Protein AF-0000000069706572 (afdb_homodimer)

Nearest PDB structures (foldseek):
  4n0r-assembly1_B  TM=8.146E-01  e=2.776E-32  Phocaeicola vulgatus ATCC 8482
  6fpt-assembly1_A  TM=5.792E-01  e=8.205E-04  Danio rerio
  6fpt-assembly2_B  TM=5.808E-01  e=1.160E-03  Danio rerio
  7ouu-assembly1_A  TM=6.617E-01  e=3.504E-02  Homo sapiens
  7ouv-assembly1_B  TM=6.762E-01  e=1.249E-01  Homo sapiens

Radius of gyration: 37.55 Å; Cα contacts (8 Å, |Δi|>4): 2518; chains: 2; bounding box: 82×128×112 Å

InterPro domains:
  IPR013783 Immunoglobulin-like fold [G3DSA:2.60.40.10] (33-119)
  IPR017853 Glycoside hydrolase superfamily [SSF51445] (161-423)
  IPR025277 Apiosidase-like, catalytic domain [PF13204] (135-448)
  IPR032260 Domain of unknown function DUF5060 [PF16586] (36-103)

Structure (mmCIF, N/CA/C/O backbone):
data_AF-0000000069706572-model_v1
#
loop_
_entity.id
_entity.type
_entity.pdbx_description
1 polymer 'Uncharacterized protein DUF5060'
#
loop_
_atom_site.group_PDB
_atom_site.id
_atom_site.type_symbol
_atom_site.label_atom_id
_atom_site.label_alt_id
_atom_site.label_comp_id
_atom_site.label_asym_id
_atom_site.label_entity_id
_atom_site.label_seq_id
_atom_site.pdbx_PDB_ins_code
_atom_site.Cartn_x
_atom_site.Cartn_y
_atom_site.Cartn_z
_atom_site.occupancy
_atom_site.B_iso_or_equiv
_atom_site.auth_seq_id
_atom_site.auth_comp_id
_atom_site.auth_asym_id
_atom_site.auth_atom_id
_atom_site.pdbx_PDB_model_num
ATOM 1 N N . MET A 1 1 ? -45.156 -64.312 22.516 1 27.28 1 MET A N 1
ATOM 2 C CA . MET A 1 1 ? -43.781 -64.688 22.156 1 27.28 1 MET A CA 1
ATOM 3 C C . MET A 1 1 ? -43.5 -64.438 20.688 1 27.28 1 MET A C 1
ATOM 5 O O . MET A 1 1 ? -43.5 -65.312 19.859 1 27.28 1 MET A O 1
ATOM 9 N N . THR A 1 2 ? -44.031 -63.281 20.156 1 31.08 2 THR A N 1
ATOM 10 C CA . THR A 1 2 ? -44 -62.781 18.781 1 31.08 2 THR A CA 1
ATOM 11 C C . THR A 1 2 ? -42.562 -62.531 18.328 1 31.08 2 THR A C 1
ATOM 13 O O . THR A 1 2 ? -41.812 -61.844 19.031 1 31.08 2 THR A O 1
ATOM 16 N N . TYR A 1 3 ? -42.031 -63.469 17.562 1 25.36 3 TYR A N 1
ATOM 17 C CA . TYR A 1 3 ? -40.719 -63.531 16.953 1 25.36 3 TYR A CA 1
ATOM 18 C C . TYR A 1 3 ? -40.469 -62.312 16.078 1 25.36 3 TYR A C 1
ATOM 20 O O . TYR A 1 3 ? -41.156 -62.125 15.078 1 25.36 3 TYR A O 1
ATOM 28 N N . ARG A 1 4 ? -40.188 -61.094 16.75 1 34.59 4 ARG A N 1
ATOM 29 C CA . ARG A 1 4 ? -39.75 -59.906 16.047 1 34.59 4 ARG A CA 1
ATOM 30 C C . ARG A 1 4 ? -38.562 -60.219 15.156 1 34.59 4 ARG A C 1
ATOM 32 O O . ARG A 1 4 ? -37.531 -60.688 15.641 1 34.59 4 ARG A O 1
ATOM 39 N N . SER A 1 5 ? -38.781 -60.688 13.859 1 28.81 5 SER A N 1
ATOM 40 C CA . SER A 1 5 ? -37.812 -60.938 12.812 1 28.81 5 SER A CA 1
ATOM 41 C C . SER A 1 5 ? -36.875 -59.75 12.609 1 28.81 5 SER A C 1
ATOM 43 O O . SER A 1 5 ? -37.312 -58.625 12.383 1 28.81 5 SER A O 1
ATOM 45 N N . ILE A 1 6 ? -35.719 -59.719 13.266 1 35.72 6 ILE A N 1
ATOM 46 C CA . ILE A 1 6 ? -34.594 -58.781 13.109 1 35.72 6 ILE A CA 1
ATOM 47 C C . ILE A 1 6 ? -34.094 -58.812 11.672 1 35.72 6 ILE A C 1
ATOM 49 O O . ILE A 1 6 ? -33.594 -59.844 11.211 1 35.72 6 ILE A O 1
ATOM 53 N N . TYR A 1 7 ? -34.781 -58.188 10.742 1 33.22 7 TYR A N 1
ATOM 54 C CA . TYR A 1 7 ? -34.188 -58 9.422 1 33.22 7 TYR A CA 1
ATOM 55 C C . TYR A 1 7 ? -32.844 -57.281 9.508 1 33.22 7 TYR A C 1
ATOM 57 O O . TYR A 1 7 ? -32.75 -56.219 10.07 1 33.22 7 TYR A O 1
ATOM 65 N N . LEU A 1 8 ? -31.797 -58 9.625 1 30.47 8 LEU A N 1
ATOM 66 C CA . LEU A 1 8 ? -30.438 -57.5 9.477 1 30.47 8 LEU A CA 1
ATOM 67 C C . LEU A 1 8 ? -30.25 -56.844 8.117 1 30.47 8 LEU A C 1
ATOM 69 O O . LEU A 1 8 ? -30.344 -57.5 7.078 1 30.47 8 LEU A O 1
ATOM 73 N N . ALA A 1 9 ? -30.578 -55.562 7.988 1 34.19 9 ALA A N 1
ATOM 74 C CA . ALA A 1 9 ? -30.203 -54.719 6.855 1 34.19 9 ALA A CA 1
ATOM 75 C C . ALA A 1 9 ? -28.688 -54.75 6.625 1 34.19 9 ALA A C 1
ATOM 77 O O . ALA A 1 9 ? -27.906 -54.312 7.473 1 34.19 9 ALA A O 1
ATOM 78 N N . PHE A 1 10 ? -28.25 -55.875 5.988 1 31.98 10 PHE A N 1
ATOM 79 C CA . PHE A 1 10 ? -26.875 -55.875 5.496 1 31.98 10 PHE A CA 1
ATOM 80 C C . PHE A 1 10 ? -26.609 -54.656 4.625 1 31.98 10 PHE A C 1
ATOM 82 O O . PHE A 1 10 ? -27.234 -54.469 3.574 1 31.98 10 PHE A O 1
ATOM 89 N N . LEU A 1 11 ? -26.25 -53.531 5.168 1 35.56 11 LEU A N 1
ATOM 90 C CA . LEU A 1 11 ? -25.703 -52.406 4.426 1 35.56 11 LEU A CA 1
ATOM 91 C C . LEU A 1 11 ? -24.438 -52.812 3.684 1 35.56 11 LEU A C 1
ATOM 93 O O . LEU A 1 11 ? -23.422 -53.094 4.309 1 35.56 11 LEU A O 1
ATOM 97 N N . ILE A 1 12 ? -24.516 -53.438 2.547 1 33.66 12 ILE A N 1
ATOM 98 C CA . ILE A 1 12 ? -23.391 -53.562 1.632 1 33.66 12 ILE A CA 1
ATOM 99 C C . ILE A 1 12 ? -22.781 -52.188 1.363 1 33.66 12 ILE A C 1
ATOM 101 O O . ILE A 1 12 ? -23.438 -51.344 0.749 1 33.66 12 ILE A O 1
ATOM 105 N N . TRP A 1 13 ? -21.906 -51.719 2.232 1 36.66 13 TRP A N 1
ATOM 106 C CA . TRP A 1 13 ? -21.031 -50.625 1.896 1 36.66 13 TRP A CA 1
ATOM 107 C C . TRP A 1 13 ? -20.266 -50.875 0.6 1 36.66 13 TRP A C 1
ATOM 109 O O . TRP A 1 13 ? -19.438 -51.781 0.538 1 36.66 13 TRP A O 1
ATOM 119 N N . LEU A 1 14 ? -20.859 -50.656 -0.545 1 35.31 14 LEU A N 1
ATOM 120 C CA . LEU A 1 14 ? -20.109 -50.594 -1.793 1 35.31 14 LEU A CA 1
ATOM 121 C C . LEU A 1 14 ? -18.906 -49.688 -1.652 1 35.31 14 LEU A C 1
ATOM 123 O O . LEU A 1 14 ? -19.062 -48.469 -1.534 1 35.31 14 LEU A O 1
ATOM 127 N N . PHE A 1 15 ? -17.828 -50.219 -1.147 1 36.66 15 PHE A N 1
ATOM 128 C CA . PHE A 1 15 ? -16.547 -49.531 -1.324 1 36.66 15 PHE A CA 1
ATOM 129 C C . PHE A 1 15 ? -16.281 -49.25 -2.799 1 36.66 15 PHE A C 1
ATOM 131 O O . PHE A 1 15 ? -16.125 -50.188 -3.592 1 36.66 15 PHE A O 1
ATOM 138 N N . SER A 1 16 ? -16.844 -48.25 -3.389 1 36.41 16 SER A N 1
ATOM 139 C CA . SER A 1 16 ? -16.344 -47.781 -4.676 1 36.41 16 SER A CA 1
ATOM 140 C C . SER A 1 16 ? -14.812 -47.688 -4.668 1 36.41 16 SER A C 1
ATOM 142 O O . SER A 1 16 ? -14.25 -46.844 -3.961 1 36.41 16 SER A O 1
ATOM 144 N N . PHE A 1 17 ? -14.18 -48.75 -4.844 1 38.62 17 PHE A N 1
ATOM 145 C CA . PHE A 1 17 ? -12.766 -48.594 -5.168 1 38.62 17 PHE A CA 1
ATOM 146 C C . PHE A 1 17 ? -12.57 -47.531 -6.25 1 38.62 17 PHE A C 1
ATOM 148 O O . PHE A 1 17 ? -13.18 -47.625 -7.32 1 38.62 17 PHE A O 1
ATOM 155 N N . PRO A 1 18 ? -12.164 -46.375 -5.883 1 43.06 18 PRO A N 1
ATOM 156 C CA . PRO A 1 18 ? -11.844 -45.469 -6.98 1 43.06 18 PRO A CA 1
ATOM 157 C C . PRO A 1 18 ? -10.984 -46.125 -8.055 1 43.06 18 PRO A C 1
ATOM 159 O O . PRO A 1 18 ? -9.914 -46.656 -7.758 1 43.06 18 PRO A O 1
ATOM 162 N N . LEU A 1 19 ? -11.555 -46.719 -8.984 1 45.72 19 LEU A N 1
ATOM 163 C CA . LEU A 1 19 ? -10.797 -47.156 -10.148 1 45.72 19 LEU A CA 1
ATOM 164 C C . LEU A 1 19 ? -9.672 -46.188 -10.469 1 45.72 19 LEU A C 1
ATOM 166 O O . LEU A 1 19 ? -9.914 -44.969 -10.594 1 45.72 19 LEU A O 1
ATOM 170 N N . GLN A 1 20 ? -8.477 -46.594 -10.172 1 54.62 20 GLN A N 1
ATOM 171 C CA . GLN A 1 20 ? -7.266 -45.906 -10.562 1 54.62 20 GLN A CA 1
ATOM 172 C C . GLN A 1 20 ? -7.359 -45.406 -12 1 54.62 20 GLN A C 1
ATOM 174 O O . GLN A 1 20 ? -7.652 -46.188 -12.914 1 54.62 20 GLN A O 1
ATOM 179 N N . ALA A 1 21 ? -7.449 -44.094 -12.148 1 61.38 21 ALA A N 1
ATOM 180 C CA . ALA A 1 21 ? -7.598 -43.469 -13.453 1 61.38 21 ALA A CA 1
ATOM 181 C C . ALA A 1 21 ? -6.398 -43.75 -14.352 1 61.38 21 ALA A C 1
ATOM 183 O O . ALA A 1 21 ? -5.258 -43.469 -13.992 1 61.38 21 ALA A O 1
ATOM 184 N N . GLN A 1 22 ? -6.453 -44.625 -15.148 1 75.81 22 GLN A N 1
ATOM 185 C CA . GLN A 1 22 ? -5.469 -44.875 -16.203 1 75.81 22 GLN A CA 1
ATOM 186 C C . GLN A 1 22 ? -5.949 -44.312 -17.547 1 75.81 22 GLN A C 1
ATOM 188 O O . GLN A 1 22 ? -7.156 -44.219 -17.781 1 75.81 22 GLN A O 1
ATOM 193 N N . VAL A 1 23 ? -4.953 -43.875 -18.234 1 88.62 23 VAL A N 1
ATOM 194 C CA . VAL A 1 23 ? -5.266 -43.438 -19.578 1 88.62 23 VAL A CA 1
ATOM 195 C C . VAL A 1 23 ? -5.867 -44.594 -20.375 1 88.62 23 VAL A C 1
ATOM 197 O O . VAL A 1 23 ? -5.395 -45.75 -20.281 1 88.62 23 VAL A O 1
ATOM 200 N N . ILE A 1 24 ? -6.922 -44.344 -21.062 1 93.06 24 ILE A N 1
ATOM 201 C CA . ILE A 1 24 ? -7.512 -45.375 -21.938 1 93.06 24 ILE A CA 1
ATOM 202 C C . ILE A 1 24 ? -6.562 -45.688 -23.094 1 93.06 24 ILE A C 1
ATOM 204 O O . ILE A 1 24 ? -6.051 -44.75 -23.734 1 93.06 24 ILE A O 1
ATOM 208 N N . LYS A 1 25 ? -6.324 -46.906 -23.344 1 96.62 25 LYS A N 1
ATOM 209 C CA . LYS A 1 25 ? -5.371 -47.312 -24.375 1 96.62 25 LYS A CA 1
ATOM 210 C C . LYS A 1 25 ? -6.02 -48.25 -25.391 1 96.62 25 LYS A C 1
ATOM 212 O O . LYS A 1 25 ? -6.848 -49.094 -25.016 1 96.62 25 LYS A O 1
ATOM 217 N N . SER A 1 26 ? -5.68 -48.062 -26.641 1 97.25 26 SER A N 1
ATOM 218 C CA . SER A 1 26 ? -6.047 -48.969 -27.734 1 97.25 26 SER A CA 1
ATOM 219 C C . SER A 1 26 ? -4.832 -49.344 -28.562 1 97.25 26 SER A C 1
ATOM 221 O O . SER A 1 26 ? -4.18 -48.469 -29.156 1 97.25 26 SER A O 1
ATOM 223 N N . ASN A 1 27 ? -4.582 -50.625 -28.609 1 97.44 27 ASN A N 1
ATOM 224 C CA . ASN A 1 27 ? -3.551 -51.094 -29.547 1 97.44 27 ASN A CA 1
ATOM 225 C C . ASN A 1 27 ? -4.008 -50.969 -31 1 97.44 27 ASN A C 1
ATOM 227 O O . ASN A 1 27 ? -5.105 -51.406 -31.344 1 97.44 27 ASN A O 1
ATOM 231 N N . TYR A 1 28 ? -3.17 -50.375 -31.812 1 97.62 28 TYR A N 1
ATOM 232 C CA . TYR A 1 28 ? -3.559 -50.125 -33.188 1 97.62 28 TYR A CA 1
ATOM 233 C C . TYR A 1 28 ? -3.73 -51.438 -33.969 1 97.62 28 TYR A C 1
ATOM 235 O O . TYR A 1 28 ? -2.904 -52.344 -33.844 1 97.62 28 TYR A O 1
ATOM 243 N N . ARG A 1 29 ? -4.758 -51.531 -34.688 1 96.44 29 ARG A N 1
ATOM 244 C CA . ARG A 1 29 ? -5.047 -52.5 -35.719 1 96.44 29 ARG A CA 1
ATOM 245 C C . ARG A 1 29 ? -5.723 -51.844 -36.938 1 96.44 29 ARG A C 1
ATOM 247 O O . ARG A 1 29 ? -6.41 -50.812 -36.75 1 96.44 29 ARG A O 1
ATOM 254 N N . GLN A 1 30 ? -5.461 -52.375 -38.094 1 93.62 30 GLN A N 1
ATOM 255 C CA . GLN A 1 30 ? -6.07 -51.781 -39.281 1 93.62 30 GLN A CA 1
ATOM 256 C C . GLN A 1 30 ? -7.578 -51.625 -39.094 1 93.62 30 GLN A C 1
ATOM 258 O O . GLN A 1 30 ? -8.266 -52.562 -38.688 1 93.62 30 GLN A O 1
ATOM 263 N N . GLY A 1 31 ? -8.047 -50.438 -39.25 1 89.88 31 GLY A N 1
ATOM 264 C CA . GLY A 1 31 ? -9.469 -50.188 -39.156 1 89.88 31 GLY A CA 1
ATOM 265 C C . GLY A 1 31 ? -9.945 -49.969 -37.75 1 89.88 31 GLY A C 1
ATOM 266 O O . GLY A 1 31 ? -11.148 -50.031 -37.469 1 89.88 31 GLY A O 1
ATOM 267 N N . ILE A 1 32 ? -9.094 -49.719 -36.812 1 95.19 32 ILE A N 1
ATOM 268 C CA . ILE A 1 32 ? -9.43 -49.562 -35.406 1 95.19 32 ILE A CA 1
ATOM 269 C C . ILE A 1 32 ? -10.43 -48.406 -35.25 1 95.19 32 ILE A C 1
ATOM 271 O O . ILE A 1 32 ? -10.328 -47.375 -35.906 1 95.19 32 ILE A O 1
ATOM 275 N N . THR A 1 33 ? -11.469 -48.656 -34.438 1 96.38 33 THR A N 1
ATOM 276 C CA . THR A 1 33 ? -12.438 -47.656 -33.969 1 96.38 33 THR A CA 1
ATOM 277 C C . THR A 1 33 ? -12.5 -47.625 -32.438 1 96.38 33 THR A C 1
ATOM 279 O O . THR A 1 33 ? -12.664 -48.656 -31.797 1 96.38 33 THR A O 1
ATOM 282 N N . ALA A 1 34 ? -12.289 -46.469 -31.891 1 97.56 34 ALA A N 1
ATOM 283 C CA . ALA A 1 34 ? -12.328 -46.281 -30.438 1 97.56 34 ALA A CA 1
ATOM 284 C C . ALA A 1 34 ? -13.398 -45.281 -30.047 1 97.56 34 ALA A C 1
ATOM 286 O O . ALA A 1 34 ? -14.062 -44.688 -30.906 1 97.56 34 ALA A O 1
ATOM 287 N N . GLN A 1 35 ? -13.648 -45.188 -28.781 1 97 35 GLN A N 1
ATOM 288 C CA . GLN A 1 35 ? -14.586 -44.219 -28.234 1 97 35 GLN A CA 1
ATOM 289 C C . GLN A 1 35 ? -14.031 -43.594 -26.953 1 97 35 GLN A C 1
ATOM 291 O O . GLN A 1 35 ? -13.312 -44.25 -26.188 1 97 35 GLN A O 1
ATOM 296 N N . THR A 1 36 ? -14.336 -42.406 -26.75 1 96.44 36 THR A N 1
ATOM 297 C CA . THR A 1 36 ? -13.977 -41.656 -25.531 1 96.44 36 THR A CA 1
ATOM 298 C C . THR A 1 36 ? -14.961 -40.531 -25.297 1 96.44 36 THR A C 1
ATOM 300 O O . THR A 1 36 ? -15.93 -40.375 -26.031 1 96.44 36 THR A O 1
ATOM 303 N N . GLU A 1 37 ? -14.828 -39.812 -24.172 1 96.44 37 GLU A N 1
ATOM 304 C CA . GLU A 1 37 ? -15.617 -38.625 -23.906 1 96.44 37 GLU A CA 1
ATOM 305 C C . GLU A 1 37 ? -14.797 -37.344 -24.172 1 96.44 37 GLU A C 1
ATOM 307 O O . GLU A 1 37 ? -13.57 -37.406 -24.266 1 96.44 37 GLU A O 1
ATOM 312 N N . GLN A 1 38 ? -15.57 -36.25 -24.266 1 95.81 38 GLN A N 1
ATOM 313 C CA . GLN A 1 38 ? -14.906 -34.969 -24.422 1 95.81 38 GLN A CA 1
ATOM 314 C C . GLN A 1 38 ? -13.812 -34.781 -23.375 1 95.81 38 GLN A C 1
ATOM 316 O O . GLN A 1 38 ? -14.023 -35.094 -22.203 1 95.81 38 GLN A O 1
ATOM 321 N N . TRP A 1 39 ? -12.602 -34.375 -23.828 1 96.69 39 TRP A N 1
ATOM 322 C CA . TRP A 1 39 ? -11.445 -34 -23.031 1 96.69 39 TRP A CA 1
ATOM 323 C C . TRP A 1 39 ? -10.789 -35.219 -22.406 1 96.69 39 TRP A C 1
ATOM 325 O O . TRP A 1 39 ? -9.734 -35.125 -21.766 1 96.69 39 TRP A O 1
ATOM 335 N N . GLN A 1 40 ? -11.375 -36.375 -22.5 1 96.19 40 GLN A N 1
ATOM 336 C CA . GLN A 1 40 ? -10.75 -37.594 -22 1 96.19 40 GLN A CA 1
ATOM 337 C C . GLN A 1 40 ? -9.586 -38.031 -22.891 1 96.19 40 GLN A C 1
ATOM 339 O O . GLN A 1 40 ? -9.742 -38.125 -24.109 1 96.19 40 GLN A O 1
ATOM 344 N N . VAL A 1 41 ? -8.477 -38.312 -22.312 1 97.69 41 VAL A N 1
ATOM 345 C CA . VAL A 1 41 ? -7.273 -38.688 -23.062 1 97.69 41 VAL A CA 1
ATOM 346 C C . VAL A 1 41 ? -7.359 -40.125 -23.5 1 97.69 41 VAL A C 1
ATOM 348 O O . VAL A 1 41 ? -7.789 -41 -22.734 1 97.69 41 VAL A O 1
ATOM 351 N N . HIS A 1 42 ? -7.004 -40.375 -24.703 1 98.12 42 HIS A N 1
ATOM 352 C CA . HIS A 1 42 ? -6.969 -41.719 -25.312 1 98.12 42 HIS A CA 1
ATOM 353 C C . HIS A 1 42 ? -5.641 -41.969 -26.016 1 98.12 42 HIS A C 1
ATOM 355 O O . HIS A 1 42 ? -5.199 -41.125 -26.812 1 98.12 42 HIS A O 1
ATOM 361 N N . ASP A 1 43 ? -5.047 -43.094 -25.734 1 98.5 43 ASP A N 1
ATOM 362 C CA . ASP A 1 43 ? -3.789 -43.469 -26.359 1 98.5 43 ASP A CA 1
ATOM 363 C C . ASP A 1 43 ? -4.012 -44.5 -27.453 1 98.5 43 ASP A C 1
ATOM 365 O O . ASP A 1 43 ? -4.57 -45.594 -27.188 1 98.5 43 ASP A O 1
ATOM 369 N N . PHE A 1 44 ? -3.598 -44.25 -28.656 1 98.62 44 PHE A N 1
ATOM 370 C CA . PHE A 1 44 ? -3.393 -45.281 -29.672 1 98.62 44 PHE A CA 1
ATOM 371 C C . PHE A 1 44 ? -1.942 -45.75 -29.672 1 98.62 44 PHE A C 1
ATOM 373 O O . PHE A 1 44 ? -1.025 -44.938 -29.844 1 98.62 44 PHE A O 1
ATOM 380 N N . ILE A 1 45 ? -1.783 -47.031 -29.484 1 98.38 45 ILE A N 1
ATOM 381 C CA . ILE A 1 45 ? -0.444 -47.594 -29.344 1 98.38 45 ILE A CA 1
ATOM 382 C C . ILE A 1 45 ? -0.039 -48.281 -30.625 1 98.38 45 ILE A C 1
ATOM 384 O O . ILE A 1 45 ? -0.745 -49.188 -31.109 1 98.38 45 ILE A O 1
ATOM 388 N N . PHE A 1 46 ? 1.118 -47.906 -31.188 1 98 46 PHE A N 1
ATOM 389 C CA . PHE A 1 46 ? 1.674 -48.5 -32.406 1 98 46 PHE A CA 1
ATOM 390 C C . PHE A 1 46 ? 2.969 -49.25 -32.094 1 98 46 PHE A C 1
ATOM 392 O O . PHE A 1 46 ? 3.838 -48.719 -31.391 1 98 46 PHE A O 1
ATOM 399 N N . GLN A 1 47 ? 3.076 -50.375 -32.625 1 95.5 47 GLN A N 1
ATOM 400 C CA . GLN A 1 47 ? 4.262 -51.219 -32.406 1 95.5 47 GLN A CA 1
ATOM 401 C C . GLN A 1 47 ? 5.191 -51.156 -33.625 1 95.5 47 GLN A C 1
ATOM 403 O O . GLN A 1 47 ? 4.73 -51.219 -34.75 1 95.5 47 GLN A O 1
ATOM 408 N N . ALA A 1 48 ? 6.473 -50.969 -33.344 1 92.69 48 ALA A N 1
ATOM 409 C CA . ALA A 1 48 ? 7.492 -51.094 -34.375 1 92.69 48 ALA A CA 1
ATOM 410 C C . ALA A 1 48 ? 8.812 -51.594 -33.781 1 92.69 48 ALA A C 1
ATOM 412 O O . ALA A 1 48 ? 9.258 -51.094 -32.75 1 92.69 48 ALA A O 1
ATOM 413 N N . LYS A 1 49 ? 9.414 -52.5 -34.406 1 85.19 49 LYS A N 1
ATOM 414 C CA . LYS A 1 49 ? 10.688 -53.031 -33.938 1 85.19 49 LYS A CA 1
ATOM 415 C C . LYS A 1 49 ? 11.797 -52 -34.094 1 85.19 49 LYS A C 1
ATOM 417 O O . LYS A 1 49 ? 11.883 -51.312 -35.125 1 85.19 49 LYS A O 1
ATOM 422 N N . PRO A 1 50 ? 12.492 -51.812 -32.938 1 72.19 50 PRO A N 1
ATOM 423 C CA . PRO A 1 50 ? 13.586 -50.844 -33.062 1 72.19 50 PRO A CA 1
ATOM 424 C C . PRO A 1 50 ? 14.68 -51.281 -34.031 1 72.19 50 PRO A C 1
ATOM 426 O O . PRO A 1 50 ? 14.969 -52.469 -34.125 1 72.19 50 PRO A O 1
ATOM 429 N N . LYS A 1 51 ? 15.109 -50.406 -34.781 1 79.06 51 LYS A N 1
ATOM 430 C CA . LYS A 1 51 ? 16.281 -50.656 -35.594 1 79.06 51 LYS A CA 1
ATOM 431 C C . LYS A 1 51 ? 17.578 -50.406 -34.812 1 79.06 51 LYS A C 1
ATOM 433 O O . LYS A 1 51 ? 17.688 -49.406 -34.094 1 79.06 51 LYS A O 1
ATOM 438 N N . THR A 1 52 ? 18.391 -51.406 -34.75 1 70.62 52 THR A N 1
ATOM 439 C CA . THR A 1 52 ? 19.578 -51.469 -33.906 1 70.62 52 THR A CA 1
ATOM 440 C C . THR A 1 52 ? 20.328 -50.125 -33.969 1 70.62 52 THR A C 1
ATOM 442 O O . THR A 1 52 ? 20.844 -49.656 -32.938 1 70.62 52 THR A O 1
ATOM 445 N N . SER A 1 53 ? 20.359 -49.406 -34.969 1 81.25 53 SER A N 1
ATOM 446 C CA . SER A 1 53 ? 21.234 -48.25 -35.062 1 81.25 53 SER A CA 1
ATOM 447 C C . SER A 1 53 ? 20.453 -46.969 -34.875 1 81.25 53 SER A C 1
ATOM 449 O O . SER A 1 53 ? 21.047 -45.875 -34.844 1 81.25 53 SER A O 1
ATOM 451 N N . GLU A 1 54 ? 19.312 -47.094 -34.5 1 87.31 54 GLU A N 1
ATOM 452 C CA . GLU A 1 54 ? 18.5 -45.875 -34.469 1 87.31 54 GLU A CA 1
ATOM 453 C C . GLU A 1 54 ? 18.047 -45.562 -33.031 1 87.31 54 GLU A C 1
ATOM 455 O O . GLU A 1 54 ? 17.578 -46.438 -32.312 1 87.31 54 GLU A O 1
ATOM 460 N N . ASN A 1 55 ? 18.344 -44.344 -32.656 1 92.88 55 ASN A N 1
ATOM 461 C CA . ASN A 1 55 ? 17.734 -43.875 -31.422 1 92.88 55 ASN A CA 1
ATOM 462 C C . ASN A 1 55 ? 16.234 -43.625 -31.594 1 92.88 55 ASN A C 1
ATOM 464 O O . ASN A 1 55 ? 15.836 -42.781 -32.406 1 92.88 55 ASN A O 1
ATOM 468 N N . PRO A 1 56 ? 15.414 -44.406 -30.938 1 94.25 56 PRO A N 1
ATOM 469 C CA . PRO A 1 56 ? 13.969 -44.25 -31.141 1 94.25 56 PRO A CA 1
ATOM 470 C C . PRO A 1 56 ? 13.469 -42.844 -30.906 1 94.25 56 PRO A C 1
ATOM 472 O O . PRO A 1 56 ? 12.445 -42.438 -31.469 1 94.25 56 PRO A O 1
ATOM 475 N N . PHE A 1 57 ? 14.156 -42 -30.156 1 94.94 57 PHE A N 1
ATOM 476 C CA . PHE A 1 57 ? 13.742 -40.625 -29.875 1 94.94 57 PHE A CA 1
ATOM 477 C C . PHE A 1 57 ? 13.969 -39.75 -31.078 1 94.94 57 PHE A C 1
ATOM 479 O O . PHE A 1 57 ? 13.461 -38.625 -31.125 1 94.94 57 PHE A O 1
ATOM 486 N N . ASP A 1 58 ? 14.664 -40.219 -32 1 93.5 58 ASP A N 1
ATOM 487 C CA . ASP A 1 58 ? 14.961 -39.438 -33.219 1 93.5 58 ASP A CA 1
ATOM 488 C C . ASP A 1 58 ? 13.914 -39.688 -34.281 1 93.5 58 ASP A C 1
ATOM 490 O O . ASP A 1 58 ? 13.883 -39 -35.312 1 93.5 58 ASP A O 1
ATOM 494 N N . VAL A 1 59 ? 13.109 -40.688 -34.094 1 94.62 59 VAL A N 1
ATOM 495 C CA . VAL A 1 59 ? 12.094 -41.031 -35.094 1 94.62 59 VAL A CA 1
ATOM 496 C C . VAL A 1 59 ? 10.977 -40 -35.062 1 94.62 59 VAL A C 1
ATOM 498 O O . VAL A 1 59 ? 10.43 -39.688 -34 1 94.62 59 VAL A O 1
ATOM 501 N N . THR A 1 60 ? 10.734 -39.438 -36.25 1 96.31 60 THR A N 1
ATOM 502 C CA . THR A 1 60 ? 9.562 -38.594 -36.344 1 96.31 60 THR A CA 1
ATOM 503 C C . THR A 1 60 ? 8.281 -39.406 -36.406 1 96.31 60 THR A C 1
ATOM 505 O O . THR A 1 60 ? 8.188 -40.375 -37.188 1 96.31 60 THR A O 1
ATOM 508 N N . PHE A 1 61 ? 7.352 -39.125 -35.562 1 97.75 61 PHE A N 1
ATOM 509 C CA . PHE A 1 61 ? 6.082 -39.844 -35.5 1 97.75 61 PHE A CA 1
ATOM 510 C C . PHE A 1 61 ? 4.957 -38.906 -35.062 1 97.75 61 PHE A C 1
ATOM 512 O O . PHE A 1 61 ? 5.141 -38.062 -34.188 1 97.75 61 PHE A O 1
ATOM 519 N N . GLY A 1 62 ? 3.781 -38.906 -35.688 1 98.62 62 GLY A N 1
ATOM 520 C CA . GLY A 1 62 ? 2.584 -38.188 -35.344 1 98.62 62 GLY A CA 1
ATOM 521 C C . GLY A 1 62 ? 1.355 -38.625 -36.125 1 98.62 62 GLY A C 1
ATOM 522 O O . GLY A 1 62 ? 1.396 -39.625 -36.844 1 98.62 62 GLY A O 1
ATOM 523 N N . ALA A 1 63 ? 0.321 -37.938 -35.844 1 98.81 63 ALA A N 1
ATOM 524 C CA . ALA A 1 63 ? -0.925 -38.25 -36.531 1 98.81 63 ALA A CA 1
ATOM 525 C C . ALA A 1 63 ? -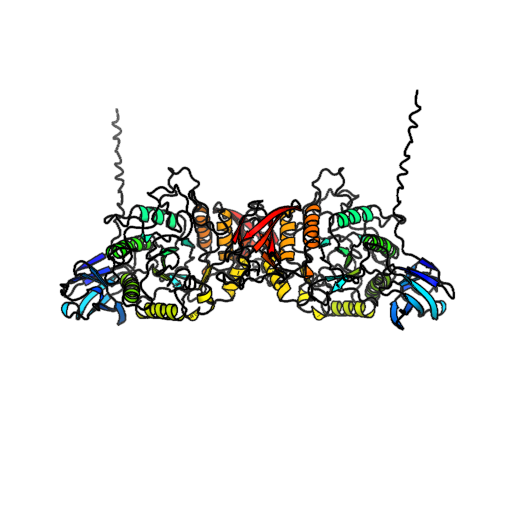1.697 -36.969 -36.844 1 98.81 63 ALA A C 1
ATOM 527 O O . ALA A 1 63 ? -1.704 -36.031 -36.031 1 98.81 63 ALA A O 1
ATOM 528 N N . ILE A 1 64 ? -2.305 -36.938 -37.969 1 98.81 64 ILE A N 1
ATOM 529 C CA . ILE A 1 64 ? -3.242 -35.875 -38.344 1 98.81 64 ILE A CA 1
ATOM 530 C C . ILE A 1 64 ? -4.668 -36.312 -38.031 1 98.81 64 ILE A C 1
ATOM 532 O O . ILE A 1 64 ? -5.164 -37.281 -38.594 1 98.81 64 ILE A O 1
ATOM 536 N N . TYR A 1 65 ? -5.293 -35.656 -37.094 1 98.69 65 TYR A N 1
ATOM 537 C CA . TYR A 1 65 ? -6.684 -35.906 -36.75 1 98.69 65 TYR A CA 1
ATOM 538 C C . TYR A 1 65 ? -7.625 -34.969 -37.5 1 98.69 65 TYR A C 1
ATOM 540 O O . TYR A 1 65 ? -7.344 -33.781 -37.656 1 98.69 65 TYR A O 1
ATOM 548 N N . THR A 1 66 ? -8.664 -35.5 -38.031 1 98.56 66 THR A N 1
ATOM 549 C CA . THR A 1 66 ? -9.703 -34.719 -38.719 1 98.56 66 THR A CA 1
ATOM 550 C C . THR A 1 66 ? -11.016 -34.781 -37.938 1 98.56 66 THR A C 1
ATOM 552 O O . THR A 1 66 ? -11.555 -35.875 -37.719 1 98.56 66 THR A O 1
ATOM 555 N N . GLY A 1 67 ? -11.5 -33.656 -37.562 1 97.5 67 GLY A N 1
ATOM 556 C CA . GLY A 1 67 ? -12.711 -33.594 -36.75 1 97.5 67 GLY A CA 1
ATOM 557 C C . GLY A 1 67 ? -13.984 -33.688 -37.562 1 97.5 67 GLY A C 1
ATOM 558 O O . GLY A 1 67 ? -13.938 -33.781 -38.812 1 97.5 67 GLY A O 1
ATOM 559 N N . PRO A 1 68 ? -15.07 -33.656 -36.875 1 97.19 68 PRO A N 1
ATOM 560 C CA . PRO A 1 68 ? -16.375 -33.781 -37.531 1 97.19 68 PRO A CA 1
ATOM 561 C C . PRO A 1 68 ? -16.641 -32.656 -38.531 1 97.19 68 PRO A C 1
ATOM 563 O O . PRO A 1 68 ? -17.375 -32.875 -39.5 1 97.19 68 PRO A O 1
ATOM 566 N N . ASP A 1 69 ? -16.016 -31.516 -38.312 1 95.38 69 ASP A N 1
ATOM 567 C CA . ASP A 1 69 ? -16.234 -30.375 -39.188 1 95.38 69 ASP A CA 1
ATOM 568 C C . ASP A 1 69 ? -15.125 -30.266 -40.25 1 95.38 69 ASP A C 1
ATOM 570 O O . ASP A 1 69 ? -15.055 -29.297 -41 1 95.38 69 ASP A O 1
ATOM 574 N N . GLY A 1 70 ? -14.273 -31.109 -40.188 1 95.75 70 GLY A N 1
ATOM 575 C CA . GLY A 1 70 ? -13.211 -31.125 -41.188 1 95.75 70 GLY A CA 1
ATOM 576 C C . GLY A 1 70 ? -11.93 -30.469 -40.688 1 95.75 70 GLY A C 1
ATOM 577 O O . GLY A 1 70 ? -10.906 -30.531 -41.375 1 95.75 70 GLY A O 1
ATOM 578 N N . ASP A 1 71 ? -12.023 -29.906 -39.562 1 94.81 71 ASP A N 1
ATOM 579 C CA . ASP A 1 71 ? -10.82 -29.281 -39 1 94.81 71 ASP A CA 1
ATOM 580 C C . ASP A 1 71 ? -9.742 -30.312 -38.719 1 94.81 71 ASP A C 1
ATOM 582 O O . ASP A 1 71 ? -10.039 -31.438 -38.281 1 94.81 71 ASP A O 1
ATOM 586 N N . LYS A 1 72 ? -8.539 -29.922 -39 1 97.81 72 LYS A N 1
ATOM 587 C CA . LYS A 1 72 ? -7.422 -30.844 -38.844 1 97.81 72 LYS A CA 1
ATOM 588 C C . LYS A 1 72 ? -6.535 -30.422 -37.656 1 97.81 72 LYS A C 1
ATOM 590 O O . LYS A 1 72 ? -6.359 -29.219 -37.406 1 97.81 72 LYS A O 1
ATOM 595 N N . MET A 1 73 ? -6.109 -31.375 -36.969 1 98.19 73 MET A N 1
ATOM 596 C CA . MET A 1 73 ? -5.137 -31.203 -35.906 1 98.19 73 MET A CA 1
ATOM 597 C C . MET A 1 73 ? -3.906 -32.062 -36.156 1 98.19 73 MET A C 1
ATOM 599 O O . MET A 1 73 ? -4.016 -33.281 -36.281 1 98.19 73 MET A O 1
ATOM 603 N N . ASP A 1 74 ? -2.777 -31.453 -36.281 1 98.69 74 ASP A N 1
ATOM 604 C CA . ASP A 1 74 ? -1.507 -32.156 -36.344 1 98.69 74 ASP A CA 1
ATOM 605 C C . ASP A 1 74 ? -0.958 -32.438 -34.938 1 98.69 74 ASP A C 1
ATOM 607 O O . ASP A 1 74 ? -0.416 -31.547 -34.312 1 98.69 74 ASP A O 1
ATOM 611 N N . VAL A 1 75 ? -1.068 -33.656 -34.5 1 98.75 75 VAL A N 1
ATOM 612 C CA . VAL A 1 75 ? -0.686 -34.031 -33.125 1 98.75 75 VAL A CA 1
ATOM 613 C C . VAL A 1 75 ? 0.573 -34.875 -33.156 1 98.75 75 VAL A C 1
ATOM 615 O O . VAL A 1 75 ? 0.522 -36.062 -33.562 1 98.75 75 VAL A O 1
ATOM 618 N N . PRO A 1 76 ? 1.708 -34.281 -32.75 1 98.62 76 PRO A N 1
ATOM 619 C CA . PRO A 1 76 ? 2.914 -35.125 -32.625 1 98.62 76 PRO A CA 1
ATOM 620 C C . PRO A 1 76 ? 2.764 -36.25 -31.625 1 98.62 76 PRO A C 1
ATOM 622 O O . PRO A 1 76 ? 2.137 -36.062 -30.578 1 98.62 76 PRO A O 1
ATOM 625 N N . GLY A 1 77 ? 3.273 -37.469 -31.984 1 98.44 77 GLY A N 1
ATOM 626 C CA . GLY A 1 77 ? 3.334 -38.625 -31.078 1 98.44 77 GLY A CA 1
ATOM 627 C C . GLY A 1 77 ? 4.672 -38.75 -30.375 1 98.44 77 GLY A C 1
ATOM 628 O O . GLY A 1 77 ? 5.523 -37.875 -30.484 1 98.44 77 GLY A O 1
ATOM 629 N N . PHE A 1 78 ? 4.852 -39.844 -29.625 1 98 78 PHE A N 1
ATOM 630 C CA . PHE A 1 78 ? 6.09 -40.031 -28.875 1 98 78 PHE A CA 1
ATOM 631 C C . PHE A 1 78 ? 6.41 -41.5 -28.703 1 98 78 PHE A C 1
ATOM 633 O O . PHE A 1 78 ? 5.516 -42.344 -28.719 1 98 78 PHE A O 1
ATOM 640 N N . PHE A 1 79 ? 7.695 -41.75 -28.594 1 97.56 79 PHE A N 1
ATOM 641 C CA . PHE A 1 79 ? 8.18 -43.094 -28.219 1 97.56 79 PHE A CA 1
ATOM 642 C C . PHE A 1 79 ? 7.988 -43.344 -26.734 1 97.56 79 PHE A C 1
ATOM 644 O O . PHE A 1 79 ? 8.336 -42.469 -25.906 1 97.56 79 PHE A O 1
ATOM 651 N N . ASP A 1 80 ? 7.418 -44.5 -26.375 1 97.88 80 ASP A N 1
ATOM 652 C CA . ASP A 1 80 ? 7.098 -44.719 -24.969 1 97.88 80 ASP A CA 1
ATOM 653 C C . ASP A 1 80 ? 7.734 -46.031 -24.469 1 97.88 80 ASP A C 1
ATOM 655 O O . ASP A 1 80 ? 7.176 -46.688 -23.609 1 97.88 80 ASP A O 1
ATOM 659 N N . GLY A 1 81 ? 8.859 -46.406 -25.047 1 95.81 81 GLY A N 1
ATOM 660 C CA . GLY A 1 81 ? 9.547 -47.594 -24.609 1 95.81 81 GLY A CA 1
ATOM 661 C C . GLY A 1 81 ? 8.906 -48.875 -25.141 1 95.81 81 GLY A C 1
ATOM 662 O O . GLY A 1 81 ? 7.816 -48.844 -25.719 1 95.81 81 GLY A O 1
ATOM 663 N N . ASN A 1 82 ? 9.656 -49.938 -25.047 1 94.19 82 ASN A N 1
ATOM 664 C CA . ASN A 1 82 ? 9.18 -51.25 -25.406 1 94.19 82 ASN A CA 1
ATOM 665 C C . ASN A 1 82 ? 8.664 -51.281 -26.844 1 94.19 82 ASN A C 1
ATOM 667 O O . ASN A 1 82 ? 7.59 -51.844 -27.109 1 94.19 82 ASN A O 1
ATOM 671 N N . ASN A 1 83 ? 9.297 -50.531 -27.734 1 94.06 83 ASN A N 1
ATOM 672 C CA . ASN A 1 83 ? 9.008 -50.469 -29.156 1 94.06 83 ASN A CA 1
ATOM 673 C C . ASN A 1 83 ? 7.625 -49.875 -29.438 1 94.06 83 ASN A C 1
ATOM 675 O O . ASN A 1 83 ? 6.973 -50.25 -30.406 1 94.06 83 ASN A O 1
ATOM 679 N N . GLN A 1 84 ? 7.199 -49.125 -28.562 1 96.81 84 GLN A N 1
ATOM 680 C CA . GLN A 1 84 ? 5.863 -48.562 -28.719 1 96.81 84 GLN A CA 1
ATOM 681 C C . GLN A 1 84 ? 5.938 -47.062 -29.016 1 96.81 84 GLN A C 1
ATOM 683 O O . GLN A 1 84 ? 6.699 -46.344 -28.375 1 96.81 84 GLN A O 1
ATOM 688 N N . TRP A 1 85 ? 5.242 -46.656 -30 1 97.5 85 TRP A N 1
ATOM 689 C CA . TRP A 1 85 ? 4.953 -45.25 -30.281 1 97.5 85 TRP A CA 1
ATOM 690 C C . TRP A 1 85 ? 3.494 -44.938 -29.984 1 97.5 85 TRP A C 1
ATOM 692 O O . TRP A 1 85 ? 2.604 -45.75 -30.25 1 97.5 85 TRP A O 1
ATOM 702 N N . VAL A 1 86 ? 3.258 -43.812 -29.391 1 98.56 86 VAL A N 1
ATOM 703 C CA . VAL A 1 86 ? 1.925 -43.469 -28.906 1 98.56 86 VAL A CA 1
ATOM 704 C C . VAL A 1 86 ? 1.424 -42.219 -29.594 1 98.56 86 VAL A C 1
ATOM 706 O O . VAL A 1 86 ? 2.162 -41.219 -29.719 1 98.56 86 VAL A O 1
ATOM 709 N N . SER A 1 87 ? 0.265 -42.25 -30.156 1 98.5 87 SER A N 1
ATOM 710 C CA . SER A 1 87 ? -0.513 -41.062 -30.5 1 98.5 87 SER A CA 1
ATOM 711 C C . SER A 1 87 ? -1.574 -40.781 -29.438 1 98.5 87 SER A C 1
ATOM 713 O O . SER A 1 87 ? -2.574 -41.5 -29.344 1 98.5 87 SER A O 1
ATOM 715 N N . ARG A 1 88 ? -1.396 -39.812 -28.562 1 98.5 88 ARG A N 1
ATOM 716 C CA . ARG A 1 88 ? -2.303 -39.438 -27.484 1 98.5 88 ARG A CA 1
ATOM 717 C C . ARG A 1 88 ? -3.246 -38.312 -27.922 1 98.5 88 ARG A C 1
ATOM 719 O O . ARG A 1 88 ? -2.801 -37.25 -28.375 1 98.5 88 ARG A O 1
ATOM 726 N N . PHE A 1 89 ? -4.48 -38.562 -27.766 1 98.44 89 PHE A N 1
ATOM 727 C CA . PHE A 1 89 ? -5.461 -37.656 -28.328 1 98.44 89 PHE A CA 1
ATOM 728 C C . PHE A 1 89 ? -6.598 -37.406 -27.344 1 98.44 89 PHE A C 1
ATOM 730 O O . PHE A 1 89 ? -6.891 -38.25 -26.5 1 98.44 89 PHE A O 1
ATOM 737 N N . SER A 1 90 ? -7.156 -36.25 -27.375 1 98.06 90 SER A N 1
ATOM 738 C CA . SER A 1 90 ? -8.43 -35.844 -26.797 1 98.06 90 SER A CA 1
ATOM 739 C C . SER A 1 90 ? -9.109 -34.781 -27.641 1 98.06 90 SER A C 1
ATOM 741 O O . SER A 1 90 ? -8.523 -34.281 -28.594 1 98.06 90 SER A O 1
ATOM 743 N N . ALA A 1 91 ? -10.32 -34.469 -27.359 1 97.56 91 ALA A N 1
ATOM 744 C CA . ALA A 1 91 ? -10.961 -33.438 -28.156 1 97.56 91 ALA A CA 1
ATOM 745 C C . ALA A 1 91 ? -12 -32.656 -27.344 1 97.56 91 ALA A C 1
ATOM 747 O O . ALA A 1 91 ? -12.695 -33.25 -26.5 1 97.56 91 ALA A O 1
ATOM 748 N N . SER A 1 92 ? -12.039 -31.438 -27.625 1 96.5 92 SER A N 1
ATOM 749 C CA . SER A 1 92 ? -13.078 -30.578 -27.047 1 96.5 92 SER A CA 1
ATOM 750 C C . SER A 1 92 ? -14.391 -30.719 -27.797 1 96.5 92 SER A C 1
ATOM 752 O O . SER A 1 92 ? -15.469 -30.547 -27.219 1 96.5 92 SER A O 1
ATOM 754 N N . LYS A 1 93 ? -14.281 -31 -29.047 1 96.38 93 LYS A N 1
ATOM 755 C CA . LYS A 1 93 ? -15.461 -31.125 -29.891 1 96.38 93 LYS A CA 1
ATOM 756 C C . LYS A 1 93 ? -15.922 -32.594 -29.969 1 96.38 93 LYS A C 1
ATOM 758 O O . LYS A 1 93 ? -15.133 -33.469 -30.266 1 96.38 93 LYS A O 1
ATOM 763 N N . SER A 1 94 ? -17.188 -32.781 -29.688 1 97.25 94 SER A N 1
ATOM 764 C CA . SER A 1 94 ? -17.766 -34.125 -29.828 1 97.25 94 SER A CA 1
ATOM 765 C C . SER A 1 94 ? -17.984 -34.469 -31.297 1 97.25 94 SER A C 1
ATOM 767 O O . SER A 1 94 ? -18.094 -33.562 -32.156 1 97.25 94 SER A O 1
ATOM 769 N N . GLY A 1 95 ? -18 -35.75 -31.531 1 98.12 95 GLY A N 1
ATOM 770 C CA . GLY A 1 95 ? -18.234 -36.219 -32.875 1 98.12 95 GLY A CA 1
ATOM 771 C C . GLY A 1 95 ? -17.219 -37.25 -33.344 1 98.12 95 GLY A C 1
ATOM 772 O O . GLY A 1 95 ? -16.391 -37.719 -32.531 1 98.12 95 GLY A O 1
ATOM 773 N N . ALA A 1 96 ? -17.312 -37.625 -34.594 1 98.19 96 ALA A N 1
ATOM 774 C CA . ALA A 1 96 ? -16.422 -38.625 -35.188 1 98.19 96 ALA A CA 1
ATOM 775 C C . ALA A 1 96 ? -15.117 -38 -35.656 1 98.19 96 ALA A C 1
ATOM 777 O O . ALA A 1 96 ? -15.125 -37.031 -36.406 1 98.19 96 ALA A O 1
ATOM 778 N N . TRP A 1 97 ? -14.102 -38.531 -35.156 1 98.56 97 TRP A N 1
ATOM 779 C CA . TRP A 1 97 ? -12.766 -38.125 -35.594 1 98.56 97 TRP A CA 1
ATOM 780 C C . TRP A 1 97 ? -12.055 -39.281 -36.312 1 98.56 97 TRP A C 1
ATOM 782 O O . TRP A 1 97 ? -12.266 -40.438 -35.969 1 98.56 97 TRP A O 1
ATOM 792 N N . THR A 1 98 ? -11.289 -38.938 -37.281 1 98.5 98 THR A N 1
ATOM 793 C CA . THR A 1 98 ? -10.391 -39.875 -37.938 1 98.5 98 THR A CA 1
ATOM 794 C C . THR A 1 98 ? -8.938 -39.438 -37.781 1 98.5 98 THR A C 1
ATOM 796 O O . THR A 1 98 ? -8.664 -38.281 -37.5 1 98.5 98 THR A O 1
ATOM 799 N N . PHE A 1 99 ? -8.023 -40.406 -37.938 1 98.5 99 PHE A N 1
ATOM 800 C CA . PHE A 1 99 ? -6.617 -40 -37.906 1 98.5 99 PHE A CA 1
ATOM 801 C C . PHE A 1 99 ? -5.816 -40.812 -38.938 1 98.5 99 PHE A C 1
ATOM 803 O O . PHE A 1 99 ? -6.25 -41.875 -39.375 1 98.5 99 PHE A O 1
ATOM 810 N N . GLU A 1 100 ? -4.738 -40.281 -39.375 1 98.75 100 GLU A N 1
ATOM 811 C CA . GLU A 1 100 ? -3.697 -40.906 -40.188 1 98.75 100 GLU A CA 1
ATOM 812 C C . GLU A 1 100 ? -2.305 -40.562 -39.688 1 98.75 100 GLU A C 1
ATOM 814 O O . GLU A 1 100 ? -1.986 -39.375 -39.469 1 98.75 100 GLU A O 1
ATOM 819 N N . THR A 1 101 ? -1.482 -41.625 -39.469 1 98.62 101 THR A N 1
ATOM 820 C CA . THR A 1 101 ? -0.167 -41.375 -38.906 1 98.62 101 THR A CA 1
ATOM 821 C C . THR A 1 101 ? 0.835 -40.969 -39.969 1 98.62 101 THR A C 1
ATOM 823 O O . THR A 1 101 ? 0.61 -41.219 -41.156 1 98.62 101 THR A O 1
ATOM 826 N N . TYR A 1 102 ? 1.866 -40.281 -39.594 1 98.62 102 TYR A N 1
ATOM 827 C CA . TYR A 1 102 ? 3.078 -40.031 -40.375 1 98.62 102 TYR A CA 1
ATOM 828 C C . TYR A 1 102 ? 4.32 -40.375 -39.562 1 98.62 102 TYR A C 1
ATOM 830 O O . TYR A 1 102 ? 4.324 -40.25 -38.344 1 98.62 102 TYR A O 1
ATOM 838 N N . SER A 1 103 ? 5.359 -40.812 -40.219 1 97.56 103 SER A N 1
ATOM 839 C CA . SER A 1 103 ? 6.598 -41.188 -39.562 1 97.56 103 SER A CA 1
ATOM 840 C C . SER A 1 103 ? 7.75 -41.312 -40.531 1 97.56 103 SER A C 1
ATOM 842 O O . SER A 1 103 ? 7.527 -41.469 -41.75 1 97.56 103 SER A O 1
ATOM 844 N N . THR A 1 104 ? 8.961 -41.125 -40.031 1 95.31 104 THR A N 1
ATOM 845 C CA . THR A 1 104 ? 10.148 -41.438 -40.812 1 95.31 104 THR A CA 1
ATOM 846 C C . THR A 1 104 ? 10.352 -42.938 -40.938 1 95.31 104 THR A C 1
ATOM 848 O O . THR A 1 104 ? 11.141 -43.406 -41.75 1 95.31 104 THR A O 1
ATOM 851 N N . ARG A 1 105 ? 9.625 -43.656 -40.125 1 94.19 105 ARG A N 1
ATOM 852 C CA . ARG A 1 105 ? 9.578 -45.125 -40.25 1 94.19 105 ARG A CA 1
ATOM 853 C C . ARG A 1 105 ? 8.375 -45.562 -41.094 1 94.19 105 ARG A C 1
ATOM 855 O O . ARG A 1 105 ? 7.227 -45.344 -40.688 1 94.19 105 ARG A O 1
ATOM 862 N N . PRO A 1 106 ? 8.664 -46.25 -42.125 1 94.31 106 PRO A N 1
ATOM 863 C CA . PRO A 1 106 ? 7.566 -46.625 -43.031 1 94.31 106 PRO A CA 1
ATOM 864 C C . PRO A 1 106 ? 6.488 -47.438 -42.344 1 94.31 106 PRO A C 1
ATOM 866 O O . PRO A 1 106 ? 5.301 -47.281 -42.625 1 94.31 106 PRO A O 1
ATOM 869 N N . GLU A 1 107 ? 6.832 -48.312 -41.438 1 94.5 107 GLU A N 1
ATOM 870 C CA . GLU A 1 107 ? 5.875 -49.219 -40.781 1 94.5 107 GLU A CA 1
ATOM 871 C C . GLU A 1 107 ? 4.957 -48.469 -39.844 1 94.5 107 GLU A C 1
ATOM 873 O O . GLU A 1 107 ? 3.934 -48.969 -39.406 1 94.5 107 GLU A O 1
ATOM 878 N N . LEU A 1 108 ? 5.273 -47.219 -39.5 1 97 108 LEU A N 1
ATOM 879 C CA . LEU A 1 108 ? 4.477 -46.375 -38.625 1 97 108 LEU A CA 1
ATOM 880 C C . LEU A 1 108 ? 3.764 -45.281 -39.406 1 97 108 LEU A C 1
ATOM 882 O O . LEU A 1 108 ? 3.1 -44.406 -38.812 1 97 108 LEU A O 1
ATOM 886 N N . SER A 1 109 ? 3.92 -45.188 -40.688 1 97.62 109 SER A N 1
ATOM 887 C CA . SER A 1 109 ? 3.377 -44.125 -41.531 1 97.62 109 SER A CA 1
ATOM 888 C C . SER A 1 109 ? 2.125 -44.594 -42.25 1 97.62 109 SER A C 1
ATOM 890 O O . SER A 1 109 ? 2.047 -45.75 -42.688 1 97.62 109 SER A O 1
ATOM 892 N N . GLY A 1 110 ? 1.145 -43.719 -42.375 1 97.88 110 GLY A N 1
ATOM 893 C CA . GLY A 1 110 ? -0.033 -43.969 -43.188 1 97.88 110 GLY A CA 1
ATOM 894 C C . GLY A 1 110 ? -1.048 -44.875 -42.5 1 97.88 110 GLY A C 1
ATOM 895 O O . GLY A 1 110 ? -1.896 -45.469 -43.156 1 97.88 110 GLY A O 1
ATOM 896 N N . LEU A 1 111 ? -0.896 -45.094 -41.281 1 98.31 111 LEU A N 1
ATOM 897 C CA . LEU A 1 111 ? -1.841 -45.906 -40.531 1 98.31 111 LEU A CA 1
ATOM 898 C C . LEU A 1 111 ? -3.074 -45.094 -40.156 1 98.31 111 LEU A C 1
ATOM 900 O O . LEU A 1 111 ? -2.957 -43.969 -39.719 1 98.31 111 LEU A O 1
ATOM 904 N N . ARG A 1 112 ? -4.258 -45.688 -40.344 1 98.31 112 ARG A N 1
ATOM 905 C CA . ARG A 1 112 ? -5.504 -44.938 -40.188 1 98.31 112 ARG A CA 1
ATOM 906 C C . ARG A 1 112 ? -6.41 -45.562 -39.156 1 98.31 112 ARG A C 1
ATOM 908 O O . ARG A 1 112 ? -6.367 -46.781 -38.938 1 98.31 112 ARG A O 1
ATOM 915 N N . GLY A 1 113 ? -7.16 -44.781 -38.5 1 98.06 113 GLY A N 1
ATOM 916 C CA . GLY A 1 113 ? -8.164 -45.188 -37.531 1 98.06 113 GLY A CA 1
ATOM 917 C C . GLY A 1 113 ? -9.172 -44.094 -37.219 1 98.06 113 GLY A C 1
ATOM 918 O O . GLY A 1 113 ? -9.18 -43.062 -37.875 1 98.06 113 GLY A O 1
ATOM 919 N N . SER A 1 114 ? -10.133 -44.438 -36.375 1 98.25 114 SER A N 1
ATOM 920 C CA . SER A 1 114 ? -11.172 -43.5 -36 1 98.25 114 SER A CA 1
ATOM 921 C C . SER A 1 114 ? -11.461 -43.562 -34.5 1 98.25 114 SER A C 1
ATOM 923 O O . SER A 1 114 ? -11.164 -44.562 -33.844 1 98.25 114 SER A O 1
ATOM 925 N N . ILE A 1 115 ? -11.984 -42.469 -33.969 1 98.25 115 ILE A N 1
ATOM 926 C CA . ILE A 1 115 ? -12.398 -42.375 -32.562 1 98.25 115 ILE A CA 1
ATOM 927 C C . ILE A 1 115 ? -13.664 -41.531 -32.469 1 98.25 115 ILE A C 1
ATOM 929 O O . ILE A 1 115 ? -13.742 -40.438 -33 1 98.25 115 ILE A O 1
ATOM 933 N N . MET A 1 116 ? -14.688 -42.094 -31.844 1 98.38 116 MET A N 1
ATOM 934 C CA . MET A 1 116 ? -15.914 -41.375 -31.547 1 98.38 116 MET A CA 1
ATOM 935 C C . MET A 1 116 ? -15.812 -40.656 -30.203 1 98.38 116 MET A C 1
ATOM 937 O O . MET A 1 116 ? -15.656 -41.281 -29.172 1 98.38 116 MET A O 1
ATOM 941 N N . VAL A 1 117 ? -15.828 -39.344 -30.234 1 98.12 117 VAL A N 1
ATOM 942 C CA . VAL A 1 117 ? -15.805 -38.531 -29.016 1 98.12 117 VAL A CA 1
ATOM 943 C C . VAL A 1 117 ? -17.234 -38.188 -28.594 1 98.12 117 VAL A C 1
ATOM 945 O O . VAL A 1 117 ? -17.906 -37.406 -29.266 1 98.12 117 VAL A O 1
ATOM 948 N N . LYS A 1 118 ? -17.656 -38.719 -27.484 1 97.81 118 LYS A N 1
ATOM 949 C CA . LYS A 1 118 ? -18.984 -38.469 -26.953 1 97.81 118 LYS A CA 1
ATOM 950 C C . LYS A 1 118 ? -18.969 -37.219 -26.047 1 97.81 118 LYS A C 1
ATOM 952 O O . LYS A 1 118 ? -17.906 -36.781 -25.625 1 97.81 118 LYS A O 1
ATOM 957 N N . GLU A 1 119 ? -20.156 -36.75 -25.828 1 96.75 119 GLU A N 1
ATOM 958 C CA . GLU A 1 119 ? -20.297 -35.625 -24.906 1 96.75 119 GLU A CA 1
ATOM 959 C C . GLU A 1 119 ? -19.812 -36 -23.5 1 96.75 119 GLU A C 1
ATOM 961 O O . GLU A 1 119 ? -19.969 -37.125 -23.062 1 96.75 119 GLU A O 1
ATOM 966 N N . ASN A 1 120 ? -19.234 -35 -22.875 1 95.88 120 ASN A N 1
ATOM 967 C CA . ASN A 1 120 ? -18.719 -35.219 -21.516 1 95.88 120 ASN A CA 1
ATOM 968 C C . ASN A 1 120 ? -19.859 -35.5 -20.531 1 95.88 120 ASN A C 1
ATOM 970 O O . ASN A 1 120 ? -20.859 -34.781 -20.516 1 95.88 120 ASN A O 1
ATOM 974 N N . THR A 1 121 ? -19.719 -36.469 -19.688 1 94.75 121 THR A N 1
ATOM 975 C CA . THR A 1 121 ? -20.703 -36.781 -18.656 1 94.75 121 THR A CA 1
ATOM 976 C C . THR A 1 121 ? -20.078 -36.625 -17.266 1 94.75 121 THR A C 1
ATOM 978 O O . THR A 1 121 ? -20.766 -36.781 -16.25 1 94.75 121 THR A O 1
ATOM 981 N N . ARG A 1 122 ? -18.859 -36.312 -17.125 1 90.62 122 ARG A N 1
ATOM 982 C CA . ARG A 1 122 ? -18.109 -36.25 -15.867 1 90.62 122 ARG A CA 1
ATOM 983 C C . ARG A 1 122 ? -18.234 -34.844 -15.258 1 90.62 122 ARG A C 1
ATOM 985 O O . ARG A 1 122 ? -17.906 -33.844 -15.906 1 90.62 122 ARG A O 1
ATOM 992 N N . PRO A 1 123 ? -18.703 -34.688 -14.062 1 86.38 123 PRO A N 1
ATOM 993 C CA . PRO A 1 123 ? -19.016 -33.375 -13.5 1 86.38 123 PRO A CA 1
ATOM 994 C C . PRO A 1 123 ? -17.766 -32.531 -13.281 1 86.38 123 PRO A C 1
ATOM 996 O O . PRO A 1 123 ? -17.828 -31.297 -13.359 1 86.38 123 PRO A O 1
ATOM 999 N N . ASN A 1 124 ? -16.609 -33.031 -12.961 1 87.94 124 ASN A N 1
ATOM 1000 C CA . ASN A 1 124 ? -15.422 -32.25 -12.633 1 87.94 124 ASN A CA 1
ATOM 1001 C C . ASN A 1 124 ? -14.617 -31.875 -13.875 1 87.94 124 ASN A C 1
ATOM 1003 O O . ASN A 1 124 ? -13.586 -31.219 -13.781 1 87.94 124 ASN A O 1
ATOM 1007 N N . GLN A 1 125 ? -15.133 -32.219 -15.047 1 93.94 125 GLN A N 1
ATOM 1008 C CA . GLN A 1 125 ? -14.414 -31.922 -16.281 1 93.94 125 GLN A CA 1
ATOM 1009 C C . GLN A 1 125 ? -15.039 -30.75 -17.031 1 93.94 125 GLN A C 1
ATOM 1011 O O . GLN A 1 125 ? -16.156 -30.859 -17.531 1 93.94 125 GLN A O 1
ATOM 1016 N N . LYS A 1 126 ? -14.281 -29.641 -17.016 1 96.25 126 LYS A N 1
ATOM 1017 C CA . LYS A 1 126 ? -14.82 -28.406 -17.578 1 96.25 126 LYS A CA 1
ATOM 1018 C C . LYS A 1 126 ? -14.055 -27.984 -18.828 1 96.25 126 LYS A C 1
ATOM 1020 O O . LYS A 1 126 ? -14.336 -26.938 -19.406 1 96.25 126 LYS A O 1
ATOM 1025 N N . GLY A 1 127 ? -13.078 -28.812 -19.266 1 97.62 127 GLY A N 1
ATOM 1026 C CA . GLY A 1 127 ? -12.242 -28.484 -20.406 1 97.62 127 GLY A CA 1
ATOM 1027 C C . GLY A 1 127 ? -11.047 -27.625 -20.031 1 97.62 127 GLY A C 1
ATOM 1028 O O . GLY A 1 127 ? -10.734 -27.469 -18.859 1 97.62 127 GLY A O 1
ATOM 1029 N N . ALA A 1 128 ? -10.375 -27.172 -21.047 1 98.31 128 ALA A N 1
ATOM 1030 C CA . ALA A 1 128 ? -9.141 -26.422 -20.844 1 98.31 128 ALA A CA 1
ATOM 1031 C C . ALA A 1 128 ? -9.43 -25.016 -20.328 1 98.31 128 ALA A C 1
ATOM 1033 O O . ALA A 1 128 ? -10.516 -24.469 -20.547 1 98.31 128 ALA A O 1
ATOM 1034 N N . VAL A 1 129 ? -8.508 -24.453 -19.594 1 98.56 129 VAL A N 1
ATOM 1035 C CA . VAL A 1 129 ? -8.57 -23.062 -19.172 1 98.56 129 VAL A CA 1
ATOM 1036 C C . VAL A 1 129 ? -8.289 -22.141 -20.359 1 98.56 129 VAL A C 1
ATOM 1038 O O . VAL A 1 129 ? -7.344 -22.375 -21.109 1 98.56 129 VAL A O 1
ATOM 1041 N N . LEU A 1 130 ? -9.117 -21.172 -20.547 1 98.56 130 LEU A N 1
ATOM 1042 C CA . LEU A 1 130 ? -9.008 -20.203 -21.641 1 98.56 130 LEU A CA 1
ATOM 1043 C C . LEU A 1 130 ? -9.039 -18.766 -21.078 1 98.56 130 LEU A C 1
ATOM 1045 O O . LEU A 1 130 ? -9.258 -18.562 -19.891 1 98.56 130 LEU A O 1
ATOM 1049 N N . ILE A 1 131 ? -8.711 -17.797 -21.922 1 98.5 131 ILE A N 1
ATOM 1050 C CA . ILE A 1 131 ? -8.938 -16.391 -21.609 1 98.5 131 ILE A CA 1
ATOM 1051 C C . ILE A 1 131 ? -10.383 -16.031 -21.922 1 98.5 131 ILE A C 1
ATOM 1053 O O . ILE A 1 131 ? -10.914 -16.406 -22.969 1 98.5 131 ILE A O 1
ATOM 1057 N N . ASP A 1 132 ? -10.992 -15.352 -21.016 1 97.69 132 ASP A N 1
ATOM 1058 C CA . ASP A 1 132 ? -12.383 -14.945 -21.203 1 97.69 132 ASP A CA 1
ATOM 1059 C C . ASP A 1 132 ? -12.508 -13.922 -22.328 1 97.69 132 ASP A C 1
ATOM 1061 O O . ASP A 1 132 ? -11.93 -12.836 -22.266 1 97.69 132 ASP A O 1
ATOM 1065 N N . ASN A 1 133 ? -13.273 -14.25 -23.375 1 95.75 133 ASN A N 1
ATOM 1066 C CA . ASN A 1 133 ? -13.461 -13.328 -24.5 1 95.75 133 ASN A CA 1
ATOM 1067 C C . ASN A 1 133 ? -14.227 -12.086 -24.078 1 95.75 133 ASN A C 1
ATOM 1069 O O . ASN A 1 133 ? -14.078 -11.023 -24.688 1 95.75 133 ASN A O 1
ATOM 1073 N N . LYS A 1 134 ? -15.023 -12.219 -23.031 1 95.31 134 LYS A N 1
ATOM 1074 C CA . LYS A 1 134 ? -15.828 -11.094 -22.562 1 95.31 134 LYS A CA 1
ATOM 1075 C C . LYS A 1 134 ? -15.031 -10.203 -21.609 1 95.31 134 LYS A C 1
ATOM 1077 O O . LYS A 1 134 ? -15.344 -9.023 -21.453 1 95.31 134 LYS A O 1
ATOM 1082 N N . ASN A 1 135 ? -14.102 -10.719 -20.953 1 96.88 135 ASN A N 1
ATOM 1083 C CA . ASN A 1 135 ? -13.164 -10.047 -20.047 1 96.88 135 ASN A CA 1
ATOM 1084 C C . ASN A 1 135 ? -11.742 -10.57 -20.219 1 96.88 135 ASN A C 1
ATOM 1086 O O . ASN A 1 135 ? -11.336 -11.5 -19.516 1 96.88 135 ASN A O 1
ATOM 1090 N N . PRO A 1 136 ? -11 -9.977 -21.078 1 97.75 136 PRO A N 1
ATOM 1091 C CA . PRO A 1 136 ? -9.695 -10.516 -21.453 1 97.75 136 PRO A CA 1
ATOM 1092 C C . PRO A 1 136 ? -8.711 -10.555 -20.281 1 97.75 136 PRO A C 1
ATOM 1094 O O . PRO A 1 136 ? -7.609 -11.086 -20.422 1 97.75 136 PRO A O 1
ATOM 1097 N N . GLN A 1 137 ? -9.117 -10.055 -19.125 1 98.31 137 GLN A N 1
ATOM 1098 C CA . GLN A 1 137 ? -8.242 -10.109 -17.953 1 98.31 137 GLN A CA 1
ATOM 1099 C C . GLN A 1 137 ? -8.695 -11.195 -16.984 1 98.31 137 GLN A C 1
ATOM 1101 O O . GLN A 1 137 ? -8.297 -11.195 -15.82 1 98.31 137 GLN A O 1
ATOM 1106 N N . ALA A 1 138 ? -9.594 -12.055 -17.453 1 98.56 138 ALA A N 1
ATOM 1107 C CA . ALA A 1 138 ? -10.109 -13.141 -16.625 1 98.56 138 ALA A CA 1
ATOM 1108 C C . ALA A 1 138 ? -9.984 -14.484 -17.328 1 98.56 138 ALA A C 1
ATOM 1110 O O . ALA A 1 138 ? -9.773 -14.531 -18.547 1 98.56 138 ALA A O 1
ATOM 1111 N N . PHE A 1 139 ? -10.094 -15.547 -16.562 1 98.75 139 PHE A N 1
ATOM 1112 C CA . PHE A 1 139 ? -10.031 -16.906 -17.078 1 98.75 139 PHE A CA 1
ATOM 1113 C C . PHE A 1 139 ? -11.43 -17.516 -17.156 1 98.75 139 PHE A C 1
ATOM 1115 O O . PHE A 1 139 ? -12.305 -17.188 -16.359 1 98.75 139 PHE A O 1
ATOM 1122 N N . VAL A 1 140 ? -11.586 -18.406 -18.094 1 98.31 140 VAL A N 1
ATOM 1123 C CA . VAL A 1 140 ? -12.781 -19.234 -18.234 1 98.31 140 VAL A CA 1
ATOM 1124 C C . VAL A 1 140 ? -12.383 -20.656 -18.625 1 98.31 140 VAL A C 1
ATOM 1126 O O . VAL A 1 140 ? -11.25 -20.891 -19.047 1 98.31 140 VAL A O 1
ATOM 1129 N N . TYR A 1 141 ? -13.258 -21.609 -18.391 1 97.75 141 TYR A N 1
ATOM 1130 C CA . TYR A 1 141 ? -13.086 -22.953 -18.938 1 97.75 141 TYR A CA 1
ATOM 1131 C C . TYR A 1 141 ? -13.727 -23.062 -20.312 1 97.75 141 TYR A C 1
ATOM 1133 O O . TYR A 1 141 ? -14.57 -22.25 -20.672 1 97.75 141 TYR A O 1
ATOM 1141 N N . GLU A 1 142 ? -13.367 -24.094 -21.016 1 96.94 142 GLU A N 1
ATOM 1142 C CA . GLU A 1 142 ? -13.898 -24.344 -22.359 1 96.94 142 GLU A CA 1
ATOM 1143 C C . GLU A 1 142 ? -15.406 -24.547 -22.328 1 96.94 142 GLU A C 1
ATOM 1145 O O . GLU A 1 142 ? -16.094 -24.281 -23.312 1 96.94 142 GLU A O 1
ATOM 1150 N N . ASP A 1 143 ? -15.938 -24.984 -21.188 1 95.62 143 ASP A N 1
ATOM 1151 C CA . ASP A 1 143 ? -17.375 -25.203 -21.125 1 95.62 143 ASP A CA 1
ATOM 1152 C C . ASP A 1 143 ? -18.125 -23.891 -20.859 1 95.62 143 ASP A C 1
ATOM 1154 O O . ASP A 1 143 ? -19.344 -23.891 -20.734 1 95.62 143 ASP A O 1
ATOM 1158 N N . GLY A 1 144 ? -17.375 -22.859 -20.641 1 95.19 144 GLY A N 1
ATOM 1159 C CA . GLY A 1 144 ? -17.984 -21.547 -20.5 1 95.19 144 GLY A CA 1
ATOM 1160 C C . GLY A 1 144 ? -18.031 -21.047 -19.062 1 95.19 144 GLY A C 1
ATOM 1161 O O . GLY A 1 144 ? -18.266 -19.875 -18.812 1 95.19 144 GLY A O 1
ATOM 1162 N N . SER A 1 145 ? -17.766 -21.906 -18.125 1 96 145 SER A N 1
ATOM 1163 C CA . SER A 1 145 ? -17.812 -21.484 -16.734 1 96 145 SER A CA 1
ATOM 1164 C C . SER A 1 145 ? -16.625 -20.609 -16.375 1 96 145 SER A C 1
ATOM 1166 O O . SER A 1 145 ? -15.516 -20.812 -16.875 1 96 145 SER A O 1
ATOM 1168 N N . SER A 1 146 ? -16.891 -19.609 -15.492 1 97.38 146 SER A N 1
ATOM 1169 C CA . SER A 1 146 ? -15.812 -18.75 -15.008 1 97.38 146 SER A CA 1
ATOM 1170 C C . SER A 1 146 ? -14.781 -19.547 -14.211 1 97.38 146 SER A C 1
ATOM 1172 O O . SER A 1 146 ? -15.109 -20.547 -13.586 1 97.38 146 SER A O 1
ATOM 1174 N N . HIS A 1 147 ? -13.586 -19.094 -14.336 1 98 147 HIS A N 1
ATOM 1175 C CA . HIS A 1 147 ? -12.516 -19.781 -13.617 1 98 147 HIS A CA 1
ATOM 1176 C C . HIS A 1 147 ? -11.742 -18.828 -12.727 1 98 147 HIS A C 1
ATOM 1178 O O . HIS A 1 147 ? -10.906 -18.062 -13.219 1 98 147 HIS A O 1
ATOM 1184 N N . PHE A 1 148 ? -11.977 -18.875 -11.422 1 98.38 148 PHE A N 1
ATOM 1185 C CA . PHE A 1 148 ? -11.203 -18.156 -10.414 1 98.38 148 PHE A CA 1
ATOM 1186 C C . PHE A 1 148 ? -9.992 -18.984 -9.977 1 98.38 148 PHE A C 1
ATOM 1188 O O . PHE A 1 148 ? -10.102 -19.812 -9.07 1 98.38 148 PHE A O 1
ATOM 1195 N N . ILE A 1 149 ? -8.867 -18.656 -10.523 1 97.94 149 ILE A N 1
ATOM 1196 C CA . ILE A 1 149 ? -7.66 -19.422 -10.234 1 97.94 149 ILE A CA 1
ATOM 1197 C C . ILE A 1 149 ? -7.25 -19.219 -8.781 1 97.94 149 ILE A C 1
ATOM 1199 O O . ILE A 1 149 ? -7.062 -18.078 -8.344 1 97.94 149 ILE A O 1
ATOM 1203 N N . LEU A 1 150 ? -7.191 -20.203 -8.047 1 98.12 150 LEU A N 1
ATOM 1204 C CA . LEU A 1 150 ? -6.586 -20.25 -6.719 1 98.12 150 LEU A CA 1
ATOM 1205 C C . LEU A 1 150 ? -5.445 -21.25 -6.68 1 98.12 150 LEU A C 1
ATOM 1207 O O . LEU A 1 150 ? -5.68 -22.453 -6.535 1 98.12 150 LEU A O 1
ATOM 1211 N N . ALA A 1 151 ? -4.262 -20.734 -6.734 1 98.56 151 ALA A N 1
ATOM 1212 C CA . ALA A 1 151 ? -3.086 -21.531 -7.051 1 98.56 151 ALA A CA 1
ATOM 1213 C C . ALA A 1 151 ? -2.438 -22.078 -5.777 1 98.56 151 ALA A C 1
ATOM 1215 O O . ALA A 1 151 ? -2.41 -21.406 -4.75 1 98.56 151 ALA A O 1
ATOM 1216 N N . PHE A 1 152 ? -1.973 -23.266 -5.824 1 98.75 152 PHE A N 1
ATOM 1217 C CA . PHE A 1 152 ? -1.216 -23.984 -4.801 1 98.75 152 PHE A CA 1
ATOM 1218 C C . PHE A 1 152 ? 0.164 -24.375 -5.32 1 98.75 152 PHE A C 1
ATOM 1220 O O . PHE A 1 152 ? 0.279 -25.125 -6.289 1 98.75 152 PHE A O 1
ATOM 1227 N N . GLU A 1 153 ? 1.213 -23.844 -4.746 1 98.5 153 GLU A N 1
ATOM 1228 C CA . GLU A 1 153 ? 2.576 -24.188 -5.148 1 98.5 153 GLU A CA 1
ATOM 1229 C C . GLU A 1 153 ? 2.977 -25.562 -4.648 1 98.5 153 GLU A C 1
ATOM 1231 O O . GLU A 1 153 ? 3.02 -25.812 -3.439 1 98.5 153 GLU A O 1
ATOM 1236 N N . LEU A 1 154 ? 3.258 -26.469 -5.504 1 98.75 154 LEU A N 1
ATOM 1237 C CA . LEU A 1 154 ? 3.65 -27.844 -5.211 1 98.75 154 LEU A CA 1
ATOM 1238 C C . LEU A 1 154 ? 4.672 -28.344 -6.227 1 98.75 154 LEU A C 1
ATOM 1240 O O . LEU A 1 154 ? 4.387 -29.266 -6.992 1 98.75 154 LEU A O 1
ATOM 1244 N N . ASP A 1 155 ? 5.879 -27.828 -6.133 1 98.38 155 ASP A N 1
ATOM 1245 C CA . ASP A 1 155 ? 6.93 -27.969 -7.133 1 98.38 155 ASP A CA 1
ATOM 1246 C C . ASP A 1 155 ? 7.336 -29.438 -7.297 1 98.38 155 ASP A C 1
ATOM 1248 O O . ASP A 1 155 ? 7.719 -29.859 -8.391 1 98.38 155 ASP A O 1
ATOM 1252 N N . TRP A 1 156 ? 7.281 -30.25 -6.234 1 98.81 156 TRP A N 1
ATOM 1253 C CA . TRP A 1 156 ? 7.816 -31.609 -6.246 1 98.81 156 TRP A CA 1
ATOM 1254 C C . TRP A 1 156 ? 6.691 -32.625 -6.348 1 98.81 156 TRP A C 1
ATOM 1256 O O . TRP A 1 156 ? 6.867 -33.781 -5.969 1 98.81 156 TRP A O 1
ATOM 1266 N N . LEU A 1 157 ? 5.566 -32.219 -6.785 1 98.88 157 LEU A N 1
ATOM 1267 C CA . LEU A 1 157 ? 4.48 -33.156 -6.977 1 98.88 157 LEU A CA 1
ATOM 1268 C C . LEU A 1 157 ? 4.93 -34.344 -7.832 1 98.88 157 LEU A C 1
ATOM 1270 O O . LEU A 1 157 ? 4.535 -35.469 -7.582 1 98.88 157 LEU A O 1
ATOM 1274 N N . PHE A 1 158 ? 5.828 -34.156 -8.82 1 98.69 158 PHE A N 1
ATOM 1275 C CA . PHE A 1 158 ? 6.324 -35.188 -9.75 1 98.69 158 PHE A CA 1
ATOM 1276 C C . PHE A 1 158 ? 7.035 -36.312 -9.008 1 98.69 158 PHE A C 1
ATOM 1278 O O . PHE A 1 158 ? 7.168 -37.406 -9.523 1 98.69 158 PHE A O 1
ATOM 1285 N N . ALA A 1 159 ? 7.457 -36.031 -7.789 1 98.75 159 ALA A N 1
ATOM 1286 C CA . ALA A 1 159 ? 8.344 -36.969 -7.086 1 98.75 159 ALA A CA 1
ATOM 1287 C C . ALA A 1 159 ? 7.547 -37.938 -6.227 1 98.75 159 ALA A C 1
ATOM 1289 O O . ALA A 1 159 ? 8.047 -39 -5.863 1 98.75 159 ALA A O 1
ATOM 1290 N N . LEU A 1 160 ? 6.348 -37.531 -5.844 1 98.69 160 LEU A N 1
ATOM 1291 C CA . LEU A 1 160 ? 5.539 -38.375 -4.984 1 98.69 160 LEU A CA 1
ATOM 1292 C C . LEU A 1 160 ? 5.211 -39.688 -5.684 1 98.69 160 LEU A C 1
ATOM 1294 O O . LEU A 1 160 ? 4.781 -39.688 -6.84 1 98.69 160 LEU A O 1
ATOM 1298 N N . ASP A 1 161 ? 5.457 -40.812 -5.059 1 98.25 161 ASP A N 1
ATOM 1299 C CA . ASP A 1 161 ? 5.074 -42.156 -5.469 1 98.25 161 ASP A CA 1
ATOM 1300 C C . ASP A 1 161 ? 5.812 -42.594 -6.738 1 98.25 161 ASP A C 1
ATOM 1302 O O . ASP A 1 161 ? 5.379 -43.5 -7.441 1 98.25 161 ASP A O 1
ATOM 1306 N N . TYR A 1 162 ? 6.914 -41.906 -7.121 1 97.69 162 TYR A N 1
ATOM 1307 C CA . TYR A 1 162 ? 7.664 -42.25 -8.328 1 97.69 162 TYR A CA 1
ATOM 1308 C C . TYR A 1 162 ? 8.031 -43.719 -8.359 1 97.69 162 TYR A C 1
ATOM 1310 O O . TYR A 1 162 ? 7.941 -44.344 -9.406 1 97.69 162 TYR A O 1
ATOM 1318 N N . HIS A 1 163 ? 8.352 -44.344 -7.293 1 96.38 163 HIS A N 1
ATOM 1319 C CA . HIS A 1 163 ? 8.859 -45.719 -7.234 1 96.38 163 HIS A CA 1
ATOM 1320 C C . HIS A 1 163 ? 7.723 -46.719 -7.082 1 96.38 163 HIS A C 1
ATOM 1322 O O . HIS A 1 163 ? 7.961 -47.906 -6.973 1 96.38 163 HIS A O 1
ATOM 1328 N N . ASN A 1 164 ? 6.52 -46.188 -7.027 1 95.25 164 ASN A N 1
ATOM 1329 C CA . ASN A 1 164 ? 5.355 -47.062 -6.965 1 95.25 164 ASN A CA 1
ATOM 1330 C C . ASN A 1 164 ? 4.707 -47.25 -8.336 1 95.25 164 ASN A C 1
ATOM 1332 O O . ASN A 1 164 ? 3.959 -46.375 -8.789 1 95.25 164 ASN A O 1
ATOM 1336 N N . PRO A 1 165 ? 4.969 -48.219 -9.07 1 90.06 165 PRO A N 1
ATOM 1337 C CA . PRO A 1 165 ? 4.484 -48.375 -10.445 1 90.06 165 PRO A CA 1
ATOM 1338 C C . PRO A 1 165 ? 2.984 -48.656 -10.516 1 90.06 165 PRO A C 1
ATOM 1340 O O . PRO A 1 165 ? 2.375 -48.531 -11.578 1 90.06 165 PRO A O 1
ATOM 1343 N N . LYS A 1 166 ? 2.365 -49 -9.414 1 92.06 166 LYS A N 1
ATOM 1344 C CA . LYS A 1 166 ? 0.986 -49.5 -9.453 1 92.06 166 LYS A CA 1
ATOM 1345 C C . LYS A 1 166 ? 0.017 -48.406 -8.977 1 92.06 166 LYS A C 1
ATOM 1347 O O . LYS A 1 166 ? -1.082 -48.281 -9.523 1 92.06 166 LYS A O 1
ATOM 1352 N N . HIS A 1 167 ? 0.422 -47.75 -7.926 1 94.69 167 HIS A N 1
ATOM 1353 C CA . HIS A 1 167 ? -0.468 -46.75 -7.316 1 94.69 167 HIS A CA 1
ATOM 1354 C C . HIS A 1 167 ? 0.271 -45.469 -7.004 1 94.69 167 HIS A C 1
ATOM 1356 O O . HIS A 1 167 ? 1.496 -45.406 -7.129 1 94.69 167 HIS A O 1
ATOM 1362 N N . ILE A 1 168 ? -0.545 -44.438 -6.777 1 97.88 168 ILE A N 1
ATOM 1363 C CA . ILE A 1 168 ? 0.06 -43.156 -6.387 1 97.88 168 ILE A CA 1
ATOM 1364 C C . ILE A 1 168 ? -0.65 -42.625 -5.152 1 97.88 168 ILE A C 1
ATOM 1366 O O . ILE A 1 168 ? -1.151 -41.469 -5.172 1 97.88 168 ILE A O 1
ATOM 1370 N N . PRO A 1 169 ? -0.631 -43.312 -4.012 1 98.31 169 PRO A N 1
ATOM 1371 C CA . PRO A 1 169 ? -1.462 -42.969 -2.857 1 98.31 169 PRO A CA 1
ATOM 1372 C C . PRO A 1 169 ? -1.099 -41.594 -2.256 1 98.31 169 PRO A C 1
ATOM 1374 O O . PRO A 1 169 ? -1.979 -40.875 -1.802 1 98.31 169 PRO A O 1
ATOM 1377 N N . ARG A 1 170 ? 0.19 -41.281 -2.15 1 98.5 170 ARG A N 1
ATOM 1378 C CA . ARG A 1 170 ? 0.592 -40 -1.594 1 98.5 170 ARG A CA 1
ATOM 1379 C C . ARG A 1 170 ? 0.111 -38.844 -2.473 1 98.5 170 ARG A C 1
ATOM 1381 O O . ARG A 1 170 ? -0.405 -37.844 -1.967 1 98.5 170 ARG A O 1
ATOM 1388 N N . THR A 1 171 ? 0.295 -39 -3.77 1 98.75 171 THR A N 1
ATOM 1389 C CA . THR A 1 171 ? -0.167 -38.031 -4.754 1 98.75 171 THR A CA 1
ATOM 1390 C C . THR A 1 171 ? -1.672 -37.812 -4.629 1 98.75 171 THR A C 1
ATOM 1392 O O . THR A 1 171 ? -2.131 -36.656 -4.539 1 98.75 171 THR A O 1
ATOM 1395 N N . GLU A 1 172 ? -2.41 -38.875 -4.59 1 98.56 172 GLU A N 1
ATOM 1396 C CA . GLU A 1 172 ? -3.865 -38.781 -4.504 1 98.56 172 GLU A CA 1
ATOM 1397 C C . GLU A 1 172 ? -4.301 -38.094 -3.205 1 98.56 172 GLU A C 1
ATOM 1399 O O . GLU A 1 172 ? -5.211 -37.281 -3.201 1 98.56 172 GLU A O 1
ATOM 1404 N N . LYS A 1 173 ? -3.619 -38.406 -2.105 1 98.56 173 LYS A N 1
ATOM 1405 C CA . LYS A 1 173 ? -3.963 -37.844 -0.806 1 98.56 173 LYS A CA 1
ATOM 1406 C C . LYS A 1 173 ? -3.818 -36.344 -0.819 1 98.56 173 LYS A C 1
ATOM 1408 O O . LYS A 1 173 ? -4.738 -35.594 -0.428 1 98.56 173 LYS A O 1
ATOM 1413 N N . ILE A 1 174 ? -2.715 -35.781 -1.255 1 98.81 174 ILE A N 1
ATOM 1414 C CA . ILE A 1 174 ? -2.48 -34.344 -1.197 1 98.81 174 ILE A CA 1
ATOM 1415 C C . ILE A 1 174 ? -3.377 -33.625 -2.211 1 98.81 174 ILE A C 1
ATOM 1417 O O . ILE A 1 174 ? -3.883 -32.531 -1.943 1 98.81 174 ILE A O 1
ATOM 1421 N N . LEU A 1 175 ? -3.607 -34.25 -3.393 1 98.81 175 LEU A N 1
ATOM 1422 C CA . LEU A 1 175 ? -4.496 -33.656 -4.387 1 98.81 175 LEU A CA 1
ATOM 1423 C C . LEU A 1 175 ? -5.926 -33.594 -3.863 1 98.81 175 LEU A C 1
ATOM 1425 O O . LEU A 1 175 ? -6.641 -32.625 -4.129 1 98.81 175 LEU A O 1
ATOM 1429 N N . ASP A 1 176 ? -6.355 -34.656 -3.16 1 98.69 176 ASP A N 1
ATOM 1430 C CA . ASP A 1 176 ? -7.68 -34.625 -2.547 1 98.69 176 ASP A CA 1
ATOM 1431 C C . ASP A 1 176 ? -7.805 -33.469 -1.557 1 98.69 176 ASP A C 1
ATOM 1433 O O . ASP A 1 176 ? -8.812 -32.75 -1.553 1 98.69 176 ASP A O 1
ATOM 1437 N N . ASP A 1 177 ? -6.793 -33.312 -0.726 1 98.69 177 ASP A N 1
ATOM 1438 C CA . ASP A 1 177 ? -6.805 -32.219 0.257 1 98.69 177 ASP A CA 1
ATOM 1439 C C . ASP A 1 177 ? -6.832 -30.859 -0.427 1 98.69 177 ASP A C 1
ATOM 1441 O O . ASP A 1 177 ? -7.582 -29.984 -0.019 1 98.69 177 ASP A O 1
ATOM 1445 N N . ILE A 1 178 ? -6.051 -30.688 -1.46 1 98.62 178 ILE A N 1
ATOM 1446 C CA . ILE A 1 178 ? -5.977 -29.438 -2.223 1 98.62 178 ILE A CA 1
ATOM 1447 C C . ILE A 1 178 ? -7.344 -29.125 -2.832 1 98.62 178 ILE A C 1
ATOM 1449 O O . ILE A 1 178 ? -7.883 -28.047 -2.639 1 98.62 178 ILE A O 1
ATOM 1453 N N . ALA A 1 179 ? -7.93 -30.094 -3.48 1 98.25 179 ALA A N 1
ATOM 1454 C CA . ALA A 1 179 ? -9.219 -29.922 -4.137 1 98.25 179 ALA A CA 1
ATOM 1455 C C . ALA A 1 179 ? -10.32 -29.641 -3.119 1 98.25 179 ALA A C 1
ATOM 1457 O O . ALA A 1 179 ? -11.164 -28.766 -3.32 1 98.25 179 ALA A O 1
ATOM 1458 N N . ALA A 1 180 ? -10.289 -30.375 -2.008 1 98.31 180 ALA A N 1
ATOM 1459 C CA . ALA A 1 180 ? -11.32 -30.25 -0.984 1 98.31 180 ALA A CA 1
ATOM 1460 C C . ALA A 1 180 ? -11.305 -28.875 -0.344 1 98.31 180 ALA A C 1
ATOM 1462 O O . ALA A 1 180 ? -12.312 -28.422 0.22 1 98.31 180 ALA A O 1
ATOM 1463 N N . ASN A 1 181 ? -10.195 -28.203 -0.447 1 98.44 181 ASN A N 1
ATOM 1464 C CA . ASN A 1 181 ? -10.078 -26.906 0.202 1 98.44 181 ASN A CA 1
ATOM 1465 C C . ASN A 1 181 ? -10.148 -25.766 -0.811 1 98.44 181 ASN A C 1
ATOM 1467 O O . ASN A 1 181 ? -9.758 -24.625 -0.505 1 98.44 181 ASN A O 1
ATOM 1471 N N . GLY A 1 182 ? -10.562 -26.031 -1.965 1 97.69 182 GLY A N 1
ATOM 1472 C CA . GLY A 1 182 ? -10.977 -25 -2.898 1 97.69 182 GLY A CA 1
ATOM 1473 C C . GLY A 1 182 ? -9.883 -24.594 -3.871 1 97.69 182 GLY A C 1
ATOM 1474 O O . GLY A 1 182 ? -10.125 -23.828 -4.805 1 97.69 182 GLY A O 1
ATOM 1475 N N . PHE A 1 183 ? -8.641 -25.094 -3.697 1 98.56 183 PHE A N 1
ATOM 1476 C CA . PHE A 1 183 ? -7.602 -24.875 -4.695 1 98.56 183 PHE A CA 1
ATOM 1477 C C . PHE A 1 183 ? -7.938 -25.578 -6 1 98.56 183 PHE A C 1
ATOM 1479 O O . PHE A 1 183 ? -8.594 -26.625 -5.992 1 98.56 183 PHE A O 1
ATOM 1486 N N . ASN A 1 184 ? -7.527 -24.969 -7.125 1 98.31 184 ASN A N 1
ATOM 1487 C CA . ASN A 1 184 ? -7.898 -25.562 -8.406 1 98.31 184 ASN A CA 1
ATOM 1488 C C . ASN A 1 184 ? -6.773 -25.422 -9.43 1 98.31 184 ASN A C 1
ATOM 1490 O O . ASN A 1 184 ? -6.941 -25.781 -10.602 1 98.31 184 ASN A O 1
ATOM 1494 N N . HIS A 1 185 ? -5.715 -24.891 -9.031 1 98.31 185 HIS A N 1
ATOM 1495 C CA . HIS A 1 185 ? -4.543 -24.594 -9.852 1 98.31 185 HIS A CA 1
ATOM 1496 C C . HIS A 1 185 ? -3.258 -24.984 -9.125 1 98.31 185 HIS A C 1
ATOM 1498 O O . HIS A 1 185 ? -2.918 -24.391 -8.102 1 98.31 185 HIS A O 1
ATOM 1504 N N . VAL A 1 186 ? -2.562 -25.984 -9.633 1 98.81 186 VAL A N 1
ATOM 1505 C CA . VAL A 1 186 ? -1.357 -26.453 -8.961 1 98.81 186 VAL A CA 1
ATOM 1506 C C . VAL A 1 186 ? -0.128 -26.094 -9.797 1 98.81 186 VAL A C 1
ATOM 1508 O O . VAL A 1 186 ? -0.04 -26.469 -10.969 1 98.81 186 VAL A O 1
ATOM 1511 N N . VAL A 1 187 ? 0.767 -25.391 -9.195 1 98.69 187 VAL A N 1
ATOM 1512 C CA . VAL A 1 187 ? 2.027 -25.047 -9.852 1 98.69 187 VAL A CA 1
ATOM 1513 C C . VAL A 1 187 ? 3.07 -26.125 -9.547 1 98.69 187 VAL A C 1
ATOM 1515 O O . VAL A 1 187 ? 3.33 -26.438 -8.391 1 98.69 187 VAL A O 1
ATOM 1518 N N . MET A 1 188 ? 3.631 -26.703 -10.555 1 98.62 188 MET A N 1
ATOM 1519 C CA . MET A 1 188 ? 4.531 -27.828 -10.359 1 98.62 188 MET A CA 1
ATOM 1520 C C . MET A 1 188 ? 5.621 -27.859 -11.43 1 98.62 188 MET A C 1
ATOM 1522 O O . MET A 1 188 ? 5.473 -27.234 -12.484 1 98.62 188 MET A O 1
ATOM 1526 N N . ASN A 1 189 ? 6.695 -28.562 -11.141 1 98.62 189 ASN A N 1
ATOM 1527 C CA . ASN A 1 189 ? 7.77 -28.797 -12.102 1 98.62 189 ASN A CA 1
ATOM 1528 C C . ASN A 1 189 ? 7.59 -30.109 -12.836 1 98.62 189 ASN A C 1
ATOM 1530 O O . ASN A 1 189 ? 7.039 -31.062 -12.289 1 98.62 189 ASN A O 1
ATOM 1534 N N . VAL A 1 190 ? 8.164 -30.141 -14.062 1 98.81 190 VAL A N 1
ATOM 1535 C CA . VAL A 1 190 ? 8.375 -31.453 -14.68 1 98.81 190 VAL A CA 1
ATOM 1536 C C . VAL A 1 190 ? 9.398 -32.25 -13.867 1 98.81 190 VAL A C 1
ATOM 1538 O O . VAL A 1 190 ? 9.211 -33.438 -13.617 1 98.81 190 VAL A O 1
ATOM 1541 N N . PHE A 1 191 ? 10.43 -31.531 -13.523 1 98.69 191 PHE A N 1
ATOM 1542 C CA . PHE A 1 191 ? 11.484 -32.125 -12.711 1 98.69 191 PHE A CA 1
ATOM 1543 C C . PHE A 1 191 ? 12.266 -31.062 -11.969 1 98.69 191 PHE A C 1
ATOM 1545 O O . PHE A 1 191 ? 12.406 -29.938 -12.453 1 98.69 191 PHE A O 1
ATOM 1552 N N . ALA A 1 192 ? 12.695 -31.375 -10.797 1 98.44 192 ALA A N 1
ATOM 1553 C CA . ALA A 1 192 ? 13.648 -30.625 -9.992 1 98.44 192 ALA A CA 1
ATOM 1554 C C . ALA A 1 192 ? 14.547 -31.562 -9.188 1 98.44 192 ALA A C 1
ATOM 1556 O O . ALA A 1 192 ? 14.156 -32.688 -8.875 1 98.44 192 ALA A O 1
ATOM 1557 N N . TYR A 1 193 ? 15.719 -31.109 -8.93 1 98.62 193 TYR A N 1
ATOM 1558 C CA . TYR A 1 193 ? 16.656 -32.031 -8.258 1 98.62 193 TYR A CA 1
ATOM 1559 C C . TYR A 1 193 ? 16.766 -31.688 -6.777 1 98.62 193 TYR A C 1
ATOM 1561 O O . TYR A 1 193 ? 16.516 -32.531 -5.922 1 98.62 193 TYR A O 1
ATOM 1569 N N . ASP A 1 194 ? 17.156 -30.5 -6.504 1 98.25 194 ASP A N 1
ATOM 1570 C CA . ASP A 1 194 ? 17.312 -30.031 -5.133 1 98.25 194 ASP A CA 1
ATOM 1571 C C . ASP A 1 194 ? 17.234 -28.516 -5.055 1 98.25 194 ASP A C 1
ATOM 1573 O O . ASP A 1 194 ? 17.125 -27.844 -6.082 1 98.25 194 ASP A O 1
ATOM 1577 N N . VAL A 1 195 ? 17.141 -28.047 -3.793 1 96.81 195 VAL A N 1
ATOM 1578 C CA . VAL A 1 195 ? 17.141 -26.594 -3.605 1 96.81 195 VAL A CA 1
ATOM 1579 C C . VAL A 1 195 ? 18.547 -26.125 -3.24 1 96.81 195 VAL A C 1
ATOM 1581 O O . VAL A 1 195 ? 19.391 -26.922 -2.807 1 96.81 195 VAL A O 1
ATOM 1584 N N . GLY A 1 196 ? 18.812 -24.859 -3.482 1 93.25 196 GLY A N 1
ATOM 1585 C CA . GLY A 1 196 ? 20.125 -24.297 -3.199 1 93.25 196 GLY A CA 1
ATOM 1586 C C . GLY A 1 196 ? 20.219 -23.641 -1.833 1 93.25 196 GLY A C 1
ATOM 1587 O O . GLY A 1 196 ? 21.266 -23.109 -1.459 1 93.25 196 GLY A O 1
ATOM 1588 N N . TRP A 1 197 ? 19.188 -23.609 -1.013 1 93.12 197 TRP A N 1
ATOM 1589 C CA . TRP A 1 197 ? 19.156 -23 0.314 1 93.12 197 TRP A CA 1
ATOM 1590 C C . TRP A 1 197 ? 19.141 -24.078 1.401 1 93.12 197 TRP A C 1
ATOM 1592 O O . TRP A 1 197 ? 18.922 -25.25 1.115 1 93.12 197 TRP A O 1
ATOM 1602 N N . LYS A 1 198 ? 19.438 -23.641 2.635 1 93.69 198 LYS A N 1
ATOM 1603 C CA . LYS A 1 198 ? 19.453 -24.578 3.762 1 93.69 198 LYS A CA 1
ATOM 1604 C C . LYS A 1 198 ? 18.031 -24.922 4.195 1 93.69 198 LYS A C 1
ATOM 1606 O O . LYS A 1 198 ? 17.156 -24.047 4.242 1 93.69 198 LYS A O 1
ATOM 1611 N N . ILE A 1 199 ? 17.766 -26.172 4.453 1 96.31 199 ILE A N 1
ATOM 1612 C CA . ILE A 1 199 ? 16.5 -26.609 5.016 1 96.31 199 ILE A CA 1
ATOM 1613 C C . ILE A 1 199 ? 16.734 -27.234 6.391 1 96.31 199 ILE A C 1
ATOM 1615 O O . ILE A 1 199 ? 17.891 -27.438 6.797 1 96.31 199 ILE A O 1
ATOM 1619 N N . ALA A 1 200 ? 15.664 -27.547 7.117 1 97.5 200 ALA A N 1
ATOM 1620 C CA . ALA A 1 200 ? 15.758 -28.156 8.438 1 97.5 200 ALA A CA 1
ATOM 1621 C C . ALA A 1 200 ? 16.5 -29.5 8.375 1 97.5 200 ALA A C 1
ATOM 1623 O O . ALA A 1 200 ? 16.312 -30.266 7.438 1 97.5 200 ALA A O 1
ATOM 1624 N N . ASP A 1 201 ? 17.266 -29.828 9.375 1 96.56 201 ASP A N 1
ATOM 1625 C CA . ASP A 1 201 ? 18.078 -31.031 9.414 1 96.56 201 ASP A CA 1
ATOM 1626 C C . ASP A 1 201 ? 17.25 -32.25 9.812 1 96.56 201 ASP A C 1
ATOM 1628 O O . ASP A 1 201 ? 17.609 -33.375 9.516 1 96.56 201 ASP A O 1
ATOM 1632 N N . ASN A 1 202 ? 16.203 -32.062 10.422 1 97.12 202 ASN A N 1
ATOM 1633 C CA . ASN A 1 202 ? 15.445 -33.156 11.008 1 97.12 202 ASN A CA 1
ATOM 1634 C C . ASN A 1 202 ? 14.203 -33.5 10.188 1 97.12 202 ASN A C 1
ATOM 1636 O O . ASN A 1 202 ? 13.188 -33.938 10.734 1 97.12 202 ASN A O 1
ATOM 1640 N N . VAL A 1 203 ? 14.211 -33.125 8.938 1 98.12 203 VAL A N 1
ATOM 1641 C CA . VAL A 1 203 ? 13.094 -33.5 8.078 1 98.12 203 VAL A CA 1
ATOM 1642 C C . VAL A 1 203 ? 12.992 -35.031 7.984 1 98.12 203 VAL A C 1
ATOM 1644 O O . VAL A 1 203 ? 13.969 -35.688 7.637 1 98.12 203 VAL A O 1
ATOM 1647 N N . PRO A 1 204 ? 11.859 -35.594 8.312 1 97.94 204 PRO A N 1
ATOM 1648 C CA . PRO A 1 204 ? 11.711 -37.031 8.156 1 97.94 204 PRO A CA 1
ATOM 1649 C C . PRO A 1 204 ? 11.898 -37.5 6.707 1 97.94 204 PRO A C 1
ATOM 1651 O O . PRO A 1 204 ? 11.469 -36.812 5.777 1 97.94 204 PRO A O 1
ATOM 1654 N N . GLU A 1 205 ? 12.438 -38.688 6.504 1 97.19 205 GLU A N 1
ATOM 1655 C CA . GLU A 1 205 ? 12.75 -39.219 5.18 1 97.19 205 GLU A CA 1
ATOM 1656 C C . GLU A 1 205 ? 11.492 -39.344 4.328 1 97.19 205 GLU A C 1
ATOM 1658 O O . GLU A 1 205 ? 11.531 -39.125 3.115 1 97.19 205 GLU A O 1
ATOM 1663 N N . GLU A 1 206 ? 10.406 -39.688 4.898 1 97 206 GLU A N 1
ATOM 1664 C CA . GLU A 1 206 ? 9.172 -39.938 4.168 1 97 206 GLU A CA 1
ATOM 1665 C C . GLU A 1 206 ? 8.633 -38.656 3.533 1 97 206 GLU A C 1
ATOM 1667 O O . GLU A 1 206 ? 7.773 -38.719 2.648 1 97 206 GLU A O 1
ATOM 1672 N N . TYR A 1 207 ? 9.164 -37.5 4.012 1 98.5 207 TYR A N 1
ATOM 1673 C CA . TYR A 1 207 ? 8.656 -36.219 3.516 1 98.5 207 TYR A CA 1
ATOM 1674 C C . TYR A 1 207 ? 9.734 -35.469 2.738 1 98.5 207 TYR A C 1
ATOM 1676 O O . TYR A 1 207 ? 9.5 -34.344 2.256 1 98.5 207 TYR A O 1
ATOM 1684 N N . PHE A 1 208 ? 10.945 -36 2.627 1 98.5 208 PHE A N 1
ATOM 1685 C CA . PHE A 1 208 ? 12.055 -35.375 1.904 1 98.5 208 PHE A CA 1
ATOM 1686 C C . PHE A 1 208 ? 12.18 -35.969 0.5 1 98.5 208 PHE A C 1
ATOM 1688 O O . PHE A 1 208 ? 12.383 -37.156 0.337 1 98.5 208 PHE A O 1
ATOM 1695 N N . PHE A 1 209 ? 12.172 -35.125 -0.536 1 98.56 209 PHE A N 1
ATOM 1696 C CA . PHE A 1 209 ? 12.141 -35.625 -1.91 1 98.56 209 PHE A CA 1
ATOM 1697 C C . PHE A 1 209 ? 13.25 -34.969 -2.736 1 98.56 209 PHE A C 1
ATOM 1699 O O . PHE A 1 209 ? 13.266 -35.094 -3.963 1 98.56 209 PHE A O 1
ATOM 1706 N N . GLY A 1 210 ? 14.164 -34.281 -2.062 1 97.88 210 GLY A N 1
ATOM 1707 C CA . GLY A 1 210 ? 15.328 -33.75 -2.754 1 97.88 210 GLY A CA 1
ATOM 1708 C C . GLY A 1 210 ? 16.344 -34.781 -3.125 1 97.88 210 GLY A C 1
ATOM 1709 O O . GLY A 1 210 ? 16.406 -35.844 -2.51 1 97.88 210 GLY A O 1
ATOM 1710 N N . ARG A 1 211 ? 17.094 -34.531 -4.18 1 97.75 211 ARG A N 1
ATOM 1711 C CA . ARG A 1 211 ? 18.219 -35.344 -4.656 1 97.75 211 ARG A CA 1
ATOM 1712 C C . ARG A 1 211 ? 17.766 -36.781 -4.965 1 97.75 211 ARG A C 1
ATOM 1714 O O . ARG A 1 211 ? 18.375 -37.719 -4.477 1 97.75 211 ARG A O 1
ATOM 1721 N N . PRO A 1 212 ? 16.781 -36.844 -5.789 1 97.75 212 PRO A N 1
ATOM 1722 C CA . PRO A 1 212 ? 16.375 -38.219 -6.156 1 97.75 212 PRO A CA 1
ATOM 1723 C C . PRO A 1 212 ? 17.453 -38.969 -6.938 1 97.75 212 PRO A C 1
ATOM 1725 O O . PRO A 1 212 ? 18.375 -38.344 -7.477 1 97.75 212 PRO A O 1
ATOM 1728 N N . ASN A 1 213 ? 17.328 -40.25 -7.023 1 97.12 213 ASN A N 1
ATOM 1729 C CA . ASN A 1 213 ? 18.297 -41.094 -7.734 1 97.12 213 ASN A CA 1
ATOM 1730 C C . ASN A 1 213 ? 17.922 -41.25 -9.203 1 97.12 213 ASN A C 1
ATOM 1732 O O . ASN A 1 213 ? 18.391 -42.188 -9.867 1 97.12 213 ASN A O 1
ATOM 1736 N N . TYR A 1 214 ? 17.047 -40.531 -9.68 1 97.94 214 TYR A N 1
ATOM 1737 C CA . TYR A 1 214 ? 16.625 -40.5 -11.07 1 97.94 214 TYR A CA 1
ATOM 1738 C C . TYR A 1 214 ? 16.641 -39.062 -11.609 1 97.94 214 TYR A C 1
ATOM 1740 O O . TYR A 1 214 ? 16.906 -38.125 -10.867 1 97.94 214 TYR A O 1
ATOM 1748 N N . GLY A 1 215 ? 16.469 -38.875 -12.922 1 98.31 215 GLY A N 1
ATOM 1749 C CA . GLY A 1 215 ? 16.422 -37.562 -13.578 1 98.31 215 GLY A CA 1
ATOM 1750 C C . GLY A 1 215 ? 15.602 -37.594 -14.859 1 98.31 215 GLY A C 1
ATOM 1751 O O . GLY A 1 215 ? 14.867 -38.531 -15.125 1 98.31 215 GLY A O 1
ATOM 1752 N N . ILE A 1 216 ? 15.711 -36.531 -15.539 1 98.69 216 ILE A N 1
ATOM 1753 C CA . ILE A 1 216 ? 15 -36.344 -16.797 1 98.69 216 ILE A CA 1
ATOM 1754 C C . ILE A 1 216 ? 15.516 -37.344 -17.828 1 98.69 216 ILE A C 1
ATOM 1756 O O . ILE A 1 216 ? 14.734 -37.906 -18.625 1 98.69 216 ILE A O 1
ATOM 1760 N N . PHE A 1 217 ? 16.75 -37.625 -17.781 1 98.69 217 PHE A N 1
ATOM 1761 C CA . PHE A 1 217 ? 17.438 -38.531 -18.703 1 98.69 217 PHE A CA 1
ATOM 1762 C C . PHE A 1 217 ? 17.922 -39.75 -17.969 1 98.69 217 PHE A C 1
ATOM 1764 O O . PHE A 1 217 ? 18 -39.781 -16.734 1 98.69 217 PHE A O 1
ATOM 1771 N N . GLU A 1 218 ? 18.109 -40.844 -18.75 1 97.94 218 GLU A N 1
ATOM 1772 C CA . GLU A 1 218 ? 18.766 -42 -18.156 1 97.94 218 GLU A CA 1
ATOM 1773 C C . GLU A 1 218 ? 20.125 -41.594 -17.578 1 97.94 218 GLU A C 1
ATOM 1775 O O . GLU A 1 218 ? 20.719 -40.594 -17.984 1 97.94 218 GLU A O 1
ATOM 1780 N N . GLY A 1 219 ? 20.562 -42.281 -16.594 1 97.69 219 GLY A N 1
ATOM 1781 C CA . GLY A 1 219 ? 21.812 -41.969 -15.93 1 97.69 219 GLY A CA 1
ATOM 1782 C C . GLY A 1 219 ? 21.641 -41.062 -14.734 1 97.69 219 GLY A C 1
ATOM 1783 O O . GLY A 1 219 ? 22.578 -40.875 -13.938 1 97.69 219 GLY A O 1
ATOM 1784 N N . GLY A 1 220 ? 20.484 -40.5 -14.641 1 97.38 220 GLY A N 1
ATOM 1785 C CA . GLY A 1 220 ? 20.188 -39.656 -13.492 1 97.38 220 GLY A CA 1
ATOM 1786 C C . GLY A 1 220 ? 20.625 -38.188 -13.688 1 97.38 220 GLY A C 1
ATOM 1787 O O . GLY A 1 220 ? 20.984 -37.812 -14.797 1 97.38 220 GLY A O 1
ATOM 1788 N N . ASN A 1 221 ? 20.531 -37.406 -12.594 1 98.06 221 ASN A N 1
ATOM 1789 C CA . ASN A 1 221 ? 20.812 -35.969 -12.672 1 98.06 221 ASN A CA 1
ATOM 1790 C C . ASN A 1 221 ? 22.312 -35.688 -12.672 1 98.06 221 ASN A C 1
ATOM 1792 O O . ASN A 1 221 ? 22.766 -34.75 -13.32 1 98.06 221 ASN A O 1
ATOM 1796 N N . GLN A 1 222 ? 23.078 -36.531 -12.023 1 96.62 222 GLN A N 1
ATOM 1797 C CA . GLN A 1 222 ? 24.5 -36.281 -11.852 1 96.62 222 GLN A CA 1
ATOM 1798 C C . GLN A 1 222 ? 25.281 -36.594 -13.125 1 96.62 222 GLN A C 1
ATOM 1800 O O . GLN A 1 222 ? 26.188 -35.844 -13.5 1 96.62 222 GLN A O 1
ATOM 1805 N N . THR A 1 223 ? 24.953 -37.688 -13.797 1 97.06 223 THR A N 1
ATOM 1806 C CA . THR A 1 223 ? 25.609 -38.094 -15.031 1 97.06 223 THR A CA 1
ATOM 1807 C C . THR A 1 223 ? 24.578 -38.469 -16.094 1 97.06 223 THR A C 1
ATOM 1809 O O . THR A 1 223 ? 24.516 -39.625 -16.516 1 97.06 223 THR A O 1
ATOM 1812 N N . PRO A 1 224 ? 23.891 -37.5 -16.531 1 98.38 224 PRO A N 1
ATOM 1813 C CA . PRO A 1 224 ? 22.812 -37.781 -17.469 1 98.38 224 PRO A CA 1
ATOM 1814 C C . PRO A 1 224 ? 23.312 -38.281 -18.828 1 98.38 224 PRO A C 1
ATOM 1816 O O . PRO A 1 224 ? 24.281 -37.75 -19.359 1 98.38 224 PRO A O 1
ATOM 1819 N N . ASP A 1 225 ? 22.719 -39.344 -19.375 1 98.06 225 ASP A N 1
ATOM 1820 C CA . ASP A 1 225 ? 22.828 -39.656 -20.781 1 98.06 225 ASP A CA 1
ATOM 1821 C C . ASP A 1 225 ? 21.859 -38.844 -21.625 1 98.06 225 ASP A C 1
ATOM 1823 O O . ASP A 1 225 ? 20.719 -39.219 -21.828 1 98.06 225 ASP A O 1
ATOM 1827 N N . PHE A 1 226 ? 22.312 -37.781 -22.234 1 97.75 226 PHE A N 1
ATOM 1828 C CA . PHE A 1 226 ? 21.484 -36.781 -22.875 1 97.75 226 PHE A CA 1
ATOM 1829 C C . PHE A 1 226 ? 20.875 -37.312 -24.172 1 97.75 226 PHE A C 1
ATOM 1831 O O . PHE A 1 226 ? 20.078 -36.625 -24.812 1 97.75 226 PHE A O 1
ATOM 1838 N N . ASN A 1 227 ? 21.109 -38.625 -24.469 1 95.69 227 ASN A N 1
ATOM 1839 C CA . ASN A 1 227 ? 20.547 -39.219 -25.688 1 95.69 227 ASN A CA 1
ATOM 1840 C C . ASN A 1 227 ? 19.25 -39.969 -25.406 1 95.69 227 ASN A C 1
ATOM 1842 O O . ASN A 1 227 ? 18.516 -40.312 -26.344 1 95.69 227 ASN A O 1
ATOM 1846 N N . LYS A 1 228 ? 19.031 -40.219 -24.156 1 96.75 228 LYS A N 1
ATOM 1847 C CA . LYS A 1 228 ? 17.875 -41.062 -23.812 1 96.75 228 LYS A CA 1
ATOM 1848 C C . LYS A 1 228 ? 17.094 -40.438 -22.656 1 96.75 228 LYS A C 1
ATOM 1850 O O . LYS A 1 228 ? 17.641 -40.219 -21.562 1 96.75 228 LYS A O 1
ATOM 1855 N N . LEU A 1 229 ? 15.844 -40.25 -22.875 1 98.44 229 LEU A N 1
ATOM 1856 C CA . LEU A 1 229 ? 14.969 -39.781 -21.812 1 98.44 229 LEU A CA 1
ATOM 1857 C C . LEU A 1 229 ? 14.633 -40.875 -20.828 1 98.44 229 LEU A C 1
ATOM 1859 O O . LEU A 1 229 ? 14.523 -42.062 -21.219 1 98.44 229 LEU A O 1
ATOM 1863 N N . ASN A 1 230 ? 14.5 -40.562 -19.547 1 98.44 230 ASN A N 1
ATOM 1864 C CA . ASN A 1 230 ? 13.977 -41.469 -18.531 1 98.44 230 ASN A CA 1
ATOM 1865 C C . ASN A 1 230 ? 12.469 -41.625 -18.641 1 98.44 230 ASN A C 1
ATOM 1867 O O . ASN A 1 230 ? 11.703 -40.906 -17.984 1 98.44 230 ASN A O 1
ATOM 1871 N N . LEU A 1 231 ? 12.047 -42.625 -19.406 1 98.12 231 LEU A N 1
ATOM 1872 C CA . LEU A 1 231 ? 10.641 -42.781 -19.75 1 98.12 231 LEU A CA 1
ATOM 1873 C C . LEU A 1 231 ? 9.805 -43.062 -18.5 1 98.12 231 LEU A C 1
ATOM 1875 O O . LEU A 1 231 ? 8.625 -42.688 -18.453 1 98.12 231 LEU A O 1
ATOM 1879 N N . ALA A 1 232 ? 10.367 -43.656 -17.469 1 98 232 ALA A N 1
ATOM 1880 C CA . ALA A 1 232 ? 9.633 -43.938 -16.234 1 98 232 ALA A CA 1
ATOM 1881 C C . ALA A 1 232 ? 9.102 -42.656 -15.602 1 98 232 ALA A C 1
ATOM 1883 O O . ALA A 1 232 ? 7.984 -42.625 -15.078 1 98 232 ALA A O 1
ATOM 1884 N N . LEU A 1 233 ? 9.906 -41.594 -15.617 1 98.44 233 LEU A N 1
ATOM 1885 C CA . LEU A 1 233 ? 9.477 -40.312 -15.078 1 98.44 233 LEU A CA 1
ATOM 1886 C C . LEU A 1 233 ? 8.25 -39.781 -15.82 1 98.44 233 LEU A C 1
ATOM 1888 O O . LEU A 1 233 ? 7.262 -39.406 -15.195 1 98.44 233 LEU A O 1
ATOM 1892 N N . PHE A 1 234 ? 8.32 -39.812 -17.094 1 98.56 234 PHE A N 1
ATOM 1893 C CA . PHE A 1 234 ? 7.25 -39.281 -17.922 1 98.56 234 PHE A CA 1
ATOM 1894 C C . PHE A 1 234 ? 5.988 -40.125 -17.812 1 98.56 234 PHE A C 1
ATOM 1896 O O . PHE A 1 234 ? 4.875 -39.594 -17.812 1 98.56 234 PHE A O 1
ATOM 1903 N N . GLN A 1 235 ? 6.152 -41.438 -17.781 1 98.06 235 GLN A N 1
ATOM 1904 C CA . GLN A 1 235 ? 5.016 -42.312 -17.562 1 98.06 235 GLN A CA 1
ATOM 1905 C C . GLN A 1 235 ? 4.371 -42.062 -16.203 1 98.06 235 GLN A C 1
ATOM 1907 O O . GLN A 1 235 ? 3.146 -42.094 -16.078 1 98.06 235 GLN A O 1
ATOM 1912 N N . HIS A 1 236 ? 5.18 -41.844 -15.219 1 98.19 236 HIS A N 1
ATOM 1913 C CA . HIS A 1 236 ? 4.668 -41.5 -13.898 1 98.19 236 HIS A CA 1
ATOM 1914 C C . HIS A 1 236 ? 3.871 -40.188 -13.953 1 98.19 236 HIS A C 1
ATOM 1916 O O . HIS A 1 236 ? 2.783 -40.094 -13.383 1 98.19 236 HIS A O 1
ATOM 1922 N N . LEU A 1 237 ? 4.371 -39.188 -14.641 1 98.56 237 LEU A N 1
ATOM 1923 C CA . LEU A 1 237 ? 3.691 -37.906 -14.758 1 98.56 237 LEU A CA 1
ATOM 1924 C C . LEU A 1 237 ? 2.346 -38.062 -15.461 1 98.56 237 LEU A C 1
ATOM 1926 O O . LEU A 1 237 ? 1.394 -37.344 -15.156 1 98.56 237 LEU A O 1
ATOM 1930 N N . ASP A 1 238 ? 2.209 -39.031 -16.422 1 98.31 238 ASP A N 1
ATOM 1931 C CA . ASP A 1 238 ? 0.901 -39.344 -16.984 1 98.31 238 ASP A CA 1
ATOM 1932 C C . ASP A 1 238 ? -0.13 -39.625 -15.891 1 98.31 238 ASP A C 1
ATOM 1934 O O . ASP A 1 238 ? -1.242 -39.094 -15.938 1 98.31 238 ASP A O 1
ATOM 1938 N N . ARG A 1 239 ? 0.284 -40.438 -14.969 1 97.81 239 ARG A N 1
ATOM 1939 C CA . ARG A 1 239 ? -0.618 -40.844 -13.883 1 97.81 239 ARG A CA 1
ATOM 1940 C C . ARG A 1 239 ? -0.958 -39.656 -13 1 97.81 239 ARG A C 1
ATOM 1942 O O . ARG A 1 239 ? -2.1 -39.5 -12.562 1 97.81 239 ARG A O 1
ATOM 1949 N N . VAL A 1 240 ? 0.013 -38.812 -12.773 1 98.56 240 VAL A N 1
ATOM 1950 C CA . VAL A 1 240 ? -0.183 -37.625 -11.945 1 98.56 240 VAL A CA 1
ATOM 1951 C C . VAL A 1 240 ? -1.171 -36.688 -12.625 1 98.56 240 VAL A C 1
ATOM 1953 O O . VAL A 1 240 ? -2.141 -36.219 -12 1 98.56 240 VAL A O 1
ATOM 1956 N N . PHE A 1 241 ? -0.98 -36.375 -13.906 1 98.5 241 PHE A N 1
ATOM 1957 C CA . PHE A 1 241 ? -1.84 -35.438 -14.633 1 98.5 241 PHE A CA 1
ATOM 1958 C C . PHE A 1 241 ? -3.258 -36 -14.742 1 98.5 241 PHE A C 1
ATOM 1960 O O . PHE A 1 241 ? -4.227 -35.25 -14.664 1 98.5 241 PHE A O 1
ATOM 1967 N N . LEU A 1 242 ? -3.363 -37.281 -14.945 1 97.06 242 LEU A N 1
ATOM 1968 C CA . LEU A 1 242 ? -4.684 -37.875 -14.984 1 97.06 242 LEU A CA 1
ATOM 1969 C C . LEU A 1 242 ? -5.395 -37.75 -13.648 1 97.06 242 LEU A C 1
ATOM 1971 O O . LEU A 1 242 ? -6.586 -37.406 -13.609 1 97.06 242 LEU A O 1
ATOM 1975 N N . ALA A 1 243 ? -4.664 -38 -12.578 1 97.62 243 ALA A N 1
ATOM 1976 C CA . ALA A 1 243 ? -5.234 -37.844 -11.242 1 97.62 243 ALA A CA 1
ATOM 1977 C C . ALA A 1 243 ? -5.691 -36.406 -11.008 1 97.62 243 ALA A C 1
ATOM 1979 O O . ALA A 1 243 ? -6.742 -36.188 -10.406 1 97.62 243 ALA A O 1
ATOM 1980 N N . MET A 1 244 ? -4.918 -35.438 -11.453 1 98.31 244 MET A N 1
ATOM 1981 C CA . MET A 1 244 ? -5.277 -34.031 -11.336 1 98.31 244 MET A CA 1
ATOM 1982 C C . MET A 1 244 ? -6.523 -33.719 -12.164 1 98.31 244 MET A C 1
ATOM 1984 O O . MET A 1 244 ? -7.453 -33.094 -11.672 1 98.31 244 MET A O 1
ATOM 1988 N N . GLN A 1 245 ? -6.516 -34.188 -13.406 1 97 245 GLN A N 1
ATOM 1989 C CA . GLN A 1 245 ? -7.652 -33.938 -14.289 1 97 245 GLN A CA 1
ATOM 1990 C C . GLN A 1 245 ? -8.945 -34.469 -13.68 1 97 245 GLN A C 1
ATOM 1992 O O . GLN A 1 245 ? -9.977 -33.781 -13.711 1 97 245 GLN A O 1
ATOM 1997 N N . GLN A 1 246 ? -8.883 -35.625 -13.117 1 95.5 246 GLN A N 1
ATOM 1998 C CA . GLN A 1 246 ? -10.055 -36.281 -12.516 1 95.5 246 GLN A CA 1
ATOM 1999 C C . GLN A 1 246 ? -10.609 -35.438 -11.367 1 95.5 246 GLN A C 1
ATOM 2001 O O . GLN A 1 246 ? -11.805 -35.469 -11.086 1 95.5 246 GLN A O 1
ATOM 2006 N N . ARG A 1 247 ? -9.797 -34.656 -10.789 1 97 247 ARG A N 1
ATOM 2007 C CA . ARG A 1 247 ? -10.188 -33.844 -9.633 1 97 247 ARG A CA 1
ATOM 2008 C C . ARG A 1 247 ? -10.477 -32.406 -10.031 1 97 247 ARG A C 1
ATOM 2010 O O . ARG A 1 247 ? -10.711 -31.562 -9.172 1 97 247 ARG A O 1
ATOM 2017 N N . GLY A 1 248 ? -10.375 -32.094 -11.328 1 96.19 248 GLY A N 1
ATOM 2018 C CA . GLY A 1 248 ? -10.641 -30.766 -11.812 1 96.19 248 GLY A CA 1
ATOM 2019 C C . GLY A 1 248 ? -9.516 -29.781 -11.508 1 96.19 248 GLY A C 1
ATOM 2020 O O . GLY A 1 248 ? -9.75 -28.578 -11.375 1 96.19 248 GLY A O 1
ATOM 2021 N N . LEU A 1 249 ? -8.312 -30.281 -11.328 1 98.38 249 LEU A N 1
ATOM 2022 C CA . LEU A 1 249 ? -7.16 -29.453 -11 1 98.38 249 LEU A CA 1
ATOM 2023 C C . LEU A 1 249 ? -6.348 -29.141 -12.258 1 98.38 249 LEU A C 1
ATOM 2025 O O . LEU A 1 249 ? -6.066 -30.031 -13.055 1 98.38 249 LEU A O 1
ATOM 2029 N N . ASP A 1 250 ? -6.027 -27.906 -12.422 1 98.5 250 ASP A N 1
ATOM 2030 C CA . ASP A 1 250 ? -5.113 -27.5 -13.484 1 98.5 250 ASP A CA 1
ATOM 2031 C C . ASP A 1 250 ? -3.66 -27.766 -13.086 1 98.5 250 ASP A C 1
ATOM 2033 O O . ASP A 1 250 ? -3.277 -27.562 -11.93 1 98.5 250 ASP A O 1
ATOM 2037 N N . ALA A 1 251 ? -2.945 -28.203 -14.094 1 98.75 251 ALA A N 1
ATOM 2038 C CA . ALA A 1 251 ? -1.504 -28.359 -13.914 1 98.75 251 ALA A CA 1
ATOM 2039 C C . ALA A 1 251 ? -0.739 -27.219 -14.562 1 98.75 251 ALA A C 1
ATOM 2041 O O . ALA A 1 251 ? -0.545 -27.203 -15.781 1 98.75 251 ALA A O 1
ATOM 2042 N N . HIS A 1 252 ? -0.43 -26.25 -13.773 1 98.75 252 HIS A N 1
ATOM 2043 C CA . HIS A 1 252 ? 0.526 -25.234 -14.18 1 98.75 252 HIS A CA 1
ATOM 2044 C C . HIS A 1 252 ? 1.948 -25.781 -14.195 1 98.75 252 HIS A C 1
ATOM 2046 O O . HIS A 1 252 ? 2.619 -25.812 -13.164 1 98.75 252 HIS A O 1
ATOM 2052 N N . LEU A 1 253 ? 2.404 -26.172 -15.406 1 98.81 253 LEU A N 1
ATOM 2053 C CA . LEU A 1 253 ? 3.586 -27.016 -15.531 1 98.81 253 LEU A CA 1
ATOM 2054 C C . LEU A 1 253 ? 4.801 -26.188 -15.945 1 98.81 253 LEU A C 1
ATOM 2056 O O . LEU A 1 253 ? 4.883 -25.719 -17.078 1 98.81 253 LEU A O 1
ATOM 2060 N N . MET A 1 254 ? 5.676 -26.031 -15.023 1 98.62 254 MET A N 1
ATOM 2061 C CA . MET A 1 254 ? 6.953 -25.375 -15.336 1 98.62 254 MET A CA 1
ATOM 2062 C C . MET A 1 254 ? 7.922 -26.375 -15.969 1 98.62 254 MET A C 1
ATOM 2064 O O . MET A 1 254 ? 8.352 -27.328 -15.328 1 98.62 254 MET A O 1
ATOM 2068 N N . ILE A 1 255 ? 8.297 -26.125 -17.203 1 98.69 255 ILE A N 1
ATOM 2069 C CA . ILE A 1 255 ? 9.102 -27.062 -17.984 1 98.69 255 ILE A CA 1
ATOM 2070 C C . ILE A 1 255 ? 10.555 -27.016 -17.516 1 98.69 255 ILE A C 1
ATOM 2072 O O . ILE A 1 255 ? 11.195 -28.062 -17.359 1 98.69 255 ILE A O 1
ATOM 2076 N N . TYR A 1 256 ? 11.055 -25.781 -17.344 1 97.88 256 TYR A N 1
ATOM 2077 C CA . TYR A 1 256 ? 12.398 -25.578 -16.812 1 97.88 256 TYR A CA 1
ATOM 2078 C C . TYR A 1 256 ? 12.352 -24.906 -15.453 1 97.88 256 TYR A C 1
ATOM 2080 O O . TYR A 1 256 ? 11.367 -24.234 -15.117 1 97.88 256 TYR A O 1
ATOM 2088 N N . VAL A 1 257 ? 13.336 -25.109 -14.656 1 95.69 257 VAL A N 1
ATOM 2089 C CA . VAL A 1 257 ? 13.578 -24.406 -13.398 1 95.69 257 VAL A CA 1
ATOM 2090 C C . VAL A 1 257 ? 15.078 -24.281 -13.164 1 95.69 257 VAL A C 1
ATOM 2092 O O . VAL A 1 257 ? 15.766 -25.281 -12.984 1 95.69 257 VAL A O 1
ATOM 2095 N N . TRP A 1 258 ? 15.578 -23.141 -13.031 1 91.94 258 TRP A N 1
ATOM 2096 C CA . TRP A 1 258 ? 17.016 -22.953 -13.117 1 91.94 258 TRP A CA 1
ATOM 2097 C C . TRP A 1 258 ? 17.656 -23.031 -11.734 1 91.94 258 TRP A C 1
ATOM 2099 O O . TRP A 1 258 ? 18.859 -23.281 -11.617 1 91.94 258 TRP A O 1
ATOM 2109 N N . ASN A 1 259 ? 16.891 -22.812 -10.703 1 90.94 259 ASN A N 1
ATOM 2110 C CA . ASN A 1 259 ? 17.5 -22.719 -9.383 1 90.94 259 ASN A CA 1
ATOM 2111 C C . ASN A 1 259 ? 17.25 -23.969 -8.555 1 90.94 259 ASN A C 1
ATOM 2113 O O . ASN A 1 259 ? 17.203 -23.906 -7.324 1 90.94 259 ASN A O 1
ATOM 2117 N N . LYS A 1 260 ? 17.031 -25.094 -9.18 1 96.69 260 LYS A N 1
ATOM 2118 C CA . LYS A 1 260 ? 16.766 -26.344 -8.453 1 96.69 260 LYS A CA 1
ATOM 2119 C C . LYS A 1 260 ? 17.828 -27.391 -8.766 1 96.69 260 LYS A C 1
ATOM 2121 O O . LYS A 1 260 ? 17.562 -28.594 -8.711 1 96.69 260 LYS A O 1
ATOM 2126 N N . LYS A 1 261 ? 18.969 -27.016 -9.172 1 96.44 261 LYS A N 1
ATOM 2127 C CA . LYS A 1 261 ? 20.188 -27.797 -9.312 1 96.44 261 LYS A CA 1
ATOM 2128 C C . LYS A 1 261 ? 20 -28.938 -10.32 1 96.44 261 LYS A C 1
ATOM 2130 O O . LYS A 1 261 ? 20.516 -30.031 -10.133 1 96.44 261 LYS A O 1
ATOM 2135 N N . VAL A 1 262 ? 19.219 -28.766 -11.281 1 97.5 262 VAL A N 1
ATOM 2136 C CA . VAL A 1 262 ? 19.094 -29.734 -12.367 1 97.5 262 VAL A CA 1
ATOM 2137 C C . VAL A 1 262 ? 20.281 -29.609 -13.312 1 97.5 262 VAL A C 1
ATOM 2139 O O . VAL A 1 262 ? 20.688 -28.5 -13.664 1 97.5 262 VAL A O 1
ATOM 2142 N N . ASN A 1 263 ? 20.875 -30.719 -13.648 1 97.38 263 ASN A N 1
ATOM 2143 C CA . ASN A 1 263 ? 21.922 -30.75 -14.664 1 97.38 263 ASN A CA 1
ATOM 2144 C C . ASN A 1 263 ? 21.344 -30.703 -16.078 1 97.38 263 ASN A C 1
ATOM 2146 O O . ASN A 1 263 ? 21.188 -31.734 -16.719 1 97.38 263 ASN A O 1
ATOM 2150 N N . TRP A 1 264 ? 21.125 -29.516 -16.547 1 96.44 264 TRP A N 1
ATOM 2151 C CA . TRP A 1 264 ? 20.469 -29.297 -17.828 1 96.44 264 TRP A CA 1
ATOM 2152 C C . TRP A 1 264 ? 21.453 -29.516 -18.984 1 96.44 264 TRP A C 1
ATOM 2154 O O . TRP A 1 264 ? 22.625 -29.156 -18.875 1 96.44 264 TRP A O 1
ATOM 2164 N N . PRO A 1 265 ? 20.938 -30.031 -20.172 1 96.88 265 PRO A N 1
ATOM 2165 C CA . PRO A 1 265 ? 21.766 -29.953 -21.375 1 96.88 265 PRO A CA 1
ATOM 2166 C C . PRO A 1 265 ? 21.969 -28.516 -21.859 1 96.88 265 PRO A C 1
ATOM 2168 O O . PRO A 1 265 ? 21.25 -27.609 -21.422 1 96.88 265 PRO A O 1
ATOM 2171 N N . ASP A 1 266 ? 22.906 -28.312 -22.797 1 95.56 266 ASP A N 1
ATOM 2172 C CA . ASP A 1 266 ? 23.141 -26.984 -23.359 1 95.56 266 ASP A CA 1
ATOM 2173 C C . ASP A 1 266 ? 21.891 -26.484 -24.078 1 95.56 266 ASP A C 1
ATOM 2175 O O . ASP A 1 266 ? 21.203 -27.25 -24.75 1 95.56 266 ASP A O 1
ATOM 2179 N N . MET A 1 267 ? 21.656 -25.234 -23.969 1 94.94 267 MET A N 1
ATOM 2180 C CA . MET A 1 267 ? 20.531 -24.625 -24.688 1 94.94 267 MET A CA 1
ATOM 2181 C C . MET A 1 267 ? 20.625 -24.891 -26.188 1 94.94 267 MET A C 1
ATOM 2183 O O . MET A 1 267 ? 21.719 -24.875 -26.75 1 94.94 267 MET A O 1
ATOM 2187 N N . TYR A 1 268 ? 19.609 -25.156 -26.781 1 96.06 268 TYR A N 1
ATOM 2188 C CA . TYR A 1 268 ? 19.438 -25.375 -28.203 1 96.06 268 TYR A CA 1
ATOM 2189 C C . TYR A 1 268 ? 20.047 -26.719 -28.625 1 96.06 268 TYR A C 1
ATOM 2191 O O . TYR A 1 268 ? 19.922 -27.109 -29.797 1 96.06 268 TYR A O 1
ATOM 2199 N N . SER A 1 269 ? 20.719 -27.391 -27.703 1 97.62 269 SER A N 1
ATOM 2200 C CA . SER A 1 269 ? 21.281 -28.688 -28.062 1 97.62 269 SER A CA 1
ATOM 2201 C C . SER A 1 269 ? 20.188 -29.688 -28.469 1 97.62 269 SER A C 1
ATOM 2203 O O . SER A 1 269 ? 19 -29.438 -28.234 1 97.62 269 SER A O 1
ATOM 2205 N N . LYS A 1 270 ? 20.594 -30.719 -29.141 1 97.75 270 LYS A N 1
ATOM 2206 C CA . LYS A 1 270 ? 19.672 -31.797 -29.5 1 97.75 270 LYS A CA 1
ATOM 2207 C C . LYS A 1 270 ? 18.953 -32.312 -28.266 1 97.75 270 LYS A C 1
ATOM 2209 O O . LYS A 1 270 ? 17.734 -32.562 -28.312 1 97.75 270 LYS A O 1
ATOM 2214 N N . ALA A 1 271 ? 19.641 -32.5 -27.172 1 98.12 271 ALA A N 1
ATOM 2215 C CA . ALA A 1 271 ? 19.062 -33.031 -25.938 1 98.12 271 ALA A CA 1
ATOM 2216 C C . ALA A 1 271 ? 18.047 -32.062 -25.359 1 98.12 271 ALA A C 1
ATOM 2218 O O . ALA A 1 271 ? 16.984 -32.469 -24.859 1 98.12 271 ALA A O 1
ATOM 2219 N N . ASP A 1 272 ? 18.453 -30.75 -25.375 1 97.75 272 ASP A N 1
ATOM 2220 C CA . ASP A 1 272 ? 17.547 -29.703 -24.922 1 97.75 272 ASP A CA 1
ATOM 2221 C C . ASP A 1 272 ? 16.234 -29.719 -25.703 1 97.75 272 ASP A C 1
ATOM 2223 O O . ASP A 1 272 ? 15.156 -29.734 -25.109 1 97.75 272 ASP A O 1
ATOM 2227 N N . ASN A 1 273 ? 16.328 -29.781 -26.953 1 98.25 273 ASN A N 1
ATOM 2228 C CA . ASN A 1 273 ? 15.164 -29.812 -27.844 1 98.25 273 ASN A CA 1
ATOM 2229 C C . ASN A 1 273 ? 14.375 -31.094 -27.672 1 98.25 273 ASN A C 1
ATOM 2231 O O . ASN A 1 273 ? 13.141 -31.078 -27.703 1 98.25 273 ASN A O 1
ATOM 2235 N N . LEU A 1 274 ? 15.078 -32.219 -27.562 1 98.25 274 LEU A N 1
ATOM 2236 C CA . LEU A 1 274 ? 14.422 -33.5 -27.359 1 98.25 274 LEU A CA 1
ATOM 2237 C C . LEU A 1 274 ? 13.531 -33.469 -26.125 1 98.25 274 LEU A C 1
ATOM 2239 O O . LEU A 1 274 ? 12.352 -33.812 -26.188 1 98.25 274 LEU A O 1
ATOM 2243 N N . TYR A 1 275 ? 14.109 -33.062 -25.016 1 98.44 275 TYR A N 1
ATOM 2244 C CA . TYR A 1 275 ? 13.375 -32.969 -23.766 1 98.44 275 TYR A CA 1
ATOM 2245 C C . TYR A 1 275 ? 12.141 -32.094 -23.922 1 98.44 275 TYR A C 1
ATOM 2247 O O . TYR A 1 275 ? 11.023 -32.531 -23.578 1 98.44 275 TYR A O 1
ATOM 2255 N N . PHE A 1 276 ? 12.32 -30.891 -24.391 1 98.56 276 PHE A N 1
ATOM 2256 C CA . PHE A 1 276 ? 11.273 -29.891 -24.516 1 98.56 276 PHE A CA 1
ATOM 2257 C C . PHE A 1 276 ? 10.148 -30.391 -25.406 1 98.56 276 PHE A C 1
ATOM 2259 O O . PHE A 1 276 ? 8.977 -30.359 -25.016 1 98.56 276 PHE A O 1
ATOM 2266 N N . ASP A 1 277 ? 10.5 -30.891 -26.609 1 98.56 277 ASP A N 1
ATOM 2267 C CA . ASP A 1 277 ? 9.516 -31.391 -27.578 1 98.56 277 ASP A CA 1
ATOM 2268 C C . ASP A 1 277 ? 8.758 -32.594 -27.016 1 98.56 277 ASP A C 1
ATOM 2270 O O . ASP A 1 277 ? 7.559 -32.75 -27.25 1 98.56 277 ASP A O 1
ATOM 2274 N N . TYR A 1 278 ? 9.469 -33.469 -26.312 1 98.75 278 TYR A N 1
ATOM 2275 C CA . TYR A 1 278 ? 8.852 -34.656 -25.734 1 98.75 278 TYR A CA 1
ATOM 2276 C C . TYR A 1 278 ? 7.773 -34.281 -24.734 1 98.75 278 TYR A C 1
ATOM 2278 O O . TYR A 1 278 ? 6.688 -34.844 -24.734 1 98.75 278 TYR A O 1
ATOM 2286 N N . VAL A 1 279 ? 8.047 -33.281 -23.891 1 98.88 279 VAL A N 1
ATOM 2287 C CA . VAL A 1 279 ? 7.094 -32.812 -22.891 1 98.88 279 VAL A CA 1
ATOM 2288 C C . VAL A 1 279 ? 5.84 -32.312 -23.594 1 98.88 279 VAL A C 1
ATOM 2290 O O . VAL A 1 279 ? 4.719 -32.656 -23.234 1 98.88 279 VAL A O 1
ATOM 2293 N N . ILE A 1 280 ? 6 -31.484 -24.609 1 98.81 280 ILE A N 1
ATOM 2294 C CA . ILE A 1 280 ? 4.855 -30.922 -25.312 1 98.81 280 ILE A CA 1
ATOM 2295 C C . ILE A 1 280 ? 4.062 -32.031 -26 1 98.81 280 ILE A C 1
ATOM 2297 O O . ILE A 1 280 ? 2.842 -32.125 -25.828 1 98.81 280 ILE A O 1
ATOM 2301 N N . SER A 1 281 ? 4.75 -32.938 -26.719 1 98.69 281 SER A N 1
ATOM 2302 C CA . SER A 1 281 ? 4.094 -33.969 -27.484 1 98.69 281 SER A CA 1
ATOM 2303 C C . SER A 1 281 ? 3.311 -34.906 -26.562 1 98.69 281 SER A C 1
ATOM 2305 O O . SER A 1 281 ? 2.225 -35.375 -26.922 1 98.69 281 SER A O 1
ATOM 2307 N N . ARG A 1 282 ? 3.828 -35.219 -25.469 1 98.69 282 ARG A N 1
ATOM 2308 C CA . ARG A 1 282 ? 3.254 -36.219 -24.594 1 98.69 282 ARG A CA 1
ATOM 2309 C C . ARG A 1 282 ? 2.074 -35.656 -23.812 1 98.69 282 ARG A C 1
ATOM 2311 O O . ARG A 1 282 ? 1.102 -36.375 -23.547 1 98.69 282 ARG A O 1
ATOM 2318 N N . TYR A 1 283 ? 2.102 -34.312 -23.453 1 98.81 283 TYR A N 1
ATOM 2319 C CA . TYR A 1 283 ? 1.168 -33.906 -22.422 1 98.81 283 TYR A CA 1
ATOM 2320 C C . TYR A 1 283 ? 0.135 -32.938 -22.984 1 98.81 283 TYR A C 1
ATOM 2322 O O . TYR A 1 283 ? -0.864 -32.625 -22.328 1 98.81 283 TYR A O 1
ATOM 2330 N N . GLN A 1 284 ? 0.25 -32.406 -24.219 1 98.62 284 GLN A N 1
ATOM 2331 C CA . GLN A 1 284 ? -0.634 -31.406 -24.797 1 98.62 284 GLN A CA 1
ATOM 2332 C C . GLN A 1 284 ? -2.078 -31.906 -24.828 1 98.62 284 GLN A C 1
ATOM 2334 O O . GLN A 1 284 ? -3.014 -31.094 -24.781 1 98.62 284 GLN A O 1
ATOM 2339 N N . ALA A 1 285 ? -2.293 -33.188 -24.859 1 98.62 285 ALA A N 1
ATOM 2340 C CA . ALA A 1 285 ? -3.646 -33.75 -24.984 1 98.62 285 ALA A CA 1
ATOM 2341 C C . ALA A 1 285 ? -4.406 -33.625 -23.656 1 98.62 285 ALA A C 1
ATOM 2343 O O . ALA A 1 285 ? -5.629 -33.781 -23.641 1 98.62 285 ALA A O 1
ATOM 2344 N N . PHE A 1 286 ? -3.729 -33.5 -22.562 1 98.38 286 PHE A N 1
ATOM 2345 C CA . PHE A 1 286 ? -4.383 -33.25 -21.281 1 98.38 286 PHE A CA 1
ATOM 2346 C C . PHE A 1 286 ? -4.957 -31.828 -21.266 1 98.38 286 PHE A C 1
ATOM 2348 O O . PHE A 1 286 ? -4.215 -30.844 -21.391 1 98.38 286 PHE A O 1
ATOM 2355 N N . ASN A 1 287 ? -6.242 -31.75 -21.094 1 97.88 287 ASN A N 1
ATOM 2356 C CA . ASN A 1 287 ? -6.883 -30.438 -21.156 1 97.88 287 ASN A CA 1
ATOM 2357 C C . ASN A 1 287 ? -6.496 -29.562 -19.969 1 97.88 287 ASN A C 1
ATOM 2359 O O . ASN A 1 287 ? -6.684 -28.344 -20.016 1 97.88 287 ASN A O 1
ATOM 2363 N N . ASN A 1 288 ? -5.996 -30.156 -18.875 1 98.06 288 ASN A N 1
ATOM 2364 C CA . ASN A 1 288 ? -5.742 -29.406 -17.641 1 98.06 288 ASN A CA 1
ATOM 2365 C C . ASN A 1 288 ? -4.301 -28.906 -17.594 1 98.06 288 ASN A C 1
ATOM 2367 O O . ASN A 1 288 ? -3.848 -28.422 -16.547 1 98.06 288 ASN A O 1
ATOM 2371 N N . ILE A 1 289 ? -3.553 -28.953 -18.719 1 98.56 289 ILE A N 1
ATOM 2372 C CA . ILE A 1 289 ? -2.17 -28.484 -18.75 1 98.56 289 ILE A CA 1
ATOM 2373 C C . ILE A 1 289 ? -2.135 -27 -19.125 1 98.56 289 ILE A C 1
ATOM 2375 O O . ILE A 1 289 ? -2.859 -26.562 -20.031 1 98.56 289 ILE A O 1
ATOM 2379 N N . ILE A 1 290 ? -1.356 -26.266 -18.422 1 98.81 290 ILE A N 1
ATOM 2380 C CA . ILE A 1 290 ? -0.922 -24.922 -18.734 1 98.81 290 ILE A CA 1
ATOM 2381 C C . ILE A 1 290 ? 0.603 -24.859 -18.797 1 98.81 290 ILE A C 1
ATOM 2383 O O . ILE A 1 290 ? 1.28 -25.281 -17.859 1 98.81 290 ILE A O 1
ATOM 2387 N N . TRP A 1 291 ? 1.105 -24.344 -19.906 1 98.81 291 TRP A N 1
ATOM 2388 C CA . TRP A 1 291 ? 2.551 -24.344 -20.109 1 98.81 291 TRP A CA 1
ATOM 2389 C C . TRP A 1 291 ? 3.195 -23.141 -19.438 1 98.81 291 TRP A C 1
ATOM 2391 O O . TRP A 1 291 ? 2.758 -22 -19.625 1 98.81 291 TRP A O 1
ATOM 2401 N N . ASP A 1 292 ? 4.145 -23.344 -18.641 1 98.62 292 ASP A N 1
ATOM 2402 C CA . ASP A 1 292 ? 5.09 -22.344 -18.156 1 98.62 292 ASP A CA 1
ATOM 2403 C C . ASP A 1 292 ? 6.516 -22.688 -18.578 1 98.62 292 ASP A C 1
ATOM 2405 O O . ASP A 1 292 ? 7.074 -23.703 -18.156 1 98.62 292 ASP A O 1
ATOM 2409 N N . ILE A 1 293 ? 7.133 -21.812 -19.359 1 98.25 293 ILE A N 1
ATOM 2410 C CA . ILE A 1 293 ? 8.414 -22.141 -19.984 1 98.25 293 ILE A CA 1
ATOM 2411 C C . ILE A 1 293 ? 9.461 -22.391 -18.891 1 98.25 293 ILE A C 1
ATOM 2413 O O . ILE A 1 293 ? 10.203 -23.359 -18.953 1 98.25 293 ILE A O 1
ATOM 2417 N N . SER A 1 294 ? 9.539 -21.484 -18.031 1 96.19 294 SER A N 1
ATOM 2418 C CA . SER A 1 294 ? 10.562 -21.641 -17 1 96.19 294 SER A CA 1
ATOM 2419 C C . SER A 1 294 ? 10.227 -20.828 -15.758 1 96.19 294 SER A C 1
ATOM 2421 O O . SER A 1 294 ? 9.766 -19.688 -15.859 1 96.19 294 SER A O 1
ATOM 2423 N N . LYS A 1 295 ? 10.492 -21.484 -14.578 1 93.56 295 LYS A N 1
ATOM 2424 C CA . LYS A 1 295 ? 10.516 -20.719 -13.336 1 93.56 295 LYS A CA 1
ATOM 2425 C C . LYS A 1 295 ? 11.75 -19.828 -13.25 1 93.56 295 LYS A C 1
ATOM 2427 O O . LYS A 1 295 ? 12.844 -20.234 -13.617 1 93.56 295 LYS A O 1
ATOM 2432 N N . GLU A 1 296 ? 11.633 -18.562 -12.859 1 85.44 296 GLU A N 1
ATOM 2433 C CA . GLU A 1 296 ? 12.703 -17.578 -12.711 1 85.44 296 GLU A CA 1
ATOM 2434 C C . GLU A 1 296 ? 13.523 -17.453 -13.984 1 85.44 296 GLU A C 1
ATOM 2436 O O . GLU A 1 296 ? 14.758 -17.484 -13.945 1 85.44 296 GLU A O 1
ATOM 2441 N N . ALA A 1 297 ? 12.922 -17.25 -15.031 1 86.06 297 ALA A N 1
ATOM 2442 C CA . ALA A 1 297 ? 13.453 -17.484 -16.375 1 86.06 297 ALA A CA 1
ATOM 2443 C C . ALA A 1 297 ? 14.688 -16.609 -16.625 1 86.06 297 ALA A C 1
ATOM 2445 O O . ALA A 1 297 ? 15.703 -17.094 -17.125 1 86.06 297 ALA A O 1
ATOM 2446 N N . LEU A 1 298 ? 14.633 -15.398 -16.281 1 81 298 LEU A N 1
ATOM 2447 C CA . LEU A 1 298 ? 15.727 -14.508 -16.641 1 81 298 LEU A CA 1
ATOM 2448 C C . LEU A 1 298 ? 16.688 -14.328 -15.461 1 81 298 LEU A C 1
ATOM 2450 O O . LEU A 1 298 ? 17.625 -13.547 -15.547 1 81 298 LEU A O 1
ATOM 2454 N N . ASP A 1 299 ? 16.281 -15.203 -14.539 1 76.44 299 ASP A N 1
ATOM 2455 C CA . ASP A 1 299 ? 17.172 -15.133 -13.383 1 76.44 299 ASP A CA 1
ATOM 2456 C C . ASP A 1 299 ? 18.344 -16.109 -13.523 1 76.44 299 ASP A C 1
ATOM 2458 O O . ASP A 1 299 ? 18.328 -16.969 -14.398 1 76.44 299 ASP A O 1
ATOM 2462 N N . TYR A 1 300 ? 19.5 -15.859 -13.078 1 68.62 300 TYR A N 1
ATOM 2463 C CA . TYR A 1 300 ? 20.625 -16.766 -12.867 1 68.62 300 TYR A CA 1
ATOM 2464 C C . TYR A 1 300 ? 21.438 -16.938 -14.156 1 68.62 300 TYR A C 1
ATOM 2466 O O . TYR A 1 300 ? 22.25 -17.859 -14.258 1 68.62 300 TYR A O 1
ATOM 2474 N N . GLY A 1 301 ? 21.078 -16.359 -15.234 1 72.31 301 GLY A N 1
ATOM 2475 C CA . GLY A 1 301 ? 21.938 -16.219 -16.391 1 72.31 301 GLY A CA 1
ATOM 2476 C C . GLY A 1 301 ? 21.859 -17.391 -17.344 1 72.31 301 GLY A C 1
ATOM 2477 O O . GLY A 1 301 ? 22.609 -17.469 -18.312 1 72.31 301 GLY A O 1
ATOM 2478 N N . ARG A 1 302 ? 20.953 -18.25 -17.094 1 79.94 302 ARG A N 1
ATOM 2479 C CA . ARG A 1 302 ? 20.891 -19.422 -17.953 1 79.94 302 ARG A CA 1
ATOM 2480 C C . ARG A 1 302 ? 20.281 -19.094 -19.312 1 79.94 302 ARG A C 1
ATOM 2482 O O . ARG A 1 302 ? 20.812 -19.484 -20.344 1 79.94 302 ARG A O 1
ATOM 2489 N N . CYS A 1 303 ? 19.125 -18.422 -19.219 1 84.19 303 CYS A N 1
ATOM 2490 C CA . CYS A 1 303 ? 18.516 -18.172 -20.531 1 84.19 303 CYS A CA 1
ATOM 2491 C C . CYS A 1 303 ? 18.297 -16.672 -20.75 1 84.19 303 CYS A C 1
ATOM 2493 O O . CYS A 1 303 ? 18.406 -15.875 -19.812 1 84.19 303 CYS A O 1
ATOM 2495 N N . ASP A 1 304 ? 18.172 -16.359 -22.062 1 89.94 304 ASP A N 1
ATOM 2496 C CA . ASP A 1 304 ? 17.906 -14.992 -22.484 1 89.94 304 ASP A CA 1
ATOM 2497 C C . ASP A 1 304 ? 16.594 -14.891 -23.25 1 89.94 304 ASP A C 1
ATOM 2499 O O . ASP A 1 304 ? 15.898 -15.891 -23.438 1 89.94 304 ASP A O 1
ATOM 2503 N N . ILE A 1 305 ? 16.266 -13.75 -23.594 1 93.88 305 ILE A N 1
ATOM 2504 C CA . ILE A 1 305 ? 14.977 -13.445 -24.203 1 93.88 305 ILE A CA 1
ATOM 2505 C C . ILE A 1 305 ? 14.836 -14.203 -25.516 1 93.88 305 ILE A C 1
ATOM 2507 O O . ILE A 1 305 ? 13.805 -14.836 -25.781 1 93.88 305 ILE A O 1
ATOM 2511 N N . PRO A 1 306 ? 15.867 -14.266 -26.391 1 95.94 306 PRO A N 1
ATOM 2512 C CA . PRO A 1 306 ? 15.719 -15.039 -27.625 1 95.94 306 PRO A CA 1
ATOM 2513 C C . PRO A 1 306 ? 15.438 -16.516 -27.375 1 95.94 306 PRO A C 1
ATOM 2515 O O . PRO A 1 306 ? 14.648 -17.125 -28.109 1 95.94 306 PRO A O 1
ATOM 2518 N N . TYR A 1 307 ? 16.047 -17.062 -26.422 1 96.81 307 TYR A N 1
ATOM 2519 C CA . TYR A 1 307 ? 15.797 -18.453 -26.062 1 96.81 307 TYR A CA 1
ATOM 2520 C C . TYR A 1 307 ? 14.336 -18.672 -25.672 1 96.81 307 TYR A C 1
ATOM 2522 O O . TYR A 1 307 ? 13.695 -19.609 -26.125 1 96.81 307 TYR A O 1
ATOM 2530 N N . LEU A 1 308 ? 13.82 -17.828 -24.844 1 97.25 308 LEU A N 1
ATOM 2531 C CA . LEU A 1 308 ? 12.43 -17.938 -24.406 1 97.25 308 LEU A CA 1
ATOM 2532 C C . LEU A 1 308 ? 11.477 -17.781 -25.578 1 97.25 308 LEU A C 1
ATOM 2534 O O . LEU A 1 308 ? 10.477 -18.5 -25.672 1 97.25 308 LEU A O 1
ATOM 2538 N N . HIS A 1 309 ? 11.773 -16.844 -26.469 1 97.81 309 HIS A N 1
ATOM 2539 C CA . HIS A 1 309 ? 10.969 -16.688 -27.688 1 97.81 309 HIS A CA 1
ATOM 2540 C C . HIS A 1 309 ? 10.945 -17.969 -28.5 1 97.81 309 HIS A C 1
ATOM 2542 O O . HIS A 1 309 ? 9.891 -18.375 -29 1 97.81 309 HIS A O 1
ATOM 2548 N N . GLU A 1 310 ? 12.086 -18.469 -28.625 1 98.12 310 GLU A N 1
ATOM 2549 C CA . GLU A 1 310 ? 12.188 -19.703 -29.391 1 98.12 310 GLU A CA 1
ATOM 2550 C C . GLU A 1 310 ? 11.391 -20.828 -28.734 1 98.12 310 GLU A C 1
ATOM 2552 O O . GLU A 1 310 ? 10.688 -21.578 -29.422 1 98.12 310 GLU A O 1
ATOM 2557 N N . ARG A 1 311 ? 11.523 -21.031 -27.453 1 98.31 311 ARG A N 1
ATOM 2558 C CA . ARG A 1 311 ? 10.758 -22.047 -26.734 1 98.31 311 ARG A CA 1
ATOM 2559 C C . ARG A 1 311 ? 9.258 -21.812 -26.906 1 98.31 311 ARG A C 1
ATOM 2561 O O . ARG A 1 311 ? 8.5 -22.766 -27.125 1 98.31 311 ARG A O 1
ATOM 2568 N N . ILE A 1 312 ? 8.82 -20.609 -26.766 1 98.69 312 ILE A N 1
ATOM 2569 C CA . ILE A 1 312 ? 7.406 -20.281 -26.906 1 98.69 312 ILE A CA 1
ATOM 2570 C C . ILE A 1 312 ? 6.945 -20.609 -28.328 1 98.69 312 ILE A C 1
ATOM 2572 O O . ILE A 1 312 ? 5.875 -21.188 -28.516 1 98.69 312 ILE A O 1
ATOM 2576 N N . SER A 1 313 ? 7.758 -20.219 -29.281 1 98.25 313 SER A N 1
ATOM 2577 C CA . SER A 1 313 ? 7.441 -20.531 -30.672 1 98.25 313 SER A CA 1
ATOM 2578 C C . SER A 1 313 ? 7.32 -22.031 -30.891 1 98.25 313 SER A C 1
ATOM 2580 O O . SER A 1 313 ? 6.449 -22.5 -31.625 1 98.25 313 SER A O 1
ATOM 2582 N N . ARG A 1 314 ? 8.172 -22.75 -30.312 1 97.5 314 ARG A N 1
ATOM 2583 C CA . ARG A 1 314 ? 8.156 -24.203 -30.406 1 97.5 314 ARG A CA 1
ATOM 2584 C C . ARG A 1 314 ? 6.879 -24.781 -29.812 1 97.5 314 ARG A C 1
ATOM 2586 O O . ARG A 1 314 ? 6.273 -25.688 -30.391 1 97.5 314 ARG A O 1
ATOM 2593 N N . VAL A 1 315 ? 6.441 -24.312 -28.641 1 98.5 315 VAL A N 1
ATOM 2594 C CA . VAL A 1 315 ? 5.176 -24.734 -28.047 1 98.5 315 VAL A CA 1
ATOM 2595 C C . VAL A 1 315 ? 4.031 -24.438 -29.016 1 98.5 315 VAL A C 1
ATOM 2597 O O . VAL A 1 315 ? 3.209 -25.312 -29.297 1 98.5 315 VAL A O 1
ATOM 2600 N N . ARG A 1 316 ? 4.016 -23.234 -29.531 1 98.19 316 ARG A N 1
ATOM 2601 C CA . ARG A 1 316 ? 2.936 -22.797 -30.406 1 98.19 316 ARG A CA 1
ATOM 2602 C C . ARG A 1 316 ? 2.873 -23.656 -31.672 1 98.19 316 ARG A C 1
ATOM 2604 O O . ARG A 1 316 ? 1.789 -23.922 -32.188 1 98.19 316 ARG A O 1
ATOM 2611 N N . SER A 1 317 ? 3.979 -24.031 -32.094 1 97.69 317 SER A N 1
ATOM 2612 C CA . SER A 1 317 ? 4.043 -24.812 -33.312 1 97.69 317 SER A CA 1
ATOM 2613 C C . SER A 1 317 ? 3.674 -26.266 -33.062 1 97.69 317 SER A C 1
ATOM 2615 O O . SER A 1 317 ? 3.121 -26.938 -33.969 1 97.69 317 SER A O 1
ATOM 2617 N N . LYS A 1 318 ? 3.895 -26.797 -31.938 1 98 318 LYS A N 1
ATOM 2618 C CA . LYS A 1 318 ? 3.783 -28.219 -31.703 1 98 318 LYS A CA 1
ATOM 2619 C C . LYS A 1 318 ? 2.504 -28.562 -30.938 1 98 318 LYS A C 1
ATOM 2621 O O . LYS A 1 318 ? 2.016 -29.688 -31 1 98 318 LYS A O 1
ATOM 2626 N N . ASP A 1 319 ? 2.045 -27.688 -30.156 1 98.62 319 ASP A N 1
ATOM 2627 C CA . ASP A 1 319 ? 0.847 -27.922 -29.344 1 98.62 319 ASP A CA 1
ATOM 2628 C C . ASP A 1 319 ? -0.418 -27.688 -30.172 1 98.62 319 ASP A C 1
ATOM 2630 O O . ASP A 1 319 ? -0.899 -26.562 -30.281 1 98.62 319 ASP A O 1
ATOM 2634 N N . ALA A 1 320 ? -0.965 -28.734 -30.641 1 98.25 320 ALA A N 1
ATOM 2635 C CA . ALA A 1 320 ? -2.143 -28.672 -31.5 1 98.25 320 ALA A CA 1
ATOM 2636 C C . ALA A 1 320 ? -3.383 -28.266 -30.703 1 98.25 320 ALA A C 1
ATOM 2638 O O . ALA A 1 320 ? -4.406 -27.906 -31.297 1 98.25 320 ALA A O 1
ATOM 2639 N N . PHE A 1 321 ? -3.34 -28.328 -29.406 1 98.31 321 PHE A N 1
ATOM 2640 C CA . PHE A 1 321 ? -4.5 -28.094 -28.547 1 98.31 321 PHE A CA 1
ATOM 2641 C C . PHE A 1 321 ? -4.531 -26.656 -28.062 1 98.31 321 PHE A C 1
ATOM 2643 O O . PHE A 1 321 ? -5.516 -26.219 -27.469 1 98.31 321 PHE A O 1
ATOM 2650 N N . LYS A 1 322 ? -3.434 -25.922 -28.281 1 97.69 322 LYS A N 1
ATOM 2651 C CA . LYS A 1 322 ? -3.338 -24.484 -28 1 97.69 322 LYS A CA 1
ATOM 2652 C C . LYS A 1 322 ? -3.557 -24.219 -26.516 1 97.69 322 LYS A C 1
ATOM 2654 O O . LYS A 1 322 ? -4.336 -23.328 -26.141 1 97.69 322 LYS A O 1
ATOM 2659 N N . ARG A 1 323 ? -2.887 -25 -25.688 1 98.62 323 ARG A N 1
ATOM 2660 C CA . ARG A 1 323 ? -2.896 -24.766 -24.25 1 98.62 323 ARG A CA 1
ATOM 2661 C C . ARG A 1 323 ? -2.309 -23.391 -23.922 1 98.62 323 ARG A C 1
ATOM 2663 O O . ARG A 1 323 ? -1.481 -22.875 -24.672 1 98.62 323 ARG A O 1
ATOM 2670 N N . LEU A 1 324 ? -2.738 -22.781 -22.766 1 98.81 324 LEU A N 1
ATOM 2671 C CA . LEU A 1 324 ? -2.217 -21.469 -22.359 1 98.81 324 LEU A CA 1
ATOM 2672 C C . LEU A 1 324 ? -0.722 -21.562 -22.062 1 98.81 324 LEU A C 1
ATOM 2674 O O . LEU A 1 324 ? -0.23 -22.594 -21.609 1 98.81 324 LEU A O 1
ATOM 2678 N N . VAL A 1 325 ? -0.027 -20.438 -22.344 1 98.81 325 VAL A N 1
ATOM 2679 C CA . VAL A 1 325 ? 1.415 -20.359 -22.156 1 98.81 325 VAL A CA 1
ATOM 2680 C C . VAL A 1 325 ? 1.749 -19.109 -21.328 1 98.81 325 VAL A C 1
ATOM 2682 O O . VAL A 1 325 ? 1.177 -18.047 -21.547 1 98.81 325 VAL A O 1
ATOM 2685 N N . THR A 1 326 ? 2.631 -19.266 -20.328 1 98.5 326 THR A N 1
ATOM 2686 C CA . THR A 1 326 ? 3.219 -18.141 -19.609 1 98.5 326 THR A CA 1
ATOM 2687 C C . THR A 1 326 ? 4.688 -18.406 -19.297 1 98.5 326 THR A C 1
ATOM 2689 O O . THR A 1 326 ? 5.266 -19.375 -19.766 1 98.5 326 THR A O 1
ATOM 2692 N N . VAL A 1 327 ? 5.344 -17.359 -18.719 1 97 327 VAL A N 1
ATOM 2693 C CA . VAL A 1 327 ? 6.711 -17.453 -18.219 1 97 327 VAL A CA 1
ATOM 2694 C C . VAL A 1 327 ? 6.773 -16.922 -16.781 1 97 327 VAL A C 1
ATOM 2696 O O . VAL A 1 327 ? 6.328 -15.805 -16.5 1 97 327 VAL A O 1
ATOM 2699 N N . HIS A 1 328 ? 7.215 -17.719 -15.867 1 94.31 328 HIS A N 1
ATOM 2700 C CA . HIS A 1 328 ? 7.355 -17.312 -14.469 1 94.31 328 HIS A CA 1
ATOM 2701 C C . HIS A 1 328 ? 8.492 -16.312 -14.297 1 94.31 328 HIS A C 1
ATOM 2703 O O . HIS A 1 328 ? 9.492 -16.609 -13.648 1 94.31 328 HIS A O 1
ATOM 2709 N N . ASP A 1 329 ? 8.328 -15.141 -14.844 1 90.62 329 ASP A N 1
ATOM 2710 C CA . ASP A 1 329 ? 9.273 -14.031 -14.797 1 90.62 329 ASP A CA 1
ATOM 2711 C C . ASP A 1 329 ? 8.602 -12.727 -15.227 1 90.62 329 ASP A C 1
ATOM 2713 O O . ASP A 1 329 ? 8.25 -12.555 -16.391 1 90.62 329 ASP A O 1
ATOM 2717 N N . TYR A 1 330 ? 8.484 -11.82 -14.367 1 89.62 330 TYR A N 1
ATOM 2718 C CA . TYR A 1 330 ? 7.754 -10.602 -14.703 1 89.62 330 TYR A CA 1
ATOM 2719 C C . TYR A 1 330 ? 8.586 -9.695 -15.594 1 89.62 330 TYR A C 1
ATOM 2721 O O . TYR A 1 330 ? 8.047 -8.953 -16.422 1 89.62 330 TYR A O 1
ATOM 2729 N N . GLU A 1 331 ? 9.898 -9.688 -15.383 1 87.5 331 GLU A N 1
ATOM 2730 C CA . GLU A 1 331 ? 10.719 -8.898 -16.297 1 87.5 331 GLU A CA 1
ATOM 2731 C C . GLU A 1 331 ? 10.453 -9.297 -17.75 1 87.5 331 GLU A C 1
ATOM 2733 O O . GLU A 1 331 ? 10.367 -8.438 -18.625 1 87.5 331 GLU A O 1
ATOM 2738 N N . TYR A 1 332 ? 10.32 -10.516 -17.953 1 91.81 332 TYR A N 1
ATOM 2739 C CA . TYR A 1 332 ? 10 -10.984 -19.297 1 91.81 332 TYR A CA 1
ATOM 2740 C C . TYR A 1 332 ? 8.57 -10.602 -19.688 1 91.81 332 TYR A C 1
ATOM 2742 O O . TYR A 1 332 ? 8.344 -10.023 -20.75 1 91.81 332 TYR A O 1
ATOM 2750 N N . ASN A 1 333 ? 7.625 -10.914 -18.812 1 94.06 333 ASN A N 1
ATOM 2751 C CA . ASN A 1 333 ? 6.211 -10.727 -19.109 1 94.06 333 ASN A CA 1
ATOM 2752 C C . ASN A 1 333 ? 5.879 -9.25 -19.328 1 94.06 333 ASN A C 1
ATOM 2754 O O . ASN A 1 333 ? 5.016 -8.914 -20.141 1 94.06 333 ASN A O 1
ATOM 2758 N N . SER A 1 334 ? 6.523 -8.398 -18.578 1 91 334 SER A N 1
ATOM 2759 C CA . SER A 1 334 ? 6.25 -6.973 -18.703 1 91 334 SER A CA 1
ATOM 2760 C C . SER A 1 334 ? 6.676 -6.445 -20.062 1 91 334 SER A C 1
ATOM 2762 O O . SER A 1 334 ? 6.082 -5.496 -20.578 1 91 334 SER A O 1
ATOM 2764 N N . ARG A 1 335 ? 7.66 -7.078 -20.719 1 91.12 335 ARG A N 1
ATOM 2765 C CA . ARG A 1 335 ? 8.219 -6.625 -21.984 1 91.12 335 ARG A CA 1
ATOM 2766 C C . ARG A 1 335 ? 7.578 -7.359 -23.156 1 91.12 335 ARG A C 1
ATOM 2768 O O . ARG A 1 335 ? 7.461 -6.805 -24.25 1 91.12 335 ARG A O 1
ATOM 2775 N N . HIS A 1 336 ? 7.195 -8.594 -22.828 1 94.81 336 HIS A N 1
ATOM 2776 C CA . HIS A 1 336 ? 6.762 -9.438 -23.938 1 94.81 336 HIS A CA 1
ATOM 2777 C C . HIS A 1 336 ? 5.418 -10.094 -23.625 1 94.81 336 HIS A C 1
ATOM 2779 O O . HIS A 1 336 ? 5.258 -11.297 -23.812 1 94.81 336 HIS A O 1
ATOM 2785 N N . GLU A 1 337 ? 4.547 -9.297 -23.172 1 94.62 337 GLU A N 1
ATOM 2786 C CA . GLU A 1 337 ? 3.197 -9.789 -22.891 1 94.62 337 GLU A CA 1
ATOM 2787 C C . GLU A 1 337 ? 2.549 -10.359 -24.141 1 94.62 337 GLU A C 1
ATOM 2789 O O . GLU A 1 337 ? 1.696 -11.25 -24.062 1 94.62 337 GLU A O 1
ATOM 2794 N N . ASP A 1 338 ? 2.986 -9.914 -25.297 1 96.94 338 ASP A N 1
ATOM 2795 C CA . ASP A 1 338 ? 2.434 -10.344 -26.578 1 96.94 338 ASP A CA 1
ATOM 2796 C C . ASP A 1 338 ? 2.732 -11.812 -26.844 1 96.94 338 ASP A C 1
ATOM 2798 O O . ASP A 1 338 ? 2.059 -12.453 -27.656 1 96.94 338 ASP A O 1
ATOM 2802 N N . LYS A 1 339 ? 3.709 -12.375 -26.156 1 97.88 339 LYS A N 1
ATOM 2803 C CA . LYS A 1 339 ? 4.156 -13.742 -26.438 1 97.88 339 LYS A CA 1
ATOM 2804 C C . LYS A 1 339 ? 3.518 -14.734 -25.469 1 97.88 339 LYS A C 1
ATOM 2806 O O . LYS A 1 339 ? 3.574 -15.945 -25.703 1 97.88 339 LYS A O 1
ATOM 2811 N N . VAL A 1 340 ? 2.84 -14.234 -24.453 1 98.31 340 VAL A N 1
ATOM 2812 C CA . VAL A 1 340 ? 2.238 -15.117 -23.453 1 98.31 340 VAL A CA 1
ATOM 2813 C C . VAL A 1 340 ? 0.729 -14.898 -23.406 1 98.31 340 VAL A C 1
ATOM 2815 O O . VAL A 1 340 ? 0.227 -13.898 -23.938 1 98.31 340 VAL A O 1
ATOM 2818 N N . ASP A 1 341 ? 0.022 -15.82 -22.828 1 98.69 341 ASP A N 1
ATOM 2819 C CA . ASP A 1 341 ? -1.433 -15.727 -22.734 1 98.69 341 ASP A CA 1
ATOM 2820 C C . ASP A 1 341 ? -1.866 -15.023 -21.453 1 98.69 341 ASP A C 1
ATOM 2822 O O . ASP A 1 341 ? -2.949 -14.43 -21.406 1 98.69 341 ASP A O 1
ATOM 2826 N N . PHE A 1 342 ? -1.069 -15.086 -20.406 1 98.5 342 PHE A N 1
ATOM 2827 C CA . PHE A 1 342 ? -1.31 -14.328 -19.188 1 98.5 342 PHE A CA 1
ATOM 2828 C C . PHE A 1 342 ? 0.006 -13.953 -18.516 1 98.5 342 PHE A C 1
ATOM 2830 O O . PHE A 1 342 ? 1.052 -14.531 -18.828 1 98.5 342 PHE A O 1
ATOM 2837 N N . VAL A 1 343 ? -0.032 -12.984 -17.656 1 97.12 343 VAL A N 1
ATOM 2838 C CA . VAL A 1 343 ? 1.149 -12.375 -17.062 1 97.12 343 VAL A CA 1
ATOM 2839 C C . VAL A 1 343 ? 1.389 -12.961 -15.664 1 97.12 343 VAL A C 1
ATOM 2841 O O . VAL A 1 343 ? 0.489 -12.961 -14.82 1 97.12 343 VAL A O 1
ATOM 2844 N N . SER A 1 344 ? 2.562 -13.477 -15.484 1 95.31 344 SER A N 1
ATOM 2845 C CA . SER A 1 344 ? 2.996 -13.922 -14.164 1 95.31 344 SER A CA 1
ATOM 2846 C C . SER A 1 344 ? 3.863 -12.859 -13.484 1 95.31 344 SER A C 1
ATOM 2848 O O . SER A 1 344 ? 4.812 -12.352 -14.086 1 95.31 344 SER A O 1
ATOM 2850 N N . ILE A 1 345 ? 3.518 -12.531 -12.242 1 92.75 345 ILE A N 1
ATOM 2851 C CA . ILE A 1 345 ? 4.25 -11.539 -11.469 1 92.75 345 ILE A CA 1
ATOM 2852 C C . ILE A 1 345 ? 4.668 -12.125 -10.125 1 92.75 345 ILE A C 1
ATOM 2854 O O . ILE A 1 345 ? 3.932 -12.922 -9.531 1 92.75 345 ILE A O 1
ATOM 2858 N N . GLN A 1 346 ? 5.863 -11.805 -9.711 1 90 346 GLN A N 1
ATOM 2859 C CA . GLN A 1 346 ? 6.301 -12.039 -8.336 1 90 346 GLN A CA 1
ATOM 2860 C C . GLN A 1 346 ? 6.645 -10.727 -7.641 1 90 346 GLN A C 1
ATOM 2862 O O . GLN A 1 346 ? 7.488 -9.969 -8.117 1 90 346 GLN A O 1
ATOM 2867 N N . SER A 1 347 ? 5.996 -10.398 -6.555 1 88.31 347 SER A N 1
ATOM 2868 C CA . SER A 1 347 ? 6.254 -9.188 -5.781 1 88.31 347 SER A CA 1
ATOM 2869 C C . SER A 1 347 ? 6.105 -9.445 -4.285 1 88.31 347 SER A C 1
ATOM 2871 O O . SER A 1 347 ? 5.035 -9.852 -3.826 1 88.31 347 SER A O 1
ATOM 2873 N N . TRP A 1 348 ? 7.195 -9.148 -3.504 1 90.81 348 TRP A N 1
ATOM 2874 C CA . TRP A 1 348 ? 7.219 -9.391 -2.064 1 90.81 348 TRP A CA 1
ATOM 2875 C C . TRP A 1 348 ? 6.988 -8.094 -1.291 1 90.81 348 TRP A C 1
ATOM 2877 O O . TRP A 1 348 ? 6.879 -8.109 -0.063 1 90.81 348 TRP A O 1
ATOM 2887 N N . ARG A 1 349 ? 6.836 -7.047 -1.898 1 91.19 349 ARG A N 1
ATOM 2888 C CA . ARG A 1 349 ? 6.812 -5.73 -1.266 1 91.19 349 ARG A CA 1
ATOM 2889 C C . ARG A 1 349 ? 5.562 -5.562 -0.408 1 91.19 349 ARG A C 1
ATOM 2891 O O . ARG A 1 349 ? 4.523 -6.16 -0.688 1 91.19 349 ARG A O 1
ATOM 2898 N N . PRO A 1 350 ? 5.656 -4.691 0.546 1 92.44 350 PRO A N 1
ATOM 2899 C CA . PRO A 1 350 ? 4.539 -4.578 1.483 1 92.44 350 PRO A CA 1
ATOM 2900 C C . PRO A 1 350 ? 3.338 -3.85 0.883 1 92.44 350 PRO A C 1
ATOM 2902 O O . PRO A 1 350 ? 2.207 -4.039 1.338 1 92.44 350 PRO A O 1
ATOM 2905 N N . ASN A 1 351 ? 3.543 -2.973 -0.039 1 93.69 351 ASN A N 1
ATOM 2906 C CA . ASN A 1 351 ? 2.422 -2.297 -0.686 1 93.69 351 ASN A CA 1
ATOM 2907 C C . ASN A 1 351 ? 1.884 -3.105 -1.862 1 93.69 351 ASN A C 1
ATOM 2909 O O . ASN A 1 351 ? 1.67 -2.564 -2.947 1 93.69 351 ASN A O 1
ATOM 2913 N N . LEU A 1 352 ? 1.664 -4.289 -1.605 1 94.81 352 LEU A N 1
ATOM 2914 C CA . LEU A 1 352 ? 1.341 -5.289 -2.617 1 94.81 352 LEU A CA 1
ATOM 2915 C C . LEU A 1 352 ? 0.071 -4.91 -3.371 1 94.81 352 LEU A C 1
ATOM 2917 O O . LEU A 1 352 ? 0.033 -4.973 -4.602 1 94.81 352 LEU A O 1
ATOM 2921 N N . TYR A 1 353 ? -1.016 -4.547 -2.652 1 96.81 353 TYR A N 1
ATOM 2922 C CA . TYR A 1 353 ? -2.266 -4.18 -3.307 1 96.81 353 TYR A CA 1
ATOM 2923 C C . TYR A 1 353 ? -2.021 -3.168 -4.422 1 96.81 353 TYR A C 1
ATOM 2925 O O . TYR A 1 353 ? -2.484 -3.354 -5.547 1 96.81 353 TYR A O 1
ATOM 2933 N N . SER A 1 354 ? -1.311 -2.096 -4.117 1 94.69 354 SER A N 1
ATOM 2934 C CA . SER A 1 354 ? -1.078 -1.021 -5.074 1 94.69 354 SER A CA 1
ATOM 2935 C C . SER A 1 354 ? -0.273 -1.514 -6.273 1 94.69 354 SER A C 1
ATOM 2937 O O . SER A 1 354 ? -0.544 -1.126 -7.41 1 94.69 354 SER A O 1
ATOM 2939 N N . LEU A 1 355 ? 0.706 -2.318 -5.992 1 93 355 LEU A N 1
ATOM 2940 C CA . LEU A 1 355 ? 1.534 -2.836 -7.078 1 93 355 LEU A CA 1
ATOM 2941 C C . LEU A 1 355 ? 0.729 -3.762 -7.98 1 93 355 LEU A C 1
ATOM 2943 O O . LEU A 1 355 ? 0.868 -3.717 -9.203 1 93 355 LEU A O 1
ATOM 2947 N N . MET A 1 356 ? -0.109 -4.609 -7.391 1 95.88 356 MET A N 1
ATOM 2948 C CA . MET A 1 356 ? -0.968 -5.492 -8.172 1 95.88 356 MET A CA 1
ATOM 2949 C C . MET A 1 356 ? -2.006 -4.695 -8.953 1 95.88 356 MET A C 1
ATOM 2951 O O . MET A 1 356 ? -2.314 -5.027 -10.102 1 95.88 356 MET A O 1
ATOM 2955 N N . LEU A 1 357 ? -2.543 -3.646 -8.312 1 95.69 357 LEU A N 1
ATOM 2956 C CA . LEU A 1 357 ? -3.463 -2.768 -9.023 1 95.69 357 LEU A CA 1
ATOM 2957 C C . LEU A 1 357 ? -2.781 -2.127 -10.227 1 95.69 357 LEU A C 1
ATOM 2959 O O . LEU A 1 357 ? -3.375 -2.029 -11.305 1 95.69 357 LEU A O 1
ATOM 2963 N N . GLN A 1 358 ? -1.564 -1.709 -10.047 1 93.19 358 GLN A N 1
ATOM 2964 C CA . GLN A 1 358 ? -0.779 -1.175 -11.156 1 93.19 358 GLN A CA 1
ATOM 2965 C C . GLN A 1 358 ? -0.613 -2.211 -12.266 1 93.19 358 GLN A C 1
ATOM 2967 O O . GLN A 1 358 ? -0.764 -1.895 -13.445 1 93.19 358 GLN A O 1
ATOM 2972 N N . GLY A 1 359 ? -0.269 -3.465 -11.883 1 94.62 359 GLY A N 1
ATOM 2973 C CA . GLY A 1 359 ? -0.172 -4.539 -12.859 1 94.62 359 GLY A CA 1
ATOM 2974 C C . GLY A 1 359 ? -1.466 -4.773 -13.617 1 94.62 359 GLY A C 1
ATOM 2975 O O . GLY A 1 359 ? -1.457 -4.914 -14.844 1 94.62 359 GLY A O 1
ATOM 2976 N N . ARG A 1 360 ? -2.568 -4.758 -12.914 1 96.25 360 ARG A N 1
ATOM 2977 C CA . ARG A 1 360 ? -3.898 -4.926 -13.492 1 96.25 360 ARG A CA 1
ATOM 2978 C C . ARG A 1 360 ? -4.195 -3.832 -14.508 1 96.25 360 ARG A C 1
ATOM 2980 O O . ARG A 1 360 ? -4.785 -4.098 -15.562 1 96.25 360 ARG A O 1
ATOM 2987 N N . GLN A 1 361 ? -3.795 -2.602 -14.188 1 94.62 361 GLN A N 1
ATOM 2988 C CA . GLN A 1 361 ? -4.066 -1.463 -15.055 1 94.62 361 GLN A CA 1
ATOM 2989 C C . GLN A 1 361 ? -3.133 -1.458 -16.266 1 94.62 361 GLN A C 1
ATOM 2991 O O . GLN A 1 361 ? -3.52 -1.024 -17.344 1 94.62 361 GLN A O 1
ATOM 2996 N N . PHE A 1 362 ? -2.01 -1.932 -16.109 1 93.75 362 PHE A N 1
ATOM 2997 C CA . PHE A 1 362 ? -0.978 -1.875 -17.141 1 93.75 362 PHE A CA 1
ATOM 2998 C C . PHE A 1 362 ? -1.199 -2.959 -18.188 1 93.75 362 PHE A C 1
ATOM 3000 O O . PHE A 1 362 ? -0.995 -2.727 -19.375 1 93.75 362 PHE A O 1
ATOM 3007 N N . HIS A 1 363 ? -1.631 -4.156 -17.75 1 96.38 363 HIS A N 1
ATOM 3008 C CA . HIS A 1 363 ? -1.705 -5.301 -18.641 1 96.38 363 HIS A CA 1
ATOM 3009 C C . HIS A 1 363 ? -3.135 -5.535 -19.125 1 96.38 363 HIS A C 1
ATOM 3011 O O . HIS A 1 363 ? -4.082 -5.379 -18.359 1 96.38 363 HIS A O 1
ATOM 3017 N N . SER A 1 364 ? -3.275 -5.953 -20.328 1 96 364 SER A N 1
ATOM 3018 C CA . SER A 1 364 ? -4.582 -6.234 -20.906 1 96 364 SER A CA 1
ATOM 3019 C C . SER A 1 364 ? -4.957 -7.703 -20.75 1 96 364 SER A C 1
ATOM 3021 O O . SER A 1 364 ? -6.031 -8.125 -21.188 1 96 364 SER A O 1
ATOM 3023 N N . LYS A 1 365 ? -4.121 -8.516 -20.156 1 98.06 365 LYS A N 1
ATOM 3024 C CA . LYS A 1 365 ? -4.273 -9.945 -19.938 1 98.06 365 LYS A CA 1
ATOM 3025 C C . LYS A 1 365 ? -4.426 -10.266 -18.453 1 98.06 365 LYS A C 1
ATOM 3027 O O . LYS A 1 365 ? -4.16 -9.414 -17.594 1 98.06 365 LYS A O 1
ATOM 3032 N N . PRO A 1 366 ? -4.918 -11.523 -18.156 1 98.5 366 PRO A N 1
ATOM 3033 C CA . PRO A 1 366 ? -4.938 -11.891 -16.75 1 98.5 366 PRO A CA 1
ATOM 3034 C C . PRO A 1 366 ? -3.561 -11.789 -16.094 1 98.5 366 PRO A C 1
ATOM 3036 O O . PRO A 1 366 ? -2.553 -12.133 -16.719 1 98.5 366 PRO A O 1
ATOM 3039 N N . VAL A 1 367 ? -3.543 -11.25 -14.922 1 97.94 367 VAL A N 1
ATOM 3040 C CA . VAL A 1 367 ? -2.326 -11.164 -14.117 1 97.94 367 VAL A CA 1
ATOM 3041 C C . VAL A 1 367 ? -2.42 -12.125 -12.938 1 97.94 367 VAL A C 1
ATOM 3043 O O . VAL A 1 367 ? -3.416 -12.133 -12.211 1 97.94 367 VAL A O 1
ATOM 3046 N N . VAL A 1 368 ? -1.413 -12.945 -12.805 1 97.94 368 VAL A N 1
ATOM 3047 C CA . VAL A 1 368 ? -1.316 -13.883 -11.695 1 97.94 368 VAL A CA 1
ATOM 3048 C C . VAL A 1 368 ? -0.066 -13.586 -10.867 1 97.94 368 VAL A C 1
ATOM 3050 O O . VAL A 1 368 ? 1.056 -13.695 -11.367 1 97.94 368 VAL A O 1
ATOM 3053 N N . ASN A 1 369 ? -0.272 -13.086 -9.656 1 96.5 369 ASN A N 1
ATOM 3054 C CA . ASN A 1 369 ? 0.866 -13.07 -8.75 1 96.5 369 ASN A CA 1
ATOM 3055 C C . ASN A 1 369 ? 1.199 -14.469 -8.242 1 96.5 369 ASN A C 1
ATOM 3057 O O . ASN A 1 369 ? 0.598 -14.945 -7.277 1 96.5 369 ASN A O 1
ATOM 3061 N N . ILE A 1 370 ? 2.199 -15.023 -8.867 1 94.94 370 ILE A N 1
ATOM 3062 C CA . ILE A 1 370 ? 2.514 -16.438 -8.633 1 94.94 370 ILE A CA 1
ATOM 3063 C C . ILE A 1 370 ? 3.402 -16.562 -7.398 1 94.94 370 ILE A C 1
ATOM 3065 O O . ILE A 1 370 ? 3.602 -17.672 -6.887 1 94.94 370 ILE A O 1
ATOM 3069 N N . GLU A 1 371 ? 3.941 -15.406 -6.859 1 93.44 371 GLU A N 1
ATOM 3070 C CA . GLU A 1 371 ? 4.801 -15.398 -5.68 1 93.44 371 GLU A CA 1
ATOM 3071 C C . GLU A 1 371 ? 4.738 -14.055 -4.965 1 93.44 371 GLU A C 1
ATOM 3073 O O . GLU A 1 371 ? 5.578 -13.18 -5.199 1 93.44 371 GLU A O 1
ATOM 3078 N N . HIS A 1 372 ? 3.904 -13.938 -3.949 1 93 372 HIS A N 1
ATOM 3079 C CA . HIS A 1 372 ? 3.736 -12.641 -3.312 1 93 372 HIS A CA 1
ATOM 3080 C C . HIS A 1 372 ? 4.578 -12.531 -2.045 1 93 372 HIS A C 1
ATOM 3082 O O . HIS A 1 372 ? 4.406 -11.602 -1.255 1 93 372 HIS A O 1
ATOM 3088 N N . GLY A 1 373 ? 5.422 -13.539 -1.803 1 92.44 373 GLY A N 1
ATOM 3089 C CA . GLY A 1 373 ? 6.387 -13.453 -0.716 1 92.44 373 GLY A CA 1
ATOM 3090 C C . GLY A 1 373 ? 5.91 -14.125 0.557 1 92.44 373 GLY A C 1
ATOM 3091 O O . GLY A 1 373 ? 6.668 -14.25 1.521 1 92.44 373 GLY A O 1
ATOM 3092 N N . GLY A 1 374 ? 4.656 -14.586 0.593 1 94.88 374 GLY A N 1
ATOM 3093 C CA . GLY A 1 374 ? 4.109 -15.32 1.722 1 94.88 374 GLY A CA 1
ATOM 3094 C C . GLY A 1 374 ? 4.336 -16.828 1.623 1 94.88 374 GLY A C 1
ATOM 3095 O O . GLY A 1 374 ? 3.779 -17.484 0.742 1 94.88 374 GLY A O 1
ATOM 3096 N N . TYR A 1 375 ? 5.145 -17.312 2.496 1 97.19 375 TYR A N 1
ATOM 3097 C CA . TYR A 1 375 ? 5.43 -18.734 2.617 1 97.19 375 TYR A CA 1
ATOM 3098 C C . TYR A 1 375 ? 5.07 -19.25 4.008 1 97.19 375 TYR A C 1
ATOM 3100 O O . TYR A 1 375 ? 5.918 -19.266 4.906 1 97.19 375 TYR A O 1
ATOM 3108 N N . GLU A 1 376 ? 3.834 -19.688 4.117 1 98.12 376 GLU A N 1
ATOM 3109 C CA . GLU A 1 376 ? 3.303 -20.094 5.414 1 98.12 376 GLU A CA 1
ATOM 3110 C C . GLU A 1 376 ? 4.227 -21.094 6.105 1 98.12 376 GLU A C 1
ATOM 3112 O O . GLU A 1 376 ? 4.711 -22.031 5.477 1 98.12 376 GLU A O 1
ATOM 3117 N N . GLN A 1 377 ? 4.441 -20.859 7.363 1 96.94 377 GLN A N 1
ATOM 3118 C CA . GLN A 1 377 ? 5.352 -21.672 8.164 1 96.94 377 GLN A CA 1
ATOM 3119 C C . GLN A 1 377 ? 4.805 -23.094 8.359 1 96.94 377 GLN A C 1
ATOM 3121 O O . GLN A 1 377 ? 3.602 -23.266 8.562 1 96.94 377 GLN A O 1
ATOM 3126 N N . GLY A 1 378 ? 5.668 -24.094 8.203 1 97.38 378 GLY A N 1
ATOM 3127 C CA . GLY A 1 378 ? 5.406 -25.484 8.586 1 97.38 378 GLY A CA 1
ATOM 3128 C C . GLY A 1 378 ? 6.352 -26 9.648 1 97.38 378 GLY A C 1
ATOM 3129 O O . GLY A 1 378 ? 7.113 -25.219 10.234 1 97.38 378 GLY A O 1
ATOM 3130 N N . PRO A 1 379 ? 6.215 -27.219 10.031 1 97.94 379 PRO A N 1
ATOM 3131 C CA . PRO A 1 379 ? 7.051 -27.781 11.086 1 97.94 379 PRO A CA 1
ATOM 3132 C C . PRO A 1 379 ? 8.531 -27.828 10.711 1 97.94 379 PRO A C 1
ATOM 3134 O O . PRO A 1 379 ? 9.398 -27.844 11.594 1 97.94 379 PRO A O 1
ATOM 3137 N N . TYR A 1 380 ? 8.883 -27.828 9.453 1 98.25 380 TYR A N 1
ATOM 3138 C CA . TYR A 1 380 ? 10.273 -27.891 9.008 1 98.25 380 TYR A CA 1
ATOM 3139 C C . TYR A 1 380 ? 10.633 -26.672 8.164 1 98.25 380 TYR A C 1
ATOM 3141 O O . TYR A 1 380 ? 10.062 -26.469 7.09 1 98.25 380 TYR A O 1
ATOM 3149 N N . VAL A 1 381 ? 11.586 -25.969 8.602 1 96.38 381 VAL A N 1
ATOM 3150 C CA . VAL A 1 381 ? 11.992 -24.734 7.938 1 96.38 381 VAL A CA 1
ATOM 3151 C C . VAL A 1 381 ? 12.602 -25.047 6.574 1 96.38 381 VAL A C 1
ATOM 3153 O O . VAL A 1 381 ? 13.406 -25.969 6.445 1 96.38 381 VAL A O 1
ATOM 3156 N N . SER A 1 382 ? 12.219 -24.328 5.621 1 95.19 382 SER A N 1
ATOM 3157 C CA . SER A 1 382 ? 12.812 -24.359 4.289 1 95.19 382 SER A CA 1
ATOM 3158 C C . SER A 1 382 ? 13.188 -22.953 3.834 1 95.19 382 SER A C 1
ATOM 3160 O O . SER A 1 382 ? 14.094 -22.328 4.395 1 95.19 382 SER A O 1
ATOM 3162 N N . PHE A 1 383 ? 12.453 -22.375 2.861 1 92.38 383 PHE A N 1
ATOM 3163 C CA . PHE A 1 383 ? 12.641 -21 2.414 1 92.38 383 PHE A CA 1
ATOM 3164 C C . PHE A 1 383 ? 11.641 -20.078 3.078 1 92.38 383 PHE A C 1
ATOM 3166 O O . PHE A 1 383 ? 10.43 -20.266 2.949 1 92.38 383 PHE A O 1
ATOM 3173 N N . LEU A 1 384 ? 12.117 -19.094 3.785 1 89.81 384 LEU A N 1
ATOM 3174 C CA . LEU A 1 384 ? 11.242 -18.312 4.66 1 89.81 384 LEU A CA 1
ATOM 3175 C C . LEU A 1 384 ? 10.641 -17.125 3.918 1 89.81 384 LEU A C 1
ATOM 3177 O O . LEU A 1 384 ? 9.562 -16.656 4.27 1 89.81 384 LEU A O 1
ATOM 3181 N N . GLY A 1 385 ? 11.367 -16.656 2.824 1 88.88 385 GLY A N 1
ATOM 3182 C CA . GLY A 1 385 ? 10.906 -15.414 2.232 1 88.88 385 GLY A CA 1
ATOM 3183 C C . GLY A 1 385 ? 10.797 -14.281 3.234 1 88.88 385 GLY A C 1
ATOM 3184 O O . GLY A 1 385 ? 11.734 -14.016 3.986 1 88.88 385 GLY A O 1
ATOM 3185 N N . ASN A 1 386 ? 9.602 -13.508 3.201 1 92.38 386 ASN A N 1
ATOM 3186 C CA . ASN A 1 386 ? 9.5 -12.375 4.117 1 92.38 386 ASN A CA 1
ATOM 3187 C C . ASN A 1 386 ? 8.297 -12.5 5.039 1 92.38 386 ASN A C 1
ATOM 3189 O O . ASN A 1 386 ? 8.227 -11.828 6.07 1 92.38 386 ASN A O 1
ATOM 3193 N N . TYR A 1 387 ? 7.332 -13.32 4.656 1 96.06 387 TYR A N 1
ATOM 3194 C CA . TYR A 1 387 ? 6.102 -13.445 5.43 1 96.06 387 TYR A CA 1
ATOM 3195 C C . TYR A 1 387 ? 5.781 -14.914 5.707 1 96.06 387 TYR A C 1
ATOM 3197 O O . TYR A 1 387 ? 5.57 -15.695 4.777 1 96.06 387 TYR A O 1
ATOM 3205 N N . THR A 1 388 ? 5.695 -15.305 6.977 1 95.88 388 THR A N 1
ATOM 3206 C CA . THR A 1 388 ? 5.504 -16.719 7.27 1 95.88 388 THR A CA 1
ATOM 3207 C C . THR A 1 388 ? 4.223 -16.938 8.062 1 95.88 388 THR A C 1
ATOM 3209 O O . THR A 1 388 ? 3.76 -18.078 8.203 1 95.88 388 THR A O 1
ATOM 3212 N N . ASN A 1 389 ? 3.623 -15.867 8.594 1 96.75 389 ASN A N 1
ATOM 3213 C CA . ASN A 1 389 ? 2.373 -15.953 9.352 1 96.75 389 ASN A CA 1
ATOM 3214 C C . ASN A 1 389 ? 1.193 -16.281 8.438 1 96.75 389 ASN A C 1
ATOM 3216 O O . ASN A 1 389 ? 0.979 -15.602 7.43 1 96.75 389 ASN A O 1
ATOM 3220 N N . ALA A 1 390 ? 0.415 -17.328 8.766 1 98 390 ALA A N 1
ATOM 3221 C CA . ALA A 1 390 ? -0.677 -17.812 7.926 1 98 390 ALA A CA 1
ATOM 3222 C C . ALA A 1 390 ? -1.676 -16.688 7.625 1 98 390 ALA A C 1
ATOM 3224 O O . ALA A 1 390 ? -2.168 -16.578 6.5 1 98 390 ALA A O 1
ATOM 3225 N N . GLU A 1 391 ? -2.002 -15.883 8.641 1 97.75 391 GLU A N 1
ATOM 3226 C CA . GLU A 1 391 ? -2.959 -14.797 8.438 1 97.75 391 GLU A CA 1
ATOM 3227 C C . GLU A 1 391 ? -2.416 -13.758 7.465 1 97.75 391 GLU A C 1
ATOM 3229 O O . GLU A 1 391 ? -3.143 -13.281 6.59 1 97.75 391 GLU A O 1
ATOM 3234 N N . THR A 1 392 ? -1.13 -13.43 7.633 1 97.44 392 THR A N 1
ATOM 3235 C CA . THR A 1 392 ? -0.499 -12.477 6.727 1 97.44 392 THR A CA 1
ATOM 3236 C C . THR A 1 392 ? -0.488 -13.016 5.297 1 97.44 392 THR A C 1
ATOM 3238 O O . THR A 1 392 ? -0.746 -12.273 4.348 1 97.44 392 THR A O 1
ATOM 3241 N N . CYS A 1 393 ? -0.205 -14.289 5.145 1 98 393 CYS A N 1
ATOM 3242 C CA . CYS A 1 393 ? -0.211 -14.906 3.82 1 98 393 CYS A CA 1
ATOM 3243 C C . CYS A 1 393 ? -1.582 -14.781 3.168 1 98 393 CYS A C 1
ATOM 3245 O O . CYS A 1 393 ? -1.682 -14.453 1.984 1 98 393 CYS A O 1
ATOM 3247 N N . LEU A 1 394 ? -2.617 -15.016 3.932 1 98.62 394 LEU A N 1
ATOM 3248 C CA . LEU A 1 394 ? -3.971 -14.875 3.408 1 98.62 394 LEU A CA 1
ATOM 3249 C C . LEU A 1 394 ? -4.266 -13.43 3.025 1 98.62 394 LEU A C 1
ATOM 3251 O O . LEU A 1 394 ? -4.855 -13.172 1.975 1 98.62 394 LEU A O 1
ATOM 3255 N N . GLU A 1 395 ? -3.908 -12.508 3.916 1 98.12 395 GLU A N 1
ATOM 3256 C CA . GLU A 1 395 ? -4.109 -11.094 3.645 1 98.12 395 GLU A CA 1
ATOM 3257 C C . GLU A 1 395 ? -3.48 -10.688 2.312 1 98.12 395 GLU A C 1
ATOM 3259 O O . GLU A 1 395 ? -4.098 -9.977 1.519 1 98.12 395 GLU A O 1
ATOM 3264 N N . ARG A 1 396 ? -2.314 -11.141 2.092 1 97.69 396 ARG A N 1
ATOM 3265 C CA . ARG A 1 396 ? -1.602 -10.812 0.864 1 97.69 396 ARG A CA 1
ATOM 3266 C C . ARG A 1 396 ? -2.305 -11.398 -0.355 1 97.69 396 ARG A C 1
ATOM 3268 O O . ARG A 1 396 ? -2.346 -10.773 -1.416 1 97.69 396 ARG A O 1
ATOM 3275 N N . THR A 1 397 ? -2.867 -12.586 -0.224 1 98.62 397 THR A N 1
ATOM 3276 C CA . THR A 1 397 ? -3.666 -13.156 -1.306 1 98.62 397 THR A CA 1
ATOM 3277 C C . THR A 1 397 ? -4.898 -12.297 -1.571 1 98.62 397 THR A C 1
ATOM 3279 O O . THR A 1 397 ? -5.227 -12.008 -2.725 1 98.62 397 THR A O 1
ATOM 3282 N N . TYR A 1 398 ? -5.559 -11.867 -0.527 1 98.69 398 TYR A N 1
ATOM 3283 C CA . TYR A 1 398 ? -6.727 -11.008 -0.676 1 98.69 398 TYR A CA 1
ATOM 3284 C C . TYR A 1 398 ? -6.348 -9.688 -1.328 1 98.69 398 TYR A C 1
ATOM 3286 O O . TYR A 1 398 ? -7.125 -9.125 -2.104 1 98.69 398 TYR A O 1
ATOM 3294 N N . GLU A 1 399 ? -5.188 -9.148 -0.986 1 98.12 399 GLU A N 1
ATOM 3295 C CA . GLU A 1 399 ? -4.723 -7.926 -1.625 1 98.12 399 GLU A CA 1
ATOM 3296 C C . GLU A 1 399 ? -4.605 -8.102 -3.137 1 98.12 399 GLU A C 1
ATOM 3298 O O . GLU A 1 399 ? -4.969 -7.207 -3.902 1 98.12 399 GLU A O 1
ATOM 3303 N N . CYS A 1 400 ? -4.078 -9.234 -3.557 1 98.25 400 CYS A N 1
ATOM 3304 C CA . CYS A 1 400 ? -4.027 -9.539 -4.984 1 98.25 400 CYS A CA 1
ATOM 3305 C C . CYS A 1 400 ? -5.43 -9.578 -5.582 1 98.25 400 CYS A C 1
ATOM 3307 O O . CYS A 1 400 ? -5.711 -8.875 -6.559 1 98.25 400 CYS A O 1
ATOM 3309 N N . VAL A 1 401 ? -6.301 -10.297 -4.957 1 98.69 401 VAL A N 1
ATOM 3310 C CA . VAL A 1 401 ? -7.641 -10.547 -5.477 1 98.69 401 VAL A CA 1
ATOM 3311 C C . VAL A 1 401 ? -8.414 -9.227 -5.559 1 98.69 401 VAL A C 1
ATOM 3313 O O . VAL A 1 401 ? -9.047 -8.938 -6.578 1 98.69 401 VAL A O 1
ATOM 3316 N N . PHE A 1 402 ? -8.312 -8.406 -4.59 1 98.19 402 PHE A N 1
ATOM 3317 C CA . PHE A 1 402 ? -9.086 -7.176 -4.562 1 98.19 402 PHE A CA 1
ATOM 3318 C C . PHE A 1 402 ? -8.43 -6.105 -5.43 1 98.19 402 PHE A C 1
ATOM 3320 O O . PHE A 1 402 ? -9.016 -5.047 -5.668 1 98.19 402 PHE A O 1
ATOM 3327 N N . ALA A 1 403 ? -7.262 -6.363 -5.875 1 97.75 403 ALA A N 1
ATOM 3328 C CA . ALA A 1 403 ? -6.652 -5.535 -6.914 1 97.75 403 ALA A CA 1
ATOM 3329 C C . ALA A 1 403 ? -7.059 -6.02 -8.305 1 97.75 403 ALA A C 1
ATOM 3331 O O . ALA A 1 403 ? -6.672 -5.422 -9.312 1 97.75 403 ALA A O 1
ATOM 3332 N N . GLY A 1 404 ? -7.816 -7.078 -8.398 1 97.94 404 GLY A N 1
ATOM 3333 C CA . GLY A 1 404 ? -8.32 -7.594 -9.664 1 97.94 404 GLY A CA 1
ATOM 3334 C C . GLY A 1 404 ? -7.406 -8.625 -10.297 1 97.94 404 GLY A C 1
ATOM 3335 O O . GLY A 1 404 ? -7.512 -8.898 -11.492 1 97.94 404 GLY A O 1
ATOM 3336 N N . VAL A 1 405 ? -6.414 -9.141 -9.523 1 98.06 405 VAL A N 1
ATOM 3337 C CA . VAL A 1 405 ? -5.504 -10.148 -10.062 1 98.06 405 VAL A CA 1
ATOM 3338 C C . VAL A 1 405 ? -5.598 -11.43 -9.234 1 98.06 405 VAL A C 1
ATOM 3340 O O . VAL A 1 405 ? -6.379 -11.508 -8.281 1 98.06 405 VAL A O 1
ATOM 3343 N N . TYR A 1 406 ? -4.953 -12.469 -9.633 1 98.44 406 TYR A N 1
ATOM 3344 C CA . TYR A 1 406 ? -5.031 -13.773 -8.977 1 98.44 406 TYR A CA 1
ATOM 3345 C C . TYR A 1 406 ? -3.818 -14 -8.078 1 98.44 406 TYR A C 1
ATOM 3347 O O . TYR A 1 406 ? -2.756 -13.406 -8.297 1 98.44 406 TYR A O 1
ATOM 3355 N N . GLY A 1 407 ? -4.02 -14.727 -7.023 1 96 407 GLY A N 1
ATOM 3356 C CA . GLY A 1 407 ? -2.945 -14.992 -6.078 1 96 407 GLY A CA 1
ATOM 3357 C C . GLY A 1 407 ? -2.57 -16.469 -6.004 1 96 407 GLY A C 1
ATOM 3358 O O . GLY A 1 407 ? -3.139 -17.297 -6.723 1 96 407 GLY A O 1
ATOM 3359 N N . SER A 1 408 ? -1.586 -16.766 -5.164 1 96.69 408 SER A N 1
ATOM 3360 C CA . SER A 1 408 ? -1.068 -18.125 -4.988 1 96.69 408 SER A CA 1
ATOM 3361 C C . S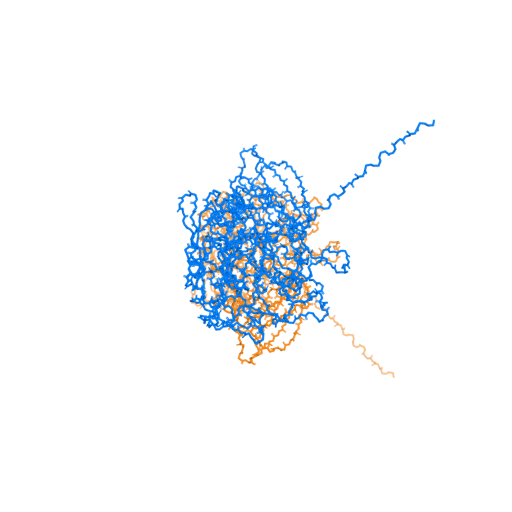ER A 1 408 ? -0.781 -18.422 -3.52 1 96.69 408 SER A C 1
ATOM 3363 O O . SER A 1 408 ? -0.575 -17.5 -2.725 1 96.69 408 SER A O 1
ATOM 3365 N N . TYR A 1 409 ? -0.832 -19.625 -3.172 1 98.44 409 TYR A N 1
ATOM 3366 C CA . TYR A 1 409 ? -0.58 -20.109 -1.818 1 98.44 409 TYR A CA 1
ATOM 3367 C C . TYR A 1 409 ? 0.703 -20.922 -1.76 1 98.44 409 TYR A C 1
ATOM 3369 O O . TYR A 1 409 ? 0.946 -21.766 -2.623 1 98.44 409 TYR A O 1
ATOM 3377 N N . TYR A 1 410 ? 1.499 -20.625 -0.772 1 98.44 410 TYR A N 1
ATOM 3378 C CA . TYR A 1 410 ? 2.711 -21.375 -0.464 1 98.44 410 TYR A CA 1
ATOM 3379 C C . TYR A 1 410 ? 2.697 -21.875 0.979 1 98.44 410 TYR A C 1
ATOM 3381 O O . TYR A 1 410 ? 2.438 -21.094 1.902 1 98.44 410 TYR A O 1
ATOM 3389 N N . TRP A 1 411 ? 2.889 -23.094 1.178 1 98.56 411 TRP A N 1
ATOM 3390 C CA . TRP A 1 411 ? 3.252 -23.688 2.463 1 98.56 411 TRP A CA 1
ATOM 3391 C C . TRP A 1 411 ? 4.66 -24.266 2.42 1 98.56 411 TRP A C 1
ATOM 3393 O O . TRP A 1 411 ? 5.027 -24.953 1.465 1 98.56 411 TRP A O 1
ATOM 3403 N N . GLN A 1 412 ? 5.484 -23.984 3.367 1 97.69 412 GLN A N 1
ATOM 3404 C CA . GLN A 1 412 ? 6.906 -24.328 3.328 1 97.69 412 GLN A CA 1
ATOM 3405 C C . GLN A 1 412 ? 7.109 -25.828 3.139 1 97.69 412 GLN A C 1
ATOM 3407 O O . GLN A 1 412 ? 8.086 -26.25 2.521 1 97.69 412 GLN A O 1
ATOM 3412 N N . ASP A 1 413 ? 6.18 -26.609 3.65 1 98.56 413 ASP A N 1
ATOM 3413 C CA . ASP A 1 413 ? 6.406 -28.047 3.656 1 98.56 413 ASP A CA 1
ATOM 3414 C C . ASP A 1 413 ? 5.574 -28.734 2.578 1 98.56 413 ASP A C 1
ATOM 3416 O O . ASP A 1 413 ? 5.137 -29.875 2.76 1 98.56 413 ASP A O 1
ATOM 3420 N N . ALA A 1 414 ? 5.324 -28 1.481 1 98.56 414 ALA A N 1
ATOM 3421 C CA . ALA A 1 414 ? 4.723 -28.547 0.267 1 98.56 414 ALA A CA 1
ATOM 3422 C C . ALA A 1 414 ? 5.297 -27.875 -0.978 1 98.56 414 ALA A C 1
ATOM 3424 O O . ALA A 1 414 ? 5.375 -28.5 -2.043 1 98.56 414 ALA A O 1
ATOM 3425 N N . ALA A 1 415 ? 5.742 -26.672 -0.885 1 98.25 415 ALA A N 1
ATOM 3426 C CA . ALA A 1 415 ? 6.074 -25.844 -2.041 1 98.25 415 ALA A CA 1
ATOM 3427 C C . ALA A 1 415 ? 7.336 -26.344 -2.734 1 98.25 415 ALA A C 1
ATOM 3429 O O . ALA A 1 415 ? 7.48 -26.219 -3.951 1 98.25 415 ALA A O 1
ATOM 3430 N N . TRP A 1 416 ? 8.242 -27.016 -1.945 1 98.06 416 TRP A N 1
ATOM 3431 C CA . TRP A 1 416 ? 9.531 -27.391 -2.516 1 98.06 416 TRP A CA 1
ATOM 3432 C C . TRP A 1 416 ? 9.852 -28.844 -2.227 1 98.06 416 TRP A C 1
ATOM 3434 O O . TRP A 1 416 ? 9.023 -29.734 -2.477 1 98.06 416 TRP A O 1
ATOM 3444 N N . ASN A 1 417 ? 11.156 -29.125 -1.823 1 98.5 417 ASN A N 1
ATOM 3445 C CA . ASN A 1 417 ? 11.586 -30.516 -1.787 1 98.5 417 ASN A CA 1
ATOM 3446 C C . ASN A 1 417 ? 11.188 -31.188 -0.477 1 98.5 417 ASN A C 1
ATOM 3448 O O . ASN A 1 417 ? 11.477 -32.375 -0.27 1 98.5 417 ASN A O 1
ATOM 3452 N N . ILE A 1 418 ? 10.594 -30.484 0.483 1 98.75 418 ILE A N 1
ATOM 3453 C CA . ILE A 1 418 ? 9.883 -31.047 1.625 1 98.75 418 ILE A CA 1
ATOM 3454 C C . ILE A 1 418 ? 8.383 -31.047 1.351 1 98.75 418 ILE A C 1
ATOM 3456 O O . ILE A 1 418 ? 7.766 -29.984 1.219 1 98.75 418 ILE A O 1
ATOM 3460 N N . VAL A 1 419 ? 7.766 -32.281 1.24 1 98.81 419 VAL A N 1
ATOM 3461 C CA . VAL A 1 419 ? 6.336 -32.375 0.959 1 98.81 419 VAL A CA 1
ATOM 3462 C C . VAL A 1 419 ? 5.66 -33.25 2.004 1 98.81 419 VAL A C 1
ATOM 3464 O O . VAL A 1 419 ? 5.754 -34.5 1.941 1 98.81 419 VAL A O 1
ATOM 3467 N N . ILE A 1 420 ? 5.008 -32.625 2.941 1 98.81 420 ILE A N 1
ATOM 3468 C CA . ILE A 1 420 ? 4.145 -33.375 3.846 1 98.81 420 ILE A CA 1
ATOM 3469 C C . ILE A 1 420 ? 2.789 -33.594 3.186 1 98.81 420 ILE A C 1
ATOM 3471 O O . ILE A 1 420 ? 1.869 -32.812 3.334 1 98.81 420 ILE A O 1
ATOM 3475 N N . TRP A 1 421 ? 2.676 -34.719 2.477 1 98.69 421 TRP A N 1
ATOM 3476 C CA . TRP A 1 421 ? 1.559 -35 1.585 1 98.69 421 TRP A CA 1
ATOM 3477 C C . TRP A 1 421 ? 0.301 -35.344 2.379 1 98.69 421 TRP A C 1
ATOM 3479 O O . TRP A 1 421 ? -0.803 -35.344 1.83 1 98.69 421 TRP A O 1
ATOM 3489 N N . ASP A 1 422 ? 0.373 -35.625 3.701 1 98.62 422 ASP A N 1
ATOM 3490 C CA . ASP A 1 422 ? -0.753 -35.969 4.562 1 98.62 422 ASP A CA 1
ATOM 3491 C C . ASP A 1 422 ? -0.884 -34.969 5.723 1 98.62 422 ASP A C 1
ATOM 3493 O O . ASP A 1 422 ? -1.197 -35.375 6.848 1 98.62 422 ASP A O 1
ATOM 3497 N N . ALA A 1 423 ? -0.63 -33.75 5.484 1 98.38 423 ALA A N 1
ATOM 349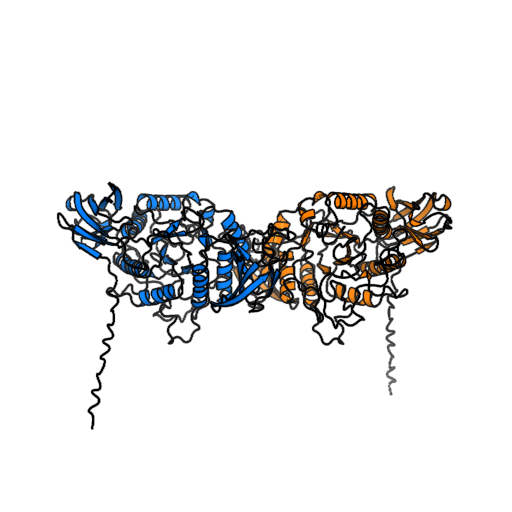8 C CA . ALA A 1 423 ? -0.46 -32.719 6.496 1 98.38 423 ALA A CA 1
ATOM 3499 C C . ALA A 1 423 ? -1.728 -32.531 7.332 1 98.38 423 ALA A C 1
ATOM 3501 O O . ALA A 1 423 ? -1.681 -32.031 8.445 1 98.38 423 ALA A O 1
ATOM 3502 N N . LEU A 1 424 ? -2.924 -32.938 6.844 1 98.12 424 LEU A N 1
ATOM 3503 C CA . LEU A 1 424 ? -4.191 -32.688 7.527 1 98.12 424 LEU A CA 1
ATOM 3504 C C . LEU A 1 424 ? -4.578 -33.875 8.391 1 98.12 424 LEU A C 1
ATOM 3506 O O . LEU A 1 424 ? -5.613 -33.844 9.062 1 98.12 424 LEU A O 1
ATOM 3510 N N . GLU A 1 425 ? -3.734 -34.906 8.391 1 97.56 425 GLU A N 1
ATOM 3511 C CA . GLU A 1 425 ? -4.035 -36.094 9.195 1 97.56 425 GLU A CA 1
ATOM 3512 C C . GLU A 1 425 ? -3.854 -35.812 10.68 1 97.56 425 GLU A C 1
ATOM 3514 O O . GLU A 1 425 ? -2.947 -35.062 11.07 1 97.56 425 GLU A O 1
ATOM 3519 N N . GLU A 1 426 ? -4.531 -36.438 11.547 1 96.12 426 GLU A N 1
ATOM 3520 C CA . GLU A 1 426 ? -4.594 -36.219 12.984 1 96.12 426 GLU A CA 1
ATOM 3521 C C . GLU A 1 426 ? -3.32 -36.688 13.68 1 96.12 426 GLU A C 1
ATOM 3523 O O . GLU A 1 426 ? -3.014 -36.25 14.797 1 96.12 426 GLU A O 1
ATOM 3528 N N . LYS A 1 427 ? -2.605 -37.438 13.062 1 96.06 427 LYS A N 1
ATOM 3529 C CA . LYS A 1 427 ? -1.435 -38.062 13.672 1 96.06 427 LYS A CA 1
ATOM 3530 C C . LYS A 1 427 ? -0.324 -37.031 13.898 1 96.06 427 LYS A C 1
ATOM 3532 O O . LYS A 1 427 ? 0.625 -37.312 14.641 1 96.06 427 LYS A O 1
ATOM 3537 N N . HIS A 1 428 ? -0.388 -36.031 13.188 1 96.88 428 HIS A N 1
ATOM 3538 C CA . HIS A 1 428 ? 0.693 -35.031 13.273 1 96.88 428 HIS A CA 1
ATOM 3539 C C . HIS A 1 428 ? 0.579 -34.219 14.539 1 96.88 428 HIS A C 1
ATOM 3541 O O . HIS A 1 428 ? -0.528 -33.906 15 1 96.88 428 HIS A O 1
ATOM 3547 N N . ASP A 1 429 ? 1.729 -33.719 15.102 1 95.56 429 ASP A N 1
ATOM 3548 C CA . ASP A 1 429 ? 1.769 -32.906 16.328 1 95.56 429 ASP A CA 1
ATOM 3549 C C . ASP A 1 429 ? 2.074 -31.453 16.016 1 95.56 429 ASP A C 1
ATOM 3551 O O . ASP A 1 429 ? 2.334 -30.656 16.922 1 95.56 429 ASP A O 1
ATOM 3555 N N . PHE A 1 430 ? 2.156 -31.094 14.758 1 96.44 430 PHE A N 1
ATOM 3556 C CA . PHE A 1 430 ? 2.357 -29.703 14.352 1 96.44 430 PHE A CA 1
ATOM 3557 C C . PHE A 1 430 ? 1.045 -29.078 13.898 1 96.44 430 PHE A C 1
ATOM 3559 O O . PHE A 1 430 ? 0.058 -29.781 13.672 1 96.44 430 PHE A O 1
ATOM 3566 N N . ASN A 1 431 ? 0.969 -27.703 13.867 1 95.38 431 ASN A N 1
ATOM 3567 C CA . ASN A 1 431 ? -0.198 -27 13.336 1 95.38 431 ASN A CA 1
ATOM 3568 C C . ASN A 1 431 ? -0.388 -27.297 11.844 1 95.38 431 ASN A C 1
ATOM 3570 O O . ASN A 1 431 ? 0.542 -27.141 11.055 1 95.38 431 ASN A O 1
ATOM 3574 N N . SER A 1 432 ? -1.521 -27.734 11.484 1 97.12 432 SER A N 1
ATOM 3575 C CA . SER A 1 432 ? -1.836 -27.969 10.078 1 97.12 432 SER A CA 1
ATOM 3576 C C . SER A 1 432 ? -1.769 -26.688 9.266 1 97.12 432 SER A C 1
ATOM 3578 O O . SER A 1 432 ? -2.008 -25.594 9.797 1 97.12 432 SER A O 1
ATOM 3580 N N . PRO A 1 433 ? -1.343 -26.844 7.98 1 98.44 433 PRO A N 1
ATOM 3581 C CA . PRO A 1 433 ? -1.45 -25.672 7.117 1 98.44 433 PRO A CA 1
ATOM 3582 C C . PRO A 1 433 ? -2.877 -25.125 7.027 1 98.44 433 PRO A C 1
ATOM 3584 O O . PRO A 1 433 ? -3.836 -25.906 7.082 1 98.44 433 PRO A O 1
ATOM 3587 N N . ARG A 1 434 ? -3.068 -23.828 6.879 1 98.5 434 ARG A N 1
ATOM 3588 C CA . ARG A 1 434 ? -4.379 -23.188 6.926 1 98.5 434 ARG A CA 1
ATOM 3589 C C . ARG A 1 434 ? -5.047 -23.203 5.555 1 98.5 434 ARG A C 1
ATOM 3591 O O . ARG A 1 434 ? -5.516 -22.172 5.07 1 98.5 434 ARG A O 1
ATOM 3598 N N . TYR A 1 435 ? -5.199 -24.453 5.008 1 98.75 435 TYR A N 1
ATOM 3599 C CA . TYR A 1 435 ? -5.926 -24.625 3.754 1 98.75 435 TYR A CA 1
ATOM 3600 C C . TYR A 1 435 ? -7.344 -24.078 3.865 1 98.75 435 TYR A C 1
ATOM 3602 O O . TYR A 1 435 ? -7.906 -23.594 2.881 1 98.75 435 TYR A O 1
ATOM 3610 N N . ASP A 1 436 ? -7.891 -24.109 5.066 1 98.5 436 ASP A N 1
ATOM 3611 C CA . ASP A 1 436 ? -9.266 -23.672 5.309 1 98.5 436 ASP A CA 1
ATOM 3612 C C . ASP A 1 436 ? -9.445 -22.203 4.992 1 98.5 436 ASP A C 1
ATOM 3614 O O . ASP A 1 436 ? -10.508 -21.781 4.539 1 98.5 436 ASP A O 1
ATOM 3618 N N . TYR A 1 437 ? -8.414 -21.391 5.266 1 98.75 437 TYR A N 1
ATOM 3619 C CA . TYR A 1 437 ? -8.469 -19.984 4.906 1 98.75 437 TYR A CA 1
ATOM 3620 C C . TYR A 1 437 ? -8.82 -19.812 3.432 1 98.75 437 TYR A C 1
ATOM 3622 O O . TYR A 1 437 ? -9.672 -19 3.082 1 98.75 437 TYR A O 1
ATOM 3630 N N . TYR A 1 438 ? -8.281 -20.562 2.611 1 98.75 438 TYR A N 1
ATOM 3631 C CA . TYR A 1 438 ? -8.43 -20.438 1.166 1 98.75 438 TYR A CA 1
ATOM 3632 C C . TYR A 1 438 ? -9.719 -21.109 0.694 1 98.75 438 TYR A C 1
ATOM 3634 O O . TYR A 1 438 ? -10.297 -20.719 -0.316 1 98.75 438 TYR A O 1
ATOM 3642 N N . LYS A 1 439 ? -10.133 -22.109 1.442 1 98.69 439 LYS A N 1
ATOM 3643 C CA . LYS A 1 439 ? -11.469 -22.641 1.21 1 98.69 439 LYS A CA 1
ATOM 3644 C C . LYS A 1 439 ? -12.531 -21.562 1.329 1 98.69 439 LYS A C 1
ATOM 3646 O O . LYS A 1 439 ? -13.445 -21.484 0.506 1 98.69 439 LYS A O 1
ATOM 3651 N N . HIS A 1 440 ? -12.406 -20.75 2.334 1 98.81 440 HIS A N 1
ATOM 3652 C CA . HIS A 1 440 ? -13.328 -19.641 2.523 1 98.81 440 HIS A CA 1
ATOM 3653 C C . HIS A 1 440 ? -13.234 -18.641 1.374 1 98.81 440 HIS A C 1
ATOM 3655 O O . HIS A 1 440 ? -14.25 -18.109 0.916 1 98.81 440 HIS A O 1
ATOM 3661 N N . LEU A 1 441 ? -12.039 -18.359 0.932 1 98.75 441 LEU A N 1
ATOM 3662 C CA . LEU A 1 441 ? -11.836 -17.469 -0.2 1 98.75 441 LEU A CA 1
ATOM 3663 C C . LEU A 1 441 ? -12.492 -18.016 -1.459 1 98.75 441 LEU A C 1
ATOM 3665 O O . LEU A 1 441 ? -13.203 -17.297 -2.162 1 98.75 441 LEU A O 1
ATOM 3669 N N . ALA A 1 442 ? -12.266 -19.281 -1.713 1 98.38 442 ALA A N 1
ATOM 3670 C CA . ALA A 1 442 ? -12.922 -19.938 -2.84 1 98.38 442 ALA A CA 1
ATOM 3671 C C . ALA A 1 442 ? -14.438 -19.844 -2.727 1 98.38 442 ALA A C 1
ATOM 3673 O O . ALA A 1 442 ? -15.125 -19.625 -3.723 1 98.38 442 ALA A O 1
ATOM 3674 N N . GLY A 1 443 ? -14.914 -20.016 -1.517 1 98 443 GLY A N 1
ATOM 3675 C CA . GLY A 1 443 ? -16.344 -19.922 -1.267 1 98 443 GLY A CA 1
ATOM 3676 C C . GLY A 1 443 ? -16.906 -18.547 -1.596 1 98 443 GLY A C 1
ATOM 3677 O O . GLY A 1 443 ? -18.016 -18.438 -2.137 1 98 443 GLY A O 1
ATOM 3678 N N . LEU A 1 444 ? -16.188 -17.531 -1.256 1 98.38 444 LEU A N 1
ATOM 3679 C CA . LEU A 1 444 ? -16.609 -16.172 -1.565 1 98.38 444 LEU A CA 1
ATOM 3680 C C . LEU A 1 444 ? -16.812 -15.984 -3.068 1 98.38 444 LEU A C 1
ATOM 3682 O O . LEU A 1 444 ? -17.812 -15.438 -3.506 1 98.38 444 LEU A O 1
ATOM 3686 N N . PHE A 1 445 ? -15.906 -16.516 -3.859 1 97.19 445 PHE A N 1
ATOM 3687 C CA . PHE A 1 445 ? -15.977 -16.25 -5.293 1 97.19 445 PHE A CA 1
ATOM 3688 C C . PHE A 1 445 ? -16.703 -17.359 -6.023 1 97.19 445 PHE A C 1
ATOM 3690 O O . PHE A 1 445 ? -16.812 -17.344 -7.25 1 97.19 445 PHE A O 1
ATOM 3697 N N . LYS A 1 446 ? -17.125 -18.375 -5.27 1 95.62 446 LYS A N 1
ATOM 3698 C CA . LYS A 1 446 ? -18.234 -19.203 -5.762 1 95.62 446 LYS A CA 1
ATOM 3699 C C . LYS A 1 446 ? -19.562 -18.453 -5.695 1 95.62 446 LYS A C 1
ATOM 3701 O O . LYS A 1 446 ? -20.406 -18.609 -6.582 1 95.62 446 LYS A O 1
ATOM 3706 N N . LYS A 1 447 ? -19.641 -17.641 -4.672 1 95.62 447 LYS A N 1
ATOM 3707 C CA . LYS A 1 447 ? -20.828 -16.828 -4.473 1 95.62 447 LYS A CA 1
ATOM 3708 C C . LYS A 1 447 ? -20.859 -15.648 -5.43 1 95.62 447 LYS A C 1
ATOM 3710 O O . LYS A 1 447 ? -21.906 -15.281 -5.945 1 95.62 447 LYS A O 1
ATOM 3715 N N . TYR A 1 448 ? -19.75 -15.031 -5.656 1 97.31 448 TYR A N 1
ATOM 3716 C CA . TYR A 1 448 ? -19.609 -13.883 -6.547 1 97.31 448 TYR A CA 1
ATOM 3717 C C . TYR A 1 448 ? -18.719 -14.227 -7.738 1 97.31 448 TYR A C 1
ATOM 3719 O O . TYR A 1 448 ? -17.578 -14.648 -7.566 1 97.31 448 TYR A O 1
ATOM 3727 N N . ASN A 1 449 ? -19.219 -14 -8.961 1 97.62 449 ASN A N 1
ATOM 3728 C CA . ASN A 1 449 ? -18.422 -14.266 -10.148 1 97.62 449 ASN A CA 1
ATOM 3729 C C . ASN A 1 449 ? -17.312 -13.227 -10.328 1 97.62 449 ASN A C 1
ATOM 3731 O O . ASN A 1 449 ? -17.578 -12.125 -10.805 1 97.62 449 ASN A O 1
ATOM 3735 N N . PHE A 1 450 ? -16.125 -13.617 -10.016 1 98 450 PHE A N 1
ATOM 3736 C CA . PHE A 1 450 ? -14.969 -12.727 -10.023 1 98 450 PHE A CA 1
ATOM 3737 C C . PHE A 1 450 ? -14.82 -12.062 -11.391 1 98 450 PHE A C 1
ATOM 3739 O O . PHE A 1 450 ? -14.406 -10.898 -11.477 1 98 450 PHE A O 1
ATOM 3746 N N . ASN A 1 451 ? -15.203 -12.742 -12.453 1 97.94 451 ASN A N 1
ATOM 3747 C CA . ASN A 1 451 ? -15.039 -12.242 -13.82 1 97.94 451 ASN A CA 1
ATOM 3748 C C . ASN A 1 451 ? -15.898 -11.008 -14.062 1 97.94 451 ASN A C 1
ATOM 3750 O O . ASN A 1 451 ? -15.68 -10.273 -15.031 1 97.94 451 ASN A O 1
ATOM 3754 N N . GLU A 1 452 ? -16.891 -10.82 -13.242 1 97.44 452 GLU A N 1
ATOM 3755 C CA . GLU A 1 452 ? -17.812 -9.711 -13.438 1 97.44 452 GLU A CA 1
ATOM 3756 C C . GLU A 1 452 ? -17.375 -8.484 -12.633 1 97.44 452 GLU A C 1
ATOM 3758 O O . GLU A 1 452 ? -17.984 -7.41 -12.758 1 97.44 452 GLU A O 1
ATOM 3763 N N . PHE A 1 453 ? -16.375 -8.656 -11.797 1 97.38 453 PHE A N 1
ATOM 3764 C CA . PHE A 1 453 ? -15.922 -7.574 -10.922 1 97.38 453 PHE A CA 1
ATOM 3765 C C . PHE A 1 453 ? -14.656 -6.922 -11.469 1 97.38 453 PHE A C 1
ATOM 3767 O O . PHE A 1 453 ? -13.898 -7.551 -12.203 1 97.38 453 PHE A O 1
ATOM 3774 N N . LYS A 1 454 ? -14.453 -5.742 -11.18 1 96.06 454 LYS A N 1
ATOM 3775 C CA . LYS A 1 454 ? -13.227 -4.992 -11.414 1 96.06 454 LYS A CA 1
ATOM 3776 C C . LYS A 1 454 ? -12.852 -4.152 -10.195 1 96.06 454 LYS A C 1
ATOM 3778 O O . LYS A 1 454 ? -13.719 -3.779 -9.398 1 96.06 454 LYS A O 1
ATOM 3783 N N . PRO A 1 455 ? -11.602 -3.934 -9.984 1 96.38 455 PRO A N 1
ATOM 3784 C CA . PRO A 1 455 ? -11.195 -3.131 -8.828 1 96.38 455 PRO A CA 1
ATOM 3785 C C . PRO A 1 455 ? -11.562 -1.656 -8.977 1 96.38 455 PRO A C 1
ATOM 3787 O O . PRO A 1 455 ? -11.547 -1.118 -10.086 1 96.38 455 PRO A O 1
ATOM 3790 N N . SER A 1 456 ? -11.914 -1.068 -7.844 1 91.56 456 SER A N 1
ATOM 3791 C CA . SER A 1 456 ? -12.047 0.385 -7.801 1 91.56 456 SER A CA 1
ATOM 3792 C C . SER A 1 456 ? -10.672 1.06 -7.773 1 91.56 456 SER A C 1
ATOM 3794 O O . SER A 1 456 ? -9.805 0.675 -6.996 1 91.56 456 SER A O 1
ATOM 3796 N N . VAL A 1 457 ? -10.445 1.952 -8.695 1 86 457 VAL A N 1
ATOM 3797 C CA . VAL A 1 457 ? -9.18 2.686 -8.734 1 86 457 VAL A CA 1
ATOM 3798 C C . VAL A 1 457 ? -9.352 4.039 -8.047 1 86 457 VAL A C 1
ATOM 3800 O O . VAL A 1 457 ? -9.969 4.953 -8.602 1 86 457 VAL A O 1
ATOM 3803 N N . PRO A 1 458 ? -8.734 4.094 -6.867 1 75.5 458 PRO A N 1
ATOM 3804 C CA . PRO A 1 458 ? -8.961 5.332 -6.117 1 75.5 458 PRO A CA 1
ATOM 3805 C C . PRO A 1 458 ? -8.172 6.512 -6.68 1 75.5 458 PRO A C 1
ATOM 3807 O O . PRO A 1 458 ? -7.051 6.336 -7.164 1 75.5 458 PRO A O 1
ATOM 3810 N N . LYS A 1 459 ? -8.844 7.629 -6.695 1 76 459 LYS A N 1
ATOM 3811 C CA . LYS A 1 459 ? -8.109 8.867 -6.953 1 76 459 LYS A CA 1
ATOM 3812 C C . LYS A 1 459 ? -7.414 9.367 -5.691 1 76 459 LYS A C 1
ATOM 3814 O O . LYS A 1 459 ? -7.836 9.055 -4.578 1 76 459 LYS A O 1
ATOM 3819 N N . LEU A 1 460 ? -6.297 10.008 -5.863 1 76.69 460 LEU A N 1
ATOM 3820 C CA . LEU A 1 460 ? -5.602 10.602 -4.727 1 76.69 460 LEU A CA 1
ATOM 3821 C C . LEU A 1 460 ? -6.504 11.586 -3.99 1 76.69 460 LEU A C 1
ATOM 3823 O O . LEU A 1 460 ? -6.359 11.781 -2.781 1 76.69 460 LEU A O 1
ATOM 3827 N N . THR A 1 461 ? -7.57 12.016 -4.734 1 64.88 461 THR A N 1
ATOM 3828 C CA . THR A 1 461 ? -8.469 13.008 -4.156 1 64.88 461 THR A CA 1
ATOM 3829 C C . THR A 1 461 ? -9.555 12.328 -3.322 1 64.88 461 THR A C 1
ATOM 3831 O O . THR A 1 461 ? -9.969 11.211 -3.623 1 64.88 461 THR A O 1
ATOM 3834 N N . THR A 1 462 ? -9.883 12.633 -2.104 1 58.47 462 THR A N 1
ATOM 3835 C CA . THR A 1 462 ? -10.867 11.969 -1.256 1 58.47 462 THR A CA 1
ATOM 3836 C C . THR A 1 462 ? -12.188 12.734 -1.268 1 58.47 462 THR A C 1
ATOM 3838 O O . THR A 1 462 ? -13.148 12.328 -0.609 1 58.47 462 THR A O 1
ATOM 3841 N N . ASN A 1 463 ? -12.414 13.727 -2.012 1 57.69 463 ASN A N 1
ATOM 3842 C CA . ASN A 1 463 ? -13.539 14.578 -1.639 1 57.69 463 ASN A CA 1
ATOM 3843 C C . ASN A 1 463 ? -14.789 14.242 -2.439 1 57.69 463 ASN A C 1
ATOM 3845 O O . ASN A 1 463 ? -15.859 14.781 -2.182 1 57.69 463 ASN A O 1
ATOM 3849 N N . ASP A 1 464 ? -14.617 13.211 -3.164 1 59.22 464 ASP A N 1
ATOM 3850 C CA . ASP A 1 464 ? -15.828 12.984 -3.955 1 59.22 464 ASP A CA 1
ATOM 3851 C C . ASP A 1 464 ? -16.875 12.234 -3.143 1 59.22 464 ASP A C 1
ATOM 3853 O O . ASP A 1 464 ? -16.562 11.312 -2.396 1 59.22 464 ASP A O 1
ATOM 3857 N N . LYS A 1 465 ? -18.156 12.727 -3.111 1 58.41 465 LYS A N 1
ATOM 3858 C CA . LYS A 1 465 ? -19.25 12.117 -2.375 1 58.41 465 LYS A CA 1
ATOM 3859 C C . LYS A 1 465 ? -20.141 11.273 -3.297 1 58.41 465 LYS A C 1
ATOM 3861 O O . LYS A 1 465 ? -21.141 10.711 -2.859 1 58.41 465 LYS A O 1
ATOM 3866 N N . GLY A 1 466 ? -19.797 11.047 -4.465 1 59.72 466 GLY A N 1
ATOM 3867 C CA . GLY A 1 466 ? -20.688 10.359 -5.387 1 59.72 466 GLY A CA 1
ATOM 3868 C C . GLY A 1 466 ? -20.094 9.078 -5.938 1 59.72 466 GLY A C 1
ATOM 3869 O O . GLY A 1 466 ? -20.641 8.484 -6.875 1 59.72 466 GLY A O 1
ATOM 3870 N N . GLY A 1 467 ? -19.094 8.688 -5.273 1 58.59 467 GLY A N 1
ATOM 3871 C CA . GLY A 1 467 ? -18.516 7.414 -5.676 1 58.59 467 GLY A CA 1
ATOM 3872 C C . GLY A 1 467 ? -17.641 7.52 -6.918 1 58.59 467 GLY A C 1
ATOM 3873 O O . GLY A 1 467 ? -17.219 6.508 -7.469 1 58.59 467 GLY A O 1
ATOM 3874 N N . ASN A 1 468 ? -17.438 8.664 -7.332 1 64.38 468 ASN A N 1
ATOM 3875 C CA . ASN A 1 468 ? -16.672 8.828 -8.555 1 64.38 468 ASN A CA 1
ATOM 3876 C C . ASN A 1 468 ? -15.164 8.695 -8.297 1 64.38 468 ASN A C 1
ATOM 3878 O O . ASN A 1 468 ? -14.422 8.211 -9.156 1 64.38 468 ASN A O 1
ATOM 3882 N N . ASP A 1 469 ? -14.875 9.008 -7.141 1 68.69 469 ASP A N 1
ATOM 3883 C CA . ASP A 1 469 ? -13.453 9 -6.824 1 68.69 469 ASP A CA 1
ATOM 3884 C C . ASP A 1 469 ? -13.078 7.754 -6.023 1 68.69 469 ASP A C 1
ATOM 3886 O O . ASP A 1 469 ? -12.031 7.145 -6.262 1 68.69 469 ASP A O 1
ATOM 3890 N N . ASN A 1 470 ? -13.977 7.387 -5.176 1 81.31 470 ASN A N 1
ATOM 3891 C CA . ASN A 1 470 ? -13.805 6.246 -4.281 1 81.31 470 ASN A CA 1
ATOM 3892 C C . ASN A 1 470 ? -15.141 5.641 -3.879 1 81.31 470 ASN A C 1
ATOM 3894 O O . ASN A 1 470 ? -16.156 6.336 -3.844 1 81.31 470 ASN A O 1
ATOM 3898 N N . LEU A 1 471 ? -15.117 4.375 -3.576 1 88.38 471 LEU A N 1
ATOM 3899 C CA . LEU A 1 471 ? -16.344 3.703 -3.143 1 88.38 471 LEU A CA 1
ATOM 3900 C C . LEU A 1 471 ? -16.531 3.83 -1.634 1 88.38 471 LEU A C 1
ATOM 3902 O O . LEU A 1 471 ? -17.609 3.58 -1.113 1 88.38 471 LEU A O 1
ATOM 3906 N N . ALA A 1 472 ? -15.43 4.133 -0.946 1 88.56 472 ALA A N 1
ATOM 3907 C CA . ALA A 1 472 ? -15.414 4.27 0.508 1 88.56 472 ALA A CA 1
ATOM 3908 C C . ALA A 1 472 ? -14.203 5.066 0.971 1 88.56 472 ALA A C 1
ATOM 3910 O O . ALA A 1 472 ? -13.273 5.312 0.192 1 88.56 472 ALA A O 1
ATOM 3911 N N . THR A 1 473 ? -14.219 5.52 2.229 1 87.19 473 THR A N 1
ATOM 3912 C CA . THR A 1 473 ? -13.117 6.301 2.797 1 87.19 473 THR A CA 1
ATOM 3913 C C . THR A 1 473 ? -11.898 5.418 3.039 1 87.19 473 THR A C 1
ATOM 3915 O O . THR A 1 473 ? -10.781 5.918 3.158 1 87.19 473 THR A O 1
ATOM 3918 N N . ASN A 1 474 ? -12.156 4.141 3.166 1 89.69 474 ASN A N 1
ATOM 3919 C CA . ASN A 1 474 ? -11.078 3.164 3.307 1 89.69 474 ASN A CA 1
ATOM 3920 C C . ASN A 1 474 ? -11.492 1.798 2.764 1 89.69 474 ASN A C 1
ATOM 3922 O O . ASN A 1 474 ? -12.602 1.63 2.268 1 89.69 474 ASN A O 1
ATOM 3926 N N . GLY A 1 475 ? -10.461 0.895 2.74 1 92.94 475 GLY A N 1
ATOM 3927 C CA . GLY A 1 475 ? -10.688 -0.425 2.172 1 92.94 475 GLY A CA 1
ATOM 3928 C C . GLY A 1 475 ? -10.289 -0.522 0.711 1 92.94 475 GLY A C 1
ATOM 3929 O O . GLY A 1 475 ? -9.961 0.487 0.084 1 92.94 475 GLY A O 1
ATOM 3930 N N . PHE A 1 476 ? -10.305 -1.751 0.186 1 96 476 PHE A N 1
ATOM 3931 C CA . PHE A 1 476 ? -10.047 -2.061 -1.217 1 96 476 PHE A CA 1
ATOM 3932 C C . PHE A 1 476 ? -11.305 -2.598 -1.888 1 96 476 PHE A C 1
ATOM 3934 O O . PHE A 1 476 ? -11.852 -3.623 -1.47 1 96 476 PHE A O 1
ATOM 3941 N N . GLY A 1 477 ? -11.75 -1.91 -2.934 1 95.5 477 GLY A N 1
ATOM 3942 C CA . GLY A 1 477 ? -13.078 -2.203 -3.447 1 95.5 477 GLY A CA 1
ATOM 3943 C C . GLY A 1 477 ? -13.055 -2.918 -4.785 1 95.5 477 GLY A C 1
ATOM 3944 O O . GLY A 1 477 ? -12.219 -2.621 -5.641 1 95.5 477 GLY A O 1
ATOM 3945 N N . LEU A 1 478 ? -13.969 -3.9 -4.957 1 97.12 478 LEU A N 1
ATOM 3946 C CA . LEU A 1 478 ? -14.406 -4.488 -6.219 1 97.12 478 LEU A CA 1
ATOM 3947 C C . LEU A 1 478 ? -15.867 -4.148 -6.496 1 97.12 478 LEU A C 1
ATOM 3949 O O . LEU A 1 478 ? -16.672 -4.035 -5.566 1 97.12 478 LEU A O 1
ATOM 3953 N N . TYR A 1 479 ? -16.172 -3.984 -7.746 1 96.38 479 TYR A N 1
ATOM 3954 C CA . TYR A 1 479 ? -17.578 -3.756 -8.094 1 96.38 479 TYR A CA 1
ATOM 3955 C C . TYR A 1 479 ? -17.891 -4.309 -9.477 1 96.38 479 TYR A C 1
ATOM 3957 O O . TYR A 1 479 ? -16.984 -4.535 -10.281 1 96.38 479 TYR A O 1
ATOM 3965 N N . ASP A 1 480 ? -19.156 -4.676 -9.836 1 96.25 480 ASP A N 1
ATOM 3966 C CA . ASP A 1 480 ? -19.516 -5.355 -11.07 1 96.25 480 ASP A CA 1
ATOM 3967 C C . ASP A 1 480 ? -20.328 -4.441 -11.992 1 96.25 480 ASP A C 1
ATOM 3969 O O . ASP A 1 480 ? -20.922 -4.902 -12.969 1 96.25 480 ASP A O 1
ATOM 3973 N N . ASP A 1 481 ? -20.547 -3.156 -11.688 1 92.44 481 ASP A N 1
ATOM 3974 C CA . ASP A 1 481 ? -21.328 -2.166 -12.422 1 92.44 481 ASP A CA 1
ATOM 3975 C C . ASP A 1 481 ? -22.812 -2.52 -12.398 1 92.44 481 ASP A C 1
ATOM 3977 O O . ASP A 1 481 ? -23.594 -1.98 -13.18 1 92.44 481 ASP A O 1
ATOM 3981 N N . LYS A 1 482 ? -23.234 -3.512 -11.695 1 95.12 482 LYS A N 1
ATOM 3982 C CA . LYS A 1 482 ? -24.625 -3.945 -11.617 1 95.12 482 LYS A CA 1
ATOM 3983 C C . LYS A 1 482 ? -25.172 -3.775 -10.195 1 95.12 482 LYS A C 1
ATOM 3985 O O . LYS A 1 482 ? -26.203 -4.344 -9.852 1 95.12 482 LYS A O 1
ATOM 3990 N N . GLY A 1 483 ? -24.406 -3.09 -9.43 1 95.5 483 GLY A N 1
ATOM 3991 C CA . GLY A 1 483 ? -24.906 -2.75 -8.102 1 95.5 483 GLY A CA 1
ATOM 3992 C C . GLY A 1 483 ? -24.359 -3.645 -7.012 1 95.5 483 GLY A C 1
ATOM 3993 O O . GLY A 1 483 ? -24.906 -3.703 -5.91 1 95.5 483 GLY A O 1
ATOM 3994 N N . LYS A 1 484 ? -23.328 -4.426 -7.258 1 97.44 484 LYS A N 1
ATOM 3995 C CA . LYS A 1 484 ? -22.656 -5.215 -6.23 1 97.44 484 LYS A CA 1
ATOM 3996 C C . LYS A 1 484 ? -21.266 -4.641 -5.914 1 97.44 484 LYS A C 1
ATOM 3998 O O . LYS A 1 484 ? -20.531 -4.27 -6.82 1 97.44 484 LYS A O 1
ATOM 4003 N N . TYR A 1 485 ? -21 -4.535 -4.645 1 97.12 485 TYR A N 1
ATOM 4004 C CA . TYR A 1 485 ? -19.734 -4.012 -4.145 1 97.12 485 TYR A CA 1
ATOM 4005 C C . TYR A 1 485 ? -19.141 -4.941 -3.096 1 97.12 485 TYR A C 1
ATOM 4007 O O . TYR A 1 485 ? -19.844 -5.395 -2.188 1 97.12 485 TYR A O 1
ATOM 4015 N N . LEU A 1 486 ? -17.953 -5.355 -3.277 1 98 486 LEU A N 1
ATOM 4016 C CA . LEU A 1 486 ? -17.141 -6.047 -2.279 1 98 486 LEU A CA 1
ATOM 4017 C C . LEU A 1 486 ? -16 -5.16 -1.793 1 98 486 LEU A C 1
ATOM 4019 O O . LEU A 1 486 ? -15.32 -4.52 -2.598 1 98 486 LEU A O 1
ATOM 4023 N N . MET A 1 487 ? -15.805 -5.098 -0.485 1 97.19 487 MET A N 1
ATOM 4024 C CA . MET A 1 487 ? -14.734 -4.27 0.06 1 97.19 487 MET A CA 1
ATOM 4025 C C . MET A 1 487 ? -13.906 -5.047 1.082 1 97.19 487 MET A C 1
ATOM 4027 O O . MET A 1 487 ? -14.461 -5.598 2.039 1 97.19 487 MET A O 1
ATOM 4031 N N . LEU A 1 488 ? -12.633 -5.133 0.85 1 98 488 LEU A N 1
ATOM 4032 C CA . LEU A 1 488 ? -11.688 -5.676 1.824 1 98 488 LEU A CA 1
ATOM 4033 C C . LEU A 1 488 ? -11.336 -4.629 2.875 1 98 488 LEU A C 1
ATOM 4035 O O . LEU A 1 488 ? -10.734 -3.598 2.555 1 98 488 LEU A O 1
ATOM 4039 N N . ILE A 1 489 ? -11.719 -4.812 4.094 1 97.31 489 ILE A N 1
ATOM 4040 C CA . ILE A 1 489 ? -11.406 -3.922 5.207 1 97.31 489 ILE A CA 1
ATOM 4041 C C . ILE A 1 489 ? -10.211 -4.473 5.988 1 97.31 489 ILE A C 1
ATOM 4043 O O . ILE A 1 489 ? -10.305 -5.547 6.59 1 97.31 489 ILE A O 1
ATOM 4047 N N . PRO A 1 490 ? -9.086 -3.803 5.953 1 96.31 490 PRO A N 1
ATOM 4048 C CA . PRO A 1 490 ? -7.891 -4.32 6.625 1 96.31 490 PRO A CA 1
ATOM 4049 C C . PRO A 1 490 ? -8.023 -4.32 8.148 1 96.31 490 PRO A C 1
ATOM 4051 O O . PRO A 1 490 ? -8.953 -3.709 8.688 1 96.31 490 PRO A O 1
ATOM 4054 N N . LYS A 1 491 ? -7.129 -5 8.836 1 96.31 491 LYS A N 1
ATOM 4055 C CA . LYS A 1 491 ? -7.199 -5.238 10.281 1 96.31 491 LYS A CA 1
ATOM 4056 C C . LYS A 1 491 ? -6.852 -3.973 11.062 1 96.31 491 LYS A C 1
ATOM 4058 O O . LYS A 1 491 ? -7.062 -3.908 12.273 1 96.31 491 LYS A O 1
ATOM 4063 N N . GLU A 1 492 ? -6.309 -2.947 10.391 1 94.88 492 GLU A N 1
ATOM 4064 C CA . GLU A 1 492 ? -5.906 -1.72 11.07 1 94.88 492 GLU A CA 1
ATOM 4065 C C . GLU A 1 492 ? -7.117 -0.865 11.438 1 94.88 492 GLU A C 1
ATOM 4067 O O . GLU A 1 492 ? -7.008 0.077 12.219 1 94.88 492 GLU A O 1
ATOM 4072 N N . THR A 1 493 ? -8.281 -1.196 10.875 1 93.94 493 THR A N 1
ATOM 4073 C CA . THR A 1 493 ? -9.5 -0.434 11.133 1 93.94 493 THR A CA 1
ATOM 4074 C C . THR A 1 493 ? -10.688 -1.366 11.352 1 93.94 493 THR A C 1
ATOM 4076 O O . THR A 1 493 ? -10.648 -2.533 10.953 1 93.94 493 THR A O 1
ATOM 4079 N N . GLU A 1 494 ? -11.727 -0.883 12.078 1 92.81 494 GLU A N 1
ATOM 4080 C CA . GLU A 1 494 ? -12.953 -1.645 12.281 1 92.81 494 GLU A CA 1
ATOM 4081 C C . GLU A 1 494 ? -14.109 -1.046 11.484 1 92.81 494 GLU A C 1
ATOM 4083 O O . GLU A 1 494 ? -15.195 -1.628 11.43 1 92.81 494 GLU A O 1
ATOM 4088 N N . ARG A 1 495 ? -13.836 0.137 10.812 1 93.75 495 ARG A N 1
ATOM 4089 C CA . ARG A 1 495 ? -14.953 0.851 10.219 1 93.75 495 ARG A CA 1
ATOM 4090 C C . ARG A 1 495 ? -14.562 1.476 8.883 1 93.75 495 ARG A C 1
ATOM 4092 O O . ARG A 1 495 ? -13.375 1.654 8.602 1 93.75 495 ARG A O 1
ATOM 4099 N N . THR A 1 496 ? -15.5 1.71 8.039 1 93.19 496 THR A N 1
ATOM 4100 C CA . THR A 1 496 ? -15.375 2.463 6.793 1 93.19 496 THR A CA 1
ATOM 4101 C C . THR A 1 496 ? -16.656 3.256 6.516 1 93.19 496 THR A C 1
ATOM 4103 O O . THR A 1 496 ? -17.703 2.979 7.098 1 93.19 496 THR A O 1
ATOM 4106 N N . ASN A 1 497 ? -16.531 4.344 5.812 1 91.69 497 ASN A N 1
ATOM 4107 C CA . ASN A 1 497 ? -17.688 5.074 5.289 1 91.69 497 ASN A CA 1
ATOM 4108 C C . ASN A 1 497 ? -17.875 4.828 3.793 1 91.69 497 ASN A C 1
ATOM 4110 O O . ASN A 1 497 ? -17.031 5.219 2.986 1 91.69 497 ASN A O 1
ATOM 4114 N N . VAL A 1 498 ? -18.938 4.207 3.469 1 92.88 498 VAL A N 1
ATOM 4115 C CA . VAL A 1 498 ? -19.219 3.801 2.096 1 92.88 498 VAL A CA 1
ATOM 4116 C C . VAL A 1 498 ? -19.844 4.965 1.329 1 92.88 498 VAL A C 1
ATOM 4118 O O . VAL A 1 498 ? -20.734 5.645 1.84 1 92.88 498 VAL A O 1
ATOM 4121 N N . ILE A 1 499 ? -19.375 5.258 0.152 1 90.19 499 ILE A N 1
ATOM 4122 C CA . ILE A 1 499 ? -19.812 6.348 -0.714 1 90.19 499 ILE A CA 1
ATOM 4123 C C . ILE A 1 499 ? -20.109 5.805 -2.111 1 90.19 499 ILE A C 1
ATOM 4125 O O . ILE A 1 499 ? -19.547 6.277 -3.1 1 90.19 499 ILE A O 1
ATOM 4129 N N . ILE A 1 500 ? -21.031 4.926 -2.268 1 91.94 500 ILE A N 1
ATOM 4130 C CA . ILE A 1 500 ? -21.391 4.336 -3.553 1 91.94 500 ILE A CA 1
ATOM 4131 C C . ILE A 1 500 ? -22.531 5.133 -4.184 1 91.94 500 ILE A C 1
ATOM 4133 O O . ILE A 1 500 ? -23.219 5.887 -3.492 1 91.94 500 ILE A O 1
ATOM 4137 N N . PRO A 1 501 ? -22.766 5.059 -5.512 1 91 501 PRO A N 1
ATOM 4138 C CA . PRO A 1 501 ? -23.891 5.723 -6.156 1 91 501 PRO A CA 1
ATOM 4139 C C . PRO A 1 501 ? -25.234 5.301 -5.566 1 91 501 PRO A C 1
ATOM 4141 O O . PRO A 1 501 ? -25.391 4.164 -5.113 1 91 501 PRO A O 1
ATOM 4144 N N . ARG A 1 502 ? -26.188 6.176 -5.672 1 92.88 502 ARG A N 1
ATOM 4145 C CA . ARG A 1 502 ? -27.516 5.902 -5.148 1 92.88 502 ARG A CA 1
ATOM 4146 C C . ARG A 1 502 ? -28.234 4.855 -5.996 1 92.88 502 ARG A C 1
ATOM 4148 O O . ARG A 1 502 ? -28.406 5.035 -7.203 1 92.88 502 ARG A O 1
ATOM 4155 N N . PRO A 1 503 ? -28.641 3.777 -5.332 1 94.75 503 PRO A N 1
ATOM 4156 C CA . PRO A 1 503 ? -29.453 2.822 -6.078 1 94.75 503 PRO A CA 1
ATOM 4157 C C . PRO A 1 503 ? -30.859 3.359 -6.387 1 94.75 503 PRO A C 1
ATOM 4159 O O . PRO A 1 503 ? -31.344 4.234 -5.676 1 94.75 503 PRO A O 1
ATOM 4162 N N . GLU A 1 504 ? -31.516 2.834 -7.41 1 95 504 GLU A N 1
ATOM 4163 C CA . GLU A 1 504 ? -32.875 3.26 -7.789 1 95 504 GLU A CA 1
ATOM 4164 C C . GLU A 1 504 ? -33.844 3.08 -6.637 1 95 504 GLU A C 1
ATOM 4166 O O . GLU A 1 504 ? -34.719 3.934 -6.406 1 95 504 GLU A O 1
ATOM 4171 N N . SER A 1 505 ? -33.719 2.084 -5.953 1 96.06 505 SER A N 1
ATOM 4172 C CA . SER A 1 505 ? -34.625 1.768 -4.859 1 96.06 505 SER A CA 1
ATOM 4173 C C . SER A 1 505 ? -34.375 2.666 -3.652 1 96.06 505 SER A C 1
ATOM 4175 O O . SER A 1 505 ? -35.188 2.744 -2.744 1 96.06 505 SER A O 1
ATOM 4177 N N . GLY A 1 506 ? -33.188 3.203 -3.617 1 96.62 506 GLY A N 1
ATOM 4178 C CA . GLY A 1 506 ? -32.781 3.973 -2.453 1 96.62 506 GLY A CA 1
ATOM 4179 C C . GLY A 1 506 ? -32.375 3.107 -1.28 1 96.62 506 GLY A C 1
ATOM 4180 O O . GLY A 1 506 ? -32.219 3.602 -0.162 1 96.62 506 GLY A O 1
ATOM 4181 N N . LYS A 1 507 ? -32.219 1.819 -1.546 1 97.81 507 LYS A N 1
ATOM 4182 C CA . LYS A 1 507 ? -31.859 0.878 -0.488 1 97.81 507 LYS A CA 1
ATOM 4183 C C . LYS A 1 507 ? -30.734 -0.05 -0.936 1 97.81 507 LYS A C 1
ATOM 4185 O O . LYS A 1 507 ? -30.547 -0.279 -2.133 1 97.81 507 LYS A O 1
ATOM 4190 N N . ILE A 1 508 ? -30 -0.532 0.094 1 98.06 508 ILE A N 1
ATOM 4191 C CA . ILE A 1 508 ? -28.938 -1.501 -0.151 1 98.06 508 ILE A CA 1
ATOM 4192 C C . ILE A 1 508 ? -29.078 -2.674 0.817 1 98.06 508 ILE A C 1
ATOM 4194 O O . ILE A 1 508 ? -29.766 -2.57 1.832 1 98.06 508 ILE A O 1
ATOM 4198 N N . ILE A 1 509 ? -28.531 -3.789 0.441 1 98.31 509 ILE A N 1
ATOM 4199 C CA . ILE A 1 509 ? -28.406 -4.953 1.312 1 98.31 509 ILE A CA 1
ATOM 4200 C C . ILE A 1 509 ? -26.938 -5.109 1.739 1 98.31 509 ILE A C 1
ATOM 4202 O O . ILE A 1 509 ? -26.031 -5.066 0.905 1 98.31 509 ILE A O 1
ATOM 4206 N N . VAL A 1 510 ? -26.734 -5.242 3.068 1 98.31 510 VAL A N 1
ATOM 4207 C CA . VAL A 1 510 ? -25.375 -5.258 3.604 1 98.31 510 VAL A CA 1
ATOM 4208 C C . VAL A 1 510 ? -25.094 -6.594 4.293 1 98.31 510 VAL A C 1
ATOM 4210 O O . VAL A 1 510 ? -25.938 -7.086 5.059 1 98.31 510 VAL A O 1
ATOM 4213 N N . SER A 1 511 ? -24 -7.203 4.004 1 98.12 511 SER A N 1
ATOM 4214 C CA . SER A 1 511 ? -23.484 -8.383 4.699 1 98.12 511 SER A CA 1
ATOM 4215 C C . SER A 1 511 ? -21.984 -8.297 4.895 1 98.12 511 SER A C 1
ATOM 4217 O O . SER A 1 511 ? -21.312 -7.477 4.266 1 98.12 511 SER A O 1
ATOM 4219 N N . TRP A 1 512 ? -21.516 -9.023 5.895 1 98.44 512 TRP A N 1
ATOM 4220 C CA . TRP A 1 512 ? -20.094 -9.109 6.199 1 98.44 512 TRP A CA 1
ATOM 4221 C C . TRP A 1 512 ? -19.609 -10.555 6.16 1 98.44 512 TRP A C 1
ATOM 4223 O O . TRP A 1 512 ? -20.391 -11.477 6.418 1 98.44 512 TRP A O 1
ATOM 4233 N N . MET A 1 513 ? -18.344 -10.805 5.82 1 98.69 513 MET A N 1
ATOM 4234 C CA . MET A 1 513 ? -17.734 -12.133 5.879 1 98.69 513 MET A CA 1
ATOM 4235 C C . MET A 1 513 ? -16.406 -12.078 6.629 1 98.69 513 MET A C 1
ATOM 4237 O O . MET A 1 513 ? -15.609 -11.156 6.434 1 98.69 513 MET A O 1
ATOM 4241 N N . ASN A 1 514 ? -16.188 -12.977 7.512 1 98.56 514 ASN A N 1
ATOM 4242 C CA . ASN A 1 514 ? -14.883 -13.211 8.133 1 98.56 514 ASN A CA 1
ATOM 4243 C C . ASN A 1 514 ? -14.023 -14.156 7.289 1 98.56 514 ASN A C 1
ATOM 4245 O O . ASN A 1 514 ? -14.312 -15.344 7.191 1 98.56 514 ASN A O 1
ATOM 4249 N N . PRO A 1 515 ? -13.016 -13.695 6.668 1 98.38 515 PRO A N 1
ATOM 4250 C CA . PRO A 1 515 ? -12.227 -14.523 5.75 1 98.38 515 PRO A CA 1
ATOM 4251 C C . PRO A 1 515 ? -11.484 -15.648 6.465 1 98.38 515 PRO A C 1
ATOM 4253 O O . PRO A 1 515 ? -11.086 -16.641 5.836 1 98.38 515 PRO A O 1
ATOM 4256 N N . PHE A 1 516 ? -11.25 -15.586 7.789 1 98.44 516 PHE A N 1
ATOM 4257 C CA . PHE A 1 516 ? -10.484 -16.578 8.539 1 98.44 516 PHE A CA 1
ATOM 4258 C C . PHE A 1 516 ? -11.375 -17.734 8.969 1 98.44 516 PHE A C 1
ATOM 4260 O O . PHE A 1 516 ? -10.906 -18.875 9.07 1 98.44 516 PHE A O 1
ATOM 4267 N N . THR A 1 517 ? -12.688 -17.453 9.172 1 98.19 517 THR A N 1
ATOM 4268 C CA . THR A 1 517 ? -13.578 -18.484 9.688 1 98.19 517 THR A CA 1
ATOM 4269 C C . THR A 1 517 ? -14.594 -18.906 8.625 1 98.19 517 THR A C 1
ATOM 4271 O O . THR A 1 517 ? -15.234 -19.953 8.75 1 98.19 517 THR A O 1
ATOM 4274 N N . GLY A 1 518 ? -14.82 -18.109 7.605 1 97.81 518 GLY A N 1
ATOM 4275 C CA . GLY A 1 518 ? -15.828 -18.375 6.59 1 97.81 518 GLY A CA 1
ATOM 4276 C C . GLY A 1 518 ? -17.219 -17.953 7.004 1 97.81 518 GLY A C 1
ATOM 4277 O O . GLY A 1 518 ? -18.188 -18.109 6.246 1 97.81 518 GLY A O 1
ATOM 4278 N N . GLU A 1 519 ? -17.297 -17.281 8.18 1 98.06 519 GLU A N 1
ATOM 4279 C CA . GLU A 1 519 ? -18.594 -16.875 8.711 1 98.06 519 GLU A CA 1
ATOM 4280 C C . GLU A 1 519 ? -19.141 -15.672 7.961 1 98.06 519 GLU A C 1
ATOM 4282 O O . GLU A 1 519 ? -18.406 -14.727 7.672 1 98.06 519 GLU A O 1
ATOM 4287 N N . PHE A 1 520 ? -20.391 -15.766 7.582 1 97.62 520 PHE A N 1
ATOM 4288 C CA . PHE A 1 520 ? -21.125 -14.641 7.02 1 97.62 520 PHE A CA 1
ATOM 4289 C C . PHE A 1 520 ? -22.094 -14.062 8.047 1 97.62 520 PHE A C 1
ATOM 4291 O O . PHE A 1 520 ? -22.719 -14.812 8.805 1 97.62 520 PHE A O 1
ATOM 4298 N N . ARG A 1 521 ? -22.203 -12.742 8.125 1 97.88 521 ARG A N 1
ATOM 4299 C CA . ARG A 1 521 ? -23.188 -12.062 8.938 1 97.88 521 ARG A CA 1
ATOM 4300 C C . ARG A 1 521 ? -24.016 -11.094 8.102 1 97.88 521 ARG A C 1
ATOM 4302 O O . ARG A 1 521 ? -23.484 -10.109 7.582 1 97.88 521 ARG A O 1
ATOM 4309 N N . ASP A 1 522 ? -25.297 -11.406 8.016 1 97.25 522 ASP A N 1
ATOM 4310 C CA . ASP A 1 522 ? -26.234 -10.57 7.266 1 97.25 522 ASP A CA 1
ATOM 4311 C C . ASP A 1 522 ? -26.75 -9.414 8.117 1 97.25 522 ASP A C 1
ATOM 4313 O O . ASP A 1 522 ? -27.297 -9.625 9.203 1 97.25 522 ASP A O 1
ATOM 4317 N N . LYS A 1 523 ? -26.516 -8.211 7.691 1 96.81 523 LYS A N 1
ATOM 4318 C CA . LYS A 1 523 ? -27 -7.031 8.406 1 96.81 523 LYS A CA 1
ATOM 4319 C C . LYS A 1 523 ? -28.344 -6.555 7.852 1 96.81 523 LYS A C 1
ATOM 4321 O O . LYS A 1 523 ? -28.969 -5.66 8.422 1 96.81 523 LYS A O 1
ATOM 4326 N N . GLY A 1 524 ? -28.734 -7.102 6.684 1 96.62 524 GLY A N 1
ATOM 4327 C CA . GLY A 1 524 ? -30.062 -6.824 6.129 1 96.62 524 GLY A CA 1
ATOM 4328 C C . GLY A 1 524 ? -30.094 -5.547 5.312 1 96.62 524 GLY A C 1
ATOM 4329 O O . GLY A 1 524 ? -29.078 -5.125 4.75 1 96.62 524 GLY A O 1
ATOM 4330 N N . GLU A 1 525 ? -31.312 -5.039 5.168 1 97 525 GLU A N 1
ATOM 4331 C CA . GLU A 1 525 ? -31.578 -3.863 4.344 1 97 525 GLU A CA 1
ATOM 4332 C C . GLU A 1 525 ? -31.25 -2.578 5.102 1 97 525 GLU A C 1
ATOM 4334 O O . GLU A 1 525 ? -31.516 -2.479 6.305 1 97 525 GLU A O 1
ATOM 4339 N N . MET A 1 526 ? -30.672 -1.623 4.402 1 96.69 526 MET A N 1
ATOM 4340 C CA . MET A 1 526 ? -30.344 -0.305 4.938 1 96.69 526 MET A CA 1
ATOM 4341 C C . MET A 1 526 ? -30.688 0.792 3.938 1 96.69 526 MET A C 1
ATOM 4343 O O . MET A 1 526 ? -30.578 0.588 2.727 1 96.69 526 MET A O 1
ATOM 4347 N N . ASN A 1 527 ? -31.141 1.923 4.441 1 97.06 527 ASN A N 1
ATOM 4348 C CA . ASN A 1 527 ? -31.344 3.076 3.572 1 97.06 527 ASN A CA 1
ATOM 4349 C C . ASN A 1 527 ? -30.016 3.641 3.07 1 97.06 527 ASN A C 1
ATOM 4351 O O . ASN A 1 527 ? -29.047 3.74 3.83 1 97.06 527 ASN A O 1
ATOM 4355 N N . TRP A 1 528 ? -30 3.922 1.769 1 94.75 528 TRP A N 1
ATOM 4356 C CA . TRP A 1 528 ? -28.828 4.543 1.158 1 94.75 528 TRP A CA 1
ATOM 4357 C C . TRP A 1 528 ? -28.672 5.988 1.623 1 94.75 528 TRP A C 1
ATOM 4359 O O . TRP A 1 528 ? -29.656 6.699 1.801 1 94.75 528 TRP A O 1
ATOM 4369 N N . SER A 1 529 ? -27.484 6.414 1.866 1 92 529 SER A N 1
ATOM 4370 C CA . SER A 1 529 ? -27.094 7.816 2.004 1 92 529 SER A CA 1
ATOM 4371 C C . SER A 1 529 ? -25.734 8.07 1.386 1 92 529 SER A C 1
ATOM 4373 O O . SER A 1 529 ? -25 7.129 1.08 1 92 529 SER A O 1
ATOM 4375 N N . GLY A 1 530 ? -25.406 9.281 1.141 1 85.62 530 GLY A N 1
ATOM 4376 C CA . GLY A 1 530 ? -24.141 9.641 0.516 1 85.62 530 GLY A CA 1
ATOM 4377 C C . GLY A 1 530 ? -22.938 9.336 1.387 1 85.62 530 GLY A C 1
ATOM 4378 O O . GLY A 1 530 ? -21.797 9.422 0.929 1 85.62 530 GLY A O 1
ATOM 4379 N N . TRP A 1 531 ? -23.156 9.016 2.574 1 88.06 531 TRP A N 1
ATOM 4380 C CA . TRP A 1 531 ? -22.125 8.695 3.566 1 88.06 531 TRP A CA 1
ATOM 4381 C C . TRP A 1 531 ? -22.656 7.68 4.578 1 88.06 531 TRP A C 1
ATOM 4383 O O . TRP A 1 531 ? -23.312 8.055 5.551 1 88.06 531 TRP A O 1
ATOM 4393 N N . MET A 1 532 ? -22.281 6.367 4.398 1 92.62 532 MET A N 1
ATOM 4394 C CA . MET A 1 532 ? -22.828 5.312 5.25 1 92.62 532 MET A CA 1
ATOM 4395 C C . MET A 1 532 ? -21.719 4.66 6.082 1 92.62 532 MET A C 1
ATOM 4397 O O . MET A 1 532 ? -20.828 4.008 5.535 1 92.62 532 MET A O 1
ATOM 4401 N N . GLU A 1 533 ? -21.844 4.824 7.375 1 93 533 GLU A N 1
ATOM 4402 C CA . GLU A 1 533 ? -20.859 4.199 8.266 1 93 533 GLU A CA 1
ATOM 4403 C C . GLU A 1 533 ? -21.094 2.695 8.367 1 93 533 GLU A C 1
ATOM 4405 O O . GLU A 1 533 ? -22.219 2.254 8.648 1 93 533 GLU A O 1
ATOM 4410 N N . MET A 1 534 ? -20.109 1.933 8.078 1 96.12 534 MET A N 1
ATOM 4411 C CA . MET A 1 534 ? -20.125 0.479 8.219 1 96.12 534 MET A CA 1
ATOM 4412 C C . MET A 1 534 ? -19.062 0.024 9.227 1 96.12 534 MET A C 1
ATOM 4414 O O . MET A 1 534 ? -17.891 0.376 9.102 1 96.12 534 MET A O 1
ATOM 4418 N N . ILE A 1 535 ? -19.484 -0.725 10.219 1 96.06 535 ILE A N 1
ATOM 4419 C CA . ILE A 1 535 ? -18.578 -1.23 11.242 1 96.06 535 ILE A CA 1
ATOM 4420 C C . ILE A 1 535 ? -18.5 -2.754 11.164 1 96.06 535 ILE A C 1
ATOM 4422 O O . ILE A 1 535 ? -19.531 -3.434 11.203 1 96.06 535 ILE A O 1
ATOM 4426 N N . SER A 1 536 ? -17.344 -3.266 11.039 1 97 536 SER A N 1
ATOM 4427 C CA . SER A 1 536 ? -17.156 -4.711 10.977 1 97 536 SER A CA 1
ATOM 4428 C C . SER A 1 536 ? -17.594 -5.387 12.266 1 97 536 SER A C 1
ATOM 4430 O O . SER A 1 536 ? -17.281 -4.918 13.359 1 97 536 SER A O 1
ATOM 4432 N N . PRO A 1 537 ? -18.266 -6.512 12.172 1 97.38 537 PRO A N 1
ATOM 4433 C CA . PRO A 1 537 ? -18.594 -7.281 13.367 1 97.38 537 PRO A CA 1
ATOM 4434 C C . PRO A 1 537 ? -17.359 -7.895 14.031 1 97.38 537 PRO A C 1
ATOM 4436 O O . PRO A 1 537 ? -17.422 -8.297 15.195 1 97.38 537 PRO A O 1
ATOM 4439 N N . TRP A 1 538 ? -16.328 -8.094 13.328 1 97.19 538 TRP A N 1
ATOM 4440 C CA . TRP A 1 538 ? -15.055 -8.586 13.844 1 97.19 538 TRP A CA 1
ATOM 4441 C C . TRP A 1 538 ? -14.023 -7.461 13.883 1 97.19 538 TRP A C 1
ATOM 4443 O O . TRP A 1 538 ? -13.164 -7.367 13 1 97.19 538 TRP A O 1
ATOM 4453 N N . GLN A 1 539 ? -14.078 -6.688 14.922 1 93 539 GLN A N 1
ATOM 4454 C CA . GLN A 1 539 ? -13.297 -5.461 15 1 93 539 GLN A CA 1
ATOM 4455 C C . GLN A 1 539 ? -11.797 -5.758 15.016 1 93 539 GLN A C 1
ATOM 4457 O O . GLN A 1 539 ? -11.359 -6.703 15.68 1 93 539 GLN A O 1
ATOM 4462 N N . TYR A 1 540 ? -11.047 -5.047 14.141 1 93.19 540 TYR A N 1
ATOM 4463 C CA . TYR A 1 540 ? -9.594 -5.039 14.023 1 93.19 540 TYR A CA 1
ATOM 4464 C C . TYR A 1 540 ? -9.086 -6.375 13.492 1 93.19 540 TYR A C 1
ATOM 4466 O O . TYR A 1 540 ? -8.008 -6.836 13.883 1 93.19 540 TYR A O 1
ATOM 4474 N N . GLU A 1 541 ? -9.953 -7.043 12.758 1 95.69 541 GLU A N 1
ATOM 4475 C CA . GLU A 1 541 ? -9.617 -8.172 11.891 1 95.69 541 GLU A CA 1
ATOM 4476 C C . GLU A 1 541 ? -9.953 -7.875 10.438 1 95.69 541 GLU A C 1
ATOM 4478 O O . GLU A 1 541 ? -10.914 -7.16 10.148 1 95.69 541 GLU A O 1
ATOM 4483 N N . MET A 1 542 ? -9.094 -8.383 9.562 1 97.75 542 MET A N 1
ATOM 4484 C CA . MET A 1 542 ? -9.477 -8.258 8.156 1 97.75 542 MET A CA 1
ATOM 4485 C C . MET A 1 542 ? -10.875 -8.812 7.922 1 97.75 542 MET A C 1
ATOM 4487 O O . MET A 1 542 ? -11.227 -9.875 8.438 1 97.75 542 MET A O 1
ATOM 4491 N N . SER A 1 543 ? -11.734 -8.125 7.234 1 98.38 543 SER A N 1
ATOM 4492 C CA . SER A 1 543 ? -13.109 -8.516 6.949 1 98.38 543 SER A CA 1
ATOM 4493 C C . SER A 1 543 ? -13.523 -8.102 5.539 1 98.38 543 SER A C 1
ATOM 4495 O O . SER A 1 543 ? -12.883 -7.242 4.926 1 98.38 543 SER A O 1
ATOM 4497 N N . ILE A 1 544 ? -14.516 -8.758 5.023 1 98.62 544 ILE A N 1
ATOM 4498 C CA . ILE A 1 544 ? -15.07 -8.422 3.717 1 98.62 544 ILE A CA 1
ATOM 4499 C C . ILE A 1 544 ? -16.469 -7.832 3.881 1 98.62 544 ILE A C 1
ATOM 4501 O O . ILE A 1 544 ? -17.359 -8.477 4.434 1 98.62 544 ILE A O 1
ATOM 4505 N N . LEU A 1 545 ? -16.625 -6.617 3.479 1 98.5 545 LEU A N 1
ATOM 4506 C CA . LEU A 1 545 ? -17.922 -5.973 3.395 1 98.5 545 LEU A CA 1
ATOM 4507 C C . LEU A 1 545 ? -18.562 -6.219 2.033 1 98.5 545 LEU A C 1
ATOM 4509 O O . LEU A 1 545 ? -17.938 -5.992 0.996 1 98.5 545 LEU A O 1
ATOM 4513 N N . MET A 1 546 ? -19.734 -6.734 1.982 1 98.5 546 MET A N 1
ATOM 4514 C CA . MET A 1 546 ? -20.484 -6.977 0.754 1 98.5 546 MET A CA 1
ATOM 4515 C C . MET A 1 546 ? -21.75 -6.133 0.713 1 98.5 546 MET A C 1
ATOM 4517 O O . MET A 1 546 ? -22.562 -6.164 1.648 1 98.5 546 MET A O 1
ATOM 4521 N N . ILE A 1 547 ? -21.906 -5.383 -0.311 1 98.12 547 ILE A N 1
ATOM 4522 C CA . ILE A 1 547 ? -23.078 -4.516 -0.5 1 98.12 547 ILE A CA 1
ATOM 4523 C C . ILE A 1 547 ? -23.734 -4.828 -1.837 1 98.12 547 ILE A C 1
ATOM 4525 O O . ILE A 1 547 ? -23.062 -4.984 -2.855 1 98.12 547 ILE A O 1
ATOM 4529 N N . GLU A 1 548 ? -25.031 -4.926 -1.858 1 97.94 548 GLU A N 1
ATOM 4530 C CA . GLU A 1 548 ? -25.812 -5.109 -3.07 1 97.94 548 GLU A CA 1
ATOM 4531 C C . GLU A 1 548 ? -26.969 -4.109 -3.127 1 97.94 548 GLU A C 1
ATOM 4533 O O . GLU A 1 548 ? -27.672 -3.896 -2.131 1 97.94 548 GLU A O 1
ATOM 4538 N N . ASN A 1 549 ? -27.094 -3.482 -4.246 1 96.56 549 ASN A N 1
ATOM 4539 C CA . ASN A 1 549 ? -28.266 -2.646 -4.441 1 96.56 549 ASN A CA 1
ATOM 4540 C C . ASN A 1 549 ? -29.562 -3.461 -4.344 1 96.56 549 ASN A C 1
ATOM 4542 O O . ASN A 1 549 ? -29.672 -4.527 -4.949 1 96.56 549 ASN A O 1
ATOM 4546 N N . LYS A 1 550 ? -30.375 -2.938 -3.539 1 94.5 550 LYS A N 1
ATOM 4547 C CA . LYS A 1 550 ? -31.688 -3.572 -3.553 1 94.5 550 LYS A CA 1
ATOM 4548 C C . LYS A 1 550 ? -32.438 -3.279 -4.855 1 94.5 550 LYS A C 1
ATOM 4550 O O . LYS A 1 550 ? -32.375 -2.154 -5.359 1 94.5 550 LYS A O 1
ATOM 4555 N N . LYS A 1 551 ? -33.062 -4.223 -5.426 1 84.69 551 LYS A N 1
ATOM 4556 C CA . LYS A 1 551 ? -33.812 -4.051 -6.664 1 84.69 551 LYS A CA 1
ATOM 4557 C C . LYS A 1 551 ? -35.188 -3.406 -6.402 1 84.69 551 LYS A C 1
ATOM 4559 O O . LYS A 1 551 ? -35.75 -3.592 -5.328 1 84.69 551 LYS A O 1
ATOM 4564 N N . MET B 1 1 ? 38.312 19.547 68.812 1 27.41 1 MET B N 1
ATOM 4565 C CA . MET B 1 1 ? 36.969 20.156 68.688 1 27.41 1 MET B CA 1
ATOM 4566 C C . MET B 1 1 ? 36.875 21.094 67.5 1 27.41 1 MET B C 1
ATOM 4568 O O . MET B 1 1 ? 37.062 22.312 67.625 1 27.41 1 MET B O 1
ATOM 4572 N N . THR B 1 2 ? 37.406 20.688 66.312 1 31.69 2 THR B N 1
ATOM 4573 C CA . THR B 1 2 ? 37.531 21.391 65.062 1 31.69 2 THR B CA 1
ATOM 4574 C C . THR B 1 2 ? 36.156 21.703 64.5 1 31.69 2 THR B C 1
ATOM 4576 O O . THR B 1 2 ? 35.312 20.812 64.375 1 31.69 2 THR B O 1
ATOM 4579 N N . TYR B 1 3 ? 35.719 22.953 64.625 1 25.89 3 TYR B N 1
ATOM 4580 C CA . TYR B 1 3 ? 34.469 23.578 64.188 1 25.89 3 TYR B CA 1
ATOM 4581 C C . TYR B 1 3 ? 34.281 23.422 62.719 1 25.89 3 TYR B C 1
ATOM 4583 O O . TYR B 1 3 ? 35.094 23.938 61.938 1 25.89 3 TYR B O 1
ATOM 4591 N N . ARG B 1 4 ? 33.875 22.156 62.25 1 36 4 ARG B N 1
ATOM 4592 C CA . ARG B 1 4 ? 33.469 21.922 60.875 1 36 4 ARG B CA 1
ATOM 4593 C C . ARG B 1 4 ? 32.406 22.906 60.438 1 36 4 ARG B C 1
ATOM 4595 O O . ARG B 1 4 ? 31.328 22.984 61.062 1 36 4 ARG B O 1
ATOM 4602 N N . SER B 1 5 ? 32.75 24.141 59.938 1 29.47 5 SER B N 1
ATOM 4603 C CA . SER B 1 5 ? 31.922 25.203 59.375 1 29.47 5 SER B CA 1
ATOM 4604 C C . SER B 1 5 ? 30.969 24.672 58.312 1 29.47 5 SER B C 1
ATOM 4606 O O . SER B 1 5 ? 31.406 24.031 57.344 1 29.47 5 SER B O 1
ATOM 4608 N N . ILE B 1 6 ? 29.75 24.297 58.656 1 36.31 6 ILE B N 1
ATOM 4609 C CA . ILE B 1 6 ? 28.641 23.891 57.781 1 36.31 6 ILE B CA 1
ATOM 4610 C C . ILE B 1 6 ? 28.297 25.047 56.844 1 36.31 6 ILE B C 1
ATOM 4612 O O . ILE B 1 6 ? 27.891 26.125 57.281 1 36.31 6 ILE B O 1
ATOM 4616 N N . TYR B 1 7 ? 29.031 25.234 55.781 1 34.06 7 TYR B N 1
ATOM 4617 C CA . TYR B 1 7 ? 28.625 26.141 54.719 1 34.06 7 TYR B CA 1
ATOM 4618 C C . TYR B 1 7 ? 27.266 25.781 54.156 1 34.06 7 TYR B C 1
ATOM 4620 O O . TYR B 1 7 ? 27.047 24.641 53.719 1 34.06 7 TYR B O 1
ATOM 4628 N N . LEU B 1 8 ? 26.219 26.312 54.688 1 30.73 8 LEU B N 1
ATOM 4629 C CA . LEU B 1 8 ? 24.875 26.266 54.156 1 30.73 8 LEU B CA 1
ATOM 4630 C C . LEU B 1 8 ? 24.844 26.844 52.75 1 30.73 8 LEU B C 1
ATOM 4632 O O . LEU B 1 8 ? 25.094 28.031 52.531 1 30.73 8 LEU B O 1
ATOM 4636 N N . ALA B 1 9 ? 25.141 26.047 51.75 1 35.69 9 ALA B N 1
ATOM 4637 C CA . ALA B 1 9 ? 24.906 26.359 50.344 1 35.69 9 ALA B CA 1
ATOM 4638 C C . ALA B 1 9 ? 23.438 26.719 50.094 1 35.69 9 ALA B C 1
ATOM 4640 O O . ALA B 1 9 ? 22.547 25.875 50.25 1 35.69 9 ALA B O 1
ATOM 4641 N N . PHE B 1 10 ? 23.062 27.984 50.469 1 32.31 10 PHE B N 1
ATOM 4642 C CA . PHE B 1 10 ? 21.766 28.5 50.031 1 32.31 10 PHE B CA 1
ATOM 4643 C C . PHE B 1 10 ? 21.609 28.375 48.531 1 32.31 10 PHE B C 1
ATOM 4645 O O . PHE B 1 10 ? 22.375 28.984 47.781 1 32.31 10 PHE B O 1
ATOM 4652 N N . LEU B 1 11 ? 21.078 27.312 48.031 1 36.16 11 LEU B N 1
ATOM 4653 C CA . LEU B 1 11 ? 20.625 27.172 46.656 1 36.16 11 LEU B CA 1
ATOM 4654 C C . LEU B 1 11 ? 19.5 28.141 46.344 1 36.16 11 LEU B C 1
ATOM 4656 O O . LEU B 1 11 ? 18.406 28.016 46.906 1 36.16 11 LEU B O 1
ATOM 4660 N N . ILE B 1 12 ? 19.766 29.406 46.094 1 34.03 12 ILE B N 1
ATOM 4661 C CA . ILE B 1 12 ? 18.812 30.297 45.5 1 34.03 12 ILE B CA 1
ATOM 4662 C C . ILE B 1 12 ? 18.266 29.688 44.219 1 34.03 12 ILE B C 1
ATOM 4664 O O . ILE B 1 12 ? 19 29.516 43.219 1 34.03 12 ILE B O 1
ATOM 4668 N N . TRP B 1 13 ? 17.25 28.859 44.344 1 37.16 13 TRP B N 1
ATOM 4669 C CA . TRP B 1 13 ? 16.453 28.5 43.156 1 37.16 13 TRP B CA 1
ATOM 4670 C C . TRP B 1 13 ? 15.914 29.75 42.469 1 37.16 13 TRP B C 1
ATOM 4672 O O . TRP B 1 13 ? 15.078 30.469 43.031 1 37.16 13 TRP B O 1
ATOM 4682 N N . LEU B 1 14 ? 16.672 30.422 41.656 1 35.78 14 LEU B N 1
ATOM 4683 C CA . LEU B 1 14 ? 16.141 31.422 40.719 1 35.78 14 LEU B CA 1
ATOM 4684 C C . LEU B 1 14 ? 14.961 30.844 39.938 1 35.78 14 LEU B C 1
ATOM 4686 O O . LEU B 1 14 ? 15.133 29.969 39.094 1 35.78 14 LEU B O 1
ATOM 4690 N N . PHE B 1 15 ? 13.805 30.938 40.531 1 37.12 15 PHE B N 1
ATOM 4691 C CA . PHE B 1 15 ? 12.594 30.781 39.75 1 37.12 15 PHE B CA 1
ATOM 4692 C C . PHE B 1 15 ? 12.594 31.75 38.562 1 37.12 15 PHE B C 1
ATOM 4694 O O . PHE B 1 15 ? 12.547 32.969 38.75 1 37.12 15 PHE B O 1
ATOM 4701 N N . SER B 1 16 ? 13.266 31.516 37.5 1 36.47 16 SER B N 1
ATOM 4702 C CA . SER B 1 16 ? 13 32.25 36.281 1 36.47 16 SER B CA 1
ATOM 4703 C C . SER B 1 16 ? 11.5 32.344 36 1 36.47 16 SER B C 1
ATOM 4705 O O . SER B 1 16 ? 10.859 31.312 35.719 1 36.47 16 SER B O 1
ATOM 4707 N N . PHE B 1 17 ? 10.867 33.219 36.625 1 38.25 17 PHE B N 1
ATOM 4708 C CA . PHE B 1 17 ? 9.531 33.531 36.125 1 38.25 17 PHE B CA 1
ATOM 4709 C C . PHE B 1 17 ? 9.547 33.688 34.594 1 38.25 17 PHE B C 1
ATOM 4711 O O . PHE B 1 17 ? 10.336 34.469 34.062 1 38.25 17 PHE B O 1
ATOM 4718 N N . PRO B 1 18 ? 9.102 32.719 33.875 1 43.44 18 PRO B N 1
ATOM 4719 C CA . PRO B 1 18 ? 9 32.969 32.438 1 43.44 18 PRO B CA 1
ATOM 4720 C C . PRO B 1 18 ? 8.312 34.312 32.125 1 43.44 18 PRO B C 1
ATOM 4722 O O . PRO B 1 18 ? 7.18 34.531 32.562 1 43.44 18 PRO B O 1
ATOM 4725 N N . LEU B 1 19 ? 9 35.344 32.094 1 45.88 19 LEU B N 1
ATOM 4726 C CA . LEU B 1 19 ? 8.445 36.594 31.594 1 45.88 19 LEU B CA 1
ATOM 4727 C C . LEU B 1 19 ? 7.457 36.344 30.469 1 45.88 19 LEU B C 1
ATOM 4729 O O . LEU B 1 19 ? 7.773 35.625 29.5 1 45.88 19 LEU B O 1
ATOM 4733 N N . GLN B 1 20 ? 6.207 36.531 30.797 1 54.94 20 GLN B N 1
ATOM 4734 C CA . GLN B 1 20 ? 5.117 36.5 29.828 1 54.94 20 GLN B CA 1
ATOM 4735 C C . GLN B 1 20 ? 5.488 37.281 28.562 1 54.94 20 GLN B C 1
ATOM 4737 O O . GLN B 1 20 ? 5.902 38.438 28.641 1 54.94 20 GLN B O 1
ATOM 4742 N N . ALA B 1 21 ? 5.648 36.531 27.484 1 61.09 21 ALA B N 1
ATOM 4743 C CA . ALA B 1 21 ? 6.062 37.094 26.203 1 61.09 21 ALA B CA 1
ATOM 4744 C C . ALA B 1 21 ? 5.027 38.094 25.688 1 61.09 21 ALA B C 1
ATOM 4746 O O . ALA B 1 21 ? 3.859 37.75 25.516 1 61.09 21 ALA B O 1
ATOM 4747 N N . GLN B 1 22 ? 5.184 39.281 25.859 1 75.56 22 GLN B N 1
ATOM 4748 C CA . GLN B 1 22 ? 4.391 40.312 25.25 1 75.56 22 GLN B CA 1
ATOM 4749 C C . GLN B 1 22 ? 5.141 40.969 24.078 1 75.56 22 GLN B C 1
ATOM 4751 O O . GLN B 1 22 ? 6.371 41 24.078 1 75.56 22 GLN B O 1
ATOM 4756 N N . VAL B 1 23 ? 4.309 41.281 23.141 1 88.25 23 VAL B N 1
ATOM 4757 C CA . VAL B 1 23 ? 4.883 42 22.031 1 88.25 23 VAL B CA 1
ATOM 4758 C C . VAL B 1 23 ? 5.523 43.312 22.531 1 88.25 23 VAL B C 1
ATOM 4760 O O . VAL B 1 23 ? 4.953 44 23.375 1 88.25 23 VAL B O 1
ATOM 4763 N N . ILE B 1 24 ? 6.691 43.594 22.094 1 93.06 24 ILE B N 1
ATOM 4764 C CA . ILE B 1 24 ? 7.344 44.844 22.422 1 93.06 24 ILE B CA 1
ATOM 4765 C C . ILE B 1 24 ? 6.59 46 21.781 1 93.06 24 ILE B C 1
ATOM 4767 O O . ILE B 1 24 ? 6.277 45.969 20.594 1 93.06 24 ILE B O 1
ATOM 4771 N N . LYS B 1 25 ? 6.293 47 22.547 1 96.69 25 LYS B N 1
ATOM 4772 C CA . LYS B 1 25 ? 5.504 48.125 22.047 1 96.69 25 LYS B CA 1
ATOM 4773 C C . LYS B 1 25 ? 6.242 49.469 22.25 1 96.69 25 LYS B C 1
ATOM 4775 O O . LYS B 1 25 ? 6.926 49.656 23.266 1 96.69 25 LYS B O 1
ATOM 4780 N N . SER B 1 26 ? 6.137 50.344 21.266 1 97.25 26 SER B N 1
ATOM 4781 C CA . SER B 1 26 ? 6.617 51.719 21.359 1 97.25 26 SER B CA 1
ATOM 4782 C C . SER B 1 26 ? 5.539 52.688 20.922 1 97.25 26 SER B C 1
ATOM 4784 O O . SER B 1 26 ? 5.082 52.656 19.781 1 97.25 26 SER B O 1
ATOM 4786 N N . ASN B 1 27 ? 5.199 53.562 21.844 1 97.38 27 ASN B N 1
ATOM 4787 C CA . ASN B 1 27 ? 4.312 54.656 21.438 1 97.38 27 ASN B CA 1
ATOM 4788 C C . ASN B 1 27 ? 5.023 55.656 20.531 1 97.38 27 ASN B C 1
ATOM 4790 O O . ASN B 1 27 ? 6.129 56.094 20.844 1 97.38 27 ASN B O 1
ATOM 4794 N N . TYR B 1 28 ? 4.391 56 19.438 1 97.56 28 TYR B N 1
ATOM 4795 C CA . TYR B 1 28 ? 5.035 56.844 18.453 1 97.56 28 TYR B CA 1
ATOM 4796 C C . TYR B 1 28 ? 5.238 58.25 19 1 97.56 28 TYR B C 1
ATOM 4798 O O . TYR B 1 28 ? 4.336 58.812 19.625 1 97.56 28 TYR B O 1
ATOM 4806 N N . ARG B 1 29 ? 6.363 58.781 18.828 1 96.38 29 ARG B N 1
ATOM 4807 C CA . ARG B 1 29 ? 6.754 60.156 18.969 1 96.38 29 ARG B CA 1
ATOM 4808 C C . ARG B 1 29 ? 7.684 60.594 17.828 1 96.38 29 ARG B C 1
ATOM 4810 O O . ARG B 1 29 ? 8.414 59.781 17.281 1 96.38 29 ARG B O 1
ATOM 4817 N N . GLN B 1 30 ? 7.586 61.844 17.484 1 93.69 30 GLN B N 1
ATOM 4818 C CA . GLN B 1 30 ? 8.438 62.344 16.406 1 93.69 30 GLN B CA 1
ATOM 4819 C C . GLN B 1 30 ? 9.898 61.969 16.656 1 93.69 30 GLN B C 1
ATOM 4821 O O . GLN B 1 30 ? 10.422 62.219 17.75 1 93.69 30 GLN B O 1
ATOM 4826 N N . GLY B 1 31 ? 10.484 61.344 15.742 1 90 31 GLY B N 1
ATOM 4827 C CA . GLY B 1 31 ? 11.891 60.969 15.836 1 90 31 GLY B CA 1
ATOM 4828 C C . GLY B 1 31 ? 12.125 59.688 16.641 1 90 31 GLY B C 1
ATOM 4829 O O . GLY B 1 31 ? 13.25 59.438 17.062 1 90 31 GLY B O 1
ATOM 4830 N N . ILE B 1 32 ? 11.148 58.906 16.844 1 95.19 32 ILE B N 1
ATOM 4831 C CA . ILE B 1 32 ? 11.242 57.688 17.656 1 95.19 32 ILE B CA 1
ATOM 4832 C C . ILE B 1 32 ? 12.281 56.75 17.062 1 95.19 32 ILE B C 1
ATOM 4834 O O . ILE B 1 32 ? 12.398 56.625 15.836 1 95.19 32 ILE B O 1
ATOM 4838 N N . THR B 1 33 ? 13.141 56.188 17.922 1 96.31 33 THR B N 1
ATOM 4839 C CA . THR B 1 33 ? 14.094 55.125 17.609 1 96.31 33 THR B CA 1
ATOM 4840 C C . THR B 1 33 ? 13.891 53.938 18.531 1 96.31 33 THR B C 1
ATOM 4842 O O . THR B 1 33 ? 13.852 54.094 19.75 1 96.31 33 THR B O 1
ATOM 4845 N N . ALA B 1 34 ? 13.664 52.781 17.938 1 97.56 34 ALA B N 1
ATOM 4846 C CA . ALA B 1 34 ? 13.469 51.531 18.703 1 97.56 34 ALA B CA 1
ATOM 4847 C C . ALA B 1 34 ? 14.531 50.5 18.359 1 97.56 34 ALA B C 1
ATOM 4849 O O . ALA B 1 34 ? 15.383 50.75 17.5 1 97.56 34 ALA B O 1
ATOM 4850 N N . GLN B 1 35 ? 14.562 49.469 19.109 1 96.88 35 GLN B N 1
ATOM 4851 C CA . GLN B 1 35 ? 15.469 48.344 18.875 1 96.88 35 GLN B CA 1
ATOM 4852 C C . GLN B 1 35 ? 14.758 47 19.078 1 96.88 35 GLN B C 1
ATOM 4854 O O . GLN B 1 35 ? 13.867 46.906 19.922 1 96.88 35 GLN B O 1
ATOM 4859 N N . THR B 1 36 ? 15.117 46.062 18.344 1 96.38 36 THR B N 1
ATOM 4860 C CA . THR B 1 36 ? 14.617 44.719 18.469 1 96.38 36 THR B CA 1
ATOM 4861 C C . THR B 1 36 ? 15.633 43.719 17.906 1 96.38 36 THR B C 1
ATOM 4863 O O . THR B 1 36 ? 16.734 44.094 17.5 1 96.38 36 THR B O 1
ATOM 4866 N N . GLU B 1 37 ? 15.367 42.406 18.047 1 96.44 37 GLU B N 1
ATOM 4867 C CA . GLU B 1 37 ? 16.188 41.375 17.422 1 96.44 37 GLU B CA 1
ATOM 4868 C C . GLU B 1 37 ? 15.531 40.844 16.156 1 96.44 37 GLU B C 1
ATOM 4870 O O . GLU B 1 37 ? 14.344 41.062 15.922 1 96.44 37 GLU B O 1
ATOM 4875 N N . GLN B 1 38 ? 16.406 40.156 15.391 1 95.75 38 GLN B N 1
ATOM 4876 C CA . GLN B 1 38 ? 15.883 39.531 14.188 1 95.75 38 GLN B CA 1
ATOM 4877 C C . GLN B 1 38 ? 14.641 38.688 14.508 1 95.75 38 GLN B C 1
ATOM 4879 O O . GLN B 1 38 ? 14.617 37.938 15.492 1 95.75 38 GLN B O 1
ATOM 4884 N N . TRP B 1 39 ? 13.562 38.875 13.727 1 96.69 39 TRP B N 1
ATOM 4885 C CA . TRP B 1 39 ? 12.32 38.125 13.719 1 96.69 39 TRP B CA 1
ATOM 4886 C C . TRP B 1 39 ? 11.469 38.469 14.938 1 96.69 39 TRP B C 1
ATOM 4888 O O . TRP B 1 39 ? 10.336 38 15.062 1 96.69 39 TRP B O 1
ATOM 4898 N N . GLN B 1 40 ? 11.961 39.25 15.844 1 96.19 40 GLN B N 1
ATOM 4899 C CA . GLN B 1 40 ? 11.156 39.688 16.984 1 96.19 40 GLN B CA 1
ATOM 4900 C C . GLN B 1 40 ? 10.141 40.75 16.562 1 96.19 40 GLN B C 1
ATOM 4902 O O . GLN B 1 40 ? 10.492 41.719 15.898 1 96.19 40 GLN B O 1
ATOM 4907 N N . VAL B 1 41 ? 8.922 40.562 16.953 1 97.62 41 VAL B N 1
ATOM 4908 C CA . VAL B 1 41 ? 7.848 41.469 16.547 1 97.62 41 VAL B CA 1
ATOM 4909 C C . VAL B 1 41 ? 7.891 42.75 17.406 1 97.62 41 VAL B C 1
ATOM 4911 O O . VAL B 1 41 ? 8.109 42.656 18.625 1 97.62 41 VAL B O 1
ATOM 4914 N N . HIS B 1 42 ? 7.73 43.844 16.797 1 98.12 42 HIS B N 1
ATOM 4915 C CA . HIS B 1 42 ? 7.691 45.156 17.438 1 98.12 42 HIS B CA 1
ATOM 4916 C C . HIS B 1 42 ? 6.492 45.969 16.969 1 98.12 42 HIS B C 1
ATOM 4918 O O . HIS B 1 42 ? 6.262 46.094 15.758 1 98.12 42 HIS B O 1
ATOM 4924 N N . ASP B 1 43 ? 5.777 46.531 17.906 1 98.5 43 ASP B N 1
ATOM 4925 C CA . ASP B 1 43 ? 4.621 47.344 17.578 1 98.5 43 ASP B CA 1
ATOM 4926 C C . ASP B 1 43 ? 4.945 48.844 17.766 1 98.5 43 ASP B C 1
ATOM 4928 O O . ASP B 1 43 ? 5.363 49.25 18.844 1 98.5 43 ASP B O 1
ATOM 4932 N N . PHE B 1 44 ? 4.762 49.625 16.75 1 98.62 44 PHE B N 1
ATOM 4933 C CA . PHE B 1 44 ? 4.652 51.062 16.875 1 98.62 44 PHE B CA 1
ATOM 4934 C C . PHE B 1 44 ? 3.193 51.5 16.984 1 98.62 44 PHE B C 1
ATOM 4936 O O . PHE B 1 44 ? 2.387 51.188 16.094 1 98.62 44 PHE B O 1
ATOM 4943 N N . ILE B 1 45 ? 2.904 52.156 18.062 1 98.38 45 ILE B N 1
ATOM 4944 C CA . ILE B 1 45 ? 1.521 52.531 18.344 1 98.38 45 ILE B CA 1
ATOM 4945 C C . ILE B 1 45 ? 1.292 54 18.016 1 98.38 45 ILE B C 1
ATOM 4947 O O . ILE B 1 45 ? 1.997 54.875 18.531 1 98.38 45 ILE B O 1
ATOM 4951 N N . PHE B 1 46 ? 0.28 54.281 17.188 1 98 46 PHE B N 1
ATOM 4952 C CA . PHE B 1 46 ? -0.104 55.625 16.797 1 98 46 PHE B CA 1
ATOM 4953 C C . PHE B 1 46 ? -1.488 55.969 17.328 1 98 46 PHE B C 1
ATOM 4955 O O . PHE B 1 46 ? -2.42 55.156 17.219 1 98 46 PHE B O 1
ATOM 4962 N N . GLN B 1 47 ? -1.597 57.125 17.828 1 95.5 47 GLN B N 1
ATOM 4963 C CA . GLN B 1 47 ? -2.865 57.562 18.406 1 95.5 47 GLN B CA 1
ATOM 4964 C C . GLN B 1 47 ? -3.57 58.531 17.469 1 95.5 47 GLN B C 1
ATOM 4966 O O . GLN B 1 47 ? -2.93 59.406 16.859 1 95.5 47 GLN B O 1
ATOM 4971 N N . ALA B 1 48 ? -4.875 58.312 17.266 1 92.75 48 ALA B N 1
ATOM 4972 C CA . ALA B 1 48 ? -5.711 59.25 16.547 1 92.75 48 ALA B CA 1
ATOM 4973 C C . ALA B 1 48 ? -7.148 59.219 17.047 1 92.75 48 ALA B C 1
ATOM 4975 O O . ALA B 1 48 ? -7.723 58.156 17.234 1 92.75 48 ALA B O 1
ATOM 4976 N N . LYS B 1 49 ? -7.715 60.344 17.281 1 85.56 49 LYS B N 1
ATOM 4977 C CA . LYS B 1 49 ? -9.094 60.406 17.75 1 85.56 49 LYS B CA 1
ATOM 4978 C C . LYS B 1 49 ? -10.062 60 16.641 1 85.56 49 LYS B C 1
ATOM 4980 O O . LYS B 1 49 ? -9.906 60.375 15.484 1 85.56 49 LYS B O 1
ATOM 4985 N N . PRO B 1 50 ? -10.891 59 17.078 1 72.56 50 PRO B N 1
ATOM 4986 C CA . PRO B 1 50 ? -11.867 58.562 16.078 1 72.56 50 PRO B CA 1
ATOM 4987 C C . PRO B 1 50 ? -12.812 59.688 15.664 1 72.56 50 PRO B C 1
ATOM 4989 O O . PRO B 1 50 ? -13.188 60.531 16.5 1 72.56 50 PRO B O 1
ATOM 4992 N N . LYS B 1 51 ? -13.078 59.781 14.445 1 79.31 51 LYS B N 1
ATOM 4993 C CA . LYS B 1 51 ? -14.109 60.688 13.93 1 79.31 51 LYS B CA 1
ATOM 4994 C C . LYS B 1 51 ? -15.492 60.031 14.016 1 79.31 51 LYS B C 1
ATOM 4996 O O . LYS B 1 51 ? -15.656 58.844 13.695 1 79.31 51 LYS B O 1
ATOM 5001 N N . THR B 1 52 ? -16.375 60.688 14.656 1 70.44 52 THR B N 1
ATOM 5002 C CA . THR B 1 52 ? -17.703 60.188 15 1 70.44 52 THR B CA 1
ATOM 5003 C C . THR B 1 52 ? -18.328 59.438 13.82 1 70.44 52 THR B C 1
ATOM 5005 O O . THR B 1 52 ? -18.969 58.406 14.008 1 70.44 52 THR B O 1
ATOM 5008 N N . SER B 1 53 ? -18.109 59.719 12.648 1 80.62 53 SER B N 1
ATOM 5009 C CA . SER B 1 53 ? -18.844 59.125 11.539 1 80.62 53 SER B CA 1
ATOM 5010 C C . SER B 1 53 ? -18 58.125 10.789 1 80.62 53 SER B C 1
ATOM 5012 O O . SER B 1 53 ? -18.484 57.469 9.867 1 80.62 53 SER B O 1
ATOM 5014 N N . GLU B 1 54 ? -16.969 57.781 11.352 1 87.19 54 GLU B N 1
ATOM 5015 C CA . GLU B 1 54 ? -16.078 56.938 10.586 1 87.19 54 GLU B CA 1
ATOM 5016 C C . GLU B 1 54 ? -15.844 55.594 11.297 1 87.19 54 GLU B C 1
ATOM 5018 O O . GLU B 1 54 ? -15.586 55.562 12.5 1 87.19 54 GLU B O 1
ATOM 5023 N N . ASN B 1 55 ? -16.109 54.562 10.586 1 92.88 55 ASN B N 1
ATOM 5024 C CA . ASN B 1 55 ? -15.672 53.25 11.078 1 92.88 55 ASN B CA 1
ATOM 5025 C C . ASN B 1 55 ? -14.156 53.125 11.039 1 92.88 55 ASN B C 1
ATOM 5027 O O . ASN B 1 55 ? -13.555 53.156 9.961 1 92.88 55 ASN B O 1
ATOM 5031 N N . PRO B 1 56 ? -13.523 53.031 12.18 1 94.25 56 PRO B N 1
ATOM 5032 C CA . PRO B 1 56 ? -12.062 53 12.195 1 94.25 56 PRO B CA 1
ATOM 5033 C C . PRO B 1 56 ? -11.492 51.875 11.344 1 94.25 56 PRO B C 1
ATOM 5035 O O . PRO B 1 56 ? -10.359 51.938 10.867 1 94.25 56 PRO B O 1
ATOM 5038 N N . PHE B 1 57 ? -12.227 50.812 11.055 1 94.94 57 PHE B N 1
ATOM 5039 C CA . PHE B 1 57 ? -11.758 49.688 10.25 1 94.94 57 PHE B CA 1
ATOM 5040 C C . PHE B 1 57 ? -11.695 50.062 8.773 1 94.94 57 PHE B C 1
ATOM 5042 O O . PHE B 1 57 ? -11.086 49.344 7.977 1 94.94 57 PHE B O 1
ATOM 5049 N N . ASP B 1 58 ? -12.258 51.125 8.453 1 93.44 58 ASP B N 1
ATOM 5050 C CA . ASP B 1 58 ? -12.273 51.562 7.059 1 93.44 58 ASP B CA 1
ATOM 5051 C C . ASP B 1 58 ? -11.086 52.5 6.758 1 93.44 58 ASP B C 1
ATOM 5053 O O . ASP B 1 58 ? -10.828 52.812 5.594 1 93.44 58 ASP B O 1
ATOM 5057 N N . VAL B 1 59 ? -10.406 52.906 7.785 1 94.62 59 VAL B N 1
ATOM 5058 C CA . VAL B 1 59 ? -9.266 53.812 7.621 1 94.62 59 VAL B CA 1
ATOM 5059 C C . VAL B 1 59 ? -8.086 53.031 7.023 1 94.62 59 VAL B C 1
ATOM 5061 O O . VAL B 1 59 ? -7.707 51.969 7.535 1 94.62 59 VAL B O 1
ATOM 5064 N N . THR B 1 60 ? -7.602 53.562 5.895 1 96.31 60 THR B N 1
ATOM 5065 C CA . THR B 1 60 ? -6.359 53 5.367 1 96.31 60 THR B CA 1
ATOM 5066 C C . THR B 1 60 ? -5.168 53.469 6.199 1 96.31 60 THR B C 1
ATOM 5068 O O . THR B 1 60 ? -5.012 54.656 6.457 1 96.31 60 THR B O 1
ATOM 5071 N N . PHE B 1 61 ? -4.379 52.562 6.652 1 97.75 61 PHE B N 1
ATOM 5072 C CA . PHE B 1 61 ? -3.203 52.844 7.461 1 97.75 61 PHE B CA 1
ATOM 5073 C C . PHE B 1 61 ? -2.096 51.844 7.215 1 97.75 61 PHE B C 1
ATOM 5075 O O . PHE B 1 61 ? -2.363 50.656 7.09 1 97.75 61 PHE B O 1
ATOM 5082 N N . GLY B 1 62 ? -0.832 52.25 7.035 1 98.62 62 GLY B N 1
ATOM 5083 C CA . GLY B 1 62 ? 0.343 51.406 6.898 1 98.62 62 GLY B CA 1
ATOM 5084 C C . GLY B 1 62 ? 1.646 52.156 6.969 1 98.62 62 GLY B C 1
ATOM 5085 O O . GLY B 1 62 ? 1.65 53.344 7.277 1 98.62 62 GLY B O 1
ATOM 5086 N N . ALA B 1 63 ? 2.672 51.438 6.809 1 98.81 63 ALA B N 1
ATOM 5087 C CA . ALA B 1 63 ? 3.992 52.062 6.812 1 98.81 63 ALA B CA 1
ATOM 5088 C C . ALA B 1 63 ? 4.906 51.438 5.773 1 98.81 63 ALA B C 1
ATOM 5090 O O . ALA B 1 63 ? 4.852 50.219 5.555 1 98.81 63 ALA B O 1
ATOM 5091 N N . ILE B 1 64 ? 5.699 52.219 5.145 1 98.81 64 ILE B N 1
ATOM 5092 C CA . ILE B 1 64 ? 6.766 51.75 4.27 1 98.81 64 ILE B CA 1
ATOM 5093 C C . ILE B 1 64 ? 8.078 51.688 5.051 1 98.81 64 ILE B C 1
ATOM 5095 O O . ILE B 1 64 ? 8.586 52.688 5.523 1 98.81 64 ILE B O 1
ATOM 5099 N N . TYR B 1 65 ? 8.578 50.469 5.223 1 98.69 65 TYR B N 1
ATOM 5100 C CA . TYR B 1 65 ? 9.859 50.281 5.887 1 98.69 65 TYR B CA 1
ATOM 5101 C C . TYR B 1 65 ? 10.992 50.188 4.871 1 98.69 65 TYR B C 1
ATOM 5103 O O . TYR B 1 65 ? 10.836 49.562 3.812 1 98.69 65 TYR B O 1
ATOM 5111 N N . THR B 1 66 ? 12.062 50.812 5.109 1 98.56 66 THR B N 1
ATOM 5112 C CA . THR B 1 66 ? 13.258 50.781 4.277 1 98.56 66 THR B CA 1
ATOM 5113 C C . THR B 1 66 ? 14.406 50.125 5.031 1 98.56 66 THR B C 1
ATOM 5115 O O . THR B 1 66 ? 14.805 50.594 6.098 1 98.56 66 THR B O 1
ATOM 5118 N N . GLY B 1 67 ? 14.914 49.062 4.484 1 97.5 67 GLY B N 1
ATOM 5119 C CA . GLY B 1 67 ? 15.961 48.312 5.125 1 97.5 67 GLY B CA 1
ATOM 5120 C C . GLY B 1 67 ? 17.344 48.875 4.91 1 97.5 67 GLY B C 1
ATOM 5121 O O . GLY B 1 67 ? 17.5 49.906 4.23 1 97.5 67 GLY B O 1
ATOM 5122 N N . PRO B 1 68 ? 18.297 48.219 5.527 1 97.12 68 PRO B N 1
ATOM 5123 C CA . PRO B 1 68 ? 19.672 48.719 5.441 1 97.12 68 PRO B CA 1
ATOM 5124 C C . PRO B 1 68 ? 20.203 48.75 4.012 1 97.12 68 PRO B C 1
ATOM 5126 O O . PRO B 1 68 ? 21.078 49.562 3.686 1 97.12 68 PRO B O 1
ATOM 5129 N N . ASP B 1 69 ? 19.656 47.906 3.152 1 95.31 69 ASP B N 1
ATOM 5130 C CA . ASP B 1 69 ? 20.094 47.812 1.767 1 95.31 69 ASP B CA 1
ATOM 5131 C C . ASP B 1 69 ? 19.203 48.656 0.855 1 95.31 69 ASP B C 1
ATOM 5133 O O . ASP B 1 69 ? 19.344 48.625 -0.369 1 95.31 69 ASP B O 1
ATOM 5137 N N . GLY B 1 70 ? 18.297 49.219 1.393 1 95.69 70 GLY B N 1
ATOM 5138 C CA . GLY B 1 70 ? 17.422 50.094 0.611 1 95.69 70 GLY B CA 1
ATOM 5139 C C . GLY B 1 70 ? 16.141 49.406 0.184 1 95.69 70 GLY B C 1
ATOM 5140 O O . GLY B 1 70 ? 15.242 50.031 -0.363 1 95.69 70 GLY B O 1
ATOM 5141 N N . ASP B 1 71 ? 16.078 48.156 0.468 1 94.81 71 ASP B N 1
ATOM 5142 C CA . ASP B 1 71 ? 14.852 47.438 0.118 1 94.81 71 ASP B CA 1
ATOM 5143 C C . ASP B 1 71 ? 13.656 47.969 0.904 1 94.81 71 ASP B C 1
ATOM 5145 O O . ASP B 1 71 ? 13.781 48.312 2.08 1 94.81 71 ASP B O 1
ATOM 5149 N N . LYS B 1 72 ? 12.562 48.031 0.219 1 97.75 72 LYS B N 1
ATOM 5150 C CA . LYS B 1 72 ? 11.359 48.594 0.839 1 97.75 72 LYS B CA 1
ATOM 5151 C C . LYS B 1 72 ? 10.328 47.5 1.09 1 97.75 72 LYS B C 1
ATOM 5153 O O . LYS B 1 72 ? 10.203 46.531 0.304 1 97.75 72 LYS B O 1
ATOM 5158 N N . MET B 1 73 ? 9.711 47.594 2.164 1 98.19 73 MET B N 1
ATOM 5159 C CA . MET B 1 73 ? 8.586 46.75 2.531 1 98.19 73 MET B CA 1
ATOM 5160 C C . MET B 1 73 ? 7.344 47.594 2.834 1 98.19 73 MET B C 1
ATOM 5162 O O . MET B 1 73 ? 7.379 48.469 3.691 1 98.19 73 MET B O 1
ATOM 5166 N N . ASP B 1 74 ? 6.305 47.406 2.074 1 98.69 74 ASP B N 1
ATOM 5167 C CA . ASP B 1 74 ? 5.012 48 2.357 1 98.69 74 ASP B CA 1
ATOM 5168 C C . ASP B 1 74 ? 4.207 47.156 3.34 1 98.69 74 ASP B C 1
ATOM 5170 O O . ASP B 1 74 ? 3.639 46.125 2.961 1 98.69 74 ASP B O 1
ATOM 5174 N N . VAL B 1 75 ? 4.133 47.594 4.582 1 98.75 75 VAL B N 1
ATOM 5175 C CA . VAL B 1 75 ? 3.496 46.812 5.637 1 98.75 75 VAL B CA 1
ATOM 5176 C C . VAL B 1 75 ? 2.193 47.469 6.066 1 98.75 75 VAL B C 1
ATOM 5178 O O . VAL B 1 75 ? 2.213 48.5 6.75 1 98.75 75 VAL B O 1
ATOM 5181 N N . PRO B 1 76 ? 1.063 46.875 5.664 1 98.62 76 PRO B N 1
ATOM 5182 C CA . PRO B 1 76 ? -0.207 47.406 6.156 1 98.62 76 PRO B CA 1
ATOM 5183 C C . PRO B 1 76 ? -0.325 47.344 7.68 1 98.62 76 PRO B C 1
ATOM 5185 O O . PRO B 1 76 ? 0.121 46.375 8.297 1 98.62 76 PRO B O 1
ATOM 5188 N N . GLY B 1 77 ? -0.855 48.438 8.32 1 98.44 77 GLY B N 1
ATOM 5189 C CA . GLY B 1 77 ? -1.164 48.469 9.742 1 98.44 77 GLY B CA 1
ATOM 5190 C C . GLY B 1 77 ? -2.609 48.125 10.047 1 98.44 77 GLY B C 1
ATOM 5191 O O . GLY B 1 77 ? -3.359 47.719 9.156 1 98.44 77 GLY B O 1
ATOM 5192 N N . PHE B 1 78 ? -3.01 48.281 11.312 1 98.06 78 PHE B N 1
ATOM 5193 C CA . PHE B 1 78 ? -4.367 47.906 11.695 1 98.06 78 PHE B CA 1
ATOM 5194 C C . PHE B 1 78 ? -4.836 48.75 12.891 1 98.06 78 PHE B C 1
ATOM 5196 O O . PHE B 1 78 ? -4.02 49.219 13.68 1 98.06 78 PHE B O 1
ATOM 5203 N N . PHE B 1 79 ? -6.129 48.938 12.93 1 97.56 79 PHE B N 1
ATOM 5204 C CA . PHE B 1 79 ? -6.777 49.531 14.094 1 97.56 79 PHE B CA 1
ATOM 5205 C C . PHE B 1 79 ? -6.871 48.531 15.234 1 97.56 79 PHE B C 1
ATOM 5207 O O . PHE B 1 79 ? -7.285 47.375 15.023 1 97.56 79 PHE B O 1
ATOM 5214 N N . ASP B 1 80 ? -6.461 48.938 16.453 1 97.88 80 ASP B N 1
ATOM 5215 C CA . ASP B 1 80 ? -6.41 47.969 17.547 1 97.88 80 ASP B CA 1
ATOM 5216 C C . ASP B 1 80 ? -7.227 48.469 18.734 1 97.88 80 ASP B C 1
ATOM 5218 O O . ASP B 1 80 ? -6.895 48.156 19.891 1 97.88 80 ASP B O 1
ATOM 5222 N N . GLY B 1 81 ? -8.266 49.25 18.484 1 95.81 81 GLY B N 1
ATOM 5223 C CA . GLY B 1 81 ? -9.109 49.719 19.562 1 95.81 81 GLY B CA 1
ATOM 5224 C C . GLY B 1 81 ? -8.492 50.875 20.328 1 95.81 81 GLY B C 1
ATOM 5225 O O . GLY B 1 81 ? -7.324 51.219 20.125 1 95.81 81 GLY B O 1
ATOM 5226 N N . ASN B 1 82 ? -9.328 51.531 21.047 1 94.25 82 ASN B N 1
ATOM 5227 C CA . ASN B 1 82 ? -8.906 52.625 21.922 1 94.25 82 ASN B CA 1
ATOM 5228 C C . ASN B 1 82 ? -8.148 53.719 21.156 1 94.25 82 ASN B C 1
ATOM 5230 O O . ASN B 1 82 ? -7.094 54.188 21.609 1 94.25 82 ASN B O 1
ATOM 5234 N N . ASN B 1 83 ? -8.555 53.969 19.922 1 94.06 83 ASN B N 1
ATOM 5235 C CA . ASN B 1 83 ? -8.023 55 19.062 1 94.06 83 ASN B CA 1
ATOM 5236 C C . ASN B 1 83 ? -6.57 54.719 18.672 1 94.06 83 ASN B C 1
ATOM 5238 O O . ASN B 1 83 ? -5.789 55.656 18.453 1 94.06 83 ASN B O 1
ATOM 5242 N N . GLN B 1 84 ? -6.254 53.531 18.703 1 96.81 84 GLN B N 1
ATOM 5243 C CA . GLN B 1 84 ? -4.871 53.188 18.406 1 96.81 84 GLN B CA 1
ATOM 5244 C C . GLN B 1 84 ? -4.766 52.469 17.062 1 96.81 84 GLN B C 1
ATOM 5246 O O . GLN B 1 84 ? -5.57 51.594 16.766 1 96.81 84 GLN B O 1
ATOM 5251 N N . TRP B 1 85 ? -3.871 52.906 16.25 1 97.5 85 TRP B N 1
ATOM 5252 C CA . TRP B 1 85 ? -3.424 52.219 15.055 1 97.5 85 TRP B CA 1
ATOM 5253 C C . TRP B 1 85 ? -2.018 51.656 15.242 1 97.5 85 TRP B C 1
ATOM 5255 O O . TRP B 1 85 ? -1.164 52.312 15.859 1 97.5 85 TRP B O 1
ATOM 5265 N N . VAL B 1 86 ? -1.796 50.469 14.766 1 98.56 86 VAL B N 1
ATOM 5266 C CA . VAL B 1 86 ? -0.543 49.781 15.039 1 98.56 86 VAL B CA 1
ATOM 5267 C C . VAL B 1 86 ? 0.168 49.469 13.727 1 98.56 86 VAL B C 1
ATOM 5269 O O . VAL B 1 86 ? -0.457 49 12.773 1 98.56 86 VAL B O 1
ATOM 5272 N N . SER B 1 87 ? 1.403 49.812 13.625 1 98.5 87 SER B N 1
ATOM 5273 C CA . SER B 1 87 ? 2.322 49.25 12.641 1 98.5 87 SER B CA 1
ATOM 5274 C C . SER B 1 87 ? 3.199 48.188 13.258 1 98.5 87 SER B C 1
ATOM 5276 O O . SER B 1 87 ? 4.094 48.469 14.055 1 98.5 87 SER B O 1
ATOM 5278 N N . ARG B 1 88 ? 2.955 46.906 13 1 98.5 88 ARG B N 1
ATOM 5279 C CA . ARG B 1 88 ? 3.686 45.75 13.539 1 98.5 88 ARG B CA 1
ATOM 5280 C C . ARG B 1 88 ? 4.777 45.312 12.578 1 98.5 88 ARG B C 1
ATOM 5282 O O . ARG B 1 88 ? 4.5 45 11.414 1 98.5 88 ARG B O 1
ATOM 5289 N N . PHE B 1 89 ? 5.945 45.25 13.078 1 98.38 89 PHE B N 1
ATOM 5290 C CA . PHE B 1 89 ? 7.078 45 12.195 1 98.38 89 PHE B CA 1
ATOM 5291 C C . PHE B 1 89 ? 8.039 44 12.82 1 98.38 89 PHE B C 1
ATOM 5293 O O . PHE B 1 89 ? 8.109 43.875 14.039 1 98.38 89 PHE B O 1
ATOM 5300 N N . SER B 1 90 ? 8.68 43.25 12.016 1 98.06 90 SER B N 1
ATOM 5301 C CA . SER B 1 90 ? 9.859 42.438 12.281 1 98.06 90 SER B CA 1
ATOM 5302 C C . SER B 1 90 ? 10.758 42.344 11.055 1 98.06 90 SER B C 1
ATOM 5304 O O . SER B 1 90 ? 10.391 42.812 9.969 1 98.06 90 SER B O 1
ATOM 5306 N N . ALA B 1 91 ? 11.93 41.844 11.203 1 97.56 91 ALA B N 1
ATOM 5307 C CA . ALA B 1 91 ? 12.781 41.75 10.023 1 97.56 91 ALA B CA 1
ATOM 5308 C C . ALA B 1 91 ? 13.719 40.531 10.117 1 97.56 91 ALA B C 1
ATOM 5310 O O . ALA B 1 91 ? 14.211 40.219 11.195 1 97.56 91 ALA B O 1
ATOM 5311 N N . SER B 1 92 ? 13.906 39.969 9.008 1 96.44 92 SER B N 1
ATOM 5312 C CA . SER B 1 92 ? 14.891 38.906 8.883 1 96.44 92 SER B CA 1
ATOM 5313 C C . SER B 1 92 ? 16.297 39.469 8.758 1 96.44 92 SER B C 1
ATOM 5315 O O . SER B 1 92 ? 17.266 38.812 9.172 1 96.44 92 SER B O 1
ATOM 5317 N N . LYS B 1 93 ? 16.391 40.625 8.172 1 96.31 93 LYS B N 1
ATOM 5318 C CA . LYS B 1 93 ? 17.688 41.25 7.957 1 96.31 93 LYS B CA 1
ATOM 5319 C C . LYS B 1 93 ? 18.031 42.188 9.109 1 96.31 93 LYS B C 1
ATOM 5321 O O . LYS B 1 93 ? 17.234 43.062 9.477 1 96.31 93 LYS B O 1
ATOM 5326 N N . SER B 1 94 ? 19.203 42 9.656 1 97.25 94 SER B N 1
ATOM 5327 C CA . SER B 1 94 ? 19.688 42.906 10.688 1 97.25 94 SER B CA 1
ATOM 5328 C C . SER B 1 94 ? 20.141 44.219 10.086 1 97.25 94 SER B C 1
ATOM 5330 O O . SER B 1 94 ? 20.453 44.312 8.898 1 97.25 94 SER B O 1
ATOM 5332 N N . GLY B 1 95 ? 20.094 45.219 10.93 1 98.12 95 GLY B N 1
ATOM 5333 C CA . GLY B 1 95 ? 20.5 46.531 10.492 1 98.12 95 GLY B CA 1
ATOM 5334 C C . GLY B 1 95 ? 19.5 47.625 10.852 1 98.12 95 GLY B C 1
ATOM 5335 O O . GLY B 1 95 ? 18.516 47.375 11.547 1 98.12 95 GLY B O 1
ATOM 5336 N N . ALA B 1 96 ? 19.797 48.844 10.352 1 98.19 96 ALA B N 1
ATOM 5337 C CA . ALA B 1 96 ? 18.938 50 10.617 1 98.19 96 ALA B CA 1
ATOM 5338 C C . ALA B 1 96 ? 17.781 50.062 9.617 1 98.19 96 ALA B C 1
ATOM 5340 O O . ALA B 1 96 ? 18 50 8.406 1 98.19 96 ALA B O 1
ATOM 5341 N N . TRP B 1 97 ? 16.656 50.094 10.164 1 98.56 97 TRP B N 1
ATOM 5342 C CA . TRP B 1 97 ? 15.445 50.281 9.359 1 98.56 97 TRP B CA 1
ATOM 5343 C C . TRP B 1 97 ? 14.781 51.625 9.672 1 98.56 97 TRP B C 1
ATOM 5345 O O . TRP B 1 97 ? 14.828 52.094 10.812 1 98.56 97 TRP B O 1
ATOM 5355 N N . THR B 1 98 ? 14.234 52.219 8.664 1 98.44 98 THR B N 1
ATOM 5356 C CA . THR B 1 98 ? 13.383 53.406 8.852 1 98.44 98 THR B CA 1
ATOM 5357 C C . THR B 1 98 ? 11.977 53.125 8.328 1 98.44 98 THR B C 1
ATOM 5359 O O . THR B 1 98 ? 11.758 52.188 7.562 1 98.44 98 THR B O 1
ATOM 5362 N N . PHE B 1 99 ? 11.016 53.906 8.836 1 98.5 99 PHE B N 1
ATOM 5363 C CA . PHE B 1 99 ? 9.664 53.781 8.289 1 98.5 99 PHE B CA 1
ATOM 5364 C C . PHE B 1 99 ? 8.992 55.125 8.133 1 98.5 99 PHE B C 1
ATOM 5366 O O . PHE B 1 99 ? 9.406 56.125 8.75 1 98.5 99 PHE B O 1
ATOM 5373 N N . GLU B 1 100 ? 8.055 55.219 7.27 1 98.69 100 GLU B N 1
ATOM 5374 C CA . GLU B 1 100 ? 7.121 56.344 7.066 1 98.69 100 GLU B CA 1
ATOM 5375 C C . GLU B 1 100 ? 5.695 55.844 6.887 1 98.69 100 GLU B C 1
ATOM 5377 O O . GLU B 1 100 ? 5.441 54.969 6.059 1 98.69 100 GLU B O 1
ATOM 5382 N N . THR B 1 101 ? 4.762 56.438 7.699 1 98.62 101 THR B N 1
ATOM 5383 C CA . THR B 1 101 ? 3.391 55.938 7.645 1 98.62 101 THR B CA 1
ATOM 5384 C C . THR B 1 101 ? 2.627 56.594 6.496 1 98.62 101 THR B C 1
ATOM 5386 O O . THR B 1 101 ? 3.033 57.625 5.988 1 98.62 101 THR B O 1
ATOM 5389 N N . TYR B 1 102 ? 1.615 55.938 6.012 1 98.62 102 TYR B N 1
ATOM 5390 C CA . TYR B 1 102 ? 0.583 56.5 5.137 1 98.62 102 TYR B CA 1
ATOM 5391 C C . TYR B 1 102 ? -0.808 56.188 5.684 1 98.62 102 TYR B C 1
ATOM 5393 O O . TYR B 1 102 ? -1.016 55.188 6.344 1 98.62 102 TYR B O 1
ATOM 5401 N N . SER B 1 103 ? -1.761 57.062 5.406 1 97.56 103 SER B N 1
ATOM 5402 C CA . SER B 1 103 ? -3.125 56.875 5.895 1 97.56 103 SER B CA 1
ATOM 5403 C C . SER B 1 103 ? -4.094 57.812 5.176 1 97.56 103 SER B C 1
ATOM 5405 O O . SER B 1 103 ? -3.682 58.812 4.602 1 97.56 103 SER B O 1
ATOM 5407 N N . THR B 1 104 ? -5.352 57.406 5.172 1 95.25 104 THR B N 1
ATOM 5408 C CA . THR B 1 104 ? -6.406 58.312 4.715 1 95.25 104 THR B CA 1
ATOM 5409 C C . THR B 1 104 ? -6.703 59.375 5.77 1 95.25 104 THR B C 1
ATOM 5411 O O . THR B 1 104 ? -7.367 60.344 5.48 1 95.25 104 THR B O 1
ATOM 5414 N N . ARG B 1 105 ? -6.188 59.125 6.945 1 94.19 105 ARG B N 1
ATOM 5415 C CA . ARG B 1 105 ? -6.238 60.156 7.992 1 94.19 105 ARG B CA 1
ATOM 5416 C C . ARG B 1 105 ? -4.953 60.969 8.023 1 94.19 105 ARG B C 1
ATOM 5418 O O . ARG B 1 105 ? -3.875 60.438 8.289 1 94.19 105 ARG B O 1
ATOM 5425 N N . PRO B 1 106 ? -5.109 62.219 7.871 1 94.38 106 PRO B N 1
ATOM 5426 C CA . PRO B 1 106 ? -3.908 63.062 7.785 1 94.38 106 PRO B CA 1
ATOM 5427 C C . PRO B 1 106 ? -3.037 62.969 9.039 1 94.38 106 PRO B C 1
ATOM 5429 O O . PRO B 1 106 ? -1.807 63 8.938 1 94.38 106 PRO B O 1
ATOM 5432 N N . GLU B 1 107 ? -3.604 62.875 10.203 1 94.5 107 GLU B N 1
ATOM 5433 C CA . GLU B 1 107 ? -2.846 62.875 11.453 1 94.5 107 GLU B CA 1
ATOM 5434 C C . GLU B 1 107 ? -2.047 61.562 11.602 1 94.5 107 GLU B C 1
ATOM 5436 O O . GLU B 1 107 ? -1.161 61.469 12.453 1 94.5 107 GLU B O 1
ATOM 5441 N N . LEU B 1 108 ? -2.305 60.562 10.789 1 97 108 LEU B N 1
ATOM 5442 C CA . LEU B 1 108 ? -1.607 59.281 10.828 1 97 108 LEU B CA 1
ATOM 5443 C C . LEU B 1 108 ? -0.685 59.125 9.625 1 97 108 LEU B C 1
ATOM 5445 O O . LEU B 1 108 ? -0.065 58.062 9.445 1 97 108 LEU B O 1
ATOM 5449 N N . SER B 1 109 ? -0.605 60.062 8.758 1 97.62 109 SER B N 1
ATOM 5450 C CA . SER B 1 109 ? 0.161 59.969 7.516 1 97.62 109 SER B CA 1
ATOM 5451 C C . SER B 1 109 ? 1.479 60.75 7.637 1 97.62 109 SER B C 1
ATOM 5453 O O . SER B 1 109 ? 1.539 61.781 8.273 1 97.62 109 SER B O 1
ATOM 5455 N N . GLY B 1 110 ? 2.527 60.188 7.059 1 97.88 110 GLY B N 1
ATOM 5456 C CA . GLY B 1 110 ? 3.807 60.875 6.953 1 97.88 110 GLY B CA 1
ATOM 5457 C C . GLY B 1 110 ? 4.613 60.844 8.234 1 97.88 110 GLY B C 1
ATOM 5458 O O . GLY B 1 110 ? 5.512 61.656 8.43 1 97.88 110 GLY B O 1
ATOM 5459 N N . LEU B 1 111 ? 4.234 60.062 9.141 1 98.31 111 LEU B N 1
ATOM 5460 C CA . LEU B 1 111 ? 4.969 59.938 10.391 1 98.31 111 LEU B CA 1
ATOM 5461 C C . LEU B 1 111 ? 6.176 59.031 10.219 1 98.31 111 LEU B C 1
ATOM 5463 O O . LEU B 1 111 ? 6.078 57.969 9.586 1 98.31 111 LEU B O 1
ATOM 5467 N N . ARG B 1 112 ? 7.324 59.406 10.758 1 98.25 112 ARG B N 1
ATOM 5468 C CA . ARG B 1 112 ? 8.586 58.75 10.477 1 98.25 112 ARG B CA 1
ATOM 5469 C C . ARG B 1 112 ? 9.242 58.25 11.766 1 98.25 112 ARG B C 1
ATOM 5471 O O . ARG B 1 112 ? 9.055 58.844 12.828 1 98.25 112 ARG B O 1
ATOM 5478 N N . GLY B 1 113 ? 9.938 57.188 11.695 1 98.06 113 GLY B N 1
ATOM 5479 C CA . GLY B 1 113 ? 10.719 56.625 12.781 1 98.06 113 GLY B CA 1
ATOM 5480 C C . GLY B 1 113 ? 11.742 55.625 12.312 1 98.06 113 GLY B C 1
ATOM 5481 O O . GLY B 1 113 ? 11.945 55.438 11.109 1 98.06 113 GLY B O 1
ATOM 5482 N N . SER B 1 114 ? 12.516 55.094 13.266 1 98.25 114 SER B N 1
ATOM 5483 C CA . SER B 1 114 ? 13.539 54.125 12.938 1 98.25 114 SER B CA 1
ATOM 5484 C C . SER B 1 114 ? 13.562 53 13.961 1 98.25 114 SER B C 1
ATOM 5486 O O . SER B 1 114 ? 13.078 53.156 15.086 1 98.25 114 SER B O 1
ATOM 5488 N N . ILE B 1 115 ? 14.062 51.844 13.531 1 98.25 115 ILE B N 1
ATOM 5489 C CA . ILE B 1 115 ? 14.234 50.688 14.406 1 98.25 115 ILE B CA 1
ATOM 5490 C C . ILE B 1 115 ? 15.523 49.969 14.047 1 98.25 115 ILE B C 1
ATOM 5492 O O . ILE B 1 115 ? 15.781 49.688 12.875 1 98.25 115 ILE B O 1
ATOM 5496 N N . MET B 1 116 ? 16.375 49.75 15.031 1 98.38 116 MET B N 1
ATOM 5497 C CA . MET B 1 116 ? 17.594 48.969 14.859 1 98.38 116 MET B CA 1
ATOM 5498 C C . MET B 1 116 ? 17.328 47.5 15.117 1 98.38 116 MET B C 1
ATOM 5500 O O . MET B 1 116 ? 16.938 47.125 16.234 1 98.38 116 MET B O 1
ATOM 5504 N N . VAL B 1 117 ? 17.453 46.656 14.109 1 98.12 117 VAL B N 1
ATOM 5505 C CA . VAL B 1 117 ? 17.281 45.219 14.234 1 98.12 117 VAL B CA 1
ATOM 5506 C C . VAL B 1 117 ? 18.641 44.562 14.477 1 98.12 117 VAL B C 1
ATOM 5508 O O . VAL B 1 117 ? 19.484 44.531 13.586 1 98.12 117 VAL B O 1
ATOM 5511 N N . LYS B 1 118 ? 18.797 44.031 15.641 1 97.88 118 LYS B N 1
ATOM 5512 C CA . LYS B 1 118 ? 20.031 43.312 16 1 97.88 118 LYS B CA 1
ATOM 5513 C C . LYS B 1 118 ? 19.969 41.844 15.617 1 97.88 118 LYS B C 1
ATOM 5515 O O . LYS B 1 118 ? 18.891 41.312 15.352 1 97.88 118 LYS B O 1
ATOM 5520 N N . GLU B 1 119 ? 21.141 41.281 15.602 1 96.69 119 GLU B N 1
ATOM 5521 C CA . GLU B 1 119 ? 21.203 39.844 15.328 1 96.69 119 GLU B CA 1
ATOM 5522 C C . GLU B 1 119 ? 20.453 39.031 16.391 1 96.69 119 GLU B C 1
ATOM 5524 O O . GLU B 1 119 ? 20.422 39.406 17.562 1 96.69 119 GLU B O 1
ATOM 5529 N N . ASN B 1 120 ? 19.844 38 15.914 1 95.94 120 ASN B N 1
ATOM 5530 C CA . ASN B 1 120 ? 19.094 37.125 16.812 1 95.94 120 ASN B CA 1
ATOM 5531 C C . ASN B 1 120 ? 20.016 36.469 17.844 1 95.94 120 ASN B C 1
ATOM 5533 O O . ASN B 1 120 ? 21.047 35.906 17.484 1 95.94 120 ASN B O 1
ATOM 5537 N N . THR B 1 121 ? 19.656 36.438 19.094 1 94.75 121 THR B N 1
ATOM 5538 C CA . THR B 1 121 ? 20.406 35.75 20.141 1 94.75 121 THR B CA 1
ATOM 5539 C C . THR B 1 121 ? 19.578 34.656 20.781 1 94.75 121 THR B C 1
ATOM 5541 O O . THR B 1 121 ? 20.047 33.906 21.641 1 94.75 121 THR B O 1
ATOM 5544 N N . ARG B 1 122 ? 18.344 34.438 20.438 1 90.69 122 ARG B N 1
ATOM 5545 C CA . ARG B 1 122 ? 17.406 33.5 21.016 1 90.69 122 ARG B CA 1
ATOM 5546 C C . ARG B 1 122 ? 17.531 32.125 20.344 1 90.69 122 ARG B C 1
ATOM 5548 O O . ARG B 1 122 ? 17.406 32.031 19.125 1 90.69 122 ARG B O 1
ATOM 5555 N N . PRO B 1 123 ? 17.781 31.094 21.047 1 86.62 123 PRO B N 1
ATOM 5556 C CA . PRO B 1 123 ? 18.109 29.797 20.438 1 86.62 123 PRO B CA 1
ATOM 5557 C C . PRO B 1 123 ? 16.938 29.188 19.703 1 86.62 123 PRO B C 1
ATOM 5559 O O . PRO B 1 123 ? 17.125 28.453 18.719 1 86.62 123 PRO B O 1
ATOM 5562 N N . ASN B 1 124 ? 15.703 29.359 20.078 1 88.19 124 ASN B N 1
ATOM 5563 C CA . ASN B 1 124 ? 14.562 28.688 19.469 1 88.19 124 ASN B CA 1
ATOM 5564 C C . ASN B 1 124 ? 14.031 29.469 18.266 1 88.19 124 ASN B C 1
ATOM 5566 O O . ASN B 1 124 ? 13.086 29.047 17.609 1 88.19 124 ASN B O 1
ATOM 5570 N N . GLN B 1 125 ? 14.688 30.562 17.906 1 94 125 GLN B N 1
ATOM 5571 C CA . GLN B 1 125 ? 14.227 31.391 16.797 1 94 125 GLN B CA 1
ATOM 5572 C C . GLN B 1 125 ? 15.07 31.156 15.555 1 94 125 GLN B C 1
ATOM 5574 O O . GLN B 1 125 ? 16.25 31.5 15.523 1 94 125 GLN B O 1
ATOM 5579 N N . LYS B 1 126 ? 14.398 30.516 14.57 1 96.19 126 LYS B N 1
ATOM 5580 C CA . LYS B 1 126 ? 15.133 30.109 13.375 1 96.19 126 LYS B CA 1
ATOM 5581 C C . LYS B 1 126 ? 14.633 30.875 12.148 1 96.19 126 LYS B C 1
ATOM 5583 O O . LYS B 1 126 ? 15.102 30.641 11.031 1 96.19 126 LYS B O 1
ATOM 5588 N N . GLY B 1 127 ? 13.688 31.812 12.336 1 97.62 127 GLY B N 1
ATOM 5589 C CA . GLY B 1 127 ? 13.094 32.531 11.234 1 97.62 127 GLY B CA 1
ATOM 5590 C C . GLY B 1 127 ? 11.922 31.812 10.602 1 97.62 127 GLY B C 1
ATOM 5591 O O . GLY B 1 127 ? 11.422 30.828 11.148 1 97.62 127 GLY B O 1
ATOM 5592 N N . ALA B 1 128 ? 11.477 32.344 9.5 1 98.31 128 ALA B N 1
ATOM 5593 C CA . ALA B 1 128 ? 10.289 31.812 8.836 1 98.31 128 ALA B CA 1
ATOM 5594 C C . ALA B 1 128 ? 10.602 30.5 8.133 1 98.31 128 ALA B C 1
ATOM 5596 O O . ALA B 1 128 ? 11.75 30.234 7.777 1 98.31 128 ALA B O 1
ATOM 5597 N N . VAL B 1 129 ? 9.609 29.656 8 1 98.56 129 VAL B N 1
ATOM 5598 C CA . VAL B 1 129 ? 9.703 28.453 7.203 1 98.56 129 VAL B CA 1
ATOM 5599 C C . VAL B 1 129 ? 9.711 28.797 5.719 1 98.56 129 VAL B C 1
ATOM 5601 O O . VAL B 1 129 ? 8.898 29.609 5.262 1 98.56 129 VAL B O 1
ATOM 5604 N N . LEU B 1 130 ? 10.641 28.266 4.996 1 98.5 130 LEU B N 1
ATOM 5605 C CA . LEU B 1 130 ? 10.797 28.484 3.562 1 98.5 130 LEU B CA 1
ATOM 5606 C C . LEU B 1 130 ? 10.852 27.156 2.814 1 98.5 130 LEU B C 1
ATOM 5608 O O . LEU B 1 130 ? 10.883 26.094 3.436 1 98.5 130 LEU B O 1
ATOM 5612 N N . ILE B 1 131 ? 10.75 27.203 1.506 1 98.5 131 ILE B N 1
ATOM 5613 C CA . ILE B 1 131 ? 11.039 26.062 0.65 1 98.5 131 ILE B CA 1
ATOM 5614 C C . ILE B 1 131 ? 12.547 25.938 0.426 1 98.5 131 ILE B C 1
ATOM 5616 O O . ILE B 1 131 ? 13.211 26.938 0.164 1 98.5 131 ILE B O 1
ATOM 5620 N N . ASP B 1 132 ? 13.031 24.766 0.581 1 97.69 132 ASP B N 1
ATOM 5621 C CA . ASP B 1 132 ? 14.461 24.547 0.395 1 97.69 132 ASP B CA 1
ATOM 5622 C C . ASP B 1 132 ? 14.867 24.75 -1.064 1 97.69 132 ASP B C 1
ATOM 5624 O O . ASP B 1 132 ? 14.383 24.047 -1.952 1 97.69 132 ASP B O 1
ATOM 5628 N N . ASN B 1 133 ? 15.773 25.688 -1.328 1 95.75 133 ASN B N 1
ATOM 5629 C CA . ASN B 1 133 ? 16.234 25.938 -2.689 1 95.75 133 ASN B CA 1
ATOM 5630 C C . ASN B 1 133 ? 17.016 24.766 -3.256 1 95.75 133 ASN B C 1
ATOM 5632 O O . ASN B 1 133 ? 17.062 24.562 -4.473 1 95.75 133 ASN B O 1
ATOM 5636 N N . LYS B 1 134 ? 17.609 23.984 -2.367 1 95.38 134 LYS B N 1
ATOM 5637 C CA . LYS B 1 134 ? 18.406 22.844 -2.799 1 95.38 134 LYS B CA 1
ATOM 5638 C C . LYS B 1 134 ? 17.531 21.625 -3.037 1 95.38 134 LYS B C 1
ATOM 5640 O O . LYS B 1 134 ? 17.906 20.719 -3.799 1 95.38 134 LYS B O 1
ATOM 5645 N N . ASN B 1 135 ? 16.453 21.516 -2.391 1 96.88 135 ASN B N 1
ATOM 5646 C CA . ASN B 1 135 ? 15.438 20.484 -2.51 1 96.88 135 ASN B CA 1
ATOM 5647 C C . ASN B 1 135 ? 14.031 21.062 -2.461 1 96.88 135 ASN B C 1
ATOM 5649 O O . ASN B 1 135 ? 13.422 21.141 -1.39 1 96.88 135 ASN B O 1
ATOM 5653 N N . PRO B 1 136 ? 13.492 21.406 -3.58 1 97.75 136 PRO B N 1
ATOM 5654 C CA . PRO B 1 136 ? 12.227 22.141 -3.625 1 97.75 136 PRO B CA 1
ATOM 5655 C C . PRO B 1 136 ? 11.062 21.344 -3.039 1 97.75 136 PRO B C 1
ATOM 5657 O O . PRO B 1 136 ? 9.953 21.875 -2.904 1 97.75 136 PRO B O 1
ATOM 5660 N N . GLN B 1 137 ? 11.297 20.109 -2.645 1 98.31 137 GLN B N 1
ATOM 5661 C CA . GLN B 1 137 ? 10.242 19.312 -2.029 1 98.31 137 GLN B CA 1
ATOM 5662 C C . GLN B 1 137 ? 10.43 19.219 -0.518 1 98.31 137 GLN B C 1
ATOM 5664 O O . GLN B 1 137 ? 9.844 18.359 0.135 1 98.31 137 GLN B O 1
ATOM 5669 N N . ALA B 1 138 ? 11.305 20.062 0.01 1 98.56 138 ALA B N 1
ATOM 5670 C CA . ALA B 1 138 ? 11.586 20.062 1.444 1 98.56 138 ALA B CA 1
ATOM 5671 C C . ALA B 1 138 ? 11.477 21.484 2.016 1 98.56 138 ALA B C 1
ATOM 5673 O O . ALA B 1 138 ? 11.469 22.453 1.266 1 98.56 138 ALA B O 1
ATOM 5674 N N . PHE B 1 139 ? 11.375 21.547 3.316 1 98.75 139 PHE B N 1
ATOM 5675 C CA . PHE B 1 139 ? 11.289 22.812 4.035 1 98.75 139 PHE B CA 1
ATOM 5676 C C . PHE B 1 139 ? 12.617 23.156 4.703 1 98.75 139 PHE B C 1
ATOM 5678 O O . PHE B 1 139 ? 13.375 22.25 5.082 1 98.75 139 PHE B O 1
ATOM 5685 N N . VAL B 1 140 ? 12.867 24.422 4.828 1 98.31 140 VAL B N 1
ATOM 5686 C CA . VAL B 1 140 ? 13.992 24.953 5.582 1 98.31 140 VAL B CA 1
ATOM 5687 C C . VAL B 1 140 ? 13.555 26.188 6.371 1 98.31 140 VAL B C 1
ATOM 5689 O O . VAL B 1 140 ? 12.5 26.766 6.094 1 98.31 140 VAL B O 1
ATOM 5692 N N . TYR B 1 141 ? 14.297 26.547 7.402 1 97.69 141 TYR B N 1
ATOM 5693 C CA . TYR B 1 141 ? 14.109 27.828 8.062 1 97.69 141 TYR B CA 1
ATOM 5694 C C . TYR B 1 141 ? 14.977 28.906 7.414 1 97.69 141 TYR B C 1
ATOM 5696 O O . TYR B 1 141 ? 15.938 28.594 6.707 1 97.69 141 TYR B O 1
ATOM 5704 N N . GLU B 1 142 ? 14.664 30.125 7.695 1 96.94 142 GLU B N 1
ATOM 5705 C CA . GLU B 1 142 ? 15.398 31.266 7.156 1 96.94 142 GLU B CA 1
ATOM 5706 C C . GLU B 1 142 ? 16.859 31.234 7.59 1 96.94 142 GLU B C 1
ATOM 5708 O O . GLU B 1 142 ? 17.734 31.766 6.891 1 96.94 142 GLU B O 1
ATOM 5713 N N . ASP B 1 143 ? 17.141 30.609 8.711 1 95.62 143 ASP B N 1
ATOM 5714 C CA . ASP B 1 143 ? 18.516 30.562 9.18 1 95.62 143 ASP B CA 1
ATOM 5715 C C . ASP B 1 143 ? 19.312 29.469 8.461 1 95.62 143 ASP B C 1
ATOM 5717 O O . ASP B 1 143 ? 20.5 29.266 8.75 1 95.62 143 ASP B O 1
ATOM 5721 N N . GLY B 1 144 ? 18.625 28.703 7.68 1 95.19 144 GLY B N 1
ATOM 5722 C CA . GLY B 1 144 ? 19.297 27.703 6.859 1 95.19 144 GLY B CA 1
ATOM 5723 C C . GLY B 1 144 ? 19.141 26.297 7.383 1 95.19 144 GLY B C 1
ATOM 5724 O O . GLY B 1 144 ? 19.406 25.328 6.664 1 95.19 144 GLY B O 1
ATOM 5725 N N . SER B 1 145 ? 18.656 26.141 8.562 1 95.94 145 SER B N 1
ATOM 5726 C CA . SER B 1 145 ? 18.5 24.797 9.117 1 95.94 145 SER B CA 1
ATOM 5727 C C . SER B 1 145 ? 17.328 24.062 8.453 1 95.94 145 SER B C 1
ATOM 5729 O O . SER B 1 145 ? 16.312 24.688 8.109 1 95.94 145 SER B O 1
ATOM 5731 N N . SER B 1 146 ? 17.516 22.75 8.289 1 97.31 146 SER B N 1
ATOM 5732 C CA . SER B 1 146 ? 16.438 21.922 7.738 1 97.31 146 SER B CA 1
ATOM 5733 C C . SER B 1 146 ? 15.227 21.906 8.656 1 97.31 146 SER B C 1
ATOM 5735 O O . SER B 1 146 ? 15.359 22.031 9.875 1 97.31 146 SER B O 1
ATOM 5737 N N . HIS B 1 147 ? 14.109 21.812 8.031 1 98 147 HIS B N 1
ATOM 5738 C CA . HIS B 1 147 ? 12.883 21.797 8.82 1 98 147 HIS B CA 1
ATOM 5739 C C . HIS B 1 147 ? 12.047 20.562 8.492 1 98 147 HIS B C 1
ATOM 5741 O O . HIS B 1 147 ? 11.383 20.516 7.457 1 98 147 HIS B O 1
ATOM 5747 N N . PHE B 1 148 ? 12.055 19.578 9.391 1 98.38 148 PHE B N 1
ATOM 5748 C CA . PHE B 1 148 ? 11.18 18.422 9.32 1 98.38 148 PHE B CA 1
ATOM 5749 C C . PHE B 1 148 ? 9.852 18.703 10.016 1 98.38 148 PHE B C 1
ATOM 5751 O O . PHE B 1 148 ? 9.727 18.531 11.227 1 98.38 148 PHE B O 1
ATOM 5758 N N . ILE B 1 149 ? 8.859 19 9.234 1 97.94 149 ILE B N 1
ATOM 5759 C CA . ILE B 1 149 ? 7.559 19.359 9.789 1 97.94 149 ILE B CA 1
ATOM 5760 C C . ILE B 1 149 ? 6.926 18.141 10.461 1 97.94 149 ILE B C 1
ATOM 5762 O O . ILE B 1 149 ? 6.762 17.094 9.82 1 97.94 149 ILE B O 1
ATOM 5766 N N . LEU B 1 150 ? 6.66 18.219 11.656 1 98.12 150 LEU B N 1
ATOM 5767 C CA . LEU B 1 150 ? 5.832 17.281 12.406 1 98.12 150 LEU B CA 1
ATOM 5768 C C . LEU B 1 150 ? 4.621 17.984 13.008 1 98.12 150 LEU B C 1
ATOM 5770 O O . LEU B 1 150 ? 4.73 18.641 14.047 1 98.12 150 LEU B O 1
ATOM 5774 N N . ALA B 1 151 ? 3.514 17.781 12.375 1 98.56 151 ALA B N 1
ATOM 5775 C CA . ALA B 1 151 ? 2.348 18.641 12.594 1 98.56 151 ALA B CA 1
ATOM 5776 C C . ALA B 1 151 ? 1.447 18.062 13.688 1 98.56 151 ALA B C 1
ATOM 5778 O O . ALA B 1 151 ? 1.291 16.844 13.797 1 98.56 151 ALA B O 1
ATOM 5779 N N . PHE B 1 152 ? 0.907 18.891 14.492 1 98.75 152 PHE B N 1
ATOM 5780 C CA . PHE B 1 152 ? -0.071 18.625 15.539 1 98.75 152 PHE B CA 1
ATOM 5781 C C . PHE B 1 152 ? -1.366 19.391 15.273 1 98.75 152 PHE B C 1
ATOM 5783 O O . PHE B 1 152 ? -1.371 20.625 15.227 1 98.75 152 PHE B O 1
ATOM 5790 N N . GLU B 1 153 ? -2.455 18.703 15.055 1 98.56 153 GLU B N 1
ATOM 5791 C CA . GLU B 1 153 ? -3.752 19.344 14.828 1 98.56 153 GLU B CA 1
ATOM 5792 C C . GLU B 1 153 ? -4.344 19.875 16.125 1 98.56 153 GLU B C 1
ATOM 5794 O O . GLU B 1 153 ? -4.617 19.094 17.047 1 98.56 153 GLU B O 1
ATOM 5799 N N . LEU B 1 154 ? -4.543 21.125 16.25 1 98.75 154 LEU B N 1
ATOM 5800 C CA . LEU B 1 154 ? -5.09 21.812 17.406 1 98.75 154 LEU B CA 1
ATOM 5801 C C . LEU B 1 154 ? -5.961 22.984 17 1 98.75 154 LEU B C 1
ATOM 5803 O O . LEU B 1 154 ? -5.629 24.141 17.281 1 98.75 154 LEU B O 1
ATOM 5807 N N . ASP B 1 155 ? -7.117 22.688 16.438 1 98.38 155 ASP B N 1
ATOM 5808 C CA . ASP B 1 155 ? -7.988 23.625 15.75 1 98.38 155 ASP B CA 1
ATOM 5809 C C . ASP B 1 155 ? -8.469 24.719 16.703 1 98.38 155 ASP B C 1
ATOM 5811 O O . ASP B 1 155 ? -8.695 25.859 16.281 1 98.38 155 ASP B O 1
ATOM 5815 N N . TRP B 1 156 ? -8.656 24.422 18 1 98.81 156 TRP B N 1
ATOM 5816 C CA . TRP B 1 156 ? -9.289 25.344 18.938 1 98.81 156 TRP B CA 1
ATOM 5817 C C . TRP B 1 156 ? -8.258 25.969 19.859 1 98.81 156 TRP B C 1
ATOM 5819 O O . TRP B 1 156 ? -8.594 26.438 20.953 1 98.81 156 TRP B O 1
ATOM 5829 N N . LEU B 1 157 ? -7.047 25.953 19.453 1 98.88 157 LEU B N 1
ATOM 5830 C CA . LEU B 1 157 ? -6.02 26.609 20.25 1 98.88 157 LEU B CA 1
ATOM 5831 C C . LEU B 1 157 ? -6.414 28.062 20.547 1 98.88 157 LEU B C 1
ATOM 5833 O O . LEU B 1 157 ? -6.156 28.562 21.656 1 98.88 157 LEU B O 1
ATOM 5837 N N . PHE B 1 158 ? -7.109 28.781 19.656 1 98.69 158 PHE B N 1
ATOM 5838 C CA . PHE B 1 158 ? -7.52 30.172 19.766 1 98.69 158 PHE B CA 1
ATOM 5839 C C . PHE B 1 158 ? -8.438 30.375 20.969 1 98.69 158 PHE B C 1
ATOM 5841 O O . PHE B 1 158 ? -8.57 31.484 21.484 1 98.69 158 PHE B O 1
ATOM 5848 N N . ALA B 1 159 ? -9.031 29.297 21.438 1 98.75 159 ALA B N 1
ATOM 5849 C CA . ALA B 1 159 ? -10.102 29.422 22.422 1 98.75 159 ALA B CA 1
ATOM 5850 C C . ALA B 1 159 ? -9.547 29.328 23.844 1 98.75 159 ALA B C 1
ATOM 5852 O O . ALA B 1 159 ? -10.188 29.766 24.797 1 98.75 159 ALA B O 1
ATOM 5853 N N . LEU B 1 160 ? -8.398 28.672 23.969 1 98.69 160 LEU B N 1
ATOM 5854 C CA . LEU B 1 160 ? -7.824 28.484 25.297 1 98.69 160 LEU B CA 1
ATOM 5855 C C . LEU B 1 160 ? -7.484 29.844 25.922 1 98.69 160 LEU B C 1
ATOM 5857 O O . LEU B 1 160 ? -6.863 30.688 25.281 1 98.69 160 LEU B O 1
ATOM 5861 N N . ASP B 1 161 ? -7.922 30.094 27.141 1 98.25 161 ASP B N 1
ATOM 5862 C CA . ASP B 1 161 ? -7.578 31.234 27.984 1 98.25 161 ASP B CA 1
ATOM 5863 C C . ASP B 1 161 ? -8.117 32.531 27.391 1 98.25 161 ASP B C 1
ATOM 5865 O O . ASP B 1 161 ? -7.637 33.625 27.734 1 98.25 161 ASP B O 1
ATOM 5869 N N . TYR B 1 162 ? -9.086 32.5 26.453 1 97.62 162 TYR B N 1
ATOM 5870 C CA . TYR B 1 162 ? -9.633 33.688 25.828 1 97.62 162 TYR B CA 1
ATOM 5871 C C . TYR B 1 162 ? -10.109 34.688 26.875 1 97.62 162 TYR B C 1
ATOM 5873 O O . TYR B 1 162 ? -9.898 35.906 26.734 1 97.62 162 TYR B O 1
ATOM 5881 N N . HIS B 1 163 ? -10.664 34.281 27.953 1 96.25 163 HIS B N 1
ATOM 5882 C CA . HIS B 1 163 ? -11.281 35.156 28.953 1 96.25 163 HIS B CA 1
ATOM 5883 C C . HIS B 1 163 ? -10.266 35.594 30.016 1 96.25 163 HIS B C 1
ATOM 5885 O O . HIS B 1 163 ? -10.617 36.281 30.969 1 96.25 163 HIS B O 1
ATOM 5891 N N . ASN B 1 164 ? -9.055 35.125 29.844 1 95.06 164 ASN B N 1
ATOM 5892 C CA . ASN B 1 164 ? -8 35.531 30.766 1 95.06 164 ASN B CA 1
ATOM 5893 C C . ASN B 1 164 ? -7.133 36.625 30.156 1 95.06 164 ASN B C 1
ATOM 5895 O O . ASN B 1 164 ? -6.234 36.375 29.359 1 95.06 164 ASN B O 1
ATOM 5899 N N . PRO B 1 165 ? -7.332 37.844 30.406 1 89.88 165 PRO B N 1
ATOM 5900 C CA . PRO B 1 165 ? -6.629 38.969 29.75 1 89.88 165 PRO B CA 1
ATOM 5901 C C . PRO B 1 165 ? -5.172 39.062 30.203 1 89.88 165 PRO B C 1
ATOM 5903 O O . PRO B 1 165 ? -4.371 39.75 29.547 1 89.88 165 PRO B O 1
ATOM 5906 N N . LYS B 1 166 ? -4.777 38.406 31.25 1 92 166 LYS B N 1
ATOM 5907 C CA . LYS B 1 166 ? -3.455 38.625 31.844 1 92 166 LYS B CA 1
ATOM 5908 C C . LYS B 1 166 ? -2.504 37.469 31.469 1 92 166 LYS B C 1
ATOM 5910 O O . LYS B 1 166 ? -1.318 37.719 31.219 1 92 166 LYS B O 1
ATOM 5915 N N . HIS B 1 167 ? -3.029 36.281 31.547 1 94.56 167 HIS B N 1
ATOM 5916 C CA . HIS B 1 167 ? -2.186 35.125 31.328 1 94.56 167 HIS B CA 1
ATOM 5917 C C . HIS B 1 167 ? -2.863 34.094 30.406 1 94.56 167 HIS B C 1
ATOM 5919 O O . HIS B 1 167 ? -4.039 34.25 30.062 1 94.56 167 HIS B O 1
ATOM 5925 N N . ILE B 1 168 ? -2.027 33.219 29.891 1 97.88 168 ILE B N 1
ATOM 5926 C CA . ILE B 1 168 ? -2.586 32.156 29.062 1 97.88 168 ILE B CA 1
ATOM 5927 C C . ILE B 1 168 ? -2.059 30.797 29.516 1 97.88 168 ILE B C 1
ATOM 5929 O O . ILE B 1 168 ? -1.468 30.047 28.734 1 97.88 168 ILE B O 1
ATOM 5933 N N . PRO B 1 169 ? -2.342 30.359 30.75 1 98.31 169 PRO B N 1
ATOM 5934 C CA . PRO B 1 169 ? -1.702 29.172 31.344 1 98.31 169 PRO B CA 1
ATOM 5935 C C . PRO B 1 169 ? -2.051 27.891 30.609 1 98.31 169 PRO B C 1
ATOM 5937 O O . PRO B 1 169 ? -1.202 27 30.484 1 98.31 169 PRO B O 1
ATOM 5940 N N . ARG B 1 170 ? -3.301 27.703 30.203 1 98.5 170 ARG B N 1
ATOM 5941 C CA . ARG B 1 170 ? -3.686 26.484 29.484 1 98.5 170 ARG B CA 1
ATOM 5942 C C . ARG B 1 170 ? -2.967 26.391 28.141 1 98.5 170 ARG B C 1
ATOM 5944 O O . ARG B 1 170 ? -2.467 25.328 27.781 1 98.5 170 ARG B O 1
ATOM 5951 N N . THR B 1 171 ? -2.938 27.516 27.438 1 98.75 171 THR B N 1
ATOM 5952 C CA . THR B 1 171 ? -2.236 27.609 26.156 1 98.75 171 THR B CA 1
ATOM 5953 C C . THR B 1 171 ? -0.762 27.25 26.328 1 98.75 171 THR B C 1
ATOM 5955 O O . THR B 1 171 ? -0.231 26.422 25.578 1 98.75 171 THR B O 1
ATOM 5958 N N . GLU B 1 172 ? -0.128 27.828 27.297 1 98.5 172 GLU B N 1
ATOM 5959 C CA . GLU B 1 172 ? 1.293 27.594 27.531 1 98.5 172 GLU B CA 1
ATOM 5960 C C . GLU B 1 172 ? 1.548 26.125 27.891 1 98.5 172 GLU B C 1
ATOM 5962 O O . GLU B 1 172 ? 2.514 25.531 27.422 1 98.5 172 GLU B O 1
ATOM 5967 N N . LYS B 1 173 ? 0.662 25.547 28.688 1 98.56 173 LYS B N 1
ATOM 5968 C CA . LYS B 1 173 ? 0.82 24.156 29.109 1 98.56 173 LYS B CA 1
ATOM 5969 C C . LYS B 1 173 ? 0.803 23.219 27.922 1 98.56 173 LYS B C 1
ATOM 5971 O O . LYS B 1 173 ? 1.699 22.375 27.766 1 98.56 173 LYS B O 1
ATOM 5976 N N . ILE B 1 174 ? -0.159 23.297 27.047 1 98.81 174 ILE B N 1
ATOM 5977 C CA . ILE B 1 174 ? -0.281 22.359 25.938 1 98.81 174 ILE B CA 1
ATOM 5978 C C . ILE B 1 174 ? 0.831 22.609 24.922 1 98.81 174 ILE B C 1
ATOM 5980 O O . ILE B 1 174 ? 1.369 21.672 24.328 1 98.81 174 ILE B O 1
ATOM 5984 N N . LEU B 1 175 ? 1.206 23.875 24.688 1 98.81 175 LEU B N 1
ATOM 5985 C CA . LEU B 1 175 ? 2.299 24.188 23.781 1 98.81 175 LEU B CA 1
ATOM 5986 C C . LEU B 1 175 ? 3.617 23.625 24.297 1 98.81 175 LEU B C 1
ATOM 5988 O O . LEU B 1 175 ? 4.441 23.156 23.516 1 98.81 175 LEU B O 1
ATOM 5992 N N . ASP B 1 176 ? 3.828 23.734 25.625 1 98.69 176 ASP B N 1
ATOM 5993 C CA . ASP B 1 176 ? 5.023 23.141 26.203 1 98.69 176 ASP B CA 1
ATOM 5994 C C . ASP B 1 176 ? 5.066 21.625 25.953 1 98.69 176 ASP B C 1
ATOM 5996 O O . ASP B 1 176 ? 6.113 21.078 25.594 1 98.69 176 ASP B O 1
ATOM 6000 N N . ASP B 1 177 ? 3.943 20.969 26.172 1 98.75 177 ASP B N 1
ATOM 6001 C CA . ASP B 1 177 ? 3.869 19.531 25.953 1 98.75 177 ASP B CA 1
ATOM 6002 C C . ASP B 1 177 ? 4.129 19.188 24.484 1 98.75 177 ASP B C 1
ATOM 6004 O O . ASP B 1 177 ? 4.863 18.25 24.188 1 98.75 177 ASP B O 1
ATOM 6008 N N . ILE B 1 178 ? 3.559 19.938 23.578 1 98.62 178 ILE B N 1
ATOM 6009 C CA . ILE B 1 178 ? 3.719 19.734 22.141 1 98.62 178 ILE B CA 1
ATOM 6010 C C . ILE B 1 178 ? 5.188 19.891 21.75 1 98.62 178 ILE B C 1
ATOM 6012 O O . ILE B 1 178 ? 5.773 19 21.141 1 98.62 178 ILE B O 1
ATOM 6016 N N . ALA B 1 179 ? 5.801 20.953 22.203 1 98.31 179 ALA B N 1
ATOM 6017 C CA . ALA B 1 179 ? 7.199 21.234 21.875 1 98.31 179 ALA B CA 1
ATOM 6018 C C . ALA B 1 179 ? 8.125 20.188 22.484 1 98.31 179 ALA B C 1
ATOM 6020 O O . ALA B 1 179 ? 9.055 19.719 21.828 1 98.31 179 ALA B O 1
ATOM 6021 N N . ALA B 1 180 ? 7.836 19.797 23.734 1 98.38 180 ALA B N 1
ATOM 6022 C CA . ALA B 1 180 ? 8.68 18.859 24.453 1 98.38 180 ALA B CA 1
ATOM 6023 C C . ALA B 1 180 ? 8.672 17.484 23.781 1 98.38 180 ALA B C 1
ATOM 6025 O O . ALA B 1 180 ? 9.594 16.688 23.969 1 98.38 180 ALA B O 1
ATOM 6026 N N . ASN B 1 181 ? 7.648 17.234 23.016 1 98.44 181 ASN B N 1
ATOM 6027 C CA . ASN B 1 181 ? 7.531 15.914 22.391 1 98.44 181 ASN B CA 1
ATOM 6028 C C . ASN B 1 181 ? 7.863 15.961 20.906 1 98.44 181 ASN B C 1
ATOM 6030 O O . ASN B 1 181 ? 7.531 15.039 20.156 1 98.44 181 ASN B O 1
ATOM 6034 N N . GLY B 1 182 ? 8.445 16.984 20.469 1 97.75 182 GLY B N 1
ATOM 6035 C CA . GLY B 1 182 ? 9.102 17.016 19.172 1 97.75 182 GLY B CA 1
ATOM 6036 C C . GLY B 1 182 ? 8.227 17.594 18.078 1 97.75 182 GLY B C 1
ATOM 6037 O O . GLY B 1 182 ? 8.688 17.812 16.953 1 97.75 182 GLY B O 1
ATOM 6038 N N . PHE B 1 183 ? 6.938 17.891 18.359 1 98.62 183 PHE B N 1
ATOM 6039 C CA . PHE B 1 183 ? 6.105 18.594 17.391 1 98.62 183 PHE B CA 1
ATOM 6040 C C . PHE B 1 183 ? 6.605 20.016 17.172 1 98.62 183 PHE B C 1
ATOM 6042 O O . PHE B 1 183 ? 7.16 20.625 18.094 1 98.62 183 PHE B O 1
ATOM 6049 N N . ASN B 1 184 ? 6.445 20.516 15.953 1 98.31 184 ASN B N 1
ATOM 6050 C CA . ASN B 1 184 ? 6.984 21.844 15.664 1 98.31 184 ASN B CA 1
ATOM 6051 C C . ASN B 1 184 ? 6.066 22.641 14.734 1 98.31 184 ASN B C 1
ATOM 6053 O O . ASN B 1 184 ? 6.406 23.75 14.312 1 98.31 184 ASN B O 1
ATOM 6057 N N . HIS B 1 185 ? 5 22.078 14.391 1 98.38 185 HIS B N 1
ATOM 6058 C CA . HIS B 1 185 ? 4.016 22.625 13.469 1 98.38 185 HIS B CA 1
ATOM 6059 C C . HIS B 1 185 ? 2.598 22.406 13.984 1 98.38 185 HIS B C 1
ATOM 6061 O O . HIS B 1 185 ? 2.135 21.281 14.109 1 98.38 185 HIS B O 1
ATOM 6067 N N . VAL B 1 186 ? 1.924 23.5 14.32 1 98.81 186 VAL B N 1
ATOM 6068 C CA . VAL B 1 186 ? 0.585 23.391 14.891 1 98.81 186 VAL B CA 1
ATOM 6069 C C . VAL B 1 186 ? -0.447 23.906 13.891 1 98.81 186 VAL B C 1
ATOM 6071 O O . VAL B 1 186 ? -0.357 25.031 13.422 1 98.81 186 VAL B O 1
ATOM 6074 N N . VAL B 1 187 ? -1.369 23.062 13.555 1 98.69 187 VAL B N 1
ATOM 6075 C CA . VAL B 1 187 ? -2.465 23.453 12.672 1 98.69 187 VAL B CA 1
ATOM 6076 C C . VAL B 1 187 ? -3.627 23.984 13.508 1 98.69 187 VAL B C 1
ATOM 6078 O O . VAL B 1 187 ? -4.109 23.312 14.422 1 98.69 187 VAL B O 1
ATOM 6081 N N . MET B 1 188 ? -4.043 25.172 13.227 1 98.62 188 MET B N 1
ATOM 6082 C CA . MET B 1 188 ? -5.051 25.828 14.062 1 98.62 188 MET B CA 1
ATOM 6083 C C . MET B 1 188 ? -5.941 26.75 13.234 1 98.62 188 MET B C 1
ATOM 6085 O O . MET B 1 188 ? -5.562 27.156 12.133 1 98.62 188 MET B O 1
ATOM 6089 N N . ASN B 1 189 ? -7.105 27.062 13.773 1 98.62 189 ASN B N 1
ATOM 6090 C CA . ASN B 1 189 ? -8.016 28.031 13.172 1 98.62 189 ASN B CA 1
ATOM 6091 C C . ASN B 1 189 ? -7.82 29.422 13.766 1 98.62 189 ASN B C 1
ATOM 6093 O O . ASN B 1 189 ? -7.449 29.562 14.93 1 98.62 189 ASN B O 1
ATOM 6097 N N . VAL B 1 190 ? -8.172 30.438 12.922 1 98.81 190 VAL B N 1
ATOM 6098 C CA . VAL B 1 190 ? -8.383 31.75 13.508 1 98.81 190 VAL B CA 1
ATOM 6099 C C . VAL B 1 190 ? -9.594 31.719 14.445 1 98.81 190 VAL B C 1
ATOM 6101 O O . VAL B 1 190 ? -9.547 32.281 15.547 1 98.81 190 VAL B O 1
ATOM 6104 N N . PHE B 1 191 ? -10.602 31.078 13.945 1 98.69 191 PHE B N 1
ATOM 6105 C CA . PHE B 1 191 ? -11.828 30.922 14.719 1 98.69 191 PHE B CA 1
ATOM 6106 C C . PHE B 1 191 ? -12.641 29.734 14.219 1 98.69 191 PHE B C 1
ATOM 6108 O O . PHE B 1 191 ? -12.594 29.406 13.031 1 98.69 191 PHE B O 1
ATOM 6115 N N . ALA B 1 192 ? -13.281 29.078 15.102 1 98.44 192 ALA B N 1
ATOM 6116 C CA . ALA B 1 192 ? -14.297 28.062 14.859 1 98.44 192 ALA B CA 1
ATOM 6117 C C . ALA B 1 192 ? -15.391 28.109 15.922 1 98.44 192 ALA B C 1
ATOM 6119 O O . ALA B 1 192 ? -15.156 28.562 17.047 1 98.44 192 ALA B O 1
ATOM 6120 N N . TYR B 1 193 ? -16.562 27.734 15.531 1 98.62 193 TYR B N 1
ATOM 6121 C CA . TYR B 1 193 ? -17.656 27.875 16.484 1 98.62 193 TYR B CA 1
ATOM 6122 C C . TYR B 1 193 ? -18 26.531 17.125 1 98.62 193 TYR B C 1
ATOM 6124 O O . TYR B 1 193 ? -17.969 26.406 18.344 1 98.62 193 TYR B O 1
ATOM 6132 N N . ASP B 1 194 ? -18.328 25.609 16.312 1 98.25 194 ASP B N 1
ATOM 6133 C CA . ASP B 1 194 ? -18.688 24.266 16.781 1 98.25 194 ASP B CA 1
ATOM 6134 C C . ASP B 1 194 ? -18.5 23.234 15.664 1 98.25 194 ASP B C 1
ATOM 6136 O O . ASP B 1 194 ? -18.156 23.578 14.531 1 98.25 194 ASP B O 1
ATOM 6140 N N . VAL B 1 195 ? -18.594 21.953 16.109 1 96.88 195 VAL B N 1
ATOM 6141 C CA . VAL B 1 195 ? -18.5 20.891 15.109 1 96.88 195 VAL B CA 1
ATOM 6142 C C . VAL B 1 195 ? -19.906 20.422 14.727 1 96.88 195 VAL B C 1
ATOM 6144 O O . VAL B 1 195 ? -20.875 20.672 15.461 1 96.88 195 VAL B O 1
ATOM 6147 N N . GLY B 1 196 ? -20.016 19.844 13.562 1 93.25 196 GLY B N 1
ATOM 6148 C CA . GLY B 1 196 ? -21.312 19.375 13.078 1 93.25 196 GLY B CA 1
ATOM 6149 C C . GLY B 1 196 ? -21.578 17.922 13.406 1 93.25 196 GLY B C 1
ATOM 6150 O O . GLY B 1 196 ? -22.625 17.375 13.055 1 93.25 196 GLY B O 1
ATOM 6151 N N . TRP B 1 197 ? -20.719 17.188 14.062 1 93.12 197 TRP B N 1
ATOM 6152 C CA . TRP B 1 197 ? -20.875 15.773 14.422 1 93.12 197 TRP B CA 1
ATOM 6153 C C . TRP B 1 197 ? -21.125 15.617 15.922 1 93.12 197 TRP B C 1
ATOM 6155 O O . TRP B 1 197 ? -20.969 16.578 16.688 1 93.12 197 TRP B O 1
ATOM 6165 N N . LYS B 1 198 ? -21.594 14.43 16.312 1 93.75 198 LYS B N 1
ATOM 6166 C CA . LYS B 1 198 ? -21.875 14.156 17.719 1 93.75 198 LYS B CA 1
ATOM 6167 C C . LYS B 1 198 ? -20.578 13.93 18.5 1 93.75 198 LYS B C 1
ATOM 6169 O O . LYS B 1 198 ? -19.656 13.266 18.016 1 93.75 198 LYS B O 1
ATOM 6174 N N . ILE B 1 199 ? -20.484 14.5 19.656 1 96.38 199 ILE B N 1
ATOM 6175 C CA . ILE B 1 199 ? -19.375 14.25 20.578 1 96.38 199 ILE B CA 1
ATOM 6176 C C . ILE B 1 199 ? -19.906 13.609 21.859 1 96.38 199 ILE B C 1
ATOM 6178 O O . ILE B 1 199 ? -21.109 13.523 22.062 1 96.38 199 ILE B O 1
ATOM 6182 N N . ALA B 1 200 ? -19 13.172 22.734 1 97.5 200 ALA B N 1
ATOM 6183 C CA . ALA B 1 200 ? -19.359 12.547 24 1 97.5 200 ALA B CA 1
ATOM 6184 C C . ALA B 1 200 ? -20.188 13.5 24.859 1 97.5 200 ALA B C 1
ATOM 6186 O O . ALA B 1 200 ? -19.906 14.703 24.906 1 97.5 200 ALA B O 1
ATOM 6187 N N . ASP B 1 201 ? -21.141 13.023 25.594 1 96.56 201 ASP B N 1
ATOM 6188 C CA . ASP B 1 201 ? -22.047 13.82 26.406 1 96.56 201 ASP B CA 1
ATOM 6189 C C . ASP B 1 201 ? -21.391 14.219 27.719 1 96.56 201 ASP B C 1
ATOM 6191 O O . ASP B 1 201 ? -21.797 15.203 28.359 1 96.56 201 ASP B O 1
ATOM 6195 N N . ASN B 1 202 ? -20.453 13.539 28.141 1 97.06 202 ASN B N 1
ATOM 6196 C CA . ASN B 1 202 ? -19.906 13.719 29.469 1 97.06 202 ASN B CA 1
ATOM 6197 C C . ASN B 1 202 ? -18.578 14.461 29.438 1 97.06 202 ASN B C 1
ATOM 6199 O O . ASN B 1 202 ? -17.719 14.25 30.281 1 97.06 202 ASN B O 1
ATOM 6203 N N . VAL B 1 203 ? -18.344 15.203 28.391 1 98.12 203 VAL B N 1
ATOM 6204 C CA . VAL B 1 203 ? -17.109 16 28.344 1 98.12 203 VAL B CA 1
ATOM 6205 C C . VAL B 1 203 ? -17.125 17.031 29.469 1 98.12 203 VAL B C 1
ATOM 6207 O O . VAL B 1 203 ? -18.078 17.797 29.594 1 98.12 203 VAL B O 1
ATOM 6210 N N . PRO B 1 204 ? -16.109 17.047 30.297 1 97.94 204 PRO B N 1
ATOM 6211 C CA . PRO B 1 204 ? -16.047 18.078 31.328 1 97.94 204 PRO B CA 1
ATOM 6212 C C . PRO B 1 204 ? -16.031 19.5 30.75 1 97.94 204 PRO B C 1
ATOM 6214 O O . PRO B 1 204 ? -15.383 19.734 29.719 1 97.94 204 PRO B O 1
ATOM 6217 N N . GLU B 1 205 ? -16.609 20.453 31.438 1 97.19 205 GLU B N 1
ATOM 6218 C CA . GLU B 1 205 ? -16.734 21.828 30.984 1 97.19 205 GLU B CA 1
ATOM 6219 C C . GLU B 1 205 ? -15.359 22.469 30.781 1 97.19 205 GLU B C 1
ATOM 6221 O O . GLU B 1 205 ? -15.172 23.266 29.859 1 97.19 205 GLU B O 1
ATOM 6226 N N . GLU B 1 206 ? -14.422 22.141 31.578 1 97 206 GLU B N 1
ATOM 6227 C CA . GLU B 1 206 ? -13.102 22.766 31.531 1 97 206 GLU B CA 1
ATOM 6228 C C . GLU B 1 206 ? -12.359 22.391 30.25 1 97 206 GLU B C 1
ATOM 6230 O O . GLU B 1 206 ? -11.375 23.047 29.891 1 97 206 GLU B O 1
ATOM 6235 N N . TYR B 1 207 ? -12.875 21.312 29.547 1 98.5 207 TYR B N 1
ATOM 6236 C CA . TYR B 1 207 ? -12.188 20.844 28.359 1 98.5 207 TYR B CA 1
ATOM 6237 C C . TYR B 1 207 ? -13.047 21.062 27.109 1 98.5 207 TYR B C 1
ATOM 6239 O O . TYR B 1 207 ? -12.648 20.703 26 1 98.5 207 TYR B O 1
ATOM 6247 N N . PHE B 1 208 ? -14.258 21.578 27.25 1 98.5 208 PHE B N 1
ATOM 6248 C CA . PHE B 1 208 ? -15.164 21.844 26.141 1 98.5 208 PHE B CA 1
ATOM 6249 C C . PHE B 1 208 ? -15.086 23.297 25.688 1 98.5 208 PHE B C 1
ATOM 6251 O O . PHE B 1 208 ? -15.352 24.203 26.484 1 98.5 208 PHE B O 1
ATOM 6258 N N . PHE B 1 209 ? -14.844 23.562 24.422 1 98.56 209 PHE B N 1
ATOM 6259 C CA . PHE B 1 209 ? -14.609 24.922 23.953 1 98.56 209 PHE B CA 1
ATOM 6260 C C . PHE B 1 209 ? -15.508 25.234 22.75 1 98.56 209 PHE B C 1
ATOM 6262 O O . PHE B 1 209 ? -15.312 26.25 22.078 1 98.56 209 PHE B O 1
ATOM 6269 N N . GLY B 1 210 ? -16.469 24.359 22.484 1 97.88 210 GLY B N 1
ATOM 6270 C CA . GLY B 1 210 ? -17.438 24.641 21.438 1 97.88 210 GLY B CA 1
ATOM 6271 C C . GLY B 1 210 ? -18.469 25.688 21.828 1 97.88 210 GLY B C 1
ATOM 6272 O O . GLY B 1 210 ? -18.703 25.906 23.031 1 97.88 210 GLY B O 1
ATOM 6273 N N . ARG B 1 211 ? -19 26.375 20.859 1 97.75 211 ARG B N 1
ATOM 6274 C CA . ARG B 1 211 ? -20.078 27.359 20.984 1 97.75 211 ARG B CA 1
ATOM 6275 C C . ARG B 1 211 ? -19.703 28.453 21.969 1 97.75 211 ARG B C 1
ATOM 6277 O O . ARG B 1 211 ? -20.453 28.75 22.906 1 97.75 211 ARG B O 1
ATOM 6284 N N . PRO B 1 212 ? -18.609 29.078 21.703 1 97.75 212 PRO B N 1
ATOM 6285 C CA . PRO B 1 212 ? -18.234 30.188 22.578 1 97.75 212 PRO B CA 1
ATOM 6286 C C . PRO B 1 212 ? -19.219 31.344 22.5 1 97.75 212 PRO B C 1
ATOM 6288 O O . PRO B 1 212 ? -19.984 31.453 21.531 1 97.75 212 PRO B O 1
ATOM 6291 N N . ASN B 1 213 ? -19.188 32.219 23.453 1 97.19 213 ASN B N 1
ATOM 6292 C CA . ASN B 1 213 ? -20.078 33.375 23.5 1 97.19 213 ASN B CA 1
ATOM 6293 C C . ASN B 1 213 ? -19.469 34.594 22.766 1 97.19 213 ASN B C 1
ATOM 6295 O O . ASN B 1 213 ? -19.891 35.719 22.984 1 97.19 213 ASN B O 1
ATOM 6299 N N . TYR B 1 214 ? -18.469 34.406 22.062 1 97.94 214 TYR B N 1
ATOM 6300 C CA . TYR B 1 214 ? -17.797 35.406 21.234 1 97.94 214 TYR B CA 1
ATOM 6301 C C . TYR B 1 214 ? -17.609 34.938 19.812 1 97.94 214 TYR B C 1
ATOM 6303 O O . TYR B 1 214 ? -17.938 33.781 19.5 1 97.94 214 TYR B O 1
ATOM 6311 N N . GLY B 1 215 ? -17.203 35.781 18.875 1 98.31 215 GLY B N 1
ATOM 6312 C CA . GLY B 1 215 ? -16.938 35.469 17.484 1 98.31 215 GLY B CA 1
ATOM 6313 C C . GLY B 1 215 ? -15.922 36.375 16.844 1 98.31 215 GLY B C 1
ATOM 6314 O O . GLY B 1 215 ? -15.227 37.125 17.531 1 98.31 215 GLY B O 1
ATOM 6315 N N . ILE B 1 216 ? -15.828 36.25 15.594 1 98.69 216 ILE B N 1
ATOM 6316 C CA . ILE B 1 216 ? -14.898 37.031 14.805 1 98.69 216 ILE B CA 1
ATOM 6317 C C . ILE B 1 216 ? -15.312 38.5 14.852 1 98.69 216 ILE B C 1
ATOM 6319 O O . ILE B 1 216 ? -14.453 39.406 14.898 1 98.69 216 ILE B O 1
ATOM 6323 N N . PHE B 1 217 ? -16.562 38.75 14.875 1 98.69 217 PHE B N 1
ATOM 6324 C CA . PHE B 1 217 ? -17.156 40.062 14.883 1 98.69 217 PHE B CA 1
ATOM 6325 C C . PHE B 1 217 ? -17.844 40.344 16.219 1 98.69 217 PHE B C 1
ATOM 6327 O O . PHE B 1 217 ? -18.141 39.406 16.969 1 98.69 217 PHE B O 1
ATOM 6334 N N . GLU B 1 218 ? -17.984 41.625 16.5 1 97.94 218 GLU B N 1
ATOM 6335 C CA . GLU B 1 218 ? -18.828 41.969 17.656 1 97.94 218 GLU B CA 1
ATOM 6336 C C . GLU B 1 218 ? -20.234 41.406 17.484 1 97.94 218 GLU B C 1
ATOM 6338 O O . GLU B 1 218 ? -20.656 41.125 16.359 1 97.94 218 GLU B O 1
ATOM 6343 N N . GLY B 1 219 ? -20.875 41.094 18.531 1 97.69 219 GLY B N 1
ATOM 6344 C CA . GLY B 1 219 ? -22.203 40.5 18.484 1 97.69 219 GLY B CA 1
ATOM 6345 C C . GLY B 1 219 ? -22.156 39 18.562 1 97.69 219 GLY B C 1
ATOM 6346 O O . GLY B 1 219 ? -23.188 38.344 18.766 1 97.69 219 GLY B O 1
ATOM 6347 N N . GLY B 1 220 ? -21 38.469 18.391 1 97.38 220 GLY B N 1
ATOM 6348 C CA . GLY B 1 220 ? -20.828 37.031 18.5 1 97.38 220 GLY B CA 1
ATOM 6349 C C . GLY B 1 220 ? -21.125 36.281 17.203 1 97.38 220 GLY B C 1
ATOM 6350 O O . GLY B 1 220 ? -21.281 36.906 16.141 1 97.38 220 GLY B O 1
ATOM 6351 N N . ASN B 1 221 ? -21.141 34.938 17.266 1 98.06 221 ASN B N 1
ATOM 6352 C CA . ASN B 1 221 ? -21.281 34.125 16.078 1 98.06 221 ASN B CA 1
ATOM 6353 C C . ASN B 1 221 ? -22.734 34.062 15.609 1 98.06 221 ASN B C 1
ATOM 6355 O O . ASN B 1 221 ? -23.016 34 14.406 1 98.06 221 ASN B O 1
ATOM 6359 N N . GLN B 1 222 ? -23.688 34.156 16.5 1 96.62 222 GLN B N 1
ATOM 6360 C CA . GLN B 1 222 ? -25.094 34 16.172 1 96.62 222 GLN B CA 1
ATOM 6361 C C . GLN B 1 222 ? -25.656 35.219 15.484 1 96.62 222 GLN B C 1
ATOM 6363 O O . GLN B 1 222 ? -26.438 35.125 14.539 1 96.62 222 GLN B O 1
ATOM 6368 N N . THR B 1 223 ? -25.297 36.406 15.969 1 97.06 223 THR B N 1
ATOM 6369 C CA . THR B 1 223 ? -25.75 37.688 15.414 1 97.06 223 THR B CA 1
ATOM 6370 C C . THR B 1 223 ? -24.578 38.656 15.227 1 97.06 223 THR B C 1
ATOM 6372 O O . THR B 1 223 ? -24.547 39.719 15.859 1 97.06 223 THR B O 1
ATOM 6375 N N . PRO B 1 224 ? -23.766 38.312 14.328 1 98.38 224 PRO B N 1
ATOM 6376 C CA . PRO B 1 224 ? -22.547 39.125 14.164 1 98.38 224 PRO B CA 1
ATOM 6377 C C . PRO B 1 224 ? -22.844 40.531 13.609 1 98.38 224 PRO B C 1
ATOM 6379 O O . PRO B 1 224 ? -23.672 40.656 12.695 1 98.38 224 PRO B O 1
ATOM 6382 N N . ASP B 1 225 ? -22.266 41.531 14.172 1 98.12 225 ASP B N 1
ATOM 6383 C CA . ASP B 1 225 ? -22.156 42.844 13.539 1 98.12 225 ASP B CA 1
ATOM 6384 C C . ASP B 1 225 ? -21 42.906 12.547 1 98.12 225 ASP B C 1
ATOM 6386 O O . ASP B 1 225 ? -19.859 43.219 12.922 1 98.12 225 ASP B O 1
ATOM 6390 N N . PHE B 1 226 ? -21.25 42.719 11.297 1 97.69 226 PHE B N 1
ATOM 6391 C CA . PHE B 1 226 ? -20.234 42.5 10.258 1 97.69 226 PHE B CA 1
ATOM 6392 C C . PHE B 1 226 ? -19.469 43.781 9.984 1 97.69 226 PHE B C 1
ATOM 6394 O O . PHE B 1 226 ? -18.516 43.781 9.203 1 97.69 226 PHE B O 1
ATOM 6401 N N . ASN B 1 227 ? -19.75 44.875 10.75 1 95.75 227 ASN B N 1
ATOM 6402 C CA . ASN B 1 227 ? -19.047 46.125 10.547 1 95.75 227 ASN B CA 1
ATOM 6403 C C . ASN B 1 227 ? -17.891 46.312 11.523 1 95.75 227 ASN B C 1
ATOM 6405 O O . ASN B 1 227 ? -17.031 47.156 11.344 1 95.75 227 ASN B O 1
ATOM 6409 N N . LYS B 1 228 ? -17.891 45.469 12.531 1 96.75 228 LYS B N 1
ATOM 6410 C CA . LYS B 1 228 ? -16.891 45.656 13.594 1 96.75 228 LYS B CA 1
ATOM 6411 C C . LYS B 1 228 ? -16.281 44.312 13.969 1 96.75 228 LYS B C 1
ATOM 6413 O O . LYS B 1 228 ? -16.984 43.375 14.391 1 96.75 228 LYS B O 1
ATOM 6418 N N . LEU B 1 229 ? -14.992 44.25 13.898 1 98.44 229 LEU B N 1
ATOM 6419 C CA . LEU B 1 229 ? -14.281 43.031 14.336 1 98.44 229 LEU B CA 1
ATOM 6420 C C . LEU B 1 229 ? -14.203 42.969 15.859 1 98.44 229 LEU B C 1
ATOM 6422 O O . LEU B 1 229 ? -14.125 44 16.531 1 98.44 229 LEU B O 1
ATOM 6426 N N . ASN B 1 230 ? -14.273 41.781 16.406 1 98.44 230 ASN B N 1
ATOM 6427 C CA . ASN B 1 230 ? -14.016 41.531 17.828 1 98.44 230 ASN B CA 1
ATOM 6428 C C . ASN B 1 230 ? -12.531 41.594 18.141 1 98.44 230 ASN B C 1
ATOM 6430 O O . ASN B 1 230 ? -11.836 40.594 18.141 1 98.44 230 ASN B O 1
ATOM 6434 N N . LEU B 1 231 ? -12.062 42.781 18.5 1 98.12 231 LEU B N 1
ATOM 6435 C CA . LEU B 1 231 ? -10.633 43.031 18.672 1 98.12 231 LEU B CA 1
ATOM 6436 C C . LEU B 1 231 ? -10.047 42.188 19.781 1 98.12 231 LEU B C 1
ATOM 6438 O O . LEU B 1 231 ? -8.867 41.812 19.75 1 98.12 231 LEU B O 1
ATOM 6442 N N . ALA B 1 232 ? -10.828 41.812 20.797 1 97.94 232 ALA B N 1
ATOM 6443 C CA . ALA B 1 232 ? -10.344 40.969 21.891 1 97.94 232 ALA B CA 1
ATOM 6444 C C . ALA B 1 232 ? -9.82 39.656 21.391 1 97.94 232 ALA B C 1
ATOM 6446 O O . ALA B 1 232 ? -8.82 39.125 21.891 1 97.94 232 ALA B O 1
ATOM 6447 N N . LEU B 1 233 ? -10.523 39.031 20.438 1 98.44 233 LEU B N 1
ATOM 6448 C CA . LEU B 1 233 ? -10.086 37.781 19.859 1 98.44 233 LEU B CA 1
ATOM 6449 C C . LEU B 1 233 ? -8.711 37.906 19.219 1 98.44 233 LEU B C 1
ATOM 6451 O O . LEU B 1 233 ? -7.82 37.094 19.469 1 98.44 233 LEU B O 1
ATOM 6455 N N . PHE B 1 234 ? -8.57 38.906 18.438 1 98.56 234 PHE B N 1
ATOM 6456 C CA . PHE B 1 234 ? -7.336 39.094 17.688 1 98.56 234 PHE B CA 1
ATOM 6457 C C . PHE B 1 234 ? -6.184 39.469 18.625 1 98.56 234 PHE B C 1
ATOM 6459 O O . PHE B 1 234 ? -5.051 39.031 18.406 1 98.56 234 PHE B O 1
ATOM 6466 N N . GLN B 1 235 ? -6.457 40.281 19.625 1 98.06 235 GLN B N 1
ATOM 6467 C CA . GLN B 1 235 ? -5.449 40.594 20.625 1 98.06 235 GLN B CA 1
ATOM 6468 C C . GLN B 1 235 ? -5.031 39.344 21.391 1 98.06 235 GLN B C 1
ATOM 6470 O O . GLN B 1 235 ? -3.855 39.156 21.719 1 98.06 235 GLN B O 1
ATOM 6475 N N . HIS B 1 236 ? -5.973 38.5 21.688 1 98.25 236 HIS B N 1
ATOM 6476 C CA . HIS B 1 236 ? -5.668 37.219 22.312 1 98.25 236 HIS B CA 1
ATOM 6477 C C . HIS B 1 236 ? -4.773 36.375 21.422 1 98.25 236 HIS B C 1
ATOM 6479 O O . HIS B 1 236 ? -3.803 35.781 21.891 1 98.25 236 HIS B O 1
ATOM 6485 N N . LEU B 1 237 ? -5.07 36.312 20.141 1 98.56 237 LEU B N 1
ATOM 6486 C CA . LEU B 1 237 ? -4.277 35.531 19.203 1 98.56 237 LEU B CA 1
ATOM 6487 C C . LEU B 1 237 ? -2.85 36.062 19.125 1 98.56 237 LEU B C 1
ATOM 6489 O O . LEU B 1 237 ? -1.908 35.281 18.922 1 98.56 237 LEU B O 1
ATOM 6493 N N . ASP B 1 238 ? -2.625 37.406 19.297 1 98.31 238 ASP B N 1
ATOM 6494 C CA . ASP B 1 238 ? -1.267 37.938 19.406 1 98.31 238 ASP B CA 1
ATOM 6495 C C . ASP B 1 238 ? -0.466 37.156 20.469 1 98.31 238 ASP B C 1
ATOM 6497 O O . ASP B 1 238 ? 0.68 36.781 20.219 1 98.31 238 ASP B O 1
ATOM 6501 N N . ARG B 1 239 ? -1.098 37.031 21.609 1 97.81 239 ARG B N 1
ATOM 6502 C CA . ARG B 1 239 ? -0.43 36.375 22.734 1 97.81 239 ARG B CA 1
ATOM 6503 C C . ARG B 1 239 ? -0.153 34.906 22.422 1 97.81 239 ARG B C 1
ATOM 6505 O O . ARG B 1 239 ? 0.901 34.375 22.781 1 97.81 239 ARG B O 1
ATOM 6512 N N . VAL B 1 240 ? -1.074 34.281 21.75 1 98.56 240 VAL B N 1
ATOM 6513 C CA . VAL B 1 240 ? -0.928 32.875 21.391 1 98.56 240 VAL B CA 1
ATOM 6514 C C . VAL B 1 240 ? 0.235 32.719 20.422 1 98.56 240 VAL B C 1
ATOM 6516 O O . VAL B 1 240 ? 1.114 31.859 20.625 1 98.56 240 VAL B O 1
ATOM 6519 N N . PHE B 1 241 ? 0.289 33.5 19.359 1 98.5 241 PHE B N 1
ATOM 6520 C CA . PHE B 1 241 ? 1.332 33.406 18.344 1 98.5 241 PHE B CA 1
ATOM 6521 C C . PHE B 1 241 ? 2.699 33.719 18.938 1 98.5 241 PHE B C 1
ATOM 6523 O O . PHE B 1 241 ? 3.699 33.094 18.578 1 98.5 241 PHE B O 1
ATOM 6530 N N . LEU B 1 242 ? 2.734 34.688 19.812 1 97.06 242 LEU B N 1
ATOM 6531 C CA . LEU B 1 242 ? 3.986 35 20.484 1 97.06 242 LEU B CA 1
ATOM 6532 C C . LEU B 1 242 ? 4.465 33.812 21.312 1 97.06 242 LEU B C 1
ATOM 6534 O O . LEU B 1 242 ? 5.656 33.5 21.312 1 97.06 242 LEU B O 1
ATOM 6538 N N . ALA B 1 243 ? 3.535 33.219 22.078 1 97.62 243 ALA B N 1
ATOM 6539 C CA . ALA B 1 243 ? 3.873 32.062 22.875 1 97.62 243 ALA B CA 1
ATOM 6540 C C . ALA B 1 243 ? 4.398 30.922 22 1 97.62 243 ALA B C 1
ATOM 6542 O O . ALA B 1 243 ? 5.34 30.219 22.375 1 97.62 243 ALA B O 1
ATOM 6543 N N . MET B 1 244 ? 3.801 30.719 20.844 1 98.31 244 MET B N 1
ATOM 6544 C CA . MET B 1 244 ? 4.246 29.703 19.906 1 98.31 244 MET B CA 1
ATOM 6545 C C . MET B 1 244 ? 5.637 30.031 19.359 1 98.31 244 MET B C 1
ATOM 6547 O O . MET B 1 244 ? 6.52 29.156 19.344 1 98.31 244 MET B O 1
ATOM 6551 N N . GLN B 1 245 ? 5.812 31.266 18.938 1 97 245 GLN B N 1
ATOM 6552 C CA . GLN B 1 245 ? 7.102 31.703 18.406 1 97 245 GLN B CA 1
ATOM 6553 C C . GLN B 1 245 ? 8.219 31.469 19.422 1 97 245 GLN B C 1
ATOM 6555 O O . GLN B 1 245 ? 9.297 30.984 19.062 1 97 245 GLN B O 1
ATOM 6560 N N . GLN B 1 246 ? 7.969 31.781 20.656 1 95.5 246 GLN B N 1
ATOM 6561 C CA . GLN B 1 246 ? 8.953 31.625 21.719 1 95.5 246 GLN B CA 1
ATOM 6562 C C . GLN B 1 246 ? 9.375 30.156 21.875 1 95.5 246 GLN B C 1
ATOM 6564 O O . GLN B 1 246 ? 10.492 29.875 22.297 1 95.5 246 GLN B O 1
ATOM 6569 N N . ARG B 1 247 ? 8.531 29.281 21.5 1 97 247 ARG B N 1
ATOM 6570 C CA . ARG B 1 247 ? 8.773 27.859 21.672 1 97 247 ARG B CA 1
ATOM 6571 C C . ARG B 1 247 ? 9.242 27.219 20.359 1 97 247 ARG B C 1
ATOM 6573 O O . ARG B 1 247 ? 9.398 26 20.281 1 97 247 ARG B O 1
ATOM 6580 N N . GLY B 1 248 ? 9.406 28.031 19.312 1 96.12 248 GLY B N 1
ATOM 6581 C CA . GLY B 1 248 ? 9.852 27.516 18.016 1 96.12 248 GLY B CA 1
ATOM 6582 C C . GLY B 1 248 ? 8.773 26.766 17.266 1 96.12 248 GLY B C 1
ATOM 6583 O O . GLY B 1 248 ? 9.078 25.875 16.469 1 96.12 248 GLY B O 1
ATOM 6584 N N . LEU B 1 249 ? 7.516 27.047 17.562 1 98.38 249 LEU B N 1
ATOM 6585 C CA . LEU B 1 249 ? 6.398 26.375 16.922 1 98.38 249 LEU B CA 1
ATOM 6586 C C . LEU B 1 249 ? 5.844 27.203 15.766 1 98.38 249 LEU B C 1
ATOM 6588 O O . LEU B 1 249 ? 5.633 28.406 15.906 1 98.38 249 LEU B O 1
ATOM 6592 N N . ASP B 1 250 ? 5.66 26.578 14.672 1 98.56 250 ASP B N 1
ATOM 6593 C CA . ASP B 1 250 ? 4.98 27.203 13.547 1 98.56 250 ASP B CA 1
ATOM 6594 C C . ASP B 1 250 ? 3.465 27.188 13.734 1 98.56 250 ASP B C 1
ATOM 6596 O O . ASP B 1 250 ? 2.908 26.203 14.227 1 98.56 250 ASP B O 1
ATOM 6600 N N . ALA B 1 251 ? 2.896 28.281 13.32 1 98.75 251 ALA B N 1
ATOM 6601 C CA . ALA B 1 251 ? 1.438 28.375 13.312 1 98.75 251 ALA B CA 1
ATOM 6602 C C . ALA B 1 251 ? 0.892 28.203 11.898 1 98.75 251 ALA B C 1
ATOM 6604 O O . ALA B 1 251 ? 0.91 29.141 11.102 1 98.75 251 ALA B O 1
ATOM 6605 N N . HIS B 1 252 ? 0.524 27.016 11.594 1 98.75 252 HIS B N 1
ATOM 6606 C CA . HIS B 1 252 ? -0.262 26.75 10.391 1 98.75 252 HIS B CA 1
ATOM 6607 C C . HIS B 1 252 ? -1.699 27.234 10.562 1 98.75 252 HIS B C 1
ATOM 6609 O O . HIS B 1 252 ? -2.539 26.516 11.109 1 98.75 252 HIS B O 1
ATOM 6615 N N . LEU B 1 253 ? -1.968 28.453 10.023 1 98.81 253 LEU B N 1
ATOM 6616 C CA . LEU B 1 253 ? -3.174 29.188 10.398 1 98.81 253 LEU B CA 1
ATOM 6617 C C . LEU B 1 253 ? -4.23 29.078 9.305 1 98.81 253 LEU B C 1
ATOM 6619 O O . LEU B 1 253 ? -4.074 29.672 8.227 1 98.81 253 LEU B O 1
ATOM 6623 N N . MET B 1 254 ? -5.23 28.344 9.594 1 98.62 254 MET B N 1
ATOM 6624 C CA . MET B 1 254 ? -6.375 28.266 8.688 1 98.62 254 MET B CA 1
ATOM 6625 C C . MET B 1 254 ? -7.297 29.469 8.891 1 98.62 254 MET B C 1
ATOM 6627 O O . MET B 1 254 ? -7.91 29.609 9.945 1 98.62 254 MET B O 1
ATOM 6631 N N . ILE B 1 255 ? -7.434 30.297 7.879 1 98.69 255 ILE B N 1
ATOM 6632 C CA . ILE B 1 255 ? -8.164 31.562 7.98 1 98.69 255 ILE B CA 1
ATOM 6633 C C . ILE B 1 255 ? -9.664 31.297 7.984 1 98.69 255 ILE B C 1
ATOM 6635 O O . ILE B 1 255 ? -10.406 31.891 8.766 1 98.69 255 ILE B O 1
ATOM 6639 N N . TYR B 1 256 ? -10.086 30.422 7.043 1 97.81 256 TYR B N 1
ATOM 6640 C CA . TYR B 1 256 ? -11.477 30 6.988 1 97.81 256 TYR B CA 1
ATOM 6641 C C . TYR B 1 256 ? -11.609 28.516 7.328 1 97.81 256 TYR B C 1
ATOM 6643 O O . TYR B 1 256 ? -10.656 27.75 7.191 1 97.81 256 TYR B O 1
ATOM 6651 N N . VAL B 1 257 ? -12.742 28.109 7.805 1 95.69 257 VAL B N 1
ATOM 6652 C CA . VAL B 1 257 ? -13.141 26.719 8 1 95.69 257 VAL B CA 1
ATOM 6653 C C . VAL B 1 257 ? -14.648 26.594 7.797 1 95.69 257 VAL B C 1
ATOM 6655 O O . VAL B 1 257 ? -15.438 27.141 8.57 1 95.69 257 VAL B O 1
ATOM 6658 N N . TRP B 1 258 ? -15.055 25.828 6.902 1 91.88 258 TRP B N 1
ATOM 6659 C CA . TRP B 1 258 ? -16.438 25.875 6.453 1 91.88 258 TRP B CA 1
ATOM 6660 C C . TRP B 1 258 ? -17.312 24.922 7.254 1 91.88 258 TRP B C 1
ATOM 6662 O O . TRP B 1 258 ? -18.547 25.094 7.312 1 91.88 258 TRP B O 1
ATOM 6672 N N . ASN B 1 259 ? -16.719 23.922 7.859 1 90.88 259 ASN B N 1
ATOM 6673 C CA . ASN B 1 259 ? -17.547 22.891 8.492 1 90.88 259 ASN B CA 1
ATOM 6674 C C . ASN B 1 259 ? -17.531 23.031 10.016 1 90.88 259 ASN B C 1
ATOM 6676 O O . ASN B 1 259 ? -17.688 22.047 10.734 1 90.88 259 ASN B O 1
ATOM 6680 N N . LYS B 1 260 ? -17.312 24.219 10.539 1 96.69 260 LYS B N 1
ATOM 6681 C CA . LYS B 1 260 ? -17.281 24.422 11.984 1 96.69 260 LYS B CA 1
ATOM 6682 C C . LYS B 1 260 ? -18.359 25.422 12.414 1 96.69 260 LYS B C 1
ATOM 6684 O O . LYS B 1 260 ? -18.203 26.125 13.414 1 96.69 260 LYS B O 1
ATOM 6689 N N . LYS B 1 261 ? -19.375 25.594 11.688 1 96.5 261 LYS B N 1
ATOM 6690 C CA . LYS B 1 261 ? -20.609 26.297 11.992 1 96.5 261 LYS B CA 1
ATOM 6691 C C . LYS B 1 261 ? -20.344 27.766 12.266 1 96.5 261 LYS B C 1
ATOM 6693 O O . LYS B 1 261 ? -20.984 28.375 13.133 1 96.5 261 LYS B O 1
ATOM 6698 N N . VAL B 1 262 ? -19.391 28.344 11.688 1 97.5 262 VAL B N 1
ATOM 6699 C CA . VAL B 1 262 ? -19.156 29.781 11.773 1 97.5 262 VAL B CA 1
ATOM 6700 C C . VAL B 1 262 ? -20.156 30.516 10.883 1 97.5 262 VAL B C 1
ATOM 6702 O O . VAL B 1 262 ? -20.391 30.109 9.742 1 97.5 262 VAL B O 1
ATOM 6705 N N . ASN B 1 263 ? -20.766 31.531 11.422 1 97.38 263 ASN B N 1
ATOM 6706 C CA . ASN B 1 263 ? -21.625 32.406 10.633 1 97.38 263 ASN B CA 1
ATOM 6707 C C . ASN B 1 263 ? -20.797 33.406 9.828 1 97.38 263 ASN B C 1
ATOM 6709 O O . ASN B 1 263 ? -20.625 34.562 10.242 1 97.38 263 ASN B O 1
ATOM 6713 N N . TRP B 1 264 ? -20.391 33 8.672 1 96.5 264 TRP B N 1
ATOM 6714 C CA . TRP B 1 264 ? -19.516 33.781 7.816 1 96.5 264 TRP B CA 1
ATOM 6715 C C . TRP B 1 264 ? -20.297 34.875 7.094 1 96.5 264 TRP B C 1
ATOM 6717 O O . TRP B 1 264 ? -21.438 34.688 6.699 1 96.5 264 TRP B O 1
ATOM 6727 N N . PRO B 1 265 ? -19.625 36.094 6.844 1 96.88 265 PRO B N 1
ATOM 6728 C CA . PRO B 1 265 ? -20.234 37.031 5.895 1 96.88 265 PRO B CA 1
ATOM 6729 C C . PRO B 1 265 ? -20.234 36.5 4.465 1 96.88 265 PRO B C 1
ATOM 6731 O O . PRO B 1 265 ? -19.547 35.531 4.16 1 96.88 265 PRO B O 1
ATOM 6734 N N . ASP B 1 266 ? -20.984 37.188 3.574 1 95.62 266 ASP B N 1
ATOM 6735 C CA . ASP B 1 266 ? -21 36.781 2.168 1 95.62 266 ASP B CA 1
ATOM 6736 C C . ASP B 1 266 ? -19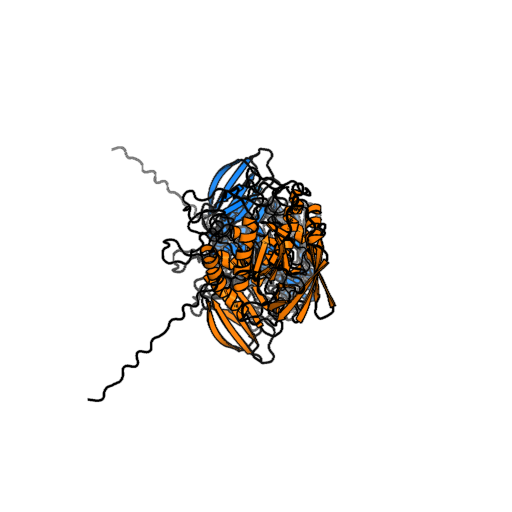.609 36.906 1.547 1 95.62 266 ASP B C 1
ATOM 6738 O O . ASP B 1 266 ? -18.875 37.844 1.849 1 95.62 266 ASP B O 1
ATOM 6742 N N . MET B 1 267 ? -19.297 36 0.705 1 95 267 MET B N 1
ATOM 6743 C CA . MET B 1 267 ? -18.031 36.062 -0.01 1 95 267 MET B CA 1
ATOM 6744 C C . MET B 1 267 ? -17.875 37.406 -0.747 1 95 267 MET B C 1
ATOM 6746 O O . MET B 1 267 ? -18.844 37.906 -1.306 1 95 267 MET B O 1
ATOM 6750 N N . TYR B 1 268 ? -16.797 37.938 -0.738 1 96.12 268 TYR B N 1
ATOM 6751 C CA . TYR B 1 268 ? -16.406 39.156 -1.429 1 96.12 268 TYR B CA 1
ATOM 6752 C C . TYR B 1 268 ? -17.031 40.375 -0.768 1 96.12 268 TYR B C 1
ATOM 6754 O O . TYR B 1 268 ? -16.75 41.531 -1.163 1 96.12 268 TYR B O 1
ATOM 6762 N N . SER B 1 269 ? -17.906 40.188 0.212 1 97.62 269 SER B N 1
ATOM 6763 C CA . SER B 1 269 ? -18.516 41.312 0.885 1 97.62 269 SER B CA 1
ATOM 6764 C C . SER B 1 269 ? -17.453 42.156 1.579 1 97.62 269 SER B C 1
ATOM 6766 O O . SER B 1 269 ? -16.312 41.75 1.732 1 97.62 269 SER B O 1
ATOM 6768 N N . LYS B 1 270 ? -17.797 43.375 1.894 1 97.69 270 LYS B N 1
ATOM 6769 C CA . LYS B 1 270 ? -16.922 44.25 2.656 1 97.69 270 LYS B CA 1
ATOM 6770 C C . LYS B 1 270 ? -16.469 43.594 3.953 1 97.69 270 LYS B C 1
ATOM 6772 O O . LYS B 1 270 ? -15.297 43.688 4.324 1 97.69 270 LYS B O 1
ATOM 6777 N N . ALA B 1 271 ? -17.359 42.938 4.652 1 98.12 271 ALA B N 1
ATOM 6778 C CA . ALA B 1 271 ? -17.047 42.281 5.914 1 98.12 271 ALA B CA 1
ATOM 6779 C C . ALA B 1 271 ? -16.062 41.125 5.699 1 98.12 271 ALA B C 1
ATOM 6781 O O . ALA B 1 271 ? -15.156 40.906 6.508 1 98.12 271 ALA B O 1
ATOM 6782 N N . ASP B 1 272 ? -16.359 40.344 4.621 1 97.75 272 ASP B N 1
ATOM 6783 C CA . ASP B 1 272 ? -15.461 39.25 4.254 1 97.75 272 ASP B CA 1
ATOM 6784 C C . ASP B 1 272 ? -14.039 39.75 4.016 1 97.75 272 ASP B C 1
ATOM 6786 O O . ASP B 1 272 ? -13.086 39.219 4.578 1 97.75 272 ASP B O 1
ATOM 6790 N N . ASN B 1 273 ? -13.922 40.75 3.266 1 98.25 273 ASN B N 1
ATOM 6791 C CA . ASN B 1 273 ? -12.633 41.344 2.943 1 98.25 273 ASN B CA 1
ATOM 6792 C C . ASN B 1 273 ? -11.984 42 4.172 1 98.25 273 ASN B C 1
ATOM 6794 O O . ASN B 1 273 ? -10.766 41.906 4.355 1 98.25 273 ASN B O 1
ATOM 6798 N N . LEU B 1 274 ? -12.789 42.656 4.973 1 98.25 274 LEU B N 1
ATOM 6799 C CA . LEU B 1 274 ? -12.273 43.281 6.195 1 98.25 274 LEU B CA 1
ATOM 6800 C C . LEU B 1 274 ? -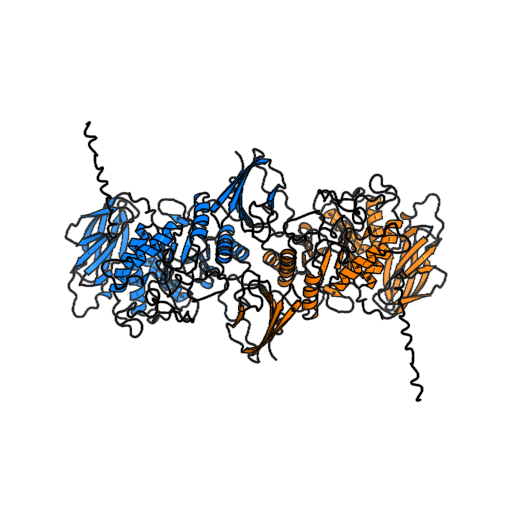11.617 42.219 7.094 1 98.25 274 LEU B C 1
ATOM 6802 O O . LEU B 1 274 ? -10.484 42.406 7.531 1 98.25 274 LEU B O 1
ATOM 6806 N N . TYR B 1 275 ? -12.336 41.188 7.371 1 98.44 275 TYR B N 1
ATOM 6807 C CA . TYR B 1 275 ? -11.828 40.094 8.203 1 98.44 275 TYR B CA 1
ATOM 6808 C C . TYR B 1 275 ? -10.516 39.562 7.648 1 98.44 275 TYR B C 1
ATOM 6810 O O . TYR B 1 275 ? -9.516 39.469 8.367 1 98.44 275 TYR B O 1
ATOM 6818 N N . PHE B 1 276 ? -10.516 39.156 6.395 1 98.62 276 PHE B N 1
ATOM 6819 C CA . PHE B 1 276 ? -9.383 38.531 5.73 1 98.62 276 PHE B CA 1
ATOM 6820 C C . PHE B 1 276 ? -8.164 39.438 5.754 1 98.62 276 PHE B C 1
ATOM 6822 O O . PHE B 1 276 ? -7.078 39.031 6.164 1 98.62 276 PHE B O 1
ATOM 6829 N N . ASP B 1 277 ? -8.352 40.719 5.34 1 98.56 277 ASP B N 1
ATOM 6830 C CA . ASP B 1 277 ? -7.262 41.688 5.293 1 98.56 277 ASP B CA 1
ATOM 6831 C C . ASP B 1 277 ? -6.711 41.969 6.688 1 98.56 277 ASP B C 1
ATOM 6833 O O . ASP B 1 277 ? -5.5 42.156 6.859 1 98.56 277 ASP B O 1
ATOM 6837 N N . TYR B 1 278 ? -7.602 42.031 7.672 1 98.75 278 TYR B N 1
ATOM 6838 C CA . TYR B 1 278 ? -7.191 42.312 9.047 1 98.75 278 TYR B CA 1
ATOM 6839 C C . TYR B 1 278 ? -6.273 41.219 9.562 1 98.75 278 TYR B C 1
ATOM 6841 O O . TYR B 1 278 ? -5.262 41.5 10.211 1 98.75 278 TYR B O 1
ATOM 6849 N N . VAL B 1 279 ? -6.605 39.969 9.289 1 98.88 279 VAL B N 1
ATOM 6850 C CA . VAL B 1 279 ? -5.801 38.812 9.695 1 98.88 279 VAL B CA 1
ATOM 6851 C C . VAL B 1 279 ? -4.406 38.906 9.086 1 98.88 279 VAL B C 1
ATOM 6853 O O . VAL B 1 279 ? -3.398 38.781 9.781 1 98.88 279 VAL B O 1
ATOM 6856 N N . ILE B 1 280 ? -4.324 39.188 7.805 1 98.81 280 ILE B N 1
ATOM 6857 C CA . ILE B 1 280 ? -3.033 39.281 7.129 1 98.81 280 ILE B CA 1
ATOM 6858 C C . ILE B 1 280 ? -2.223 40.438 7.695 1 98.81 280 ILE B C 1
ATOM 6860 O O . ILE B 1 280 ? -1.061 40.281 8.07 1 98.81 280 ILE B O 1
ATOM 6864 N N . SER B 1 281 ? -2.846 41.625 7.82 1 98.62 281 SER B N 1
ATOM 6865 C CA . SER B 1 281 ? -2.154 42.812 8.273 1 98.62 281 SER B CA 1
ATOM 6866 C C . SER B 1 281 ? -1.619 42.656 9.688 1 98.62 281 SER B C 1
ATOM 6868 O O . SER B 1 281 ? -0.531 43.125 10.008 1 98.62 281 SER B O 1
ATOM 6870 N N . ARG B 1 282 ? -2.344 42.031 10.5 1 98.69 282 ARG B N 1
ATOM 6871 C CA . ARG B 1 282 ? -2.014 41.969 11.922 1 98.69 282 ARG B CA 1
ATOM 6872 C C . ARG B 1 282 ? -0.945 40.906 12.172 1 98.69 282 ARG B C 1
ATOM 6874 O O . ARG B 1 282 ? -0.094 41.062 13.055 1 98.69 282 ARG B O 1
ATOM 6881 N N . TYR B 1 283 ? -0.921 39.781 11.359 1 98.81 283 TYR B N 1
ATOM 6882 C CA . TYR B 1 283 ? -0.148 38.625 11.828 1 98.81 283 TYR B CA 1
ATOM 6883 C C . TYR B 1 283 ? 1.042 38.375 10.906 1 98.81 283 TYR B C 1
ATOM 6885 O O . TYR B 1 283 ? 1.934 37.594 11.25 1 98.81 283 TYR B O 1
ATOM 6893 N N . GLN B 1 284 ? 1.179 39 9.742 1 98.62 284 GLN B N 1
ATOM 6894 C CA . GLN B 1 284 ? 2.229 38.719 8.766 1 98.62 284 GLN B CA 1
ATOM 6895 C C . GLN B 1 284 ? 3.613 38.938 9.367 1 98.62 284 GLN B C 1
ATOM 6897 O O . GLN B 1 284 ? 4.59 38.344 8.945 1 98.62 284 GLN B O 1
ATOM 6902 N N . ALA B 1 285 ? 3.721 39.781 10.391 1 98.62 285 ALA B N 1
ATOM 6903 C CA . ALA B 1 285 ? 5.027 40.094 10.953 1 98.62 285 ALA B CA 1
ATOM 6904 C C . ALA B 1 285 ? 5.551 38.969 11.82 1 98.62 285 ALA B C 1
ATOM 6906 O O . ALA B 1 285 ? 6.734 38.938 12.164 1 98.62 285 ALA B O 1
ATOM 6907 N N . PHE B 1 286 ? 4.699 38.094 12.297 1 98.38 286 PHE B N 1
ATOM 6908 C CA . PHE B 1 286 ? 5.145 36.875 12.984 1 98.38 286 PHE B CA 1
ATOM 6909 C C . PHE B 1 286 ? 5.816 35.938 12.016 1 98.38 286 PHE B C 1
ATOM 6911 O O . PHE B 1 286 ? 5.188 35.438 11.07 1 98.38 286 PHE B O 1
ATOM 6918 N N . ASN B 1 287 ? 7.051 35.625 12.289 1 97.81 287 ASN B N 1
ATOM 6919 C CA . ASN B 1 287 ? 7.801 34.812 11.352 1 97.81 287 ASN B CA 1
ATOM 6920 C C . ASN B 1 287 ? 7.285 33.375 11.344 1 97.81 287 ASN B C 1
ATOM 6922 O O . ASN B 1 287 ? 7.578 32.594 10.43 1 97.81 287 ASN B O 1
ATOM 6926 N N . ASN B 1 288 ? 6.551 32.938 12.406 1 98.06 288 ASN B N 1
ATOM 6927 C CA . ASN B 1 288 ? 6.148 31.547 12.531 1 98.06 288 ASN B CA 1
ATOM 6928 C C . ASN B 1 288 ? 4.766 31.312 11.938 1 98.06 288 ASN B C 1
ATOM 6930 O O . ASN B 1 288 ? 4.18 30.234 12.125 1 98.06 288 ASN B O 1
ATOM 6934 N N . ILE B 1 289 ? 4.227 32.281 11.148 1 98.56 289 ILE B N 1
ATOM 6935 C CA . ILE B 1 289 ? 2.916 32.125 10.523 1 98.56 289 ILE B CA 1
ATOM 6936 C C . ILE B 1 289 ? 3.066 31.469 9.156 1 98.56 289 ILE B C 1
ATOM 6938 O O . ILE B 1 289 ? 3.973 31.812 8.391 1 98.56 289 ILE B O 1
ATOM 6942 N N . ILE B 1 290 ? 2.24 30.516 8.898 1 98.81 290 ILE B N 1
ATOM 6943 C CA . ILE B 1 290 ? 1.979 29.938 7.586 1 98.81 290 ILE B CA 1
ATOM 6944 C C . ILE B 1 290 ? 0.498 30.078 7.246 1 98.81 290 ILE B C 1
ATOM 6946 O O . ILE B 1 290 ? -0.366 29.672 8.031 1 98.81 290 ILE B O 1
ATOM 6950 N N . TRP B 1 291 ? 0.242 30.641 6.066 1 98.88 291 TRP B N 1
ATOM 6951 C CA . TRP B 1 291 ? -1.143 30.906 5.695 1 98.88 291 TRP B CA 1
ATOM 6952 C C . TRP B 1 291 ? -1.796 29.672 5.082 1 98.88 291 TRP B C 1
ATOM 6954 O O . TRP B 1 291 ? -1.243 29.062 4.164 1 98.88 291 TRP B O 1
ATOM 6964 N N . ASP B 1 292 ? -2.881 29.281 5.578 1 98.62 292 ASP B N 1
ATOM 6965 C CA . ASP B 1 292 ? -3.814 28.344 4.949 1 98.62 292 ASP B CA 1
ATOM 6966 C C . ASP B 1 292 ? -5.168 29.016 4.699 1 98.62 292 ASP B C 1
ATOM 6968 O O . ASP B 1 292 ? -5.867 29.391 5.641 1 98.62 292 ASP B O 1
ATOM 6972 N N . ILE B 1 293 ? -5.57 29.109 3.438 1 98.25 293 ILE B N 1
ATOM 6973 C CA . ILE B 1 293 ? -6.746 29.891 3.088 1 98.25 293 ILE B CA 1
ATOM 6974 C C . ILE B 1 293 ? -7.98 29.312 3.764 1 98.25 293 ILE B C 1
ATOM 6976 O O . ILE B 1 293 ? -8.781 30.031 4.355 1 98.25 293 ILE B O 1
ATOM 6980 N N . SER B 1 294 ? -8.133 28.078 3.607 1 96.12 294 SER B N 1
ATOM 6981 C CA . SER B 1 294 ? -9.328 27.469 4.188 1 96.12 294 SER B CA 1
ATOM 6982 C C . SER B 1 294 ? -9.141 25.969 4.387 1 96.12 294 SER B C 1
ATOM 6984 O O . SER B 1 294 ? -8.562 25.297 3.535 1 96.12 294 SER B O 1
ATOM 6986 N N . LYS B 1 295 ? -9.664 25.5 5.566 1 93.56 295 LYS B N 1
ATOM 6987 C CA . LYS B 1 295 ? -9.836 24.062 5.742 1 93.56 295 LYS B CA 1
ATOM 6988 C C . LYS B 1 295 ? -10.984 23.547 4.895 1 93.56 295 LYS B C 1
ATOM 6990 O O . LYS B 1 295 ? -12.031 24.172 4.797 1 93.56 295 LYS B O 1
ATOM 6995 N N . GLU B 1 296 ? -10.844 22.438 4.191 1 85.62 296 GLU B N 1
ATOM 6996 C CA . GLU B 1 296 ? -11.836 21.781 3.35 1 85.62 296 GLU B CA 1
ATOM 6997 C C . GLU B 1 296 ? -12.414 22.734 2.318 1 85.62 296 GLU B C 1
ATOM 6999 O O . GLU B 1 296 ? -13.633 22.828 2.154 1 85.62 296 GLU B O 1
ATOM 7004 N N . ALA B 1 297 ? -11.633 23.359 1.62 1 86.56 297 ALA B N 1
ATOM 7005 C CA . ALA B 1 297 ? -11.945 24.578 0.866 1 86.56 297 ALA B CA 1
ATOM 7006 C C . ALA B 1 297 ? -13.031 24.312 -0.168 1 86.56 297 ALA B C 1
ATOM 7008 O O . ALA B 1 297 ? -13.984 25.094 -0.29 1 86.56 297 ALA B O 1
ATOM 7009 N N . LEU B 1 298 ? -12.953 23.266 -0.865 1 81.69 298 LEU B N 1
ATOM 7010 C CA . LEU B 1 298 ? -13.891 23.062 -1.964 1 81.69 298 LEU B CA 1
ATOM 7011 C C . LEU B 1 298 ? -15.023 22.125 -1.544 1 81.69 298 LEU B C 1
ATOM 7013 O O . LEU B 1 298 ? -15.875 21.781 -2.361 1 81.69 298 LEU B O 1
ATOM 7017 N N . ASP B 1 299 ? -14.859 21.938 -0.259 1 76.94 299 ASP B N 1
ATOM 7018 C CA . ASP B 1 299 ? -15.93 21.078 0.246 1 76.94 299 ASP B CA 1
ATOM 7019 C C . ASP B 1 299 ? -17.125 21.906 0.701 1 76.94 299 ASP B C 1
ATOM 7021 O O . ASP B 1 299 ? -17.047 23.125 0.8 1 76.94 299 ASP B O 1
ATOM 7025 N N . TYR B 1 300 ? -18.312 21.5 0.654 1 68.94 300 TYR B N 1
ATOM 7026 C CA . TYR B 1 300 ? -19.516 22 1.285 1 68.94 300 TYR B CA 1
ATOM 7027 C C . TYR B 1 300 ? -20.109 23.156 0.483 1 68.94 300 TYR B C 1
ATOM 7029 O O . TYR B 1 300 ? -20.984 23.891 0.972 1 68.94 300 TYR B O 1
ATOM 7037 N N . GLY B 1 301 ? -19.516 23.594 -0.567 1 72.69 301 GLY B N 1
ATOM 7038 C CA . GLY B 1 301 ? -20.172 24.453 -1.546 1 72.69 301 GLY B CA 1
ATOM 7039 C C . GLY B 1 301 ? -20.016 25.922 -1.234 1 72.69 301 GLY B C 1
ATOM 7040 O O . GLY B 1 301 ? -20.609 26.766 -1.912 1 72.69 301 GLY B O 1
ATOM 7041 N N . ARG B 1 302 ? -19.25 26.219 -0.28 1 79.88 302 ARG B N 1
ATOM 7042 C CA . ARG B 1 302 ? -19.141 27.625 0.091 1 79.88 302 ARG B CA 1
ATOM 7043 C C . ARG B 1 302 ? -18.297 28.391 -0.914 1 79.88 302 ARG B C 1
ATOM 7045 O O . ARG B 1 302 ? -18.688 29.469 -1.374 1 79.88 302 ARG B O 1
ATOM 7052 N N . CYS B 1 303 ? -17.094 27.828 -1.152 1 84.38 303 CYS B N 1
ATOM 7053 C CA . CYS B 1 303 ? -16.25 28.609 -2.049 1 84.38 303 CYS B CA 1
ATOM 7054 C C . CYS B 1 303 ? -15.875 27.812 -3.291 1 84.38 303 CYS B C 1
ATOM 7056 O O . CYS B 1 303 ? -16.094 26.594 -3.338 1 84.38 303 CYS B O 1
ATOM 7058 N N . ASP B 1 304 ? -15.492 28.609 -4.324 1 89.81 304 ASP B N 1
ATOM 7059 C CA . ASP B 1 304 ? -15.047 28.031 -5.586 1 89.81 304 ASP B CA 1
ATOM 7060 C C . ASP B 1 304 ? -13.609 28.438 -5.906 1 89.81 304 ASP B C 1
ATOM 7062 O O . ASP B 1 304 ? -12.984 29.156 -5.133 1 89.81 304 ASP B O 1
ATOM 7066 N N . ILE B 1 305 ? -13.141 27.938 -6.934 1 93.88 305 ILE B N 1
ATOM 7067 C CA . ILE B 1 305 ? -11.742 28.109 -7.324 1 93.88 305 ILE B CA 1
ATOM 7068 C C . ILE B 1 305 ? -11.438 29.594 -7.531 1 93.88 305 ILE B C 1
ATOM 70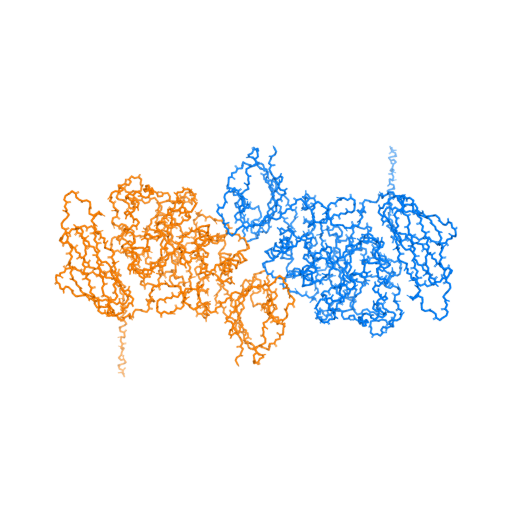70 O O . ILE B 1 305 ? -10.438 30.094 -7.027 1 93.88 305 ILE B O 1
ATOM 7074 N N . PRO B 1 306 ? -12.305 30.391 -8.195 1 95.94 306 PRO B N 1
ATOM 7075 C CA . PRO B 1 306 ? -12.016 31.812 -8.352 1 95.94 306 PRO B CA 1
ATOM 7076 C C . PRO B 1 306 ? -11.898 32.531 -7.008 1 95.94 306 PRO B C 1
ATOM 7078 O O . PRO B 1 306 ? -11.055 33.438 -6.852 1 95.94 306 PRO B O 1
ATOM 7081 N N . TYR B 1 307 ? -12.703 32.219 -6.105 1 96.94 307 TYR B N 1
ATOM 7082 C CA . TYR B 1 307 ? -12.641 32.812 -4.777 1 96.94 307 TYR B CA 1
ATOM 7083 C C . TYR B 1 307 ? -11.297 32.5 -4.117 1 96.94 307 TYR B C 1
ATOM 7085 O O . TYR B 1 307 ? -10.664 33.406 -3.559 1 96.94 307 TYR B O 1
ATOM 7093 N N . LEU B 1 308 ? -10.859 31.297 -4.156 1 97.25 308 LEU B N 1
ATOM 7094 C CA . LEU B 1 308 ? -9.586 30.922 -3.57 1 97.25 308 LEU B CA 1
ATOM 7095 C C . LEU B 1 308 ? -8.43 31.641 -4.254 1 97.25 308 LEU B C 1
ATOM 7097 O O . LEU B 1 308 ? -7.484 32.094 -3.592 1 97.25 308 LEU B O 1
ATOM 7101 N N . HIS B 1 309 ? -8.492 31.766 -5.57 1 97.88 309 HIS B N 1
ATOM 7102 C CA . HIS B 1 309 ? -7.48 32.5 -6.301 1 97.88 309 HIS B CA 1
ATOM 7103 C C . HIS B 1 309 ? -7.418 33.969 -5.82 1 97.88 309 HIS B C 1
ATOM 7105 O O . HIS B 1 309 ? -6.328 34.5 -5.641 1 97.88 309 HIS B O 1
ATOM 7111 N N . GLU B 1 310 ? -8.547 34.469 -5.715 1 98.19 310 GLU B N 1
ATOM 7112 C CA . GLU B 1 310 ? -8.617 35.844 -5.266 1 98.19 310 GLU B CA 1
ATOM 7113 C C . GLU B 1 310 ? -8.039 36 -3.863 1 98.19 310 GLU B C 1
ATOM 7115 O O . GLU B 1 310 ? -7.297 36.938 -3.59 1 98.19 310 GLU B O 1
ATOM 7120 N N . ARG B 1 311 ? -8.406 35.156 -2.924 1 98.31 311 ARG B N 1
ATOM 7121 C CA . ARG B 1 311 ? -7.863 35.188 -1.57 1 98.31 311 ARG B CA 1
ATOM 7122 C C . ARG B 1 311 ? -6.344 35.062 -1.586 1 98.31 311 ARG B C 1
ATOM 7124 O O . ARG B 1 311 ? -5.641 35.75 -0.862 1 98.31 311 ARG B O 1
ATOM 7131 N N . ILE B 1 312 ? -5.836 34.156 -2.354 1 98.69 312 ILE B N 1
ATOM 7132 C CA . ILE B 1 312 ? -4.395 33.938 -2.445 1 98.69 312 ILE B CA 1
ATOM 7133 C C . ILE B 1 312 ? -3.727 35.188 -2.994 1 98.69 312 ILE B C 1
ATOM 7135 O O . ILE B 1 312 ? -2.689 35.625 -2.484 1 98.69 312 ILE B O 1
ATOM 7139 N N . SER B 1 313 ? -4.324 35.75 -4.031 1 98.25 313 SER B N 1
ATOM 7140 C CA . SER B 1 313 ? -3.797 36.969 -4.598 1 98.25 313 SER B CA 1
ATOM 7141 C C . SER B 1 313 ? -3.768 38.094 -3.555 1 98.25 313 SER B C 1
ATOM 7143 O O . SER B 1 313 ? -2.822 38.875 -3.51 1 98.25 313 SER B O 1
ATOM 7145 N N . ARG B 1 314 ? -4.762 38.188 -2.797 1 97.44 314 ARG B N 1
ATOM 7146 C CA . ARG B 1 314 ? -4.852 39.188 -1.737 1 97.44 314 ARG B CA 1
ATOM 7147 C C . ARG B 1 314 ? -3.746 38.969 -0.707 1 97.44 314 ARG B C 1
ATOM 7149 O O . ARG B 1 314 ? -3.127 39.938 -0.265 1 97.44 314 ARG B O 1
ATOM 7156 N N . VAL B 1 315 ? -3.488 37.75 -0.268 1 98.5 315 VAL B N 1
ATOM 7157 C CA . VAL B 1 315 ? -2.385 37.469 0.644 1 98.5 315 VAL B CA 1
ATOM 7158 C C . VAL B 1 315 ? -1.067 37.906 0.02 1 98.5 315 VAL B C 1
ATOM 7160 O O . VAL B 1 315 ? -0.282 38.625 0.66 1 98.5 315 VAL B O 1
ATOM 7163 N N . ARG B 1 316 ? -0.861 37.562 -1.211 1 98.19 316 ARG B N 1
ATOM 7164 C CA . ARG B 1 316 ? 0.388 37.844 -1.901 1 98.19 316 ARG B CA 1
ATOM 7165 C C . ARG B 1 316 ? 0.601 39.344 -2.012 1 98.19 316 ARG B C 1
ATOM 7167 O O . ARG B 1 316 ? 1.735 39.844 -1.941 1 98.19 316 ARG B O 1
ATOM 7174 N N . SER B 1 317 ? -0.435 40 -2.18 1 97.69 317 SER B N 1
ATOM 7175 C CA . SER B 1 317 ? -0.345 41.469 -2.357 1 97.69 317 SER B CA 1
ATOM 7176 C C . SER B 1 317 ? -0.144 42.156 -1.023 1 97.69 317 SER B C 1
ATOM 7178 O O . SER B 1 317 ? 0.501 43.219 -0.962 1 97.69 317 SER B O 1
ATOM 7180 N N . LYS B 1 318 ? -0.611 41.625 0.044 1 97.94 318 LYS B N 1
ATOM 7181 C CA . LYS B 1 318 ? -0.658 42.344 1.311 1 97.94 318 LYS B CA 1
ATOM 7182 C C . LYS B 1 318 ? 0.443 41.875 2.256 1 97.94 318 LYS B C 1
ATOM 7184 O O . LYS B 1 318 ? 0.854 42.625 3.154 1 97.94 318 LYS B O 1
ATOM 7189 N N . ASP B 1 319 ? 0.826 40.688 2.143 1 98.62 319 ASP B N 1
ATOM 7190 C CA . ASP B 1 319 ? 1.846 40.125 3.021 1 98.62 319 ASP B CA 1
ATOM 7191 C C . ASP B 1 319 ? 3.248 40.5 2.553 1 98.62 319 ASP B C 1
ATOM 7193 O O . ASP B 1 319 ? 3.83 39.844 1.701 1 98.62 319 ASP B O 1
ATOM 7197 N N . ALA B 1 320 ? 3.781 41.5 3.164 1 98.25 320 ALA B N 1
ATOM 7198 C CA . ALA B 1 320 ? 5.09 42 2.793 1 98.25 320 ALA B CA 1
ATOM 7199 C C . ALA B 1 320 ? 6.203 41.062 3.184 1 98.25 320 ALA B C 1
ATOM 7201 O O . ALA B 1 320 ? 7.336 41.188 2.717 1 98.25 320 ALA B O 1
ATOM 7202 N N . PHE B 1 321 ? 5.926 40.094 4.027 1 98.31 321 PHE B N 1
ATOM 7203 C CA . PHE B 1 321 ? 6.934 39.188 4.578 1 98.31 321 PHE B CA 1
ATOM 7204 C C . PHE B 1 321 ? 7 37.875 3.775 1 98.31 321 PHE B C 1
ATOM 7206 O O . PHE B 1 321 ? 7.898 37.062 3.982 1 98.31 321 PHE B O 1
ATOM 7213 N N . LYS B 1 322 ? 6.027 37.688 2.883 1 97.69 322 LYS B N 1
ATOM 7214 C CA . LYS B 1 322 ? 6.008 36.562 1.952 1 97.69 322 LYS B CA 1
ATOM 7215 C C . LYS B 1 322 ? 5.98 35.219 2.699 1 97.69 322 LYS B C 1
ATOM 7217 O O . LYS B 1 322 ? 6.754 34.312 2.387 1 97.69 322 LYS B O 1
ATOM 7222 N N . ARG B 1 323 ? 5.109 35.156 3.701 1 98.62 323 ARG B N 1
ATOM 7223 C CA . ARG B 1 323 ? 4.887 33.906 4.402 1 98.62 323 ARG B CA 1
ATOM 7224 C C . ARG B 1 323 ? 4.367 32.812 3.449 1 98.62 323 ARG B C 1
ATOM 7226 O O . ARG B 1 323 ? 3.734 33.125 2.439 1 98.62 323 ARG B O 1
ATOM 7233 N N . LEU B 1 324 ? 4.633 31.516 3.768 1 98.81 324 LEU B N 1
ATOM 7234 C CA . LEU B 1 324 ? 4.156 30.406 2.939 1 98.81 324 LEU B CA 1
ATOM 7235 C C . LEU B 1 324 ? 2.631 30.359 2.92 1 98.81 324 LEU B C 1
ATOM 7237 O O . LEU B 1 324 ? 1.983 30.703 3.912 1 98.81 324 LEU B O 1
ATOM 7241 N N . VAL B 1 325 ? 2.094 29.938 1.766 1 98.81 325 VAL B N 1
ATOM 7242 C CA . VAL B 1 325 ? 0.651 29.844 1.574 1 98.81 325 VAL B CA 1
ATOM 7243 C C . VAL B 1 325 ? 0.284 28.453 1.08 1 98.81 325 VAL B C 1
ATOM 7245 O O . VAL B 1 325 ? 0.974 27.891 0.229 1 98.81 325 VAL B O 1
ATOM 7248 N N . THR B 1 326 ? -0.776 27.844 1.658 1 98.5 326 THR B N 1
ATOM 7249 C CA . THR B 1 326 ? -1.384 26.625 1.141 1 98.5 326 THR B CA 1
ATOM 7250 C C . THR B 1 326 ? -2.902 26.672 1.286 1 98.5 326 THR B C 1
ATOM 7252 O O . THR B 1 326 ? -3.465 27.703 1.649 1 98.5 326 THR B O 1
ATOM 7255 N N . VAL B 1 327 ? -3.562 25.625 0.733 1 96.94 327 VAL B N 1
ATOM 7256 C CA . VAL B 1 327 ? -5 25.406 0.872 1 96.94 327 VAL B CA 1
ATOM 7257 C C . VAL B 1 327 ? -5.262 23.969 1.343 1 96.94 327 VAL B C 1
ATOM 7259 O O . VAL B 1 327 ? -4.785 23.016 0.735 1 96.94 327 VAL B O 1
ATOM 7262 N N . HIS B 1 328 ? -5.93 23.812 2.436 1 94.38 328 HIS B N 1
ATOM 7263 C CA . HIS B 1 328 ? -6.277 22.5 2.971 1 94.38 328 HIS B CA 1
ATOM 7264 C C . HIS B 1 328 ? -7.336 21.828 2.113 1 94.38 328 HIS B C 1
ATOM 7266 O O . HIS B 1 328 ? -8.461 21.594 2.572 1 94.38 328 HIS B O 1
ATOM 7272 N N . ASP B 1 329 ? -6.992 21.484 0.911 1 90.75 329 ASP B N 1
ATOM 7273 C CA . ASP B 1 329 ? -7.836 20.828 -0.081 1 90.75 329 ASP B CA 1
ATOM 7274 C C . ASP B 1 329 ? -6.996 20.266 -1.229 1 90.75 329 ASP B C 1
ATOM 7276 O O . ASP B 1 329 ? -6.445 21.031 -2.025 1 90.75 329 ASP B O 1
ATOM 7280 N N . TYR B 1 330 ? -6.953 19.031 -1.373 1 89.19 330 TYR B N 1
ATOM 7281 C CA . TYR B 1 330 ? -6.082 18.453 -2.389 1 89.19 330 TYR B CA 1
ATOM 7282 C C . TYR B 1 330 ? -6.676 18.625 -3.781 1 89.19 330 TYR B C 1
ATOM 7284 O O . TYR B 1 330 ? -5.945 18.734 -4.766 1 89.19 330 TYR B O 1
ATOM 7292 N N . GLU B 1 331 ? -7.984 18.547 -3.873 1 87.62 331 GLU B N 1
ATOM 7293 C CA . GLU B 1 331 ? -8.57 18.812 -5.184 1 87.62 331 GLU B CA 1
ATOM 7294 C C . GLU B 1 331 ? -8.094 20.156 -5.734 1 87.62 331 GLU B C 1
ATOM 7296 O O . GLU B 1 331 ? -7.793 20.281 -6.922 1 87.62 331 GLU B O 1
ATOM 7301 N N . TYR B 1 332 ? -8.031 21.094 -4.906 1 91.94 332 TYR B N 1
ATOM 7302 C CA . TYR B 1 332 ? -7.516 22.391 -5.324 1 91.94 332 TYR B CA 1
ATOM 7303 C C . TYR B 1 332 ? -6.023 22.328 -5.609 1 91.94 332 TYR B C 1
ATOM 7305 O O . TYR B 1 332 ? -5.566 22.75 -6.676 1 91.94 332 TYR B O 1
ATOM 7313 N N . ASN B 1 333 ? -5.27 21.781 -4.672 1 94.12 333 ASN B N 1
ATOM 7314 C CA . ASN B 1 333 ? -3.812 21.766 -4.762 1 94.12 333 ASN B CA 1
ATOM 7315 C C . ASN B 1 333 ? -3.332 20.953 -5.965 1 94.12 333 ASN B C 1
ATOM 7317 O O . ASN B 1 333 ? -2.314 21.297 -6.574 1 94.12 333 ASN B O 1
ATOM 7321 N N . SER B 1 334 ? -4.027 19.906 -6.266 1 91 334 SER B N 1
ATOM 7322 C CA . SER B 1 334 ? -3.625 19.062 -7.387 1 91 334 SER B CA 1
ATOM 7323 C C . SER B 1 334 ? -3.768 19.797 -8.711 1 91 334 SER B C 1
ATOM 7325 O O . SER B 1 334 ? -3.021 19.547 -9.656 1 91 334 SER B O 1
ATOM 7327 N N . ARG B 1 335 ? -4.672 20.797 -8.789 1 91.19 335 ARG B N 1
ATOM 7328 C CA . ARG B 1 335 ? -4.961 21.531 -10.023 1 91.19 335 ARG B CA 1
ATOM 7329 C C . ARG B 1 335 ? -4.191 22.844 -10.07 1 91.19 335 ARG B C 1
ATOM 7331 O O . ARG B 1 335 ? -3.848 23.312 -11.156 1 91.19 335 ARG B O 1
ATOM 7338 N N . HIS B 1 336 ? -3.967 23.328 -8.859 1 94.75 336 HIS B N 1
ATOM 7339 C CA . HIS B 1 336 ? -3.416 24.688 -8.82 1 94.75 336 HIS B CA 1
ATOM 7340 C C . HIS B 1 336 ? -2.201 24.766 -7.902 1 94.75 336 HIS B C 1
ATOM 7342 O O . HIS B 1 336 ? -2.111 25.656 -7.059 1 94.75 336 HIS B O 1
ATOM 7348 N N . GLU B 1 337 ? -1.362 23.828 -8.07 1 94.5 337 GLU B N 1
ATOM 7349 C CA . GLU B 1 337 ? -0.126 23.812 -7.293 1 94.5 337 GLU B CA 1
ATOM 7350 C C . GLU B 1 337 ? 0.682 25.094 -7.516 1 94.5 337 GLU B C 1
ATOM 7352 O O . GLU B 1 337 ? 1.434 25.516 -6.637 1 94.5 337 GLU B O 1
ATOM 7357 N N . ASP B 1 338 ? 0.486 25.734 -8.648 1 96.88 338 ASP B N 1
ATOM 7358 C CA . ASP B 1 338 ? 1.215 26.953 -9.016 1 96.88 338 ASP B CA 1
ATOM 7359 C C . ASP B 1 338 ? 0.85 28.109 -8.094 1 96.88 338 ASP B C 1
ATOM 7361 O O . ASP B 1 338 ? 1.603 29.078 -7.984 1 96.88 338 ASP B O 1
ATOM 7365 N N . LYS B 1 339 ? -0.267 28.016 -7.406 1 97.88 339 LYS B N 1
ATOM 7366 C CA . LYS B 1 339 ? -0.767 29.141 -6.613 1 97.88 339 LYS B CA 1
ATOM 7367 C C . LYS B 1 339 ? -0.387 28.984 -5.145 1 97.88 339 LYS B C 1
ATOM 7369 O O . LYS B 1 339 ? -0.486 29.938 -4.371 1 97.88 339 LYS B O 1
ATOM 7374 N N . VAL B 1 340 ? 0.137 27.812 -4.777 1 98.31 340 VAL B N 1
ATOM 7375 C CA . VAL B 1 340 ? 0.485 27.578 -3.379 1 98.31 340 VAL B CA 1
ATOM 7376 C C . VAL B 1 340 ? 1.977 27.266 -3.264 1 98.31 340 VAL B C 1
ATOM 7378 O O . VAL B 1 340 ? 2.639 26.984 -4.266 1 98.31 340 VAL B O 1
ATOM 7381 N N . ASP B 1 341 ? 2.498 27.359 -2.072 1 98.69 341 ASP B N 1
ATOM 7382 C CA . ASP B 1 341 ? 3.92 27.109 -1.844 1 98.69 341 ASP B CA 1
ATOM 7383 C C . ASP B 1 341 ? 4.18 25.641 -1.515 1 98.69 341 ASP B C 1
ATOM 7385 O O . ASP B 1 341 ? 5.281 25.141 -1.743 1 98.69 341 ASP B O 1
ATOM 7389 N N . PHE B 1 342 ? 3.211 24.953 -0.954 1 98.44 342 PHE B N 1
ATOM 7390 C CA . PHE B 1 342 ? 3.297 23.516 -0.743 1 98.44 342 PHE B CA 1
ATOM 7391 C C . PHE B 1 342 ? 1.921 22.875 -0.842 1 98.44 342 PHE B C 1
ATOM 7393 O O . PHE B 1 342 ? 0.9 23.562 -0.767 1 98.44 342 PHE B O 1
ATOM 7400 N N . VAL B 1 343 ? 1.886 21.594 -1.041 1 97.12 343 VAL B N 1
ATOM 7401 C CA . VAL B 1 343 ? 0.671 20.844 -1.344 1 97.12 343 VAL B CA 1
ATOM 7402 C C . VAL B 1 343 ? 0.151 20.172 -0.076 1 97.12 343 VAL B C 1
ATOM 7404 O O . VAL B 1 343 ? 0.884 19.438 0.59 1 97.12 343 VAL B O 1
ATOM 7407 N N . SER B 1 344 ? -1.07 20.469 0.238 1 95.44 344 SER B N 1
ATOM 7408 C CA . SER B 1 344 ? -1.763 19.766 1.318 1 95.44 344 SER B CA 1
ATOM 7409 C C . SER B 1 344 ? -2.645 18.656 0.778 1 95.44 344 SER B C 1
ATOM 7411 O O . SER B 1 344 ? -3.439 18.875 -0.139 1 95.44 344 SER B O 1
ATOM 7413 N N . ILE B 1 345 ? -2.488 17.453 1.348 1 92.94 345 ILE B N 1
ATOM 7414 C CA . ILE B 1 345 ? -3.262 16.297 0.927 1 92.94 345 ILE B CA 1
ATOM 7415 C C . ILE B 1 345 ? -3.949 15.664 2.137 1 92.94 345 ILE B C 1
ATOM 7417 O O . ILE B 1 345 ? -3.391 15.648 3.236 1 92.94 345 ILE B O 1
ATOM 7421 N N . GLN B 1 346 ? -5.172 15.242 1.944 1 90.19 346 GLN B N 1
ATOM 7422 C CA . GLN B 1 346 ? -5.855 14.367 2.891 1 90.19 346 GLN B CA 1
ATOM 7423 C C . GLN B 1 346 ? -6.199 13.031 2.25 1 90.19 346 GLN B C 1
ATOM 7425 O O . GLN B 1 346 ? -6.891 12.984 1.228 1 90.19 346 GLN B O 1
ATOM 7430 N N . SER B 1 347 ? -5.719 11.938 2.777 1 88.5 347 SER B N 1
ATOM 7431 C CA . SER B 1 347 ? -6.008 10.594 2.283 1 88.5 347 SER B CA 1
ATOM 7432 C C . SER B 1 347 ? -6.137 9.594 3.432 1 88.5 347 SER B C 1
ATOM 7434 O O . SER B 1 347 ? -5.199 9.414 4.211 1 88.5 347 SER B O 1
ATOM 7436 N N . TRP B 1 348 ? -7.309 8.891 3.498 1 90.94 348 TRP B N 1
ATOM 7437 C CA . TRP B 1 348 ? -7.598 7.945 4.57 1 90.94 348 TRP B CA 1
ATOM 7438 C C . TRP B 1 348 ? -7.406 6.508 4.098 1 90.94 348 TRP B C 1
ATOM 7440 O O . TRP B 1 348 ? -7.504 5.566 4.891 1 90.94 348 TRP B O 1
ATOM 7450 N N . ARG B 1 349 ? -7.07 6.293 2.947 1 91.38 349 ARG B N 1
ATOM 7451 C CA . ARG B 1 349 ? -7.055 4.969 2.336 1 91.38 349 ARG B CA 1
ATOM 7452 C C . ARG B 1 349 ? -5.965 4.094 2.945 1 91.38 349 ARG B C 1
ATOM 7454 O O . ARG B 1 349 ? -4.945 4.605 3.414 1 91.38 349 ARG B O 1
ATOM 7461 N N . PRO B 1 350 ? -6.152 2.812 2.848 1 92.56 350 PRO B N 1
ATOM 7462 C CA . PRO B 1 350 ? -5.207 1.924 3.527 1 92.56 350 PRO B CA 1
ATOM 7463 C C . PRO B 1 350 ? -3.867 1.822 2.805 1 92.56 350 PRO B C 1
ATOM 7465 O O . PRO B 1 350 ? -2.852 1.492 3.422 1 92.56 350 PRO B O 1
ATOM 7468 N N . ASN B 1 351 ? -3.834 1.995 1.53 1 93.75 351 ASN B N 1
ATOM 7469 C CA . ASN B 1 351 ? -2.568 1.971 0.805 1 93.75 351 ASN B CA 1
ATOM 7470 C C . ASN B 1 351 ? -1.902 3.344 0.793 1 93.75 351 ASN B C 1
ATOM 7472 O O . ASN B 1 351 ? -1.456 3.812 -0.255 1 93.75 351 ASN B O 1
ATOM 7476 N N . LEU B 1 352 ? -1.828 3.883 1.903 1 94.94 352 LEU B N 1
ATOM 7477 C CA . LEU B 1 352 ? -1.418 5.27 2.105 1 94.94 352 LEU B CA 1
ATOM 7478 C C . LEU B 1 352 ? -0.01 5.5 1.569 1 94.94 352 LEU B C 1
ATOM 7480 O O . LEU B 1 352 ? 0.238 6.484 0.87 1 94.94 352 LEU B O 1
ATOM 7484 N N . TYR B 1 353 ? 0.961 4.625 1.916 1 96.88 353 TYR B N 1
ATOM 7485 C CA . TYR B 1 353 ? 2.332 4.793 1.447 1 96.88 353 TYR B CA 1
ATOM 7486 C C . TYR B 1 353 ? 2.371 5.02 -0.059 1 96.88 353 TYR B C 1
ATOM 7488 O O . TYR B 1 353 ? 3.002 5.969 -0.534 1 96.88 353 TYR B O 1
ATOM 7496 N N . SER B 1 354 ? 1.709 4.168 -0.815 1 94.69 354 SER B N 1
ATOM 7497 C CA . SER B 1 354 ? 1.735 4.238 -2.273 1 94.69 354 SER B CA 1
ATOM 7498 C C . SER B 1 354 ? 1.109 5.535 -2.775 1 94.69 354 SER B C 1
ATOM 7500 O O . SER B 1 354 ? 1.604 6.141 -3.729 1 94.69 354 SER B O 1
ATOM 7502 N N . LEU B 1 355 ? 0.032 5.91 -2.158 1 93.06 355 LEU B N 1
ATOM 7503 C CA . LEU B 1 355 ? -0.637 7.137 -2.576 1 93.06 355 LEU B CA 1
ATOM 7504 C C . LEU B 1 355 ? 0.232 8.359 -2.285 1 93.06 355 LEU B C 1
ATOM 7506 O O . LEU B 1 355 ? 0.312 9.273 -3.104 1 93.06 355 LEU B O 1
ATOM 7510 N N . MET B 1 356 ? 0.879 8.367 -1.125 1 95.94 356 MET B N 1
ATOM 7511 C CA . MET B 1 356 ? 1.782 9.461 -0.78 1 95.94 356 MET B CA 1
ATOM 7512 C C . MET B 1 356 ? 3.002 9.469 -1.695 1 95.94 356 MET B C 1
ATOM 7514 O O . MET B 1 356 ? 3.479 10.539 -2.094 1 95.94 356 MET B O 1
ATOM 7518 N N . LEU B 1 357 ? 3.508 8.273 -2.016 1 95.56 357 LEU B N 1
ATOM 7519 C CA . LEU B 1 357 ? 4.605 8.188 -2.969 1 95.56 357 LEU B CA 1
ATOM 7520 C C . LEU B 1 357 ? 4.199 8.758 -4.324 1 95.56 357 LEU B C 1
ATOM 7522 O O . LEU B 1 357 ? 4.98 9.461 -4.965 1 95.56 357 LEU B O 1
ATOM 7526 N N . GLN B 1 358 ? 3.012 8.453 -4.738 1 93.19 358 GLN B N 1
ATOM 7527 C CA . GLN B 1 358 ? 2.475 9.023 -5.969 1 93.19 358 GLN B CA 1
ATOM 7528 C C . GLN B 1 358 ? 2.418 10.547 -5.887 1 93.19 358 GLN B C 1
ATOM 7530 O O . GLN B 1 358 ? 2.797 11.242 -6.836 1 93.19 358 GLN B O 1
ATOM 7535 N N . GLY B 1 359 ? 1.91 11.07 -4.746 1 94.62 359 GLY B N 1
ATOM 7536 C CA . GLY B 1 359 ? 1.896 12.508 -4.543 1 94.62 359 GLY B CA 1
ATOM 7537 C C . GLY B 1 359 ? 3.277 13.133 -4.605 1 94.62 359 GLY B C 1
ATOM 7538 O O . GLY B 1 359 ? 3.469 14.164 -5.254 1 94.62 359 GLY B O 1
ATOM 7539 N N . ARG B 1 360 ? 4.234 12.5 -3.998 1 96.25 360 ARG B N 1
ATOM 7540 C CA . ARG B 1 360 ? 5.625 12.945 -3.992 1 96.25 360 ARG B CA 1
ATOM 7541 C C . ARG B 1 360 ? 6.184 13.008 -5.41 1 96.25 360 ARG B C 1
ATOM 7543 O O . ARG B 1 360 ? 6.922 13.93 -5.75 1 96.25 360 ARG B O 1
ATOM 7550 N N . GLN B 1 361 ? 5.836 12.008 -6.223 1 94.62 361 GLN B N 1
ATOM 7551 C CA . GLN B 1 361 ? 6.348 11.938 -7.586 1 94.62 361 GLN B CA 1
ATOM 7552 C C . GLN B 1 361 ? 5.641 12.938 -8.492 1 94.62 361 GLN B C 1
ATOM 7554 O O . GLN B 1 361 ? 6.242 13.469 -9.43 1 94.62 361 GLN B O 1
ATOM 7559 N N . PHE B 1 362 ? 4.469 13.203 -8.227 1 93.81 362 PHE B N 1
ATOM 7560 C CA . PHE B 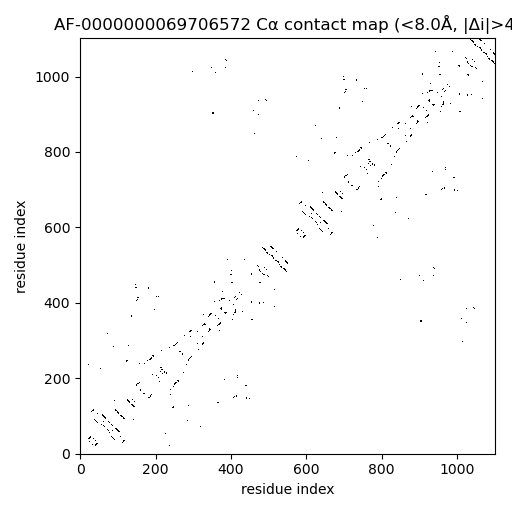1 362 ? 3.639 14.039 -9.086 1 93.81 362 PHE B CA 1
ATOM 7561 C C . PHE B 1 362 ? 3.945 15.516 -8.859 1 93.81 362 PHE B C 1
ATOM 7563 O O . PHE B 1 362 ? 3.975 16.297 -9.805 1 93.81 362 PHE B O 1
ATOM 7570 N N . HIS B 1 363 ? 4.191 15.906 -7.598 1 96.38 363 HIS B N 1
ATOM 7571 C CA . HIS B 1 363 ? 4.328 17.328 -7.262 1 96.38 363 HIS B CA 1
ATOM 7572 C C . HIS B 1 363 ? 5.793 17.719 -7.129 1 96.38 363 HIS B C 1
ATOM 7574 O O . HIS B 1 363 ? 6.605 16.953 -6.613 1 96.38 363 HIS B O 1
ATOM 7580 N N . SER B 1 364 ? 6.102 18.906 -7.531 1 96 364 SER B N 1
ATOM 7581 C CA . SER B 1 364 ? 7.465 19.422 -7.453 1 96 364 SER B CA 1
ATOM 7582 C C . SER B 1 364 ? 7.688 20.188 -6.156 1 96 364 SER B C 1
ATOM 7584 O O . SER B 1 364 ? 8.789 20.703 -5.91 1 96 364 SER B O 1
ATOM 7586 N N . LYS B 1 365 ? 6.699 20.312 -5.312 1 98.06 365 LYS B N 1
ATOM 7587 C CA . LYS B 1 365 ? 6.695 21.047 -4.051 1 98.06 365 LYS B CA 1
ATOM 7588 C C . LYS B 1 365 ? 6.562 20.094 -2.865 1 98.06 365 LYS B C 1
ATOM 7590 O O . LYS B 1 365 ? 6.223 18.922 -3.037 1 98.06 365 LYS B O 1
ATOM 7595 N N . PRO B 1 366 ? 6.895 20.641 -1.641 1 98.5 366 PRO B N 1
ATOM 7596 C CA . PRO B 1 366 ? 6.641 19.781 -0.479 1 98.5 366 PRO B CA 1
ATOM 7597 C C . PRO B 1 366 ? 5.184 19.344 -0.385 1 98.5 366 PRO B C 1
ATOM 7599 O O . PRO B 1 366 ? 4.273 20.125 -0.683 1 98.5 366 PRO B O 1
ATOM 7602 N N . VAL B 1 367 ? 5.004 18.094 -0.077 1 98 367 VAL B N 1
ATOM 7603 C CA . VAL B 1 367 ? 3.676 17.531 0.143 1 98 367 VAL B CA 1
ATOM 7604 C C . VAL B 1 367 ? 3.484 17.219 1.627 1 98 367 VAL B C 1
ATOM 7606 O O . VAL B 1 367 ? 4.336 16.578 2.25 1 98 367 VAL B O 1
ATOM 7609 N N . VAL B 1 368 ? 2.41 17.734 2.162 1 97.94 368 VAL B N 1
ATOM 7610 C CA . VAL B 1 368 ? 2.045 17.484 3.553 1 97.94 368 VAL B CA 1
ATOM 7611 C C . VAL B 1 368 ? 0.701 16.766 3.613 1 97.94 368 VAL B C 1
ATOM 7613 O O . VAL B 1 368 ? -0.323 17.312 3.197 1 97.94 368 VAL B O 1
ATOM 7616 N N . ASN B 1 369 ? 0.734 15.492 4.012 1 96.5 369 ASN B N 1
ATOM 7617 C CA . ASN B 1 369 ? -0.54 14.875 4.367 1 96.5 369 ASN B CA 1
ATOM 7618 C C . ASN B 1 369 ? -1.069 15.406 5.695 1 96.5 369 ASN B C 1
ATOM 7620 O O . ASN B 1 369 ? -0.686 14.922 6.758 1 96.5 369 ASN B O 1
ATOM 7624 N N . ILE B 1 370 ? -1.986 16.328 5.566 1 95.12 370 ILE B N 1
ATOM 7625 C CA . ILE B 1 370 ? -2.453 17.078 6.734 1 95.12 370 ILE B CA 1
ATOM 7626 C C . ILE B 1 370 ? -3.547 16.281 7.445 1 95.12 370 ILE B C 1
ATOM 7628 O O . ILE B 1 370 ? -3.912 16.594 8.578 1 95.12 370 ILE B O 1
ATOM 7632 N N . GLU B 1 371 ? -4.078 15.172 6.793 1 93.62 371 GLU B N 1
ATOM 7633 C CA . GLU B 1 371 ? -5.121 14.328 7.367 1 93.62 371 GLU B CA 1
ATOM 7634 C C . GLU B 1 371 ? -5.07 12.922 6.785 1 93.62 371 GLU B C 1
ATOM 7636 O O . GLU B 1 371 ? -5.789 12.609 5.828 1 93.62 371 GLU B O 1
ATOM 7641 N N . HIS B 1 372 ? -4.414 12 7.469 1 93.19 372 HIS B N 1
ATOM 7642 C CA . HIS B 1 372 ? -4.258 10.672 6.895 1 93.19 372 HIS B CA 1
ATOM 7643 C C . HIS B 1 372 ? -5.297 9.703 7.453 1 93.19 372 HIS B C 1
ATOM 7645 O O . HIS B 1 372 ? -5.188 8.492 7.258 1 93.19 372 HIS B O 1
ATOM 7651 N N . GLY B 1 373 ? -6.242 10.219 8.227 1 92.56 373 GLY B N 1
ATOM 7652 C CA . GLY B 1 373 ? -7.371 9.422 8.672 1 92.56 373 GLY B CA 1
ATOM 7653 C C . GLY B 1 373 ? -7.18 8.836 10.055 1 92.56 373 GLY B C 1
ATOM 7654 O O . GLY B 1 373 ? -8.102 8.234 10.617 1 92.56 373 GLY B O 1
ATOM 7655 N N . GLY B 1 374 ? -6 9 10.664 1 95 374 GLY B N 1
ATOM 7656 C CA . GLY B 1 374 ? -5.719 8.555 12.016 1 95 374 GLY B CA 1
ATOM 7657 C C . GLY B 1 374 ? -6.047 9.602 13.07 1 95 374 GLY B C 1
ATOM 7658 O O . GLY B 1 374 ? -5.391 10.641 13.133 1 95 374 GLY B O 1
ATOM 7659 N N . TYR B 1 375 ? -7.035 9.32 13.828 1 97.25 375 TYR B N 1
ATOM 7660 C CA . TYR B 1 375 ? -7.453 10.164 14.953 1 97.25 375 TYR B CA 1
ATOM 7661 C C . TYR B 1 375 ? -7.387 9.391 16.266 1 97.25 375 TYR B C 1
ATOM 7663 O O . TYR B 1 375 ? -8.375 8.805 16.688 1 97.25 375 TYR B O 1
ATOM 7671 N N . GLU B 1 376 ? -6.219 9.477 16.891 1 98.12 376 GLU B N 1
ATOM 7672 C CA . GLU B 1 376 ? -5.953 8.695 18.094 1 98.12 376 GLU B CA 1
ATOM 7673 C C . GLU B 1 376 ? -7.062 8.875 19.125 1 98.12 376 GLU B C 1
ATOM 7675 O O . GLU B 1 376 ? -7.504 10 19.375 1 98.12 376 GLU B O 1
ATOM 7680 N N . GLN B 1 377 ? -7.473 7.789 19.688 1 97 377 GLN B N 1
ATOM 7681 C CA . GLN B 1 377 ? -8.57 7.77 20.656 1 97 377 GLN B CA 1
ATOM 7682 C C . GLN B 1 377 ? -8.188 8.469 21.953 1 97 377 GLN B C 1
ATOM 7684 O O . GLN B 1 377 ? -7.059 8.32 22.422 1 97 377 GLN B O 1
ATOM 7689 N N . GLY B 1 378 ? -9.078 9.305 22.469 1 97.44 378 GLY B N 1
ATOM 7690 C CA . GLY B 1 378 ? -9.008 9.875 23.812 1 97.44 378 GLY B CA 1
ATOM 7691 C C . GLY B 1 378 ? -10.156 9.461 24.703 1 97.44 378 GLY B C 1
ATOM 7692 O O . GLY B 1 378 ? -10.938 8.578 24.344 1 97.44 378 GLY B O 1
ATOM 7693 N N . PRO B 1 379 ? -10.188 9.938 25.906 1 98 379 PRO B N 1
ATOM 7694 C CA . PRO B 1 379 ? -11.242 9.555 26.844 1 98 379 PRO B CA 1
ATOM 7695 C C . PRO B 1 379 ? -12.633 9.992 26.391 1 98 379 PRO B C 1
ATOM 7697 O O . PRO B 1 379 ? -13.633 9.398 26.797 1 98 379 PRO B O 1
ATOM 7700 N N . TYR B 1 380 ? -12.75 10.984 25.531 1 98.25 380 TYR B N 1
ATOM 7701 C CA . TYR B 1 380 ? -14.039 11.484 25.078 1 98.25 380 TYR B CA 1
ATOM 7702 C C . TYR B 1 380 ? -14.148 11.383 23.562 1 98.25 380 TYR B C 1
ATOM 7704 O O . TYR B 1 380 ? -13.391 12.031 22.828 1 98.25 380 TYR B O 1
ATOM 7712 N N . VAL B 1 381 ? -15.102 10.688 23.109 1 96.38 381 VAL B N 1
ATOM 7713 C CA . VAL B 1 381 ? -15.289 10.445 21.688 1 96.38 381 VAL B CA 1
ATOM 7714 C C . VAL B 1 381 ? -15.672 11.742 20.984 1 96.38 381 VAL B C 1
ATOM 7716 O O . VAL B 1 381 ? -16.5 12.5 21.484 1 96.38 381 VAL B O 1
ATOM 7719 N N . SER B 1 382 ? -15.078 12 19.922 1 95.25 382 SER B N 1
ATOM 7720 C CA . SER B 1 382 ? -15.43 13.086 19.016 1 95.25 382 SER B CA 1
ATOM 7721 C C . SER B 1 382 ? -15.609 12.586 17.594 1 95.25 382 SER B C 1
ATOM 7723 O O . SER B 1 382 ? -16.562 11.852 17.297 1 95.25 382 SER B O 1
ATOM 7725 N N . PHE B 1 383 ? -14.648 12.859 16.688 1 92.5 383 PHE B N 1
ATOM 7726 C CA . PHE B 1 383 ? -14.656 12.344 15.328 1 92.5 383 PHE B CA 1
ATOM 7727 C C . PHE B 1 383 ? -13.711 11.164 15.188 1 92.5 383 PHE B C 1
ATOM 7729 O O . PHE B 1 383 ? -12.508 11.281 15.445 1 92.5 383 PHE B O 1
ATOM 7736 N N . LEU B 1 384 ? -14.219 10.039 14.797 1 89.81 384 LEU B N 1
ATOM 7737 C CA . LEU B 1 384 ? -13.453 8.797 14.891 1 89.81 384 LEU B CA 1
ATOM 7738 C C . LEU B 1 384 ? -12.641 8.562 13.625 1 89.81 384 LEU B C 1
ATOM 7740 O O . LEU B 1 384 ? -11.602 7.906 13.664 1 89.81 384 LEU B O 1
ATOM 7744 N N . GLY B 1 385 ? -13.133 9.156 12.461 1 89 385 GLY B N 1
ATOM 7745 C CA . GLY B 1 385 ? -12.477 8.781 11.219 1 89 385 GLY B CA 1
ATOM 7746 C C . GLY B 1 385 ? -12.453 7.281 10.992 1 89 385 GLY B C 1
ATOM 7747 O O . GLY B 1 385 ? -13.484 6.617 11.094 1 89 385 GLY B O 1
ATOM 7748 N N . ASN B 1 386 ? -11.219 6.715 10.562 1 92.62 386 ASN B N 1
ATOM 7749 C CA . ASN B 1 386 ? -11.188 5.281 10.281 1 92.62 386 ASN B CA 1
ATOM 7750 C C . ASN B 1 386 ? -10.164 4.559 11.156 1 92.62 386 ASN B C 1
ATOM 7752 O O . ASN B 1 386 ? -10.219 3.336 11.297 1 92.62 386 ASN B O 1
ATOM 7756 N N . TYR B 1 387 ? -9.227 5.305 11.719 1 96.19 387 TYR B N 1
ATOM 7757 C CA . TYR B 1 387 ? -8.164 4.691 12.5 1 96.19 387 TYR B CA 1
ATOM 7758 C C . TYR B 1 387 ? -8.008 5.383 13.852 1 96.19 387 TYR B C 1
ATOM 7760 O O . TYR B 1 387 ? -7.703 6.574 13.914 1 96.19 387 TYR B O 1
ATOM 7768 N N . THR B 1 388 ? -8.172 4.648 14.961 1 95.94 388 THR B N 1
ATOM 7769 C CA . THR B 1 388 ? -8.148 5.309 16.25 1 95.94 388 THR B CA 1
ATOM 7770 C C . THR B 1 388 ? -7.047 4.734 17.141 1 95.94 388 THR B C 1
ATOM 7772 O O . THR B 1 388 ? -6.711 5.309 18.172 1 95.94 388 THR B O 1
ATOM 7775 N N . ASN B 1 389 ? -6.473 3.588 16.75 1 96.81 389 ASN B N 1
ATOM 7776 C CA . ASN B 1 389 ? -5.387 2.965 17.5 1 96.81 389 ASN B CA 1
ATOM 7777 C C . ASN B 1 389 ? -4.094 3.773 17.391 1 96.81 389 ASN B C 1
ATOM 7779 O O . ASN B 1 389 ? -3.654 4.102 16.281 1 96.81 389 ASN B O 1
ATOM 7783 N N . ALA B 1 390 ? -3.469 4.121 18.531 1 98.06 390 ALA B N 1
ATOM 7784 C CA . ALA B 1 390 ? -2.291 4.984 18.578 1 98.06 390 ALA B CA 1
ATOM 7785 C C . ALA B 1 390 ? -1.168 4.426 17.703 1 98.06 390 ALA B C 1
ATOM 7787 O O . ALA B 1 390 ? -0.48 5.176 17.016 1 98.06 390 ALA B O 1
ATOM 7788 N N . GLU B 1 391 ? -0.957 3.098 17.766 1 97.81 391 GLU B N 1
ATOM 7789 C CA . GLU B 1 391 ? 0.107 2.486 16.969 1 97.81 391 GLU B CA 1
ATOM 7790 C C . GLU B 1 391 ? -0.172 2.615 15.477 1 97.81 391 GLU B C 1
ATOM 7792 O O . GLU B 1 391 ? 0.731 2.922 14.695 1 97.81 391 GLU B O 1
ATOM 7797 N N . THR B 1 392 ? -1.438 2.383 15.117 1 97.5 392 THR B N 1
ATOM 7798 C CA . THR B 1 392 ? -1.824 2.525 13.719 1 97.5 392 THR B CA 1
ATOM 7799 C C . THR B 1 392 ? -1.63 3.965 13.242 1 97.5 392 THR B C 1
ATOM 7801 O O . THR B 1 392 ? -1.153 4.199 12.133 1 97.5 392 THR B O 1
ATOM 7804 N N . CYS B 1 393 ? -1.986 4.922 14.078 1 98 393 CYS B N 1
ATOM 7805 C CA . CYS B 1 393 ? -1.8 6.328 13.734 1 98 393 CYS B CA 1
ATOM 7806 C C . CYS B 1 393 ? -0.331 6.633 13.461 1 98 393 CYS B C 1
ATOM 7808 O O . CYS B 1 393 ? -0.001 7.32 12.5 1 98 393 CYS B O 1
ATOM 7810 N N . LEU B 1 394 ? 0.531 6.105 14.297 1 98.69 394 LEU B N 1
ATOM 7811 C CA . LEU B 1 394 ? 1.963 6.309 14.109 1 98.69 394 LEU B CA 1
ATOM 7812 C C . LEU B 1 394 ? 2.434 5.656 12.812 1 98.69 394 LEU B C 1
ATOM 7814 O O . LEU B 1 394 ? 3.217 6.25 12.062 1 98.69 394 LEU B O 1
ATOM 7818 N N . GLU B 1 395 ? 2.002 4.422 12.594 1 98.19 395 GLU B N 1
ATOM 7819 C CA . GLU B 1 395 ? 2.363 3.709 11.367 1 98.19 395 GLU B CA 1
ATOM 7820 C C . GLU B 1 395 ? 2.008 4.523 10.125 1 98.19 395 GLU B C 1
ATOM 7822 O O . GLU B 1 395 ? 2.811 4.625 9.195 1 98.19 395 GLU B O 1
ATOM 7827 N N . ARG B 1 396 ? 0.865 5.078 10.141 1 97.75 396 ARG B N 1
ATOM 7828 C CA . ARG B 1 396 ? 0.405 5.867 9 1 97.75 396 ARG B CA 1
ATOM 7829 C C . ARG B 1 396 ? 1.258 7.117 8.82 1 97.75 396 ARG B C 1
ATOM 7831 O O . ARG B 1 396 ? 1.537 7.527 7.691 1 97.75 396 ARG B O 1
ATOM 7838 N N . THR B 1 397 ? 1.692 7.734 9.914 1 98.69 397 THR B N 1
ATOM 7839 C CA . THR B 1 397 ? 2.619 8.859 9.812 1 98.69 397 THR B CA 1
ATOM 7840 C C . THR B 1 397 ? 3.945 8.414 9.203 1 98.69 397 THR B C 1
ATOM 7842 O O . THR B 1 397 ? 4.488 9.086 8.328 1 98.69 397 THR B O 1
ATOM 7845 N N . TYR B 1 398 ? 4.441 7.285 9.633 1 98.69 398 TYR B N 1
ATOM 7846 C CA . TYR B 1 398 ? 5.684 6.754 9.086 1 98.69 398 TYR B CA 1
ATOM 7847 C C . TYR B 1 398 ? 5.535 6.441 7.602 1 98.69 398 TYR B C 1
ATOM 7849 O O . TYR B 1 398 ? 6.477 6.617 6.828 1 98.69 398 TYR B O 1
ATOM 7857 N N . GLU B 1 399 ? 4.387 5.93 7.203 1 98.12 399 GLU B N 1
ATOM 7858 C CA . GLU B 1 399 ? 4.145 5.676 5.789 1 98.12 399 GLU B CA 1
ATOM 7859 C C . GLU B 1 399 ? 4.273 6.957 4.969 1 98.12 399 GLU B C 1
ATOM 7861 O O . GLU B 1 399 ? 4.836 6.945 3.871 1 98.12 399 GLU B O 1
ATOM 7866 N N . CYS B 1 400 ? 3.732 8.055 5.488 1 98.25 400 CYS B N 1
ATOM 7867 C CA . CYS B 1 400 ? 3.904 9.344 4.828 1 98.25 400 CYS B CA 1
ATOM 7868 C C . CYS B 1 400 ? 5.379 9.711 4.73 1 98.25 400 CYS B C 1
ATOM 7870 O O . CYS B 1 400 ? 5.883 10 3.643 1 98.25 400 CYS B O 1
ATOM 7872 N N . VAL B 1 401 ? 6.066 9.617 5.824 1 98.75 401 VAL B N 1
ATOM 7873 C CA . VAL B 1 401 ? 7.453 10.062 5.926 1 98.75 401 VAL B CA 1
ATOM 7874 C C . VAL B 1 401 ? 8.328 9.234 4.996 1 98.75 401 VAL B C 1
ATOM 7876 O O . VAL B 1 401 ? 9.148 9.781 4.254 1 98.75 401 VAL B O 1
ATOM 7879 N N . PHE B 1 402 ? 8.133 7.977 4.938 1 98.12 402 PHE B N 1
ATOM 7880 C CA . PHE B 1 402 ? 8.992 7.109 4.145 1 98.12 402 PHE B CA 1
ATOM 7881 C C . PHE B 1 402 ? 8.586 7.145 2.674 1 98.12 402 PHE B C 1
ATOM 7883 O O . PHE B 1 402 ? 9.289 6.602 1.818 1 98.12 402 PHE B O 1
ATOM 7890 N N . ALA B 1 403 ? 7.488 7.738 2.396 1 97.69 403 ALA B N 1
ATOM 7891 C CA . ALA B 1 403 ? 7.137 8.062 1.015 1 97.69 403 ALA B CA 1
ATOM 7892 C C . ALA B 1 403 ? 7.742 9.398 0.596 1 97.69 403 ALA B C 1
ATOM 7894 O O . ALA B 1 403 ? 7.594 9.828 -0.552 1 97.69 403 ALA B O 1
ATOM 7895 N N . GLY B 1 404 ? 8.414 10.094 1.488 1 97.94 404 GLY B N 1
ATOM 7896 C CA . GLY B 1 404 ? 9.086 11.344 1.192 1 97.94 404 GLY B CA 1
ATOM 7897 C C . GLY B 1 404 ? 8.211 12.562 1.425 1 97.94 404 GLY B C 1
ATOM 7898 O O . GLY B 1 404 ? 8.492 13.641 0.905 1 97.94 404 GLY B O 1
ATOM 7899 N N . VAL B 1 405 ? 7.066 12.383 2.139 1 98.12 405 VAL B N 1
ATOM 7900 C CA . VAL B 1 405 ? 6.188 13.508 2.42 1 98.12 405 VAL B CA 1
ATOM 7901 C C . VAL B 1 405 ? 6.031 13.68 3.928 1 98.12 405 VAL B C 1
ATOM 7903 O O . VAL B 1 405 ? 6.637 12.945 4.711 1 98.12 405 VAL B O 1
ATOM 7906 N N . TYR B 1 406 ? 5.371 14.711 4.363 1 98.44 406 TYR B N 1
ATOM 7907 C CA . TYR B 1 406 ? 5.227 15.023 5.781 1 98.44 406 TYR B CA 1
ATOM 7908 C C . TYR B 1 406 ? 3.869 14.578 6.305 1 98.44 406 TYR B C 1
ATOM 7910 O O . TYR B 1 406 ? 2.91 14.453 5.539 1 98.44 406 TYR B O 1
ATOM 7918 N N . GLY B 1 407 ? 3.83 14.227 7.555 1 96.06 407 GLY B N 1
ATOM 7919 C CA . GLY B 1 407 ? 2.596 13.758 8.164 1 96.06 407 GLY B CA 1
ATOM 7920 C C . GLY B 1 407 ? 2.094 14.664 9.273 1 96.06 407 GLY B C 1
ATOM 7921 O O . GLY B 1 407 ? 2.705 15.695 9.562 1 96.06 407 GLY B O 1
ATOM 7922 N N . SER B 1 408 ? 0.966 14.281 9.859 1 96.69 408 SER B N 1
ATOM 7923 C CA . SER B 1 408 ? 0.312 15.047 10.914 1 96.69 408 SER B CA 1
ATOM 7924 C C . SER B 1 408 ? -0.233 14.125 12.008 1 96.69 408 SER B C 1
ATOM 7926 O O . SER B 1 408 ? -0.456 12.938 11.773 1 96.69 408 SER B O 1
ATOM 7928 N N . TYR B 1 409 ? -0.38 14.633 13.141 1 98.5 409 TYR B N 1
ATOM 7929 C CA . TYR B 1 409 ? -0.898 13.922 14.305 1 98.5 409 TYR B CA 1
ATOM 7930 C C . TYR B 1 409 ? -2.232 14.508 14.75 1 98.5 409 TYR B C 1
ATOM 7932 O O . TYR B 1 409 ? -2.391 15.727 14.828 1 98.5 409 TYR B O 1
ATOM 7940 N N . TYR B 1 410 ? -3.152 13.625 14.992 1 98.44 410 TYR B N 1
ATOM 7941 C CA . TYR B 1 410 ? -4.457 13.969 15.547 1 98.44 410 TYR B CA 1
ATOM 7942 C C . TYR B 1 410 ? -4.73 13.172 16.812 1 98.44 410 TYR B C 1
ATOM 7944 O O . TYR B 1 410 ? -4.566 11.945 16.844 1 98.44 410 TYR B O 1
ATOM 7952 N N . TRP B 1 411 ? -5.059 13.82 17.844 1 98.56 411 TRP B N 1
ATOM 7953 C CA . TRP B 1 411 ? -5.688 13.234 19.031 1 98.56 411 TRP B CA 1
ATOM 7954 C C . TRP B 1 411 ? -7.109 13.758 19.203 1 98.56 411 TRP B C 1
ATOM 7956 O O . TRP B 1 411 ? -7.359 14.961 19.078 1 98.56 411 TRP B O 1
ATOM 7966 N N . GLN B 1 412 ? -8.062 12.922 19.438 1 97.75 412 GLN B N 1
ATOM 7967 C CA . GLN B 1 412 ? -9.477 13.281 19.422 1 97.75 412 GLN B CA 1
ATOM 7968 C C . GLN B 1 412 ? -9.766 14.398 20.422 1 97.75 412 GLN B C 1
ATOM 7970 O O . GLN B 1 412 ? -10.656 15.227 20.203 1 97.75 412 GLN B O 1
ATOM 7975 N N . ASP B 1 413 ? -9 14.43 21.5 1 98.56 413 ASP B N 1
ATOM 7976 C CA . ASP B 1 413 ? -9.336 15.367 22.562 1 98.56 413 ASP B CA 1
ATOM 7977 C C . ASP B 1 413 ? -8.383 16.562 22.578 1 98.56 413 ASP B C 1
ATOM 7979 O O . ASP B 1 413 ? -8.086 17.109 23.641 1 98.56 413 ASP B O 1
ATOM 7983 N N . ALA B 1 414 ? -7.891 16.906 21.375 1 98.62 414 ALA B N 1
ATOM 7984 C CA . ALA B 1 414 ? -7.129 18.141 21.141 1 98.62 414 ALA B CA 1
ATOM 7985 C C . ALA B 1 414 ? -7.43 18.719 19.766 1 98.62 414 ALA B C 1
ATOM 7987 O O . ALA B 1 414 ? -7.359 19.938 19.562 1 98.62 414 ALA B O 1
ATOM 7988 N N . ALA B 1 415 ? -7.805 17.906 18.828 1 98.25 415 ALA B N 1
ATOM 7989 C CA . ALA B 1 415 ? -7.859 18.297 17.422 1 98.25 415 ALA B CA 1
ATOM 7990 C C . ALA B 1 415 ? -9.023 19.25 17.156 1 98.25 415 ALA B C 1
ATOM 7992 O O . ALA B 1 415 ? -8.945 20.094 16.266 1 98.25 415 ALA B O 1
ATOM 7993 N N . TRP B 1 416 ? -10.102 19.141 18 1 98.12 416 TRP B N 1
ATOM 7994 C CA . TRP B 1 416 ? -11.297 19.922 17.703 1 98.12 416 TRP B CA 1
ATOM 7995 C C . TRP B 1 416 ? -11.781 20.672 18.953 1 98.12 416 TRP B C 1
ATOM 7997 O O . TRP B 1 416 ? -10.992 21.344 19.625 1 98.12 416 TRP B O 1
ATOM 8007 N N . ASN B 1 417 ? -13.141 20.641 19.188 1 98.5 417 ASN B N 1
ATOM 8008 C CA . ASN B 1 417 ? -13.68 21.547 20.203 1 98.5 417 ASN B CA 1
ATOM 8009 C C . ASN B 1 417 ? -13.57 20.938 21.594 1 98.5 417 ASN B C 1
ATOM 8011 O O . ASN B 1 417 ? -13.984 21.547 22.594 1 98.5 417 ASN B O 1
ATOM 8015 N N . ILE B 1 418 ? -13.102 19.688 21.766 1 98.75 418 ILE B N 1
ATOM 8016 C CA . ILE B 1 418 ? -12.648 19.125 23.016 1 98.75 418 ILE B CA 1
ATOM 8017 C C . ILE B 1 418 ? -11.125 19.203 23.109 1 98.75 418 ILE B C 1
ATOM 8019 O O . ILE B 1 418 ? -10.414 18.594 22.328 1 98.75 418 ILE B O 1
ATOM 8023 N N . VAL B 1 419 ? -10.602 20.016 24.094 1 98.81 419 VAL B N 1
ATOM 8024 C CA . VAL B 1 419 ? -9.156 20.172 24.234 1 98.81 419 VAL B CA 1
ATOM 8025 C C . VAL B 1 419 ? -8.75 19.875 25.672 1 98.81 419 VAL B C 1
ATOM 8027 O O . VAL B 1 419 ? -8.93 20.719 26.562 1 98.81 419 VAL B O 1
ATOM 8030 N N . ILE B 1 420 ? -8.219 18.703 25.875 1 98.81 420 ILE B N 1
ATOM 8031 C CA . ILE B 1 420 ? -7.582 18.406 27.156 1 98.81 420 ILE B CA 1
ATOM 8032 C C . ILE B 1 420 ? -6.156 18.953 27.156 1 98.81 420 ILE B C 1
ATOM 8034 O O . ILE B 1 420 ? -5.215 18.25 26.781 1 98.81 420 ILE B O 1
ATOM 8038 N N . TRP B 1 421 ? -6.004 20.188 27.594 1 98.69 421 TRP B N 1
ATOM 8039 C CA . TRP B 1 421 ? -4.777 20.969 27.453 1 98.69 421 TRP B CA 1
ATOM 8040 C C . TRP B 1 421 ? -3.705 20.469 28.422 1 98.69 421 TRP B C 1
ATOM 8042 O O . TRP B 1 421 ? -2.527 20.797 28.281 1 98.69 421 TRP B O 1
ATOM 8052 N N . ASP B 1 422 ? -4.027 19.641 29.438 1 98.56 422 ASP B N 1
ATOM 8053 C CA . ASP B 1 422 ? -3.1 19.109 30.438 1 98.56 422 ASP B CA 1
ATOM 8054 C C . ASP B 1 422 ? -3.094 17.578 30.406 1 98.56 422 ASP B C 1
ATOM 8056 O O . ASP B 1 422 ? -3.02 16.938 31.469 1 98.56 422 ASP B O 1
ATOM 8060 N N . ALA B 1 423 ? -3.195 17 29.281 1 98.38 423 ALA B N 1
ATOM 8061 C CA . ALA B 1 423 ? -3.455 15.57 29.078 1 98.38 423 ALA B CA 1
ATOM 8062 C C . ALA B 1 423 ? -2.344 14.719 29.672 1 98.38 423 ALA B C 1
ATOM 8064 O O . ALA B 1 423 ? -2.541 13.531 29.953 1 98.38 423 ALA B O 1
ATOM 8065 N N . LEU B 1 424 ? -1.122 15.242 29.875 1 98.12 424 LEU B N 1
ATOM 8066 C CA . LEU B 1 424 ? 0.019 14.453 30.344 1 98.12 424 LEU B CA 1
ATOM 8067 C C . LEU B 1 424 ? 0.15 14.516 31.859 1 98.12 424 LEU B C 1
ATOM 8069 O O . LEU B 1 424 ? 1.047 13.898 32.438 1 98.12 424 LEU B O 1
ATOM 8073 N N . GLU B 1 425 ? -0.756 15.25 32.5 1 97.56 425 GLU B N 1
ATOM 8074 C CA . GLU B 1 425 ? -0.695 15.359 33.969 1 97.56 425 GLU B CA 1
ATOM 8075 C C . GLU B 1 425 ? -1.108 14.055 34.625 1 97.56 425 GLU B C 1
ATOM 8077 O O . GLU B 1 425 ? -2 13.352 34.156 1 97.56 425 GLU B O 1
ATOM 8082 N N . GLU B 1 426 ? -0.644 13.75 35.781 1 96.06 426 GLU B N 1
ATOM 8083 C CA . GLU B 1 426 ? -0.812 12.484 36.5 1 96.06 426 GLU B CA 1
ATOM 8084 C C . GLU B 1 426 ? -2.219 12.367 37.062 1 96.06 426 GLU B C 1
ATOM 8086 O O . GLU B 1 426 ? -2.68 11.258 37.375 1 96.06 426 GLU B O 1
ATOM 8091 N N . LYS B 1 427 ? -2.879 13.375 37.125 1 96 427 LYS B N 1
ATOM 8092 C CA . LYS B 1 427 ? -4.184 13.398 37.781 1 96 427 LYS B CA 1
ATOM 8093 C C . LYS B 1 427 ? -5.23 12.664 36.938 1 96 427 LYS B C 1
ATOM 8095 O O . LYS B 1 427 ? -6.312 12.344 37.438 1 96 427 LYS B O 1
ATOM 8100 N N . HIS B 1 428 ? -4.961 12.555 35.75 1 96.81 428 HIS B N 1
ATOM 8101 C CA . HIS B 1 428 ? -5.957 11.953 34.844 1 96.81 428 HIS B CA 1
ATOM 8102 C C . HIS B 1 428 ? -5.988 10.438 35.031 1 96.81 428 HIS B C 1
ATOM 8104 O O . HIS B 1 428 ? -4.957 9.812 35.281 1 96.81 428 HIS B O 1
ATOM 8110 N N . ASP B 1 429 ? -7.176 9.797 34.812 1 95.5 429 ASP B N 1
ATOM 8111 C CA . ASP B 1 429 ? -7.352 8.352 34.938 1 95.5 429 ASP B CA 1
ATOM 8112 C C . ASP B 1 429 ? -7.477 7.684 33.562 1 95.5 429 ASP B C 1
ATOM 8114 O O . ASP B 1 429 ? -7.816 6.504 33.469 1 95.5 429 ASP B O 1
ATOM 8118 N N . PHE B 1 430 ? -7.316 8.414 32.5 1 96.38 430 PHE B N 1
ATOM 8119 C CA . PHE B 1 430 ? -7.332 7.859 31.141 1 96.38 430 PHE B CA 1
ATOM 8120 C C . PHE B 1 430 ? -5.918 7.699 30.609 1 96.38 430 PHE B C 1
ATOM 8122 O O . PHE B 1 430 ? -4.965 8.242 31.172 1 96.38 430 PHE B O 1
ATOM 8129 N N . ASN B 1 431 ? -5.727 6.855 29.547 1 95.31 431 ASN B N 1
ATOM 8130 C CA . ASN B 1 431 ? -4.434 6.73 28.875 1 95.31 431 ASN B CA 1
ATOM 8131 C C . ASN B 1 431 ? -4.016 8.039 28.219 1 95.31 431 ASN B C 1
ATOM 8133 O O . ASN B 1 431 ? -4.777 8.617 27.438 1 95.31 431 ASN B O 1
ATOM 8137 N N . SER B 1 432 ? -2.881 8.5 28.531 1 97.19 432 SER B N 1
ATOM 8138 C CA . SER B 1 432 ? -2.35 9.703 27.906 1 97.19 432 SER B CA 1
ATOM 8139 C C . SER B 1 432 ? -2.17 9.516 26.391 1 97.19 432 SER B C 1
ATOM 8141 O O . SER B 1 432 ? -1.938 8.398 25.938 1 97.19 432 SER B O 1
ATOM 8143 N N . PRO B 1 433 ? -2.377 10.633 25.656 1 98.44 433 PRO B N 1
ATOM 8144 C CA . PRO B 1 433 ? -2.025 10.531 24.234 1 98.44 433 PRO B CA 1
ATOM 8145 C C . PRO B 1 433 ? -0.567 10.141 24.016 1 98.44 433 PRO B C 1
ATOM 8147 O O . PRO B 1 433 ? 0.302 10.508 24.812 1 98.44 433 PRO B O 1
ATOM 8150 N N . ARG B 1 434 ? -0.253 9.414 22.953 1 98.5 434 ARG B N 1
ATOM 8151 C CA . ARG B 1 434 ? 1.077 8.867 22.719 1 98.5 434 ARG B CA 1
ATOM 8152 C C . ARG B 1 434 ? 1.967 9.875 22 1 98.5 434 ARG B C 1
ATOM 8154 O O . ARG B 1 434 ? 2.592 9.547 20.984 1 98.5 434 ARG B O 1
ATOM 8161 N N . TYR B 1 435 ? 2.109 11.078 22.641 1 98.75 435 TYR B N 1
ATOM 8162 C CA . TYR B 1 435 ? 3.025 12.086 22.125 1 98.75 435 TYR B CA 1
ATOM 8163 C C . TYR B 1 435 ? 4.441 11.539 22.016 1 98.75 435 TYR B C 1
ATOM 8165 O O . TYR B 1 435 ? 5.203 11.93 21.125 1 98.75 435 TYR B O 1
ATOM 8173 N N . ASP B 1 436 ? 4.762 10.578 22.875 1 98.44 436 ASP B N 1
ATOM 8174 C CA . ASP B 1 436 ? 6.105 10.008 22.938 1 98.44 436 ASP B CA 1
ATOM 8175 C C . ASP B 1 436 ? 6.453 9.289 21.641 1 98.44 436 ASP B C 1
ATOM 8177 O O . ASP B 1 436 ? 7.613 9.281 21.219 1 98.44 436 ASP B O 1
ATOM 8181 N N . TYR B 1 437 ? 5.469 8.664 21.016 1 98.75 437 TYR B N 1
ATOM 8182 C CA . TYR B 1 437 ? 5.703 8.039 19.719 1 98.75 437 TYR B CA 1
ATOM 8183 C C . TYR B 1 437 ? 6.312 9.023 18.734 1 98.75 437 TYR B C 1
ATOM 8185 O O . TYR B 1 437 ? 7.281 8.703 18.031 1 98.75 437 TYR B O 1
ATOM 8193 N N . TYR B 1 438 ? 5.863 10.18 18.719 1 98.75 438 TYR B N 1
ATOM 8194 C CA . TYR B 1 438 ? 6.273 11.203 17.75 1 98.75 438 TYR B CA 1
ATOM 8195 C C . TYR B 1 438 ? 7.562 11.883 18.188 1 98.75 438 TYR B C 1
ATOM 8197 O O . TYR B 1 438 ? 8.344 12.352 17.359 1 98.75 438 TYR B O 1
ATOM 8205 N N . LYS B 1 439 ? 7.758 11.906 19.5 1 98.69 439 LYS B N 1
ATOM 8206 C CA . LYS B 1 439 ? 9.062 12.32 20 1 98.69 439 LYS B CA 1
ATOM 8207 C C . LYS B 1 439 ? 10.18 11.445 19.406 1 98.69 439 LYS B C 1
ATOM 8209 O O . LYS B 1 439 ? 11.227 11.961 19 1 98.69 439 LYS B O 1
ATOM 8214 N N . HIS B 1 440 ? 9.945 10.172 19.391 1 98.81 440 HIS B N 1
ATOM 8215 C CA . HIS B 1 440 ? 10.914 9.242 18.812 1 98.81 440 HIS B CA 1
ATOM 8216 C C . HIS B 1 440 ? 11.094 9.5 17.328 1 98.81 440 HIS B C 1
ATOM 8218 O O . HIS B 1 440 ? 12.219 9.43 16.812 1 98.81 440 HIS B O 1
ATOM 8224 N N . LEU B 1 441 ? 10.023 9.766 16.625 1 98.75 441 LEU B N 1
ATOM 8225 C CA . LEU B 1 441 ? 10.086 10.078 15.203 1 98.75 441 LEU B CA 1
ATOM 8226 C C . LEU B 1 441 ? 10.906 11.344 14.969 1 98.75 441 LEU B C 1
ATOM 8228 O O . LEU B 1 441 ? 11.781 11.367 14.102 1 98.75 441 LEU B O 1
ATOM 8232 N N . ALA B 1 442 ? 10.625 12.359 15.75 1 98.44 442 ALA B N 1
ATOM 8233 C CA . ALA B 1 442 ? 11.414 13.586 15.672 1 98.44 442 ALA B CA 1
ATOM 8234 C C . ALA B 1 442 ? 12.891 13.312 15.93 1 98.44 442 ALA B C 1
ATOM 8236 O O . ALA B 1 442 ? 13.766 13.875 15.266 1 98.44 442 ALA B O 1
ATOM 8237 N N . GLY B 1 443 ? 13.133 12.445 16.891 1 98 443 GLY B N 1
ATOM 8238 C CA . GLY B 1 443 ? 14.5 12.07 17.219 1 98 443 GLY B CA 1
ATOM 8239 C C . GLY B 1 443 ? 15.227 11.414 16.062 1 98 443 GLY B C 1
ATOM 8240 O O . GLY B 1 443 ? 16.406 11.672 15.836 1 98 443 GLY B O 1
ATOM 8241 N N . LEU B 1 444 ? 14.547 10.57 15.367 1 98.38 444 LEU B N 1
ATOM 8242 C CA . LEU B 1 444 ? 15.125 9.906 14.203 1 98.38 444 LEU B CA 1
ATOM 8243 C C . LEU B 1 444 ? 15.586 10.93 13.172 1 98.38 444 LEU B C 1
ATOM 8245 O O . LEU B 1 444 ? 16.703 10.836 12.648 1 98.38 444 LEU B O 1
ATOM 8249 N N . PHE B 1 445 ? 14.797 11.953 12.93 1 97.19 445 PHE B N 1
ATOM 8250 C CA . PHE B 1 445 ? 15.125 12.875 11.852 1 97.19 445 PHE B CA 1
ATOM 8251 C C . PHE B 1 445 ? 15.883 14.086 12.383 1 97.19 445 PHE B C 1
ATOM 8253 O O . PHE B 1 445 ? 16.203 15.008 11.625 1 97.19 445 PHE B O 1
ATOM 8260 N N . LYS B 1 446 ? 16.094 14.109 13.695 1 95.69 446 LYS B N 1
ATOM 8261 C CA . LYS B 1 446 ? 17.188 14.922 14.219 1 95.69 446 LYS B CA 1
ATOM 8262 C C . LYS B 1 446 ? 18.531 14.289 13.922 1 95.69 446 LYS B C 1
ATOM 8264 O O . LYS B 1 446 ? 19.5 15 13.625 1 95.69 446 LYS B O 1
ATOM 8269 N N . LYS B 1 447 ? 18.5 12.984 13.93 1 95.69 447 LYS B N 1
ATOM 8270 C CA . LYS B 1 447 ? 19.719 12.211 13.641 1 95.69 447 LYS B CA 1
ATOM 8271 C C . LYS B 1 447 ? 20 12.188 12.141 1 95.69 447 LYS B C 1
ATOM 8273 O O . LYS B 1 447 ? 21.156 12.266 11.719 1 95.69 447 LYS B O 1
ATOM 8278 N N . TYR B 1 448 ? 19 12.055 11.344 1 97.31 448 TYR B N 1
ATOM 8279 C CA . TYR B 1 448 ? 19.109 12.023 9.891 1 97.31 448 TYR B CA 1
ATOM 8280 C C . TYR B 1 448 ? 18.422 13.227 9.258 1 97.31 448 TYR B C 1
ATOM 8282 O O . TYR B 1 448 ? 17.219 13.453 9.492 1 97.31 448 TYR B O 1
ATOM 8290 N N . ASN B 1 449 ? 19.125 13.992 8.422 1 97.69 449 ASN B N 1
ATOM 8291 C CA . ASN B 1 449 ? 18.531 15.141 7.75 1 97.69 449 ASN B CA 1
ATOM 8292 C C . ASN B 1 449 ? 17.562 14.711 6.652 1 97.69 449 ASN B C 1
ATOM 8294 O O . ASN B 1 449 ? 17.984 14.352 5.555 1 97.69 449 ASN B O 1
ATOM 8298 N N . PHE B 1 450 ? 16.312 14.812 6.938 1 98.06 450 PHE B N 1
ATOM 8299 C CA . PHE B 1 450 ? 15.25 14.352 6.047 1 98.06 450 PHE B CA 1
ATOM 8300 C C . PHE B 1 450 ? 15.391 14.984 4.668 1 98.06 450 PHE B C 1
ATOM 8302 O O . PHE B 1 450 ? 15.094 14.344 3.654 1 98.06 450 PHE B O 1
ATOM 8309 N N . ASN B 1 451 ? 15.883 16.203 4.598 1 97.94 451 ASN B N 1
ATOM 8310 C CA . ASN B 1 451 ? 16 16.953 3.344 1 97.94 451 ASN B CA 1
ATOM 8311 C C . ASN B 1 451 ? 16.984 16.281 2.391 1 97.94 451 ASN B C 1
ATOM 8313 O O . ASN B 1 451 ? 17 16.578 1.194 1 97.94 451 ASN B O 1
ATOM 8317 N N . GLU B 1 452 ? 17.828 15.445 2.93 1 97.44 452 GLU B N 1
ATOM 8318 C CA . GLU B 1 452 ? 18.875 14.812 2.117 1 97.44 452 GLU B CA 1
ATOM 8319 C C . GLU B 1 452 ? 18.406 13.453 1.598 1 97.44 452 GLU B C 1
ATOM 8321 O O . GLU B 1 452 ? 19.109 12.82 0.801 1 97.44 452 GLU B O 1
ATOM 8326 N N . PHE B 1 453 ? 17.25 13.008 2.066 1 97.31 453 PHE B N 1
ATOM 8327 C CA . PHE B 1 453 ? 16.766 11.688 1.7 1 97.31 453 PHE B CA 1
ATOM 8328 C C . PHE B 1 453 ? 15.664 11.789 0.644 1 97.31 453 PHE B C 1
ATOM 8330 O O . PHE B 1 453 ? 14.992 12.82 0.541 1 97.31 453 PHE B O 1
ATOM 8337 N N . LYS B 1 454 ? 15.523 10.836 -0.119 1 96.12 454 LYS B N 1
ATOM 8338 C CA . LYS B 1 454 ? 14.414 10.641 -1.052 1 96.12 454 LYS B CA 1
ATOM 8339 C C . LYS B 1 454 ? 13.906 9.203 -1.004 1 96.12 454 LYS B C 1
ATOM 8341 O O . LYS B 1 454 ? 14.648 8.281 -0.649 1 96.12 454 LYS B O 1
ATOM 8346 N N . PRO B 1 455 ? 12.656 9.008 -1.256 1 96.44 455 PRO B N 1
ATOM 8347 C CA . PRO B 1 455 ? 12.125 7.645 -1.227 1 96.44 455 PRO B CA 1
ATOM 8348 C C . PRO B 1 455 ? 12.633 6.789 -2.387 1 96.44 455 PRO B C 1
ATOM 8350 O O . PRO B 1 455 ? 12.844 7.301 -3.488 1 96.44 455 PRO B O 1
ATOM 8353 N N . SER B 1 456 ? 12.82 5.523 -2.072 1 91.56 456 SER B N 1
ATOM 8354 C CA . SER B 1 456 ? 13.062 4.555 -3.139 1 91.56 456 SER B CA 1
ATOM 8355 C C . SER B 1 456 ? 11.766 4.223 -3.881 1 91.56 456 SER B C 1
ATOM 8357 O O . SER B 1 456 ? 10.734 3.969 -3.258 1 91.56 456 SER B O 1
ATOM 8359 N N . VAL B 1 457 ? 11.781 4.355 -5.184 1 85.94 457 VAL B N 1
ATOM 8360 C CA . VAL B 1 457 ? 10.617 4.02 -5.992 1 85.94 457 VAL B CA 1
ATOM 8361 C C . VAL B 1 457 ? 10.781 2.623 -6.59 1 85.94 457 VAL B C 1
ATOM 8363 O O . VAL B 1 457 ? 11.539 2.439 -7.547 1 85.94 457 VAL B O 1
ATOM 8366 N N . PRO B 1 458 ? 10.016 1.727 -6 1 75.06 458 PRO B N 1
ATOM 8367 C CA . PRO B 1 458 ? 10.219 0.353 -6.465 1 75.06 458 PRO B CA 1
ATOM 8368 C C . PRO B 1 458 ? 9.617 0.102 -7.848 1 75.06 458 PRO B C 1
ATOM 8370 O O . PRO B 1 458 ? 8.586 0.681 -8.188 1 75.06 458 PRO B O 1
ATOM 8373 N N . LYS B 1 459 ? 10.375 -0.635 -8.617 1 75.75 459 LYS B N 1
ATOM 8374 C CA . LYS B 1 459 ? 9.789 -1.155 -9.852 1 75.75 459 LYS B CA 1
ATOM 8375 C C . LYS B 1 459 ? 8.945 -2.396 -9.586 1 75.75 459 LYS B C 1
ATOM 8377 O O . LYS B 1 459 ? 9.172 -3.104 -8.602 1 75.75 459 LYS B O 1
ATOM 8382 N N . LEU B 1 460 ? 7.891 -2.562 -10.336 1 76.19 460 LEU B N 1
ATOM 8383 C CA . LEU B 1 460 ? 7.07 -3.762 -10.203 1 76.19 460 LEU B CA 1
ATOM 8384 C C . LEU B 1 460 ? 7.914 -5.02 -10.375 1 76.19 460 LEU B C 1
ATOM 8386 O O . LEU B 1 460 ? 7.598 -6.066 -9.805 1 76.19 460 LEU B O 1
ATOM 8390 N N . THR B 1 461 ? 9.133 -4.805 -10.977 1 64.5 461 THR B N 1
ATOM 8391 C CA . THR B 1 461 ? 9.992 -5.953 -11.234 1 64.5 461 THR B CA 1
ATOM 8392 C C . THR B 1 461 ? 10.859 -6.27 -10.016 1 64.5 461 THR B C 1
ATOM 8394 O O . THR B 1 461 ? 11.219 -5.371 -9.258 1 64.5 461 THR B O 1
ATOM 8397 N N . THR B 1 462 ? 10.977 -7.426 -9.43 1 57.47 462 THR B N 1
ATOM 8398 C CA . THR B 1 462 ? 11.719 -7.762 -8.227 1 57.47 462 THR B CA 1
ATOM 8399 C C . THR B 1 462 ? 13.109 -8.281 -8.578 1 57.47 462 THR B C 1
ATOM 8401 O O . THR B 1 462 ? 13.914 -8.562 -7.688 1 57.47 462 THR B O 1
ATOM 8404 N N . ASN B 1 463 ? 13.555 -8.359 -9.758 1 57.44 463 ASN B N 1
ATOM 8405 C CA . ASN B 1 463 ? 14.672 -9.281 -9.961 1 57.44 463 ASN B CA 1
ATOM 8406 C C . ASN B 1 463 ? 16 -8.539 -9.984 1 57.44 463 ASN B C 1
ATOM 8408 O O . ASN B 1 463 ? 17.062 -9.156 -10.062 1 57.44 463 ASN B O 1
ATOM 8412 N N . ASP B 1 464 ? 15.859 -7.312 -9.672 1 59.53 464 ASP B N 1
ATOM 8413 C CA . ASP B 1 464 ? 17.156 -6.656 -9.781 1 59.53 464 ASP B CA 1
ATOM 8414 C C . ASP B 1 464 ? 18 -6.891 -8.523 1 59.53 464 ASP B C 1
ATOM 8416 O O . ASP B 1 464 ? 17.484 -6.824 -7.406 1 59.53 464 ASP B O 1
ATOM 8420 N N . LYS B 1 465 ? 19.266 -7.367 -8.656 1 58.59 465 LYS B N 1
ATOM 8421 C CA . LYS B 1 465 ? 20.172 -7.637 -7.547 1 58.59 465 LYS B CA 1
ATOM 8422 C C . LYS B 1 465 ? 21.125 -6.465 -7.316 1 58.59 465 LYS B C 1
ATOM 8424 O O . LYS B 1 465 ? 21.969 -6.512 -6.414 1 58.59 465 LYS B O 1
ATOM 8429 N N . GLY B 1 466 ? 21 -5.41 -7.953 1 59.66 466 GLY B N 1
ATOM 8430 C CA . GLY B 1 466 ? 21.969 -4.336 -7.836 1 59.66 466 GLY B CA 1
ATOM 8431 C C . GLY B 1 466 ? 21.375 -3.049 -7.289 1 59.66 466 GLY B C 1
ATOM 8432 O O . GLY B 1 466 ? 22.016 -1.998 -7.328 1 59.66 466 GLY B O 1
ATOM 8433 N N . GLY B 1 467 ? 20.234 -3.236 -6.746 1 58.09 467 GLY B N 1
ATOM 8434 C CA . GLY B 1 467 ? 19.625 -2.07 -6.121 1 58.09 467 GLY B CA 1
ATOM 8435 C C . GLY B 1 467 ? 19 -1.117 -7.121 1 58.09 467 GLY B C 1
ATOM 8436 O O . GLY B 1 467 ? 18.594 -0.015 -6.758 1 58.09 467 GLY B O 1
ATOM 8437 N N . ASN B 1 468 ? 18.984 -1.512 -8.289 1 63.62 468 ASN B N 1
ATOM 8438 C CA . ASN B 1 468 ? 18.453 -0.61 -9.305 1 63.62 468 ASN B CA 1
ATOM 8439 C C . ASN B 1 468 ? 16.922 -0.603 -9.305 1 63.62 468 ASN B C 1
ATOM 8441 O O . ASN B 1 468 ? 16.297 0.424 -9.586 1 63.62 468 ASN B O 1
ATOM 8445 N N . ASP B 1 469 ? 16.469 -1.66 -8.867 1 68.62 469 ASP B N 1
ATOM 8446 C CA . ASP B 1 469 ? 15.016 -1.775 -8.914 1 68.62 469 ASP B CA 1
ATOM 8447 C C . ASP B 1 469 ? 14.406 -1.576 -7.527 1 68.62 469 ASP B C 1
ATOM 8449 O O . ASP B 1 469 ? 13.375 -0.913 -7.387 1 68.62 469 ASP B O 1
ATOM 8453 N N . ASN B 1 470 ? 15.109 -2.086 -6.574 1 81.38 470 ASN B N 1
ATOM 8454 C CA . ASN B 1 470 ? 14.68 -2.035 -5.18 1 81.38 470 ASN B CA 1
ATOM 8455 C C . ASN B 1 470 ? 15.867 -2.062 -4.227 1 81.38 470 ASN B C 1
ATOM 8457 O O . ASN B 1 470 ? 16.922 -2.609 -4.559 1 81.38 470 ASN B O 1
ATOM 8461 N N . LEU B 1 471 ? 15.695 -1.485 -3.076 1 88.44 471 LEU B N 1
ATOM 8462 C CA . LEU B 1 471 ? 16.75 -1.487 -2.076 1 88.44 471 LEU B CA 1
ATOM 8463 C C . LEU B 1 471 ? 16.688 -2.742 -1.213 1 88.44 471 LEU B C 1
ATOM 8465 O O . LEU B 1 471 ? 17.641 -3.072 -0.51 1 88.44 471 LEU B O 1
ATOM 8469 N N . ALA B 1 472 ? 15.523 -3.367 -1.205 1 88.62 472 ALA B N 1
ATOM 8470 C CA . ALA B 1 472 ? 15.273 -4.57 -0.415 1 88.62 472 ALA B CA 1
ATOM 8471 C C . ALA B 1 472 ? 14.062 -5.332 -0.947 1 88.62 472 ALA B C 1
ATOM 8473 O O . ALA B 1 472 ? 13.305 -4.809 -1.77 1 88.62 472 ALA B O 1
ATOM 8474 N N . THR B 1 473 ? 13.898 -6.59 -0.521 1 87.12 473 THR B N 1
ATOM 8475 C CA . THR B 1 473 ? 12.781 -7.426 -0.951 1 87.12 473 THR B CA 1
ATOM 8476 C C . THR B 1 473 ? 11.477 -6.949 -0.33 1 87.12 473 THR B C 1
ATOM 8478 O O . THR B 1 473 ? 10.391 -7.258 -0.832 1 87.12 473 THR B O 1
ATOM 8481 N N . ASN B 1 474 ? 11.617 -6.25 0.78 1 89.62 474 ASN B N 1
ATOM 8482 C CA . ASN B 1 474 ? 10.461 -5.664 1.45 1 89.62 474 ASN B CA 1
ATOM 8483 C C . ASN B 1 474 ? 10.836 -4.41 2.23 1 89.62 474 ASN B C 1
ATOM 8485 O O . ASN B 1 474 ? 12.008 -4.023 2.262 1 89.62 474 ASN B O 1
ATOM 8489 N N . GLY B 1 475 ? 9.766 -3.729 2.709 1 92.94 475 GLY B N 1
ATOM 8490 C CA . GLY B 1 475 ? 9.977 -2.471 3.41 1 92.94 475 GLY B CA 1
ATOM 8491 C C . GLY B 1 475 ? 9.828 -1.256 2.514 1 92.94 475 GLY B C 1
ATOM 8492 O O . GLY B 1 475 ? 9.703 -1.389 1.295 1 92.94 475 GLY B O 1
ATOM 8493 N N . PHE B 1 476 ? 9.805 -0.078 3.129 1 95.94 476 PHE B N 1
ATOM 8494 C CA . PHE B 1 476 ? 9.773 1.215 2.457 1 95.94 476 PHE B CA 1
ATOM 8495 C C . PHE B 1 476 ? 11.078 1.972 2.67 1 95.94 476 PHE B C 1
ATOM 8497 O O . PHE B 1 476 ? 11.453 2.264 3.807 1 95.94 476 PHE B O 1
ATOM 8504 N N . GLY B 1 477 ? 11.75 2.295 1.571 1 95.44 477 GLY B N 1
ATOM 8505 C CA . GLY B 1 477 ? 13.125 2.766 1.705 1 95.44 477 GLY B CA 1
ATOM 8506 C C . GLY B 1 477 ? 13.273 4.25 1.429 1 95.44 477 GLY B C 1
ATOM 8507 O O . GLY B 1 477 ? 12.617 4.789 0.533 1 95.44 477 GLY B O 1
ATOM 8508 N N . LEU B 1 478 ? 14.117 4.93 2.23 1 97.12 478 LEU B N 1
ATOM 8509 C CA . LEU B 1 478 ? 14.711 6.234 1.982 1 97.12 478 LEU B CA 1
ATOM 8510 C C . LEU B 1 478 ? 16.219 6.117 1.803 1 97.12 478 LEU B C 1
ATOM 8512 O O . LEU B 1 478 ? 16.859 5.27 2.428 1 97.12 478 LEU B O 1
ATOM 8516 N N . TYR B 1 479 ? 16.766 6.941 0.954 1 96.44 479 TYR B N 1
ATOM 8517 C CA . TYR B 1 479 ? 18.203 6.949 0.805 1 96.44 479 TYR B CA 1
ATOM 8518 C C . TYR B 1 479 ? 18.719 8.336 0.427 1 96.44 479 TYR B C 1
ATOM 8520 O O . TYR B 1 479 ? 17.953 9.172 -0.056 1 96.44 479 TYR B O 1
ATOM 8528 N N . ASP B 1 480 ? 19.984 8.734 0.709 1 96.31 480 ASP B N 1
ATOM 8529 C CA . ASP B 1 480 ? 20.5 10.086 0.528 1 96.31 480 ASP B CA 1
ATOM 8530 C C . ASP B 1 480 ? 21.516 10.148 -0.6 1 96.31 480 ASP B C 1
ATOM 8532 O O . ASP B 1 480 ? 22.234 11.141 -0.753 1 96.31 480 ASP B O 1
ATOM 8536 N N . ASP B 1 481 ? 21.812 9.078 -1.364 1 92.44 481 ASP B N 1
ATOM 8537 C CA . ASP B 1 481 ? 22.781 8.945 -2.436 1 92.44 481 ASP B CA 1
ATOM 8538 C C . ASP B 1 481 ? 24.219 9.031 -1.891 1 92.44 481 ASP B C 1
ATOM 8540 O O . ASP B 1 481 ? 25.156 9.219 -2.65 1 92.44 481 ASP B O 1
ATOM 8544 N N . LYS B 1 482 ? 24.422 9.102 -0.626 1 95.12 482 LYS B N 1
ATOM 8545 C CA . LYS B 1 482 ? 25.734 9.195 0 1 95.12 482 LYS B CA 1
ATOM 8546 C C . LYS B 1 482 ? 26.031 7.957 0.837 1 95.12 482 LYS B C 1
ATOM 8548 O O . LYS B 1 482 ? 26.953 7.965 1.657 1 95.12 482 LYS B O 1
ATOM 8553 N N . GLY B 1 483 ? 25.219 6.996 0.66 1 95.56 483 GLY B N 1
ATOM 8554 C CA . GLY B 1 483 ? 25.5 5.727 1.303 1 95.56 483 GLY B CA 1
ATOM 8555 C C . GLY B 1 483 ? 24.703 5.504 2.57 1 95.56 483 GLY B C 1
ATOM 8556 O O . GLY B 1 483 ? 25.047 4.66 3.396 1 95.56 483 GLY B O 1
ATOM 8557 N N . LYS B 1 484 ? 23.656 6.266 2.832 1 97.38 484 LYS B N 1
ATOM 8558 C CA . LYS B 1 484 ? 22.75 6.031 3.957 1 97.38 484 LYS B CA 1
ATOM 8559 C C . LYS B 1 484 ? 21.391 5.535 3.477 1 97.38 484 LYS B C 1
ATOM 8561 O O . LYS B 1 484 ? 20.844 6.059 2.502 1 97.38 484 LYS B O 1
ATOM 8566 N N . TYR B 1 485 ? 20.922 4.52 4.133 1 97.06 485 TYR B N 1
ATOM 8567 C CA . TYR B 1 485 ? 19.625 3.904 3.818 1 97.06 485 TYR B CA 1
ATOM 8568 C C . TYR B 1 485 ? 18.797 3.734 5.078 1 97.06 485 TYR B C 1
ATOM 8570 O O . TYR B 1 485 ? 19.281 3.264 6.105 1 97.06 485 TYR B O 1
ATOM 8578 N N . LEU B 1 486 ? 17.625 4.242 5.074 1 98 486 LEU B N 1
ATOM 8579 C CA . LEU B 1 486 ? 16.594 3.979 6.082 1 98 486 LEU B CA 1
ATOM 8580 C C . LEU B 1 486 ? 15.469 3.135 5.5 1 98 486 LEU B C 1
ATOM 8582 O O . LEU B 1 486 ? 14.992 3.398 4.395 1 98 486 LEU B O 1
ATOM 8586 N N . MET B 1 487 ? 15.055 2.113 6.23 1 97.12 487 MET B N 1
ATOM 8587 C CA . MET B 1 487 ? 13.969 1.258 5.746 1 97.12 487 MET B CA 1
ATOM 8588 C C . MET B 1 487 ? 12.93 1.032 6.832 1 97.12 487 MET B C 1
ATOM 8590 O O . MET B 1 487 ? 13.258 0.594 7.938 1 97.12 487 MET B O 1
ATOM 8594 N N . LEU B 1 488 ? 11.711 1.375 6.539 1 98 488 LEU B N 1
ATOM 8595 C CA . LEU B 1 488 ? 10.57 1.045 7.395 1 98 488 LEU B CA 1
ATOM 8596 C C . LEU B 1 488 ? 10.133 -0.398 7.18 1 98 488 LEU B C 1
ATOM 8598 O O . LEU B 1 488 ? 9.68 -0.756 6.086 1 98 488 LEU B O 1
ATOM 8602 N N . ILE B 1 489 ? 10.281 -1.239 8.141 1 97.31 489 ILE B N 1
ATOM 8603 C CA . ILE B 1 489 ? 9.852 -2.633 8.094 1 97.31 489 ILE B CA 1
ATOM 8604 C C . ILE B 1 489 ? 8.5 -2.785 8.789 1 97.31 489 ILE B C 1
ATOM 8606 O O . ILE B 1 489 ? 8.398 -2.584 10.008 1 97.31 489 ILE B O 1
ATOM 8610 N N . PRO B 1 490 ? 7.453 -3.09 8.055 1 96.38 490 PRO B N 1
ATOM 8611 C CA . PRO B 1 490 ? 6.121 -3.184 8.664 1 96.38 490 PRO B CA 1
ATOM 8612 C C . PRO B 1 490 ? 5.992 -4.363 9.625 1 96.38 490 PRO B C 1
ATOM 8614 O O . PRO B 1 490 ? 6.859 -5.242 9.648 1 96.38 490 PRO B O 1
ATOM 8617 N N . LYS B 1 491 ? 4.945 -4.383 10.43 1 96.31 491 LYS B N 1
ATOM 8618 C CA . LYS B 1 491 ? 4.746 -5.348 11.508 1 96.31 491 LYS B CA 1
ATOM 8619 C C . LYS B 1 491 ? 4.375 -6.719 10.953 1 96.31 491 LYS B C 1
ATOM 8621 O O . LYS B 1 491 ? 4.379 -7.711 11.688 1 96.31 491 LYS B O 1
ATOM 8626 N N . GLU B 1 492 ? 4.039 -6.809 9.672 1 94.88 492 GLU B N 1
ATOM 8627 C CA . GLU B 1 492 ? 3.627 -8.078 9.07 1 94.88 492 GLU B CA 1
ATOM 8628 C C . GLU B 1 492 ? 4.824 -8.992 8.852 1 94.88 492 GLU B C 1
ATOM 8630 O O . GLU B 1 492 ? 4.656 -10.188 8.594 1 94.88 492 GLU B O 1
ATOM 8635 N N . THR B 1 493 ? 6.031 -8.445 8.953 1 93.81 493 THR B N 1
ATOM 8636 C CA . THR B 1 493 ? 7.238 -9.234 8.742 1 93.81 493 THR B CA 1
ATOM 8637 C C . THR B 1 493 ? 8.297 -8.906 9.789 1 93.81 493 THR B C 1
ATOM 8639 O O . THR B 1 493 ? 8.242 -7.844 10.422 1 93.81 493 THR B O 1
ATOM 8642 N N . GLU B 1 494 ? 9.227 -9.852 10.055 1 92.75 494 GLU B N 1
ATOM 8643 C CA . GLU B 1 494 ? 10.336 -9.617 10.969 1 92.75 494 GLU B CA 1
ATOM 8644 C C . GLU B 1 494 ? 11.656 -9.484 10.219 1 92.75 494 GLU B C 1
ATOM 8646 O O . GLU B 1 494 ? 12.688 -9.148 10.812 1 92.75 494 GLU B O 1
ATOM 8651 N N . ARG B 1 495 ? 11.594 -9.703 8.836 1 93.69 495 ARG B N 1
ATOM 8652 C CA . ARG B 1 495 ? 12.859 -9.789 8.117 1 93.69 495 ARG B CA 1
ATOM 8653 C C . ARG B 1 495 ? 12.75 -9.141 6.742 1 93.69 495 ARG B C 1
ATOM 8655 O O . ARG B 1 495 ? 11.648 -8.953 6.223 1 93.69 495 ARG B O 1
ATOM 8662 N N . THR B 1 496 ? 13.828 -8.719 6.207 1 93.06 496 THR B N 1
ATOM 8663 C CA . THR B 1 496 ? 13.992 -8.234 4.84 1 93.06 496 THR B CA 1
ATOM 8664 C C . THR B 1 496 ? 15.352 -8.641 4.281 1 93.06 496 THR B C 1
ATOM 8666 O O . THR B 1 496 ? 16.266 -8.992 5.039 1 93.06 496 THR B O 1
ATOM 8669 N N . ASN B 1 497 ? 15.453 -8.773 2.994 1 91.62 497 ASN B N 1
ATOM 8670 C CA . ASN B 1 497 ? 16.734 -8.938 2.312 1 91.62 497 ASN B CA 1
ATOM 8671 C C . ASN B 1 497 ? 17.156 -7.648 1.607 1 91.62 497 ASN B C 1
ATOM 8673 O O . ASN B 1 497 ? 16.5 -7.215 0.657 1 91.62 497 ASN B O 1
ATOM 8677 N N . VAL B 1 498 ? 18.203 -7.098 2.072 1 92.81 498 VAL B N 1
ATOM 8678 C CA . VAL B 1 498 ? 18.688 -5.809 1.588 1 92.81 498 VAL B CA 1
ATOM 8679 C C . VAL B 1 498 ? 19.516 -6.008 0.327 1 92.81 498 VAL B C 1
ATOM 8681 O O . VAL B 1 498 ? 20.375 -6.902 0.275 1 92.81 498 VAL B O 1
ATOM 8684 N N . ILE B 1 499 ? 19.266 -5.254 -0.694 1 90.12 499 ILE B N 1
ATOM 8685 C CA . ILE B 1 499 ? 19.938 -5.293 -1.989 1 90.12 499 ILE B CA 1
ATOM 8686 C C . ILE B 1 499 ? 20.406 -3.891 -2.371 1 90.12 499 ILE B C 1
ATOM 8688 O O . ILE B 1 499 ? 19.922 -3.318 -3.357 1 90.12 499 ILE B O 1
ATOM 8692 N N . ILE B 1 500 ? 21.344 -3.334 -1.698 1 91.81 500 ILE B N 1
ATOM 8693 C CA . ILE B 1 500 ? 21.859 -2 -1.971 1 91.81 500 ILE B CA 1
ATOM 8694 C C . ILE B 1 500 ? 23.156 -2.105 -2.77 1 91.81 500 ILE B C 1
ATOM 8696 O O . ILE B 1 500 ? 23.797 -3.164 -2.803 1 91.81 500 ILE B O 1
ATOM 8700 N N . PRO B 1 501 ? 23.578 -1.046 -3.475 1 90.81 501 PRO B N 1
ATOM 8701 C CA . PRO B 1 501 ? 24.859 -1.059 -4.188 1 90.81 501 PRO B CA 1
ATOM 8702 C C . PRO B 1 501 ? 26.047 -1.351 -3.27 1 90.81 501 PRO B C 1
ATOM 8704 O O . PRO B 1 501 ? 26.031 -0.986 -2.09 1 90.81 501 PRO B O 1
ATOM 8707 N N . ARG B 1 502 ? 27.078 -1.903 -3.838 1 92.75 502 ARG B N 1
ATOM 8708 C CA . ARG B 1 502 ? 28.266 -2.242 -3.076 1 92.75 502 ARG B CA 1
ATOM 8709 C C . ARG B 1 502 ? 29.031 -0.986 -2.672 1 92.75 502 ARG B C 1
ATOM 8711 O O . ARG B 1 502 ? 29.422 -0.188 -3.525 1 92.75 502 ARG B O 1
ATOM 8718 N N . PRO B 1 503 ? 29.219 -0.843 -1.378 1 94.75 503 PRO B N 1
ATOM 8719 C CA . PRO B 1 503 ? 30.078 0.272 -0.966 1 94.75 503 PRO B CA 1
ATOM 8720 C C . PRO B 1 503 ? 31.547 0.051 -1.323 1 94.75 503 PRO B C 1
ATOM 8722 O O . PRO B 1 503 ? 31.984 -1.093 -1.465 1 94.75 503 PRO B O 1
ATOM 8725 N N . GLU B 1 504 ? 32.344 1.111 -1.43 1 94.94 504 GLU B N 1
ATOM 8726 C CA . GLU B 1 504 ? 33.781 1.019 -1.758 1 94.94 504 GLU B CA 1
ATOM 8727 C C . GLU B 1 504 ? 34.5 0.166 -0.737 1 94.94 504 GLU B C 1
ATOM 8729 O O . GLU B 1 504 ? 35.375 -0.624 -1.102 1 94.94 504 GLU B O 1
ATOM 8734 N N . SER B 1 505 ? 34.188 0.281 0.422 1 96 505 SER B N 1
ATOM 8735 C CA . SER B 1 505 ? 34.844 -0.433 1.499 1 96 505 SER B CA 1
ATOM 8736 C C . SER B 1 505 ? 34.469 -1.909 1.51 1 96 505 SER B C 1
ATOM 8738 O O . SER B 1 505 ? 35.125 -2.723 2.156 1 96 505 SER B O 1
ATOM 8740 N N . GLY B 1 506 ? 33.344 -2.184 0.921 1 96.56 506 GLY B N 1
ATOM 8741 C CA . GLY B 1 506 ? 32.812 -3.533 0.978 1 96.56 506 GLY B CA 1
ATOM 8742 C C . GLY B 1 506 ? 32.125 -3.85 2.293 1 96.56 506 GLY B C 1
ATOM 8743 O O . GLY B 1 506 ? 31.828 -5.008 2.578 1 96.56 506 GLY B O 1
ATOM 8744 N N . LYS B 1 507 ? 31.922 -2.811 3.092 1 97.81 507 LYS B N 1
ATOM 8745 C CA . LYS B 1 507 ? 31.297 -2.996 4.406 1 97.81 507 LYS B CA 1
ATOM 8746 C C . LYS B 1 507 ? 30.203 -1.969 4.648 1 97.81 507 LYS B C 1
ATOM 8748 O O . LYS B 1 507 ? 30.203 -0.891 4.051 1 97.81 507 LYS B O 1
ATOM 8753 N N . ILE B 1 508 ? 29.266 -2.389 5.531 1 98.06 508 ILE B N 1
ATOM 8754 C CA . ILE B 1 508 ? 28.188 -1.497 5.941 1 98.06 508 ILE B CA 1
ATOM 8755 C C . ILE B 1 508 ? 28.062 -1.509 7.465 1 98.06 508 ILE B C 1
ATOM 8757 O O . ILE B 1 508 ? 28.578 -2.41 8.133 1 98.06 508 ILE B O 1
ATOM 8761 N N . ILE B 1 509 ? 27.5 -0.465 8 1 98.31 509 ILE B N 1
ATOM 8762 C CA . ILE B 1 509 ? 27.125 -0.386 9.406 1 98.31 509 ILE B CA 1
ATOM 8763 C C . ILE B 1 509 ? 25.609 -0.496 9.539 1 98.31 509 ILE B C 1
ATOM 8765 O O . ILE B 1 509 ? 24.859 0.199 8.844 1 98.31 509 ILE B O 1
ATOM 8769 N N . VAL B 1 510 ? 25.156 -1.419 10.422 1 98.31 510 VAL B N 1
ATOM 8770 C CA . VAL B 1 510 ? 23.734 -1.709 10.531 1 98.31 510 VAL B CA 1
ATOM 8771 C C . VAL B 1 510 ? 23.234 -1.369 11.93 1 98.31 510 VAL B C 1
ATOM 8773 O O . VAL B 1 510 ? 23.875 -1.722 12.922 1 98.31 510 VAL B O 1
ATOM 8776 N N . SER B 1 511 ? 22.156 -0.664 12.031 1 98.19 511 SER B N 1
ATOM 8777 C CA . SER B 1 511 ? 21.438 -0.411 13.273 1 98.19 511 SER B CA 1
ATOM 8778 C C . SER B 1 511 ? 19.922 -0.487 13.07 1 98.19 511 SER B C 1
ATOM 8780 O O . SER B 1 511 ? 19.453 -0.467 11.938 1 98.19 511 SER B O 1
ATOM 8782 N N . TRP B 1 512 ? 19.234 -0.754 14.164 1 98.5 512 TRP B N 1
ATOM 8783 C CA . TRP B 1 512 ? 17.781 -0.814 14.18 1 98.5 512 TRP B CA 1
ATOM 8784 C C . TRP B 1 512 ? 17.203 0.176 15.18 1 98.5 512 TRP B C 1
ATOM 8786 O O . TRP B 1 512 ? 17.844 0.504 16.188 1 98.5 512 TRP B O 1
ATOM 8796 N N . MET B 1 513 ? 16 0.697 14.945 1 98.69 513 MET B N 1
ATOM 8797 C CA . MET B 1 513 ? 15.281 1.547 15.891 1 98.69 513 MET B CA 1
ATOM 8798 C C . MET B 1 513 ? 13.852 1.053 16.094 1 98.69 513 MET B C 1
ATOM 8800 O O . MET B 1 513 ? 13.18 0.685 15.125 1 98.69 513 MET B O 1
ATOM 8804 N N . ASN B 1 514 ? 13.414 0.965 17.281 1 98.56 514 ASN B N 1
ATOM 8805 C CA . ASN B 1 514 ? 12.008 0.743 17.625 1 98.56 514 ASN B CA 1
ATOM 8806 C C . ASN B 1 514 ? 11.234 2.055 17.672 1 98.56 514 ASN B C 1
ATOM 8808 O O . ASN B 1 514 ? 11.438 2.867 18.578 1 98.56 514 ASN B O 1
ATOM 8812 N N . PRO B 1 515 ? 10.383 2.311 16.766 1 98.38 515 PRO B N 1
ATOM 8813 C CA . PRO B 1 515 ? 9.695 3.605 16.703 1 98.38 515 PRO B CA 1
ATOM 8814 C C . PRO B 1 515 ? 8.75 3.832 17.875 1 98.38 515 PRO B C 1
ATOM 8816 O O . PRO B 1 515 ? 8.391 4.977 18.172 1 98.38 515 PRO B O 1
ATOM 8819 N N . PHE B 1 516 ? 8.305 2.799 18.609 1 98.44 516 PHE B N 1
ATOM 8820 C CA . PHE B 1 516 ? 7.344 2.912 19.703 1 98.44 516 PHE B CA 1
ATOM 8821 C C . PHE B 1 516 ? 8.047 3.246 21 1 98.44 516 PHE B C 1
ATOM 8823 O O . PHE B 1 516 ? 7.477 3.924 21.859 1 98.44 516 PHE B O 1
ATOM 8830 N N . THR B 1 517 ? 9.32 2.811 21.141 1 98.19 517 THR B N 1
ATOM 8831 C CA . THR B 1 517 ? 10.023 2.998 22.391 1 98.19 517 THR B CA 1
ATOM 8832 C C . THR B 1 517 ? 11.164 3.998 22.234 1 98.19 517 THR B C 1
ATOM 8834 O O . THR B 1 517 ? 11.688 4.516 23.234 1 98.19 517 THR B O 1
ATOM 8837 N N . GLY B 1 518 ? 11.633 4.254 21.031 1 97.81 518 GLY B N 1
ATOM 8838 C CA . GLY B 1 518 ? 12.773 5.121 20.781 1 97.81 518 GLY B CA 1
ATOM 8839 C C . GLY B 1 518 ? 14.109 4.418 20.953 1 97.81 518 GLY B C 1
ATOM 8840 O O . GLY B 1 518 ? 15.164 5.027 20.766 1 97.81 518 GLY B O 1
ATOM 8841 N N . GLU B 1 519 ? 14.031 3.086 21.188 1 98.06 519 GLU B N 1
ATOM 8842 C CA . GLU B 1 519 ? 15.25 2.314 21.438 1 98.06 519 GLU B CA 1
ATOM 8843 C C . GLU B 1 519 ? 16.016 2.082 20.141 1 98.06 519 GLU B C 1
ATOM 8845 O O . GLU B 1 519 ? 15.43 1.76 19.109 1 98.06 519 GLU B O 1
ATOM 8850 N N . PHE B 1 520 ? 17.297 2.332 20.188 1 97.62 520 PHE B N 1
ATOM 8851 C CA . PHE B 1 520 ? 18.203 1.984 19.109 1 97.62 520 PHE B CA 1
ATOM 8852 C C . PHE B 1 520 ? 19.031 0.752 19.469 1 97.62 520 PHE B C 1
ATOM 8854 O O . PHE B 1 520 ? 19.453 0.597 20.609 1 97.62 520 PHE B O 1
ATOM 8861 N N . ARG B 1 521 ? 19.219 -0.151 18.516 1 97.88 521 ARG B N 1
ATOM 8862 C CA . ARG B 1 521 ? 20.109 -1.295 18.656 1 97.88 521 ARG B CA 1
ATOM 8863 C C . ARG B 1 521 ? 21.141 -1.336 17.547 1 97.88 521 ARG B C 1
ATOM 8865 O O . ARG B 1 521 ? 20.797 -1.517 16.375 1 97.88 521 ARG B O 1
ATOM 8872 N N . ASP B 1 522 ? 22.391 -1.183 17.953 1 97.25 522 ASP B N 1
ATOM 8873 C CA . ASP B 1 522 ? 23.5 -1.216 17 1 97.25 522 ASP B CA 1
ATOM 8874 C C . ASP B 1 522 ? 23.953 -2.65 16.734 1 97.25 522 ASP B C 1
ATOM 8876 O O . ASP B 1 522 ? 24.281 -3.387 17.656 1 97.25 522 ASP B O 1
ATOM 8880 N N . LYS B 1 523 ? 23.906 -3.064 15.508 1 96.81 523 LYS B N 1
ATOM 8881 C CA . LYS B 1 523 ? 24.344 -4.402 15.125 1 96.81 523 LYS B CA 1
ATOM 8882 C C . LYS B 1 523 ? 25.797 -4.387 14.648 1 96.81 523 LYS B C 1
ATOM 8884 O O . LYS B 1 523 ? 26.391 -5.441 14.43 1 96.81 523 LYS B O 1
ATOM 8889 N N . GLY B 1 524 ? 26.344 -3.17 14.414 1 96.56 524 GLY B N 1
ATOM 8890 C CA . GLY B 1 524 ? 27.75 -3.023 14.086 1 96.56 524 GLY B CA 1
ATOM 8891 C C . GLY B 1 524 ? 28.047 -3.219 12.609 1 96.56 524 GLY B C 1
ATOM 8892 O O . GLY B 1 524 ? 27.188 -2.982 11.758 1 96.56 524 GLY B O 1
ATOM 8893 N N . GLU B 1 525 ? 29.297 -3.529 12.344 1 96.94 525 GLU B N 1
ATOM 8894 C CA . GLU B 1 525 ? 29.797 -3.668 10.984 1 96.94 525 GLU B CA 1
ATOM 8895 C C . GLU B 1 525 ? 29.453 -5.043 10.406 1 96.94 525 GLU B C 1
ATOM 8897 O O . GLU B 1 525 ? 29.516 -6.047 11.117 1 96.94 525 GLU B O 1
ATOM 8902 N N . MET B 1 526 ? 29.078 -5.055 9.141 1 96.69 526 MET B N 1
ATOM 8903 C CA . MET B 1 526 ? 28.781 -6.277 8.398 1 96.69 526 MET B CA 1
ATOM 8904 C C . MET B 1 526 ? 29.375 -6.23 7.004 1 96.69 526 MET B C 1
ATOM 8906 O O . MET B 1 526 ? 29.469 -5.164 6.395 1 96.69 526 MET B O 1
ATOM 8910 N N . ASN B 1 527 ? 29.828 -7.383 6.527 1 97.06 527 ASN B N 1
ATOM 8911 C CA . ASN B 1 527 ? 30.266 -7.465 5.137 1 97.06 527 ASN B CA 1
ATOM 8912 C C . ASN B 1 527 ? 29.109 -7.332 4.168 1 97.06 527 ASN B C 1
ATOM 8914 O O . ASN B 1 527 ? 28.031 -7.898 4.395 1 97.06 527 ASN B O 1
ATOM 8918 N N . TRP B 1 528 ? 29.344 -6.504 3.148 1 94.81 528 TRP B N 1
ATOM 8919 C CA . TRP B 1 528 ? 28.344 -6.336 2.094 1 94.81 528 TRP B CA 1
ATOM 8920 C C . TRP B 1 528 ? 28.234 -7.598 1.244 1 94.81 528 TRP B C 1
ATOM 8922 O O . TRP B 1 528 ? 29.234 -8.266 0.979 1 94.81 528 TRP B O 1
ATOM 8932 N N . SER B 1 529 ? 27.062 -7.949 0.856 1 92.06 529 SER B N 1
ATOM 8933 C CA . SER B 1 529 ? 26.766 -8.914 -0.199 1 92.06 529 SER B CA 1
ATOM 8934 C C . SER B 1 529 ? 25.547 -8.492 -1.013 1 92.06 529 SER B C 1
ATOM 8936 O O . SER B 1 529 ? 24.797 -7.598 -0.605 1 92.06 529 SER B O 1
ATOM 8938 N N . GLY B 1 530 ? 25.391 -9.047 -2.152 1 85.81 530 GLY B N 1
ATOM 8939 C CA . GLY B 1 530 ? 24.281 -8.688 -3.035 1 85.81 530 GLY B CA 1
ATOM 8940 C C . GLY B 1 530 ? 22.922 -9.062 -2.473 1 85.81 530 GLY B C 1
ATOM 8941 O O . GLY B 1 530 ? 21.891 -8.672 -3.023 1 85.81 530 GLY B O 1
ATOM 8942 N N . TRP B 1 531 ? 22.906 -9.805 -1.459 1 88.12 531 TRP B N 1
ATOM 8943 C CA . TRP B 1 531 ? 21.703 -10.273 -0.779 1 88.12 531 TRP B CA 1
ATOM 8944 C C . TRP B 1 531 ? 21.953 -10.453 0.714 1 88.12 531 TRP B C 1
ATOM 8946 O O . TRP B 1 531 ? 22.484 -11.484 1.142 1 88.12 531 TRP B O 1
ATOM 8956 N N . MET B 1 532 ? 21.5 -9.453 1.552 1 92.62 532 MET B N 1
ATOM 8957 C CA . MET B 1 532 ? 21.797 -9.484 2.98 1 92.62 532 MET B CA 1
ATOM 8958 C C . MET B 1 532 ? 20.531 -9.617 3.805 1 92.62 532 MET B C 1
ATOM 8960 O O . MET B 1 532 ? 19.688 -8.711 3.807 1 92.62 532 MET B O 1
ATOM 8964 N N . GLU B 1 533 ? 20.438 -10.719 4.496 1 93 533 GLU B N 1
ATOM 8965 C CA . GLU B 1 533 ? 19.281 -10.922 5.359 1 93 533 GLU B CA 1
ATOM 8966 C C . GLU B 1 533 ? 19.359 -10.055 6.617 1 93 533 GLU B C 1
ATOM 8968 O O . GLU B 1 533 ? 20.375 -10.078 7.316 1 93 533 GLU B O 1
ATOM 8973 N N . MET B 1 534 ? 18.391 -9.273 6.855 1 96.12 534 MET B N 1
ATOM 8974 C CA . MET B 1 534 ? 18.25 -8.453 8.055 1 96.12 534 MET B CA 1
ATOM 8975 C C . MET B 1 534 ? 17 -8.852 8.844 1 96.12 534 MET B C 1
ATOM 8977 O O . MET B 1 534 ? 15.906 -8.883 8.297 1 96.12 534 MET B O 1
ATOM 8981 N N . ILE B 1 535 ? 17.172 -9.172 10.102 1 96.06 535 ILE B N 1
ATOM 8982 C CA . ILE B 1 535 ? 16.062 -9.562 10.969 1 96.06 535 ILE B CA 1
ATOM 8983 C C . ILE B 1 535 ? 15.891 -8.531 12.078 1 96.06 535 ILE B C 1
ATOM 8985 O O . ILE B 1 535 ? 16.844 -8.219 12.805 1 96.06 535 ILE B O 1
ATOM 8989 N N . SER B 1 536 ? 14.734 -8.016 12.203 1 97 536 SER B N 1
ATOM 8990 C CA . SER B 1 536 ? 14.445 -7.031 13.242 1 97 536 SER B CA 1
ATOM 8991 C C . SER B 1 536 ? 14.602 -7.633 14.633 1 97 536 SER B C 1
ATOM 8993 O O . SER B 1 536 ? 14.133 -8.742 14.891 1 97 536 SER B O 1
ATOM 8995 N N . PRO B 1 537 ? 15.18 -6.879 15.555 1 97.38 537 PRO B N 1
ATOM 8996 C CA . PRO B 1 537 ? 15.234 -7.34 16.938 1 97.38 537 PRO B CA 1
ATOM 8997 C C . PRO B 1 537 ? 13.867 -7.363 17.609 1 97.38 537 PRO B C 1
ATOM 8999 O O . PRO B 1 537 ? 13.695 -8 18.656 1 97.38 537 PRO B O 1
ATOM 9002 N N . TRP B 1 538 ? 12.953 -6.625 17.156 1 97.25 538 TRP B N 1
ATOM 9003 C CA . TRP B 1 538 ? 11.57 -6.609 17.625 1 97.25 538 TRP B CA 1
ATOM 9004 C C . TRP B 1 538 ? 10.641 -7.266 16.609 1 97.25 538 TRP B C 1
ATOM 9006 O O . TRP B 1 538 ? 9.961 -6.578 15.852 1 97.25 538 TRP B O 1
ATOM 9016 N N . GLN B 1 539 ? 10.586 -8.555 16.672 1 93.06 539 GLN B N 1
ATOM 9017 C CA . GLN B 1 539 ? 9.898 -9.336 15.641 1 93.06 539 GLN B CA 1
ATOM 9018 C C . GLN B 1 539 ? 8.406 -9.031 15.625 1 93.06 539 GLN B C 1
ATOM 9020 O O . GLN B 1 539 ? 7.781 -8.906 16.688 1 93.06 539 GLN B O 1
ATOM 9025 N N . TYR B 1 540 ? 7.871 -8.75 14.406 1 93.19 540 TYR B N 1
ATOM 9026 C CA . TYR B 1 540 ? 6.465 -8.547 14.07 1 93.19 540 TYR B CA 1
ATOM 9027 C C . TYR B 1 540 ? 5.945 -7.246 14.68 1 93.19 540 TYR B C 1
ATOM 9029 O O . TYR B 1 540 ? 4.785 -7.164 15.086 1 93.19 540 TYR B O 1
ATOM 9037 N N . GLU B 1 541 ? 6.871 -6.324 14.898 1 95.69 541 GLU B N 1
ATOM 9038 C CA . GLU B 1 541 ? 6.598 -4.918 15.172 1 95.69 541 GLU B CA 1
ATOM 9039 C C . GLU B 1 541 ? 7.203 -4.016 14.102 1 95.69 541 GLU B C 1
ATOM 9041 O O . GLU B 1 541 ? 8.25 -4.332 13.531 1 95.69 541 GLU B O 1
ATOM 9046 N N . MET B 1 542 ? 6.477 -2.969 13.805 1 97.75 542 MET B N 1
ATOM 9047 C CA . MET B 1 542 ? 7.102 -1.997 12.914 1 97.75 542 MET B CA 1
ATOM 9048 C C . MET B 1 542 ? 8.477 -1.583 13.43 1 97.75 542 MET B C 1
ATOM 9050 O O . MET B 1 542 ? 8.641 -1.335 14.625 1 97.75 542 MET B O 1
ATOM 9054 N N . SER B 1 543 ? 9.484 -1.563 12.617 1 98.38 543 SER B N 1
ATOM 9055 C CA . SER B 1 543 ? 10.859 -1.207 12.984 1 98.38 543 SER B CA 1
ATOM 9056 C C . SER B 1 543 ? 11.531 -0.418 11.867 1 98.38 543 SER B C 1
ATOM 9058 O O . SER B 1 543 ? 11.078 -0.439 10.719 1 98.38 543 SER B O 1
ATOM 9060 N N . ILE B 1 544 ? 12.547 0.313 12.219 1 98.62 544 ILE B N 1
ATOM 9061 C CA . ILE B 1 544 ? 13.344 1.06 11.25 1 98.62 544 ILE B CA 1
ATOM 9062 C C . ILE B 1 544 ? 14.734 0.444 11.141 1 98.62 544 ILE B C 1
ATOM 9064 O O . ILE B 1 544 ? 15.469 0.358 12.133 1 98.62 544 ILE B O 1
ATOM 9068 N N . LEU B 1 545 ? 15.047 -0.028 9.992 1 98.5 545 LEU B N 1
ATOM 9069 C CA . LEU B 1 545 ? 16.391 -0.479 9.664 1 98.5 545 LEU B CA 1
ATOM 9070 C C . LEU B 1 545 ? 17.234 0.672 9.125 1 98.5 545 LEU B C 1
ATOM 9072 O O . LEU B 1 545 ? 16.812 1.381 8.211 1 98.5 545 LEU B O 1
ATOM 9076 N N . MET B 1 546 ? 18.359 0.941 9.688 1 98.5 546 MET B N 1
ATOM 9077 C CA . MET B 1 546 ? 19.297 1.979 9.25 1 98.5 546 MET B CA 1
ATOM 9078 C C . MET B 1 546 ? 20.609 1.368 8.797 1 98.5 546 MET B C 1
ATOM 9080 O O . MET B 1 546 ? 21.234 0.606 9.531 1 98.5 546 MET B O 1
ATOM 9084 N N . ILE B 1 547 ? 21 1.657 7.613 1 98.12 547 ILE B N 1
ATOM 9085 C CA . ILE B 1 547 ? 22.25 1.157 7.027 1 98.12 547 ILE B CA 1
ATOM 9086 C C . ILE B 1 547 ? 23.109 2.328 6.562 1 98.12 547 ILE B C 1
ATOM 9088 O O . ILE B 1 547 ? 22.609 3.262 5.93 1 98.12 547 ILE B O 1
ATOM 9092 N N . GLU B 1 548 ? 24.359 2.309 6.848 1 97.94 548 GLU B N 1
ATOM 9093 C CA . GLU B 1 548 ? 25.344 3.287 6.375 1 97.94 548 GLU B CA 1
ATOM 9094 C C . GLU B 1 548 ? 26.562 2.604 5.773 1 97.94 548 GLU B C 1
ATOM 9096 O O . GLU B 1 548 ? 27.078 1.645 6.344 1 97.94 548 GLU B O 1
ATOM 9101 N N . ASN B 1 549 ? 26.922 3.057 4.621 1 96.56 549 ASN B N 1
ATOM 9102 C CA . ASN B 1 549 ? 28.172 2.578 4.062 1 96.56 549 ASN B CA 1
ATO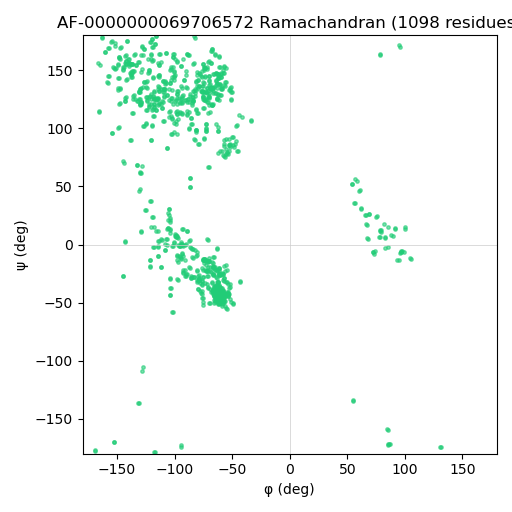M 9103 C C . ASN B 1 549 ? 29.359 2.912 4.969 1 96.56 549 ASN B C 1
ATOM 9105 O O . ASN B 1 549 ? 29.484 4.043 5.441 1 96.56 549 ASN B O 1
ATOM 9109 N N . LYS B 1 550 ? 30.062 1.896 5.203 1 94.56 550 LYS B N 1
ATOM 9110 C CA . LYS B 1 550 ? 31.312 2.199 5.91 1 94.56 550 LYS B CA 1
ATOM 9111 C C . LYS B 1 550 ? 32.281 2.955 5.008 1 94.56 550 LYS B C 1
ATOM 9113 O O . LYS B 1 550 ? 32.438 2.627 3.828 1 94.56 550 LYS B O 1
ATOM 9118 N N . LYS B 1 551 ? 32.938 3.938 5.488 1 84.5 551 LYS B N 1
ATOM 9119 C CA . LYS B 1 551 ? 33.906 4.719 4.719 1 84.5 551 LYS B CA 1
ATOM 9120 C C . LYS B 1 551 ? 35.25 4 4.629 1 84.5 551 LYS B C 1
ATOM 9122 O O . LYS B 1 551 ? 35.625 3.254 5.535 1 84.5 551 LYS B O 1
#

Solvent-accessible surface area (backbone atoms only — not comparable to full-atom values): 58004 Å² total; per-residue (Å²): 136,81,78,77,78,77,75,75,79,76,75,76,76,74,74,73,68,75,72,78,69,63,77,45,73,41,76,67,46,92,73,38,72,47,73,48,37,36,43,41,50,36,32,38,36,40,76,49,82,76,52,92,87,54,62,68,83,72,56,50,45,26,31,41,33,33,41,69,86,62,52,73,37,61,39,44,25,43,68,70,56,93,44,28,36,33,44,61,40,46,35,86,65,57,39,53,29,37,38,35,24,39,39,78,44,71,89,55,32,70,48,50,37,36,37,39,25,36,74,66,82,58,87,51,61,48,56,32,68,42,71,22,89,89,37,49,47,31,42,16,27,67,72,66,48,78,43,83,68,31,31,37,41,28,35,42,59,60,60,49,42,62,88,40,92,87,54,46,67,54,47,52,46,34,50,49,54,42,43,74,25,47,38,38,26,36,36,27,30,67,64,71,27,35,72,86,69,74,56,51,88,79,62,54,69,93,30,52,61,48,64,55,91,54,36,73,22,36,67,14,46,90,54,52,38,68,87,40,72,26,59,67,56,58,56,47,44,51,46,50,53,44,54,32,38,69,62,43,27,31,39,39,35,22,64,37,51,75,73,19,70,56,66,72,64,57,84,85,32,71,41,36,48,49,53,55,50,48,53,47,36,68,45,48,37,46,37,37,46,29,45,21,58,18,42,50,39,72,48,91,70,77,47,52,70,69,55,52,51,50,53,49,50,50,48,65,73,50,33,64,69,67,60,42,38,32,41,46,27,32,69,55,30,76,75,41,48,88,79,34,64,39,38,28,36,45,45,46,40,75,63,41,37,61,51,37,32,48,50,45,71,71,42,77,36,27,43,32,34,70,39,57,33,36,22,20,67,46,91,44,57,45,69,54,79,42,24,36,50,60,67,56,33,48,50,53,30,48,30,23,42,40,22,50,29,31,31,46,44,38,39,30,35,35,32,40,50,36,38,53,47,61,54,84,47,82,85,57,91,60,81,56,75,69,50,61,37,46,26,29,51,39,49,53,49,68,73,40,63,64,76,55,41,43,44,61,74,68,47,81,46,66,79,52,57,58,30,79,29,32,57,37,53,36,50,40,34,28,34,47,90,77,47,42,37,40,29,44,35,51,39,79,27,37,45,36,38,35,13,52,64,83,40,93,64,43,28,29,34,38,33,37,35,35,52,78,78,55,48,72,48,80,71,45,74,44,78,63,53,61,68,37,82,43,71,51,92,56,65,53,36,56,32,36,44,36,38,32,50,38,124,138,80,81,77,77,79,77,77,78,78,76,78,76,76,75,74,69,77,71,77,69,64,79,45,74,42,76,67,45,90,73,37,73,49,73,46,36,37,43,40,52,36,31,38,38,40,76,49,83,76,52,92,87,54,62,67,83,73,57,51,44,27,32,42,34,32,42,70,86,61,52,73,37,62,39,44,25,46,70,71,57,95,43,27,35,34,44,60,40,47,36,86,66,57,39,54,29,36,36,36,25,39,38,76,44,71,90,56,32,70,47,50,37,36,36,38,27,35,74,65,83,58,87,51,61,48,55,32,68,41,69,23,89,90,36,49,48,29,42,17,27,67,72,64,49,78,43,85,67,31,30,36,42,28,35,42,59,59,59,50,42,62,89,40,91,86,54,46,67,55,46,52,45,33,49,50,52,40,43,74,25,46,39,38,27,35,36,26,30,67,65,73,27,33,73,86,69,74,57,50,88,79,64,54,70,94,29,52,60,49,65,56,90,55,36,73,21,37,69,14,47,89,56,50,39,68,86,40,70,26,60,67,57,57,55,48,43,52,47,51,53,44,53,32,40,69,63,43,27,30,38,39,36,21,64,38,50,75,73,19,70,56,68,70,65,58,83,85,31,71,43,36,48,47,55,55,51,49,54,47,37,70,44,47,37,44,36,36,46,29,45,22,60,21,42,50,39,72,46,92,70,77,48,53,70,69,54,52,52,49,53,48,50,50,47,65,71,50,32,64,68,65,61,42,37,32,41,45,27,32,70,54,31,76,74,41,48,88,79,33,63,39,38,30,35,45,46,45,39,76,65,41,38,61,53,38,32,50,50,46,70,72,42,76,37,26,41,32,34,71,40,58,33,36,21,20,65,43,94,46,57,46,68,54,80,43,22,37,50,60,67,56,34,50,51,54,30,49,30,24,41,39,22,52,30,31,30,47,44,37,39,30,34,34,31,39,50,35,36,54,47,63,55,83,47,82,85,57,91,60,80,56,74,70,50,61,36,46,25,28,52,39,49,52,49,69,74,39,64,62,74,55,42,42,45,61,74,66,48,82,46,65,79,49,56,59,29,80,26,32,56,37,52,35,50,40,34,30,34,47,90,76,46,41,37,40,29,43,35,54,39,79,26,38,45,35,38,36,12,50,65,84,42,91,64,43,28,32,33,37,34,38,34,34,52,78,77,53,47,71,47,80,71,44,75,43,78,62,52,60,69,38,81,44,69,51,92,55,65,52,36,56,31,36,42,37,38,32,50,38,125

pLDDT: mean 93.17, std 12.87, range [25.36, 98.88]

Sequence (1102 aa):
MTYRSIYLAFLIWLFSFPLQAQVIKSNYRQGITAQTEQWQVHDFIFQAKPKTSENPFDVTFGAIYTGPDGDKMDVPGFFDGNNQWVSRFSASKSGAWTFETYSTRPELSGLRGSIMVKENTRPNQKGAVLIDNKNPQAFVYEDGSSHFILAFELDWLFALDYHNPKHIPRTEKILDDIAANGFNHVVMNVFAYDVGWKIADNVPEEYFFGRPNYGIFEGGNQTPDFNKLNLALFQHLDRVFLAMQQRGLDAHLMIYVWNKKVNWPDMYSKADNLYFDYVISRYQAFNNIIWDISKEALDYGRCDIPYLHERISRVRSKDAFKRLVTVHDYEYNSRHEDKVDFVSIQSWRPNLYSLMLQGRQFHSKPVVNIEHGGYEQGPYVSFLGNYTNAETCLERTYECVFAGVYGSYYWQDAAWNIVIWDALEEKHDFNSPRYDYYKHLAGLFKKYNFNEFKPSVPKLTTNDKGGNDNLATNGFGLYDDKGKYLMLIPKETERTNVIIPRPESGKIIVSWMNPFTGEFRDKGEMNWSGWMEMISPWQYEMSILMIENKKMTYRSIYLAFLIWLFSFPLQAQVIKSNYRQGITAQTEQWQVHDFIFQAKPKTSENPFDVTFGAIYTGPDGDKMDVPGFFDGNNQWVSRFSASKSGAWTFETYSTRPELSGLRGSIMVKENTRPNQKGAVLIDNKNPQAFVYEDGSSHFILAFELDWLFALDYHNPKHIPRTEKILDDIAANGFNHVVMNVFAYDVGWKIADNVPEEYFFGRPNYGIFEGGNQTPDFNKLNLALFQHLDRVFLAMQQRGLDAHLMIYVWNKKVNWPDMYSKADNLYFDYVISRYQAFNNIIWDISKEALDYGRCDIPYLHERISRVRSKDAFKRLVTVHDYEYNSRHEDKVDFVSIQSWRPNLYSLMLQGRQFHSKPVVNIEHGGYEQGPYVSFLGNYTNAETCLERTYECVFAGVYGSYYWQDAAWNIVIWDALEEKHDFNSPRYDYYKHLAGLFKKYNFNEFKPSVPKLTTNDKGGNDNLATNGFGLYDDKGKYLMLIPKETERTNVIIPRPESGKIIVSWMNPFTGEFRDKGEMNWSGWMEMISPWQYEMSILMIENKK

Foldseek 3Di:
DPPPPPPPPPPPPPPPPPPQDDQAEDEDDAADEAEEAALRKYKYKYADDDDPPDQQLPKWKWKWKQFPVGDIFTATWGDQDPRIIIHMAHHNDFAKMKMFMDIPDPSRGGGIYIYGYHYDPQPLAQFAKAQDPVAQQFIDHPNGHGDAAEEEFFACLLQQCLVPPPDRVLLLLLLVVCLVLQHAEYEYELDFAAAPDDKFPPQDPNQFRHHDQAAQAPPHQVDHPLSGGPSSSVSSVSSSLSSSNSSNHAYAYAHEEDRRSGNDDAQPDPSNCSSLLNVLSSPLSNRRYAAEDYAVAPPPPRDDLVSVLVSLVSSVVNRSNCHFYDYNHQVNCVVPVVSGSAHEDEAQDPPLLVVLLVVVVSDSHAYEDEHNQEAAEDPMGDDNGDHHHLQVQLVSQVSNLLSLHGYYDHYRQRNGSGPPSNQVDPPDPIDGRLSNLVSLVSVVCVVPPSSQKHWDDADPDQPDLACPRHQKPDFTWIDRVQFKIKGKDALQFFKIWGQYHQAPVQKKWKKKAQSSNSDIGTPGMDGDDSTHMDGHPPHSHTMMIMMGRDD/DPPPPPPPPPPPPPPPPPPQDDQAEDEDDAADEAEEAALRKYKYKYADDDDPPDQQLVKWKWKWKQFPVRDIFTATWGDQDPRIIIYMAHHNDFAKMKMFMDIPDPSRGGGIYIYGYHYDPQPLAQFAWAQDPVAQQFIDHPNGHGDAAEEEFFACLLQQCLVPPPDRVLLLLLLVVCLVLQHAEYEYELDFAAAPDDKFPPFDPNQFRHHDQADQAPVHQVDHPLSGGPSSSVSSVSSSLSSSNSSNHAYAYAHEEDRRSGNDDAQPDPSNCSSLLNVLSSPLSNRRYAAEDYAVAPPPPRDDLVSVLVSLVSSVVNRRNPHFYDYNHQVNCVVPVVSGSAGEDEAQDPPLLVVLLVVVVSDSHAYEDEHNQEAAEDPMDDDHGDHHHLQVQLVSQVSNLLSLHGYYYHYRQRNGSGPPSNQVDPPDPIDGRLSNLVSLVSVVCVVPPSSQKHWDDADPDQPDLACPRHQKSDFTWIDRVQFKIKGKDALQFFKIWGAYHQAPVQKKWKKKAQSSNSDIGTPGMDGDDSTHMDGHPPHSHTMMIMMGDDD

Organism: NCBI:txid1187080

Secondary structure (DSSP, 8-state):
---------------------PPEEEE--TT-EEEEETT--EEEEEE-PPPTT--GGG--EEEEEE-TTS-EEEEE-EE-STTEEEEEE--SS-EEEEEEEEESSGGGSS-EEEEEEEPP--TT----EEE-SS-TTSEEETTS-EE--EEEE-TTGGGTTTT-SS--HHHHHHHHHHHHTT--EEEEES-----SS---TT--GGGB--S-S--SEETTTTS-EEEEE-HHHHHHHHHHHHHHHHTT-EEEEEEEETTS---PPPTTSHHHHHHHHHHHHHHTT-TTEEEEEEETTTSTTS--HHHHHHHHHHHHHH-TT---EEEE-HHHHHH-GGGSSSEEEE---TTHHHHHHHHHHH-SS-EEEEE-SB-B--SS-----SB--HHHHHHHHHHHHHTTSBEEE-BHHHHSSB--TTTTSTT--SPPP-HHHHHHHHHHHHHS-GGG-EE----S----SSSSS-SBSSSEEEE-SSSEEEEEE-TT-SEEEE-PPPPTTSEEEEEEE-TTT--EEEEEEEE--SSEEEE-SSTTS-EEEEEEE--/---------------------PPEEEE--TT-EEEEETT--EEEEEE-PPPTT--GGG--EEEEEE-TTS-EEEEE-EE-STTEEEEEE--SS-EEEEEEEEESSGGGSS-EEEEEEEPP--TT----EEE-SS-TTSEEETTS-EE--EEEE-TTGGGTTTT-SS--HHHHHHHHHHHHTT--EEEEES-----SS---TT--GGGB--S-S--SEETTTTS-EEEEE-HHHHHHHHHHHHHHHHTT-EEEEEEEETTS---PPPTTSHHHHHHHHHHHHHHTT-TTEEEEEEETTTSTTS--HHHHHHHHHHHHHH-TT---EEEE-HHHHHH-GGGSSSEEEE---TTHHHHHHHHHHH-SS-EEEEE-SB-B--SS-----SB--HHHHHHHHHHHHHTTSBEEE-BHHHHSSB--TTTTSTT--SPPP-HHHHHHHHHHHHHS-GGG-EE----S----SSSSS-SBSSSEEEE-SSSEEEEEE-TT-SEEEE-PPPPTTSEEEEEEE-TTT--EEEEEEEE--SSEEEE-SSTTS-EEEEEEE--